Protein AF-A0A9P5J0C8-F1 (afdb_monomer_lite)

Sequence (1117 aa):
MESIRILLVGNGGREHTLAWKLSQSPRVESIIAVPGNGGTANCPKVSNDSSVKADDYPGLVALAKKHNINLVVPGPEAPLVDGIQDYFREADIACYGPSKLAARLEGSKAFSKDFMKKYNIPTAAYENFTDYEEARKYIDSVNHNVVIKASGLAAGKGVIIPTSKEEAHQGLKDIMLDREFGAAGDEVVIEEFLEGDELSILTFCDGYNMYSLPAAQDHKRIFDGDQGPNTGGMGCYAPIPIATQKLIEEIERTVLEPTLRGMRKERTPFVGTLFTGLMITKNGPKTLEYNVRFGDPETQTLLPLLSDDTDLAEIMLLCTQGSLDEAKIKIDQKFSATVVVAAGGYPGSYAKGTPMEVSTPPAGSNIFHAGTVVKDGQLQTSGGRVIAAQAVAETLEQAVKDAYTTVDLIKFDKMFYRKDIAHRAFRSSSATKEALTYASAGVSIDAGNNFVERIRKAVLSTRRPGADAEIGGFGGEIDLEAAGYAGAPTVVMCIDGIGTKLAIAQAMEKHDTVGIDLVAMNVNDLIVAGAEPLGFVDYYGCSQLKLKNAADFVEGVANGCKDANSALVGGETAEMPGMYQGDDYDAAGCAMGVVKKENRLPRTDLMAEGDVLIGLASAGVHSNGFSLVRKIIAREGLSYKEDKCPWDPSTTVGENLLTPTRVYVRSLKPVVQKHLVTGLAHITGGGLTENVPRMLPSHLAAEIDVATWQLPDVFKWLKNAGNVEASEMARAFNTGIGMVAVVKKENVEQVVRELEESGEKVYTIGKLIKRSEVPCSSANIGPGFDVIGLALSIWLELHVDVDTAVTSHAPLNCKITYEGQGAEEVPLTADSNLITRTALYVLRCHGQRSFPSETSVHIINPIPLGRGLGSSGAAVVAGVALANEVGKLKLSKARMLDYCLMIERHPDNVAAALYGGFVGTYLNELSAEDTERKEIPLSEVLPEPAGGVDTGSNPPEPPVGIGHYMKFPWAPEIKAIAIIPQFEVATAKARSVLPSSYSRSDVVFNLQRIALLPSALGRSPPDAEQIYLAMQDKVHQPYRKGLIPGLPEILQSVTPKSHPGLCGICLSGAGPTILALATENFDAIANVILDTFAKNDIKCDWKLLEPAQDGTTVTYS

pLDDT: mean 89.26, std 11.04, range [32.12, 98.62]

Organism: NCBI:txid139641

Radius of gyration: 35.71 Å; chains: 1; bounding box: 93×69×96 Å

Secondary structure (DSSP, 8-state):
-PPEEEEEEE-SHHHHHHHHHHHH-TTEEEEEEEE--TTGGGSTTEEE--SS-TT-HHHHHHHHHHTT--EEEE-SHHHHHHTHHHHHHHTT-EE-S--TTTTHHHH-HHHHHHHHHHTT--B--EEEESSHHHHHHHHHH--S-EEEEESS--TT--EE--SSHHHHHHHHHHHHTS-TTGGGGSSEEEEEPP-SEEEEEEEEEESS-EEEPPPBEE--EEEGGGEEEE-S-SEEEES-TT--HHHHHHHIIIIIHHHHHHHHHTT---EEEEEEEEEEETTEEEEEEEESS--TTHHHHHGGGB-TT--HHHHHHHHHHT-GGG----B-S-EEEEEEEEETTTTSS-----BEEEPPPPTTEEEEESSEEEETTEEEE-SSEEEEEEEEESSHHHHHHHHHHHHTTEEETTEE--S-TTHHHHS---S-PPPP-TGGGT--HHHHHHHHHHHHHHHHTT-BTTB----SSSSEEEETTTTT-TTPPEEEEEEEE-TTHHHHHHHHT--HHHHHHHHHHHHHHHHHTTPEEEEEEEEEEESS--HHHHHHHHHHHHHHHHHHT-EEEEEEEEE-BTTB-TT-EEEEEEEEEEE-GGG-S--GGG--TTPEEEEEEPSSS-STTHHHHHHHHHHTT--TTTSEETTEEEEEHHHHHTPPPPP-HHHHHHHHHTT-EEEEEE--TTHHHHHGGGGS-TTEEEEE-GGGSPPPHHHHHHHHHHT--HHHHHHHS-TTEEEEEEE-GGGHHHHHHHHHHTT--EEEEEEEEE--EEEEEEES-TT-TTTEEEEEEEEEEEEEEE-TTS---SGGGEEEEEEETTTTTS--STTTSHHHHHHHHHHHHTT--SPPSSEEEEEEE-SPTTTTS-HHHHHHHHHHHHHHHHTT----HHHHHHHHHHH---HHHHHHHHH-SEEEEEEPPPPHHHHS-TTS--SSS--S--STTTTTTSPPPPPS--EEEEEEP--TT-EEEEEEESS---HHHHHHTS-S---HHHHHHHHHHHHHHHHHHT-SS--HHHHHHHT--SSSHHHHGGGSTTHHHHHHH--TTTSTTEEEEEE-TTSS-EEEEESS-HHHHHHHHHHHHHTTT--EEEEEE-B-SS-S-----

Foldseek 3Di:
DAAAEEEEFAAFLLSLLVLQQQLLDPRHQAYEYEQYFPRSCVHHRYDGDPVDHSPRLVVSLVVCVVVVHQEYEYFDLPCQLVASCVSVVVVNHFYQFFGNVLSLLFAFPQVVVVLCVVLVFFAFDKDKDLDLVVQLVVLVPDPAFKWKAQGGDQQPQRIDRDPDSVSVNVSLCCLQPVVVRPPSSSMMMIGGDADAAKKKWKWAALLQDIDIFAIKDFQQAQEAPSDDDGHLTQKMKDDFPVCDPVLVVVCCVRPVVSSSVSCVVVVRRQGHIKMWIWGQHLVHIHTPGIRRHDGVVVSVFGSLQWDSPFNPVVCSRCSSVSRNVPGDTDGHLWMKMKGWKFAAQPPHDGDWFWFKFADDADPQKDKRAGQWHQDPNTIIGRDGRGIMIMGIGRDHVVRLVSSVVNVVRMDTPRIDIYPCGCVVSVPDPPDPQPFDFPVNLVDDPVVVVVVLVVCQVVQCVPDDQQFSSDDDALWGWGAVVSNVNPPFFIKTKHKDWLPPLVVLCLLVVQQLLRLLLQLQSTLVSCCQQLWQWEEKEKEKEAQDDDPVNVVSSVNSVCVSCVLSVYDHPYYYYYHDHPVHDDGDMTMMMMIMTGDHPLLGDQQQVPADFFFFKKFWFWPAWRSFLVSLVVVLCVLVVFDQPPDQCPQHNVDGNSVSSSRHTDRCNVLCNVCSVVVFFNGKFFAHAQACPSGVVSRHDPFKDWDFAPVQDDQRSNLVCSCVSNVHDPNSSRGRTNRGTGMMTGGGPVSVVVSCVSNVVVVIDMTRTGTMFGFFWFFWKFAPQFLQHLWKMFGWPFTKGKDKDADLVDAAPAVLLEFEQEAAACRSPADRHQCRHQLSVLLCLLCLLVVRNGFRHHMYIYIYGNDHPQAQRLSSLSSNLNSLVVNCVRVVVPDDLQLSLLSSCLFAVRSNGNVCRSAWGIKTKDFDDDDPVLVPPPCRDPDRGDDDNPDDPPCSNRPDRGDHRGMDMDHFAADQLKWKKKKTWPDHDDLVNLVVQFDPDDDPVQVVLSVVLCVQQRVQRRDPPHDLVSNASSSHHDGRQVRNQVVAPLSVVLQVQQGCVNDPFWSHWGGGHSRRMIITMGSDPSVVSNVVSQVSCVVVVIHIDIDIIDIGRGRGDDIDD

InterPro domains:
  IPR000115 Phosphoribosylglycinamide synthetase [MF_00138] (4-426)
  IPR000115 Phosphoribosylglycinamide synthetase [TIGR00877] (5-426)
  IPR000870 Homoserine kinase [MF_00384] (770-1115)
  IPR000870 Homoserine kinase [TIGR00191] (773-1115)
  IPR004733 Phosphoribosylformylglycinamidine cyclo-ligase [MF_00741] (436-790)
  IPR004733 Phosphoribosylformylglycinamidine cyclo-ligase [PTHR10520] (89-774)
  IPR004733 Phosphoribosylformylglycinamidine cyclo-ligase [TIGR00878] (436-770)
  IPR004733 Phosphoribosylformylglycinamidine cyclo-ligase [cd02196] (469-769)
  IPR006203 GHMP kinase, ATP-binding, conserved site [PS00627] (863-874)
  IPR006204 GHMP kinase N-terminal domain [PF00288] (833-917)
  IPR010918 PurM-like, C-terminal domain [PF02769] (609-772)
  IPR011054 Rudiment single hybrid motif [SSF51246] (334-426)
  IPR011761 ATP-grasp fold [PS50975] (113-321)
  IPR013815 ATP-grasp fold, subdomain 1 [G3DSA:3.30.1490.20] (125-194)
  IPR014721 Small ribosomal subunit protein uS5 domain 2-type fold, subgroup [G3DSA:3.30.230.10] (776-940)
  IPR016185 Pre-ATP-grasp domain superfamily [SSF52440] (4-107)
  IPR016188 PurM-like, N-terminal domain [PF00586] (490-595)
  IPR020559 Phosphoribosylglycinamide synthetase, conserved site [PS00184] (293-300)
  IPR020560 Phosphoribosylglycinamide synthetase, C-domain [PF02843] (337-424)
  IPR020560 Phosphoribosylglycinamide synthetase, C-domain [SM01210] (335-426)

Structure (mmCIF, N/CA/C/O backbone):
data_AF-A0A9P5J0C8-F1
#
_entry.id   AF-A0A9P5J0C8-F1
#
loop_
_atom_site.group_PDB
_atom_site.id
_atom_site.type_symbol
_atom_site.label_atom_id
_atom_site.label_alt_id
_atom_site.label_comp_id
_atom_site.label_asym_id
_atom_site.label_entity_id
_atom_site.label_seq_id
_atom_site.pdbx_PDB_ins_code
_atom_site.Cartn_x
_atom_site.Cartn_y
_atom_site.Cartn_z
_atom_site.occupancy
_atom_site.B_iso_or_equiv
_atom_site.auth_seq_id
_atom_site.auth_comp_id
_atom_site.auth_asym_id
_atom_site.auth_atom_id
_atom_site.pdbx_PDB_model_num
ATOM 1 N N . MET A 1 1 ? 42.277 -13.014 -10.162 1.00 60.34 1 MET A N 1
ATOM 2 C CA . MET A 1 1 ? 41.214 -13.113 -11.184 1.00 60.34 1 MET A CA 1
ATOM 3 C C . MET A 1 1 ? 41.805 -12.723 -12.525 1.00 60.34 1 MET A C 1
ATOM 5 O O . MET A 1 1 ? 42.763 -11.959 -12.534 1.00 60.34 1 MET A O 1
ATOM 9 N N . GLU A 1 2 ? 41.285 -13.270 -13.618 1.00 79.12 2 GLU A N 1
ATOM 10 C CA . GLU A 1 2 ? 41.723 -12.935 -14.977 1.00 79.12 2 GLU A CA 1
ATOM 11 C C . GLU A 1 2 ? 41.332 -11.490 -15.348 1.00 79.12 2 GLU A C 1
ATOM 13 O O . GLU A 1 2 ? 40.285 -10.998 -14.909 1.00 79.12 2 GLU A O 1
ATOM 18 N N . SER A 1 3 ? 42.189 -10.808 -16.114 1.00 92.06 3 SER A N 1
ATOM 19 C CA . SER A 1 3 ? 41.946 -9.446 -16.609 1.00 92.06 3 SER A CA 1
ATOM 20 C C . SER A 1 3 ? 40.808 -9.420 -17.633 1.00 92.06 3 SER A C 1
ATOM 22 O O . SER A 1 3 ? 40.711 -10.304 -18.484 1.00 92.06 3 SER A O 1
ATOM 24 N N . ILE A 1 4 ? 39.967 -8.387 -17.583 1.00 97.31 4 ILE A N 1
ATOM 25 C CA . ILE A 1 4 ? 38.819 -8.203 -18.478 1.00 97.31 4 ILE A CA 1
ATOM 26 C C . ILE A 1 4 ? 39.242 -7.337 -19.671 1.00 97.31 4 ILE A C 1
ATOM 28 O O . ILE A 1 4 ? 39.791 -6.246 -19.501 1.00 97.31 4 ILE A O 1
ATOM 32 N N . ARG A 1 5 ? 38.967 -7.808 -20.888 1.00 98.31 5 ARG A N 1
ATOM 33 C CA . ARG A 1 5 ? 39.157 -7.072 -22.143 1.00 98.31 5 ARG A CA 1
ATOM 34 C C . ARG A 1 5 ? 37.820 -6.989 -22.860 1.00 98.31 5 ARG A C 1
ATOM 36 O O . ARG A 1 5 ? 37.220 -8.021 -23.165 1.00 98.31 5 ARG A O 1
ATOM 43 N N . ILE A 1 6 ? 37.358 -5.763 -23.091 1.00 98.62 6 ILE A N 1
ATOM 44 C CA . ILE A 1 6 ? 35.973 -5.477 -23.469 1.00 98.62 6 ILE A CA 1
ATOM 45 C C . ILE A 1 6 ? 35.879 -5.064 -24.937 1.00 98.62 6 ILE A C 1
ATOM 47 O O . ILE A 1 6 ? 36.630 -4.203 -25.389 1.00 98.62 6 ILE A O 1
ATOM 51 N N . LEU A 1 7 ? 34.916 -5.628 -25.666 1.00 98.56 7 LEU A N 1
ATOM 52 C CA . LEU A 1 7 ? 34.437 -5.084 -26.937 1.00 98.56 7 LEU A CA 1
ATOM 53 C C . LEU A 1 7 ? 33.113 -4.356 -26.693 1.00 98.56 7 LEU A C 1
ATOM 55 O O . LEU A 1 7 ? 32.106 -4.985 -26.374 1.00 98.56 7 LEU A O 1
ATOM 59 N N . LEU A 1 8 ? 33.114 -3.037 -26.847 1.00 98.50 8 LEU A N 1
ATOM 60 C CA . LEU A 1 8 ? 31.939 -2.186 -26.693 1.00 98.50 8 LEU A CA 1
ATOM 61 C C . LEU A 1 8 ? 31.376 -1.842 -28.076 1.00 98.50 8 LEU A C 1
ATOM 63 O O . LEU A 1 8 ? 32.056 -1.216 -28.885 1.00 98.50 8 LEU A O 1
ATOM 67 N N . VAL A 1 9 ? 30.136 -2.233 -28.364 1.00 98.06 9 VAL A N 1
ATOM 68 C CA . VAL A 1 9 ? 29.511 -1.991 -29.676 1.00 98.06 9 VAL A CA 1
ATOM 69 C C . VAL A 1 9 ? 28.555 -0.806 -29.577 1.00 98.06 9 VAL A C 1
ATOM 71 O O . VAL A 1 9 ? 27.621 -0.836 -28.780 1.00 98.06 9 VAL A O 1
ATOM 74 N N . GLY A 1 10 ? 28.773 0.222 -30.398 1.00 95.69 10 GLY A N 1
ATOM 75 C CA . GLY A 1 10 ? 27.947 1.430 -30.468 1.00 95.69 10 GLY A CA 1
ATOM 76 C C . GLY A 1 10 ? 28.762 2.727 -30.530 1.00 95.69 10 GLY A C 1
ATOM 77 O O . GLY A 1 10 ? 29.990 2.717 -30.647 1.00 95.69 10 GLY A O 1
ATOM 78 N N . ASN A 1 11 ? 28.061 3.862 -30.532 1.00 95.25 11 ASN A N 1
ATOM 79 C CA . ASN A 1 11 ? 28.646 5.191 -30.756 1.00 95.25 11 ASN A CA 1
ATOM 80 C C . ASN A 1 11 ? 27.860 6.359 -30.122 1.00 95.25 11 ASN A C 1
ATOM 82 O O . ASN A 1 11 ? 28.151 7.520 -30.405 1.00 95.25 11 ASN A O 1
ATOM 86 N N . GLY A 1 12 ? 26.865 6.084 -29.285 1.00 95.38 12 GLY A N 1
ATOM 87 C CA . GLY A 1 12 ? 26.034 7.066 -28.600 1.00 95.38 12 GLY A CA 1
ATOM 88 C C . GLY A 1 12 ? 26.627 7.573 -27.286 1.00 95.38 12 GLY A C 1
ATOM 89 O O . GLY A 1 12 ? 27.753 7.247 -26.904 1.00 95.38 12 GLY A O 1
ATOM 90 N N . GLY A 1 13 ? 25.836 8.390 -26.584 1.00 96.19 13 GLY A N 1
ATOM 91 C CA . GLY A 1 13 ? 26.217 8.949 -25.284 1.00 96.19 13 GLY A CA 1
ATOM 92 C C . GLY A 1 13 ? 26.264 7.872 -24.209 1.00 96.19 13 GLY A C 1
ATOM 93 O O . GLY A 1 13 ? 27.207 7.830 -23.424 1.00 96.19 13 GLY A O 1
ATOM 94 N N . ARG A 1 14 ? 25.316 6.933 -24.267 1.00 97.38 14 ARG A N 1
ATOM 95 C CA . ARG A 1 14 ? 25.317 5.714 -23.457 1.00 97.38 14 ARG A CA 1
ATOM 96 C C . ARG A 1 14 ? 26.623 4.932 -23.571 1.00 97.38 14 ARG A C 1
ATOM 98 O O . ARG A 1 14 ? 27.197 4.564 -22.552 1.00 97.38 14 ARG A O 1
ATOM 105 N N . GLU A 1 15 ? 27.114 4.688 -24.787 1.00 98.00 15 GLU A N 1
ATOM 106 C CA . GLU A 1 15 ? 28.364 3.942 -24.970 1.00 98.00 15 GLU A CA 1
ATOM 107 C C . GLU A 1 15 ? 29.574 4.716 -24.441 1.00 98.00 15 GLU A C 1
ATOM 109 O O . GLU A 1 15 ? 30.465 4.115 -23.849 1.00 98.00 15 GLU A O 1
ATOM 114 N N . HIS A 1 16 ? 29.593 6.045 -24.549 1.00 98.38 16 HIS A N 1
ATOM 115 C CA . HIS A 1 16 ? 30.632 6.834 -23.889 1.00 98.38 16 HIS A CA 1
ATOM 116 C C . HIS A 1 16 ? 30.557 6.707 -22.361 1.00 98.38 16 HIS A C 1
ATOM 118 O O . HIS A 1 16 ? 31.578 6.459 -21.727 1.00 98.38 16 HIS A O 1
ATOM 124 N N . THR A 1 17 ? 29.377 6.780 -21.746 1.00 98.38 17 THR A N 1
ATOM 125 C CA . THR A 1 17 ? 29.256 6.579 -20.292 1.00 98.38 17 THR A CA 1
ATOM 126 C C . THR A 1 17 ? 29.666 5.170 -19.862 1.00 98.38 17 THR A C 1
ATOM 128 O O . THR A 1 17 ? 30.349 5.018 -18.849 1.00 98.38 17 THR A O 1
ATOM 131 N N . LEU A 1 18 ? 29.322 4.142 -20.645 1.00 98.44 18 LEU A N 1
ATOM 132 C CA . LEU A 1 18 ? 29.784 2.772 -20.411 1.00 98.44 18 LEU A CA 1
ATOM 133 C C . LEU A 1 18 ? 31.310 2.683 -20.498 1.00 98.44 18 LEU A C 1
ATOM 135 O O . LEU A 1 18 ? 31.935 2.171 -19.574 1.00 98.44 18 LEU A O 1
ATOM 139 N N . ALA A 1 19 ? 31.922 3.230 -21.550 1.00 98.38 19 ALA A N 1
ATOM 140 C CA . ALA A 1 19 ? 33.376 3.286 -21.702 1.00 98.38 19 ALA A CA 1
ATOM 141 C C . ALA A 1 19 ? 34.046 4.001 -20.513 1.00 98.38 19 ALA A C 1
ATOM 143 O O . ALA A 1 19 ? 35.018 3.497 -19.949 1.00 98.38 19 ALA A O 1
ATOM 144 N N . TRP A 1 20 ? 33.479 5.131 -20.082 1.00 97.81 20 TRP A N 1
ATOM 145 C CA . TRP A 1 20 ? 33.937 5.903 -18.930 1.00 97.81 20 TRP A CA 1
ATOM 146 C C . TRP A 1 20 ? 33.880 5.088 -17.633 1.00 97.81 20 TRP A C 1
ATOM 148 O O . TRP A 1 20 ? 34.909 4.955 -16.972 1.00 97.81 20 TRP A O 1
ATOM 158 N N . LYS A 1 21 ? 32.736 4.484 -17.280 1.00 97.69 21 LYS A N 1
ATOM 159 C CA . LYS A 1 21 ? 32.607 3.737 -16.015 1.00 97.69 21 LYS A CA 1
ATOM 160 C C . LYS A 1 21 ? 33.396 2.424 -16.044 1.00 97.69 21 LYS A C 1
ATOM 162 O O . LYS A 1 21 ? 34.077 2.106 -15.076 1.00 97.69 21 LYS A O 1
ATOM 167 N N . LEU A 1 22 ? 33.385 1.692 -17.161 1.00 98.06 22 LEU A N 1
ATOM 168 C CA . LEU A 1 22 ? 34.147 0.444 -17.312 1.00 98.06 22 LEU A CA 1
ATOM 169 C C . LEU A 1 22 ? 35.663 0.683 -17.243 1.00 98.06 22 LEU A C 1
ATOM 171 O O . LEU A 1 22 ? 36.385 -0.140 -16.684 1.00 98.06 22 LEU A O 1
ATOM 175 N N . SER A 1 23 ? 36.161 1.817 -17.749 1.00 97.25 23 SER A N 1
ATOM 176 C CA . SER A 1 23 ? 37.594 2.137 -17.687 1.00 97.25 23 SER A CA 1
ATOM 177 C C . SER A 1 23 ? 38.147 2.274 -16.262 1.00 97.25 23 SER A C 1
ATOM 179 O O . SER A 1 23 ? 39.338 2.030 -16.035 1.00 97.25 23 SER A O 1
ATOM 181 N N . GLN A 1 24 ? 37.285 2.625 -15.302 1.00 95.81 24 GLN A N 1
ATOM 182 C CA . GLN A 1 24 ? 37.638 2.814 -13.893 1.00 95.81 24 GLN A CA 1
ATOM 183 C C . GLN A 1 24 ? 37.872 1.485 -13.169 1.00 95.81 24 GLN A C 1
ATOM 185 O O . GLN A 1 24 ? 38.603 1.456 -12.181 1.00 95.81 24 GLN A O 1
ATOM 190 N N . SER A 1 25 ? 37.316 0.380 -13.679 1.00 95.75 25 SER A N 1
ATOM 191 C CA . SER A 1 25 ? 37.501 -0.941 -13.080 1.00 95.75 25 SER A CA 1
ATOM 192 C C . SER A 1 25 ? 38.990 -1.312 -13.028 1.00 95.75 25 SER A C 1
ATOM 194 O O . SER A 1 25 ? 39.679 -1.252 -14.057 1.00 95.75 25 SER A O 1
ATOM 196 N N . PRO A 1 26 ? 39.513 -1.762 -11.874 1.00 93.62 26 PRO A N 1
ATOM 197 C CA . PRO A 1 26 ? 40.881 -2.262 -11.775 1.00 93.62 26 PRO A CA 1
ATOM 198 C C . PRO A 1 26 ? 41.071 -3.588 -12.527 1.00 93.62 26 PRO A C 1
ATOM 200 O O . PRO A 1 26 ? 42.204 -3.948 -12.844 1.00 93.62 26 PRO A O 1
ATOM 203 N N . ARG A 1 27 ? 39.983 -4.310 -12.833 1.00 94.12 27 ARG A N 1
ATOM 204 C CA . ARG A 1 27 ? 40.013 -5.579 -13.570 1.00 94.12 27 ARG A CA 1
ATOM 205 C C . ARG A 1 27 ? 40.058 -5.385 -15.081 1.00 94.12 27 ARG A C 1
ATOM 207 O O . ARG A 1 27 ? 40.485 -6.299 -15.784 1.00 94.12 27 ARG A O 1
ATOM 214 N N . VAL A 1 28 ? 39.628 -4.228 -15.584 1.00 97.81 28 VAL A N 1
ATOM 215 C CA . VAL A 1 28 ? 39.641 -3.927 -17.019 1.00 97.81 28 VAL A CA 1
ATOM 216 C C . VAL A 1 28 ? 41.048 -3.546 -17.470 1.00 97.81 28 VAL A C 1
ATOM 218 O O . VAL A 1 28 ? 41.636 -2.582 -16.972 1.00 97.81 28 VAL A O 1
ATOM 221 N N . GLU A 1 29 ? 41.561 -4.300 -18.441 1.00 97.62 29 GLU A N 1
ATOM 222 C CA . GLU A 1 29 ? 42.851 -4.090 -19.105 1.00 97.62 29 GLU A CA 1
ATOM 223 C C . GLU A 1 29 ? 42.710 -3.172 -20.326 1.00 97.62 29 GLU A C 1
ATOM 225 O O . GLU A 1 29 ? 43.489 -2.235 -20.486 1.00 97.62 29 GLU A O 1
ATOM 230 N N . SER A 1 30 ? 41.716 -3.424 -21.183 1.00 97.75 30 SER A N 1
ATOM 231 C CA . SER A 1 30 ? 41.453 -2.619 -22.383 1.00 97.75 30 SER A CA 1
ATOM 232 C C . SER A 1 30 ? 39.993 -2.696 -22.828 1.00 97.75 30 SER A C 1
ATOM 234 O O . SER A 1 30 ? 39.300 -3.680 -22.560 1.00 97.75 30 SER A O 1
ATOM 236 N N . ILE A 1 31 ? 39.536 -1.649 -23.515 1.00 98.62 31 ILE A N 1
ATOM 237 C CA . ILE A 1 31 ? 38.210 -1.541 -24.127 1.00 98.62 31 ILE A CA 1
ATOM 238 C C . ILE A 1 31 ? 38.393 -1.135 -25.592 1.00 98.62 31 ILE A C 1
ATOM 240 O O . ILE A 1 31 ? 39.015 -0.115 -25.879 1.00 98.62 31 ILE A O 1
ATOM 244 N N . ILE A 1 32 ? 37.834 -1.908 -26.519 1.00 98.44 32 ILE A N 1
ATOM 245 C CA . ILE A 1 32 ? 37.761 -1.558 -27.940 1.00 98.44 32 ILE A CA 1
ATOM 246 C C . ILE A 1 32 ? 36.320 -1.160 -28.247 1.00 98.44 32 ILE A C 1
ATOM 248 O O . ILE A 1 32 ? 35.417 -1.987 -28.135 1.00 98.44 32 ILE A O 1
ATOM 252 N N . ALA A 1 33 ? 36.093 0.097 -28.621 1.00 98.12 33 ALA A N 1
ATOM 253 C CA . ALA A 1 33 ? 34.784 0.602 -29.016 1.00 98.12 33 ALA A CA 1
ATOM 254 C C . ALA A 1 33 ? 34.611 0.543 -30.543 1.00 98.12 33 ALA A C 1
ATOM 256 O O . ALA A 1 33 ? 35.450 1.061 -31.281 1.00 98.12 33 ALA A O 1
ATOM 257 N N . VAL A 1 34 ? 33.513 -0.050 -31.023 1.00 97.44 34 VAL A N 1
ATOM 258 C CA . VAL A 1 34 ? 33.217 -0.195 -32.458 1.00 97.44 34 VAL A CA 1
ATOM 259 C C . VAL A 1 34 ? 31.893 0.490 -32.828 1.00 97.44 34 VAL A C 1
ATOM 261 O O . VAL A 1 34 ? 30.830 0.013 -32.427 1.00 97.44 34 VAL A O 1
ATOM 264 N N . PRO A 1 35 ? 31.912 1.579 -33.624 1.00 95.31 35 PRO A N 1
ATOM 265 C CA . PRO A 1 35 ? 33.088 2.380 -33.984 1.00 95.31 35 PRO A CA 1
ATOM 266 C C . PRO A 1 35 ? 33.519 3.361 -32.877 1.00 95.31 35 PRO A C 1
ATOM 268 O O . PRO A 1 35 ? 34.515 4.065 -33.047 1.00 95.31 35 PRO A O 1
ATOM 271 N N . GLY A 1 36 ? 32.755 3.477 -31.783 1.00 95.25 36 GLY A N 1
ATOM 272 C CA . GLY A 1 36 ? 32.910 4.567 -30.823 1.00 95.25 36 GLY A CA 1
ATOM 273 C C . GLY A 1 36 ? 32.549 5.933 -31.423 1.00 95.25 36 GLY A C 1
ATOM 274 O O . GLY A 1 36 ? 31.954 6.032 -32.499 1.00 95.25 36 GLY A O 1
ATOM 275 N N . ASN A 1 37 ? 32.893 7.008 -30.716 1.00 95.56 37 ASN A N 1
ATOM 276 C CA . ASN A 1 37 ? 32.646 8.384 -31.151 1.00 95.56 37 ASN A CA 1
ATOM 277 C C . ASN A 1 37 ? 33.808 9.321 -30.788 1.00 95.56 37 ASN A C 1
ATOM 279 O O . ASN A 1 37 ? 34.863 8.878 -30.334 1.00 95.56 37 ASN A O 1
ATOM 283 N N . GLY A 1 38 ? 33.634 10.626 -31.013 1.00 93.00 38 GLY A N 1
ATOM 284 C CA . GLY A 1 38 ? 34.672 11.630 -30.760 1.00 93.00 38 GLY A CA 1
ATOM 285 C C . GLY A 1 38 ? 35.108 11.788 -29.295 1.00 93.00 38 GLY A C 1
ATOM 286 O O . GLY A 1 38 ? 36.088 12.485 -29.052 1.00 93.00 38 GLY A O 1
ATOM 287 N N . GLY A 1 39 ? 34.407 11.170 -28.336 1.00 93.69 39 GLY A N 1
ATOM 288 C CA . GLY A 1 39 ? 34.749 11.209 -26.912 1.00 93.69 39 GLY A CA 1
ATOM 289 C C . GLY A 1 39 ? 35.241 9.881 -26.332 1.00 93.69 39 GLY A C 1
ATOM 290 O O . GLY A 1 39 ? 36.096 9.901 -25.455 1.00 93.69 39 GLY A O 1
ATOM 291 N N . THR A 1 40 ? 34.777 8.732 -26.838 1.00 95.25 40 THR A N 1
ATOM 292 C CA . THR A 1 40 ? 35.096 7.407 -26.259 1.00 95.25 40 THR A CA 1
ATOM 293 C C . THR A 1 40 ? 36.595 7.115 -26.185 1.00 95.25 40 THR A C 1
ATOM 295 O O . THR A 1 40 ? 37.060 6.577 -25.186 1.00 95.25 40 THR A O 1
ATOM 298 N N . ALA A 1 41 ? 37.370 7.511 -27.198 1.00 90.44 41 ALA A N 1
ATOM 299 C CA . ALA A 1 41 ? 38.822 7.305 -27.228 1.00 90.44 41 ALA A CA 1
ATOM 300 C C . ALA A 1 41 ? 39.596 8.162 -26.204 1.00 90.44 41 ALA A C 1
ATOM 302 O O . ALA A 1 41 ? 40.781 7.925 -25.986 1.00 90.44 41 ALA A O 1
ATOM 303 N N . ASN A 1 42 ? 38.947 9.154 -25.581 1.00 91.25 42 ASN A N 1
ATOM 304 C CA . ASN A 1 42 ? 39.551 9.968 -24.524 1.00 91.25 42 ASN A CA 1
ATOM 305 C C . ASN A 1 42 ? 39.427 9.303 -23.143 1.00 91.25 42 ASN A C 1
ATOM 307 O O . ASN A 1 42 ? 40.072 9.746 -22.191 1.00 91.25 42 ASN A O 1
ATOM 311 N N . CYS A 1 43 ? 38.605 8.257 -23.009 1.00 94.75 43 CYS A N 1
ATOM 312 C CA . CYS A 1 43 ? 38.514 7.490 -21.775 1.00 94.75 43 CYS A CA 1
ATOM 313 C C . CYS A 1 43 ? 39.788 6.647 -21.562 1.00 94.75 43 CYS A C 1
ATOM 315 O O . CYS A 1 43 ? 40.342 6.102 -22.522 1.00 94.75 43 CYS A O 1
ATOM 317 N N . PRO A 1 44 ? 40.253 6.478 -20.311 1.00 93.56 44 PRO A N 1
ATOM 318 C CA . PRO A 1 44 ? 41.385 5.606 -20.013 1.00 93.56 44 PRO A CA 1
ATOM 319 C C . PRO A 1 44 ? 41.163 4.187 -20.549 1.00 93.56 44 PRO A C 1
ATOM 321 O O . PRO A 1 44 ? 40.065 3.655 -20.461 1.00 93.56 44 PRO A O 1
ATOM 324 N N . LYS A 1 45 ? 42.210 3.528 -21.056 1.00 97.31 45 LYS A N 1
ATOM 325 C CA . LYS A 1 45 ? 42.151 2.128 -21.536 1.00 97.31 45 LYS A CA 1
ATOM 326 C C . LYS A 1 45 ? 41.228 1.885 -22.745 1.00 97.31 45 LYS A C 1
ATOM 328 O O . LYS A 1 45 ? 41.029 0.723 -23.100 1.00 97.31 45 LYS A O 1
ATOM 333 N N . VAL A 1 46 ? 40.684 2.928 -23.379 1.00 98.00 46 VAL A N 1
ATOM 334 C CA . VAL A 1 46 ? 39.753 2.798 -24.510 1.00 98.00 46 VAL A CA 1
ATOM 335 C C . VAL A 1 46 ? 40.428 3.158 -25.830 1.00 98.00 46 VAL A C 1
ATOM 337 O O . VAL A 1 46 ? 41.137 4.157 -25.927 1.00 98.00 46 VAL A O 1
ATOM 340 N N . SER A 1 47 ? 40.178 2.368 -26.871 1.00 97.06 47 SER A N 1
ATOM 341 C CA . SER A 1 47 ? 40.494 2.709 -28.258 1.00 97.06 47 SER A CA 1
ATOM 342 C C . SER A 1 47 ? 39.275 2.498 -29.152 1.00 97.06 47 SER A C 1
ATOM 344 O O . SER A 1 47 ? 38.454 1.617 -28.909 1.00 97.06 47 SER A O 1
ATOM 346 N N . ASN A 1 48 ? 39.144 3.316 -30.196 1.00 96.19 48 ASN A N 1
ATOM 347 C CA . ASN A 1 48 ? 38.095 3.149 -31.199 1.00 96.19 48 ASN A CA 1
ATOM 348 C C . ASN A 1 48 ? 38.634 2.339 -32.386 1.00 96.19 48 ASN A C 1
ATOM 350 O O . ASN A 1 48 ? 39.733 2.625 -32.867 1.00 96.19 48 ASN A O 1
ATOM 354 N N . ASP A 1 49 ? 37.850 1.391 -32.896 1.00 94.69 49 ASP A N 1
ATOM 355 C CA . ASP A 1 49 ? 38.159 0.632 -34.112 1.00 94.69 49 ASP A CA 1
ATOM 356 C C . ASP A 1 49 ? 37.028 0.793 -35.137 1.00 94.69 49 ASP A C 1
ATOM 358 O O . ASP A 1 49 ? 35.877 0.434 -34.895 1.00 94.69 49 ASP A O 1
ATOM 362 N N . SER A 1 50 ? 37.365 1.363 -36.293 1.00 90.38 50 SER A N 1
ATOM 363 C CA . SER A 1 50 ? 36.453 1.589 -37.418 1.00 90.38 50 SER A CA 1
ATOM 364 C C . SER A 1 50 ? 36.726 0.673 -38.618 1.00 90.38 50 SER A C 1
ATOM 366 O O . SER A 1 50 ? 36.137 0.864 -39.682 1.00 90.38 50 SER A O 1
ATOM 368 N N . SER A 1 51 ? 37.617 -0.316 -38.468 1.00 92.00 51 SER A N 1
ATOM 369 C CA . SER A 1 51 ? 37.943 -1.300 -39.510 1.00 92.00 51 SER A CA 1
ATOM 370 C C . SER A 1 51 ? 36.847 -2.350 -39.710 1.00 92.00 51 SER A C 1
ATOM 372 O O . SER A 1 51 ? 36.756 -2.936 -40.789 1.00 92.00 51 SER A O 1
ATOM 374 N N . VAL A 1 52 ? 35.991 -2.542 -38.702 1.00 94.00 52 VAL A N 1
ATOM 375 C CA . VAL A 1 52 ? 34.829 -3.437 -38.716 1.00 94.00 52 VAL A CA 1
ATOM 376 C C . VAL A 1 52 ? 33.567 -2.616 -38.461 1.00 94.00 52 VAL A C 1
ATOM 378 O O . VAL A 1 52 ? 33.574 -1.673 -37.669 1.00 94.00 52 VAL A O 1
ATOM 381 N N . LYS A 1 53 ? 32.471 -2.949 -39.145 1.00 93.12 53 LYS A N 1
ATOM 382 C CA . LYS A 1 53 ? 31.182 -2.288 -38.916 1.00 93.12 53 LYS A CA 1
ATOM 383 C C . LYS A 1 53 ? 30.468 -2.894 -37.705 1.00 93.12 53 LYS A C 1
ATOM 385 O O . LYS A 1 53 ? 30.608 -4.078 -37.427 1.00 93.12 53 LYS A O 1
ATOM 390 N N . ALA A 1 54 ? 29.657 -2.094 -37.014 1.00 91.38 54 ALA A N 1
ATOM 391 C CA . ALA A 1 54 ? 28.908 -2.543 -35.835 1.00 91.38 54 ALA A CA 1
ATOM 392 C C . ALA A 1 54 ? 27.842 -3.622 -36.138 1.00 91.38 54 ALA A C 1
ATOM 394 O O . ALA A 1 54 ? 27.414 -4.315 -35.221 1.00 91.38 54 ALA A O 1
ATOM 395 N N . ASP A 1 55 ? 27.433 -3.762 -37.402 1.00 92.75 55 ASP A N 1
ATOM 396 C CA . ASP A 1 55 ? 26.499 -4.775 -37.911 1.00 92.75 55 ASP A CA 1
ATOM 397 C C . ASP A 1 55 ? 27.204 -5.982 -38.574 1.00 92.75 55 ASP A C 1
ATOM 399 O O . ASP A 1 55 ? 26.548 -6.925 -39.015 1.00 92.75 55 ASP A O 1
ATOM 403 N N . ASP A 1 56 ? 28.542 -5.998 -38.628 1.00 96.00 56 ASP A N 1
ATOM 404 C CA . ASP A 1 56 ? 29.336 -7.119 -39.147 1.00 96.00 56 ASP A CA 1
ATOM 405 C C . ASP A 1 56 ? 29.700 -8.097 -38.018 1.00 96.00 56 ASP A C 1
ATOM 407 O O . ASP A 1 56 ? 30.840 -8.147 -37.552 1.00 96.00 56 ASP A O 1
ATOM 411 N N . TYR A 1 57 ? 28.722 -8.876 -37.543 1.00 96.50 57 TYR A N 1
ATOM 412 C CA . TYR A 1 57 ? 28.909 -9.791 -36.404 1.00 96.50 57 TYR A CA 1
ATOM 413 C C . TYR A 1 57 ? 30.052 -10.809 -36.593 1.00 96.50 57 TYR A C 1
ATOM 415 O O . TYR A 1 57 ? 30.854 -10.963 -35.667 1.00 96.50 57 TYR A O 1
ATOM 423 N N . PRO A 1 58 ? 30.221 -11.466 -37.762 1.00 96.62 58 PRO A N 1
ATOM 424 C CA . PRO A 1 58 ? 31.385 -12.321 -38.005 1.00 96.62 58 PRO A CA 1
ATOM 425 C C . PRO A 1 58 ? 32.715 -11.556 -37.926 1.00 96.62 58 PRO A C 1
ATOM 427 O O . PRO A 1 58 ? 33.680 -12.060 -37.342 1.00 96.62 58 PRO A O 1
ATOM 430 N N . GLY A 1 59 ? 32.767 -10.333 -38.466 1.00 97.25 59 GLY A N 1
ATOM 431 C CA . GLY A 1 59 ? 33.921 -9.445 -38.343 1.00 97.25 59 GLY A CA 1
ATOM 432 C C . GLY A 1 59 ? 34.222 -9.065 -36.891 1.00 97.25 59 GLY A C 1
ATOM 433 O O . GLY A 1 59 ? 35.381 -9.113 -36.471 1.00 97.25 59 GLY A O 1
ATOM 434 N N . LEU A 1 60 ? 33.192 -8.766 -36.092 1.00 97.88 60 LEU A N 1
ATOM 435 C CA . LEU A 1 60 ? 33.324 -8.445 -34.667 1.00 97.88 60 LEU A CA 1
ATOM 436 C C . LEU A 1 60 ? 33.869 -9.636 -33.864 1.00 97.88 60 LEU A C 1
ATOM 438 O O . LEU A 1 60 ? 34.741 -9.450 -33.016 1.00 97.88 60 LEU A O 1
ATOM 442 N N . VAL A 1 61 ? 33.433 -10.865 -34.164 1.00 97.88 61 VAL A N 1
ATOM 443 C CA . VAL A 1 61 ? 33.982 -12.088 -33.548 1.00 97.88 61 VAL A CA 1
ATOM 444 C C . VAL A 1 61 ? 35.455 -12.286 -33.923 1.00 97.88 61 VAL A C 1
ATOM 446 O O . VAL A 1 61 ? 36.273 -12.637 -33.069 1.00 97.88 61 VAL A O 1
ATOM 449 N N . ALA A 1 62 ? 35.827 -12.046 -35.184 1.00 97.12 62 ALA A N 1
ATOM 450 C CA . ALA A 1 62 ? 37.220 -12.139 -35.622 1.00 97.12 62 ALA A CA 1
ATOM 451 C C . ALA A 1 62 ? 38.112 -11.096 -34.924 1.00 97.12 62 ALA A C 1
ATOM 453 O O . ALA A 1 62 ? 39.214 -11.426 -34.473 1.00 97.12 62 ALA A O 1
ATOM 454 N N . LEU A 1 63 ? 37.620 -9.862 -34.780 1.00 96.94 63 LEU A N 1
ATOM 455 C CA . LEU A 1 63 ? 38.293 -8.798 -34.038 1.00 96.94 63 LEU A CA 1
ATOM 456 C C . LEU A 1 63 ? 38.452 -9.169 -32.557 1.00 96.94 63 LEU A C 1
ATOM 458 O O . LEU A 1 63 ? 39.549 -9.061 -32.008 1.00 96.94 63 LEU A O 1
ATOM 462 N N . ALA A 1 64 ? 37.392 -9.681 -31.932 1.00 97.19 64 ALA A N 1
ATOM 463 C CA . ALA A 1 64 ? 37.408 -10.109 -30.539 1.00 97.19 64 ALA A CA 1
ATOM 464 C C . ALA A 1 64 ? 38.457 -11.199 -30.279 1.00 97.19 64 ALA A C 1
ATOM 466 O O . ALA A 1 64 ? 39.258 -11.073 -29.354 1.00 97.19 64 ALA A O 1
ATOM 467 N N . LYS A 1 65 ? 38.533 -12.216 -31.149 1.00 96.56 65 LYS A N 1
ATOM 468 C CA . LYS A 1 65 ? 39.560 -13.269 -31.076 1.00 96.56 65 LYS A CA 1
ATOM 469 C C . LYS A 1 65 ? 40.971 -12.713 -31.249 1.00 96.56 65 LYS A C 1
ATOM 471 O O . LYS A 1 65 ? 41.867 -13.075 -30.495 1.00 96.56 65 LYS A O 1
ATOM 476 N N . LYS A 1 66 ? 41.175 -11.803 -32.207 1.00 96.62 66 LYS A N 1
ATOM 477 C CA . LYS A 1 66 ? 42.477 -11.160 -32.452 1.00 96.62 66 LYS A CA 1
ATOM 478 C C . LYS A 1 66 ? 42.986 -10.387 -31.229 1.00 96.62 66 LYS A C 1
ATOM 480 O O . LYS A 1 66 ? 44.189 -10.376 -30.981 1.00 96.62 66 LYS A O 1
ATOM 485 N N . HIS A 1 67 ? 42.086 -9.746 -30.485 1.00 96.19 67 HIS A N 1
ATOM 486 C CA . HIS A 1 67 ? 42.415 -8.914 -29.324 1.00 96.19 67 HIS A CA 1
ATOM 487 C C . HIS A 1 67 ? 42.191 -9.615 -27.972 1.00 96.19 67 HIS A C 1
ATOM 489 O O . HIS A 1 67 ? 42.306 -8.979 -26.926 1.00 96.19 67 HIS A O 1
ATOM 495 N N . ASN A 1 68 ? 41.921 -10.927 -27.976 1.00 96.12 68 ASN A N 1
ATOM 496 C CA . ASN A 1 68 ? 41.640 -11.736 -26.783 1.00 96.12 68 ASN A CA 1
ATOM 497 C C . ASN A 1 68 ? 40.529 -11.147 -25.892 1.00 96.12 68 ASN A C 1
ATOM 499 O O . ASN A 1 68 ? 40.633 -11.186 -24.663 1.00 96.12 68 ASN A O 1
ATOM 503 N N . ILE A 1 69 ? 39.502 -10.556 -26.504 1.00 97.75 69 ILE A N 1
ATOM 504 C CA . ILE A 1 69 ? 38.323 -10.034 -25.809 1.00 97.75 69 ILE A CA 1
ATOM 505 C C . ILE A 1 69 ? 37.610 -11.186 -25.102 1.00 97.75 69 ILE A C 1
ATOM 507 O O . ILE A 1 69 ? 37.373 -12.229 -25.708 1.00 97.75 69 ILE A O 1
ATOM 511 N N . ASN A 1 70 ? 37.250 -10.974 -23.838 1.00 96.56 70 ASN A N 1
ATOM 512 C CA . ASN A 1 70 ? 36.520 -11.948 -23.025 1.00 96.56 70 ASN A CA 1
ATOM 513 C C . ASN A 1 70 ? 35.169 -11.425 -22.512 1.00 96.56 70 ASN A C 1
ATOM 515 O O . ASN A 1 70 ? 34.430 -12.194 -21.907 1.00 96.56 70 ASN A O 1
ATOM 519 N N . LEU A 1 71 ? 34.817 -10.165 -22.797 1.00 98.19 71 LEU A N 1
ATOM 520 C CA . LEU A 1 71 ? 33.493 -9.603 -22.534 1.00 98.19 71 LEU A CA 1
ATOM 521 C C . LEU A 1 71 ? 33.046 -8.690 -23.684 1.00 98.19 71 LEU A C 1
ATOM 523 O O . LEU A 1 71 ? 33.767 -7.782 -24.091 1.00 98.19 71 LEU A O 1
ATOM 527 N N . VAL A 1 72 ? 31.836 -8.894 -24.190 1.00 98.38 72 VAL A N 1
ATOM 528 C CA . VAL A 1 72 ? 31.204 -8.051 -25.213 1.00 98.38 72 VAL A CA 1
ATOM 529 C C . VAL A 1 72 ? 30.027 -7.314 -24.601 1.00 98.38 72 VAL A C 1
ATOM 531 O O . VAL A 1 72 ? 29.187 -7.929 -23.947 1.00 98.38 72 VAL A O 1
ATOM 534 N N . VAL A 1 73 ? 29.942 -6.010 -24.847 1.00 98.44 73 VAL A N 1
ATOM 535 C CA . VAL A 1 73 ? 28.875 -5.138 -24.348 1.00 98.44 73 VAL A CA 1
ATOM 536 C C . VAL A 1 73 ? 28.216 -4.444 -25.544 1.00 98.44 73 VAL A C 1
ATOM 538 O O . VAL A 1 73 ? 28.737 -3.441 -26.041 1.00 98.44 73 VAL A O 1
ATOM 541 N N . PRO A 1 74 ? 27.094 -4.970 -26.061 1.00 97.44 74 PRO A N 1
ATOM 542 C CA . PRO A 1 74 ? 26.281 -4.271 -27.044 1.00 97.44 74 PRO A CA 1
ATOM 543 C C . PRO A 1 74 ? 25.524 -3.122 -26.372 1.00 97.44 74 PRO A C 1
ATOM 545 O O . PRO A 1 74 ? 24.737 -3.337 -25.455 1.00 97.44 74 PRO A O 1
ATOM 548 N N . GLY A 1 75 ? 25.773 -1.894 -26.814 1.00 94.75 75 GLY A N 1
ATOM 549 C CA . GLY A 1 75 ? 25.061 -0.715 -26.329 1.00 94.75 75 GLY A CA 1
ATOM 550 C C . GLY A 1 75 ? 23.663 -0.533 -26.943 1.00 94.75 75 GLY A C 1
ATOM 551 O O . GLY A 1 75 ? 22.692 -0.398 -26.194 1.00 94.75 75 GLY A O 1
ATOM 552 N N . PRO A 1 76 ? 23.523 -0.509 -28.285 1.00 93.62 76 PRO A N 1
ATOM 553 C CA . PRO A 1 76 ? 22.239 -0.320 -28.952 1.00 93.62 76 PRO A CA 1
ATOM 554 C C . PRO A 1 76 ? 21.423 -1.609 -29.084 1.00 93.62 76 PRO A C 1
ATOM 556 O O . PRO A 1 76 ? 21.931 -2.724 -28.982 1.00 93.62 76 PRO A O 1
ATOM 559 N N . GLU A 1 77 ? 20.139 -1.428 -29.364 1.00 90.88 77 GLU A N 1
ATOM 560 C CA . GLU A 1 77 ? 19.134 -2.476 -29.500 1.00 90.88 77 GLU A CA 1
ATOM 561 C C . GLU A 1 77 ? 19.299 -3.317 -30.772 1.00 90.88 77 GLU A C 1
ATOM 563 O O . GLU A 1 77 ? 19.083 -4.527 -30.738 1.00 90.88 77 GLU A O 1
ATOM 568 N N . ALA A 1 78 ? 19.724 -2.714 -31.890 1.00 91.75 78 ALA A N 1
ATOM 569 C CA . ALA A 1 78 ? 19.776 -3.403 -33.183 1.00 91.75 78 ALA A CA 1
ATOM 570 C C . ALA A 1 78 ? 20.678 -4.661 -33.174 1.00 91.75 78 ALA A C 1
ATOM 572 O O . ALA A 1 78 ? 20.188 -5.727 -33.551 1.00 91.75 78 ALA A O 1
ATOM 573 N N . PRO A 1 79 ? 21.921 -4.624 -32.642 1.00 94.94 79 PRO A N 1
ATOM 574 C CA . PRO A 1 79 ? 22.734 -5.830 -32.477 1.00 94.94 79 PRO A CA 1
ATOM 575 C C . PRO A 1 79 ? 22.072 -6.931 -31.643 1.00 94.94 79 PRO A C 1
ATOM 577 O O . PRO A 1 79 ? 22.229 -8.116 -31.939 1.00 94.94 79 PRO A O 1
ATOM 580 N N . LEU A 1 80 ? 21.321 -6.561 -30.602 1.00 95.94 80 LEU A N 1
ATOM 581 C CA . LEU A 1 80 ? 20.640 -7.515 -29.724 1.00 95.94 80 LEU A CA 1
ATOM 582 C C . LEU A 1 80 ? 19.487 -8.215 -30.451 1.00 95.94 80 LEU A C 1
ATOM 584 O O . LEU A 1 80 ? 19.364 -9.437 -30.376 1.00 95.94 80 LEU A O 1
ATOM 588 N N . VAL A 1 81 ? 18.688 -7.455 -31.204 1.00 93.56 81 VAL A N 1
ATOM 589 C CA . VAL A 1 81 ? 17.578 -7.980 -32.018 1.00 93.56 81 VAL A CA 1
ATOM 590 C C . VAL A 1 81 ? 18.085 -8.863 -33.163 1.00 93.56 81 VAL A C 1
ATOM 592 O O . VAL A 1 81 ? 17.472 -9.887 -33.479 1.00 93.56 81 VAL A O 1
ATOM 595 N N . ASP A 1 82 ? 19.235 -8.533 -33.749 1.00 94.19 82 ASP A N 1
ATOM 596 C CA . ASP A 1 82 ? 19.851 -9.355 -34.792 1.00 94.19 82 ASP A CA 1
ATOM 597 C C . ASP A 1 82 ? 20.457 -10.658 -34.250 1.00 94.19 82 ASP A C 1
ATOM 599 O O . ASP A 1 82 ? 20.541 -11.649 -34.989 1.00 94.19 82 ASP A O 1
ATOM 603 N N . GLY A 1 83 ? 20.774 -10.695 -32.952 1.00 95.19 83 GLY A N 1
ATOM 604 C CA . GLY A 1 83 ? 21.270 -11.871 -32.240 1.00 95.19 83 GLY A CA 1
ATOM 605 C C . GLY A 1 83 ? 22.780 -11.886 -32.022 1.00 95.19 83 GLY A C 1
ATOM 606 O O . GLY A 1 83 ? 23.374 -12.961 -32.019 1.00 95.19 83 GLY A O 1
ATOM 607 N N . ILE A 1 84 ? 23.420 -10.727 -31.820 1.00 96.88 84 ILE A N 1
ATOM 608 C CA . ILE A 1 84 ? 24.867 -10.621 -31.548 1.00 96.88 84 ILE A CA 1
ATOM 609 C C . ILE A 1 84 ? 25.338 -11.574 -30.436 1.00 96.88 84 ILE A C 1
ATOM 611 O O . ILE A 1 84 ? 26.417 -12.155 -30.537 1.00 96.88 84 ILE A O 1
ATOM 615 N N . GLN A 1 85 ? 24.510 -11.790 -29.408 1.00 95.44 85 GLN A N 1
ATOM 616 C CA . GLN A 1 85 ? 24.817 -12.684 -28.291 1.00 95.44 85 GLN A CA 1
ATOM 617 C C . GLN A 1 85 ? 25.040 -14.133 -28.739 1.00 95.44 85 GLN A C 1
ATOM 619 O O . GLN A 1 85 ? 25.932 -14.800 -28.217 1.00 95.44 85 GLN A O 1
ATOM 624 N N . ASP A 1 86 ? 24.288 -14.609 -29.736 1.00 93.56 86 ASP A N 1
ATOM 625 C CA . ASP A 1 86 ? 24.412 -15.976 -30.240 1.00 93.56 86 ASP A CA 1
ATOM 626 C C . ASP A 1 86 ? 25.767 -16.186 -30.947 1.00 93.56 86 ASP A C 1
ATOM 628 O O . ASP A 1 86 ? 26.433 -17.191 -30.697 1.00 93.56 86 ASP A O 1
ATOM 632 N N . TYR A 1 87 ? 26.235 -15.202 -31.729 1.00 96.62 87 TYR A N 1
ATOM 633 C CA . TYR A 1 87 ? 27.542 -15.248 -32.409 1.00 96.62 87 TYR A CA 1
ATOM 634 C C . TYR A 1 87 ? 28.720 -15.332 -31.431 1.00 96.62 87 TYR A C 1
ATOM 636 O O . TYR A 1 87 ? 29.680 -16.068 -31.664 1.00 96.62 87 TYR A O 1
ATOM 644 N N . PHE A 1 88 ? 28.668 -14.575 -30.332 1.00 97.12 88 PHE A N 1
ATOM 645 C CA . PHE A 1 88 ? 29.736 -14.584 -29.330 1.00 97.12 88 PHE A CA 1
ATOM 646 C C . PHE A 1 88 ? 29.673 -15.797 -28.407 1.00 97.12 88 PHE A C 1
ATOM 648 O O . PHE A 1 88 ? 30.722 -16.332 -28.047 1.00 97.12 88 PHE A O 1
ATOM 655 N N . ARG A 1 89 ? 28.470 -16.308 -28.115 1.00 93.44 89 ARG A N 1
ATOM 656 C CA . ARG A 1 89 ? 28.300 -17.579 -27.403 1.00 93.44 89 ARG A CA 1
ATOM 657 C C . ARG A 1 89 ? 28.921 -18.745 -28.177 1.00 93.44 89 ARG A C 1
ATOM 659 O O . ARG A 1 89 ? 29.601 -19.567 -27.577 1.00 93.44 89 ARG A O 1
ATOM 666 N N . GLU A 1 90 ? 28.746 -18.807 -29.499 1.00 94.06 90 GLU A N 1
ATOM 667 C CA . GLU A 1 90 ? 29.405 -19.816 -30.351 1.00 94.06 90 GLU A CA 1
ATOM 668 C C . GLU A 1 90 ? 30.938 -19.689 -30.373 1.00 94.06 90 GLU A C 1
ATOM 670 O O . GLU A 1 90 ? 31.647 -20.658 -30.650 1.00 94.06 90 GLU A O 1
ATOM 675 N N . ALA A 1 91 ? 31.459 -18.498 -30.075 1.00 94.81 91 ALA A N 1
ATOM 676 C CA . ALA A 1 91 ? 32.886 -18.221 -29.979 1.00 94.81 91 ALA A CA 1
ATOM 677 C C . ALA A 1 91 ? 33.465 -18.394 -28.562 1.00 94.81 91 ALA A C 1
ATOM 679 O O . ALA A 1 91 ? 34.660 -18.146 -28.406 1.00 94.81 91 ALA A O 1
ATOM 680 N N . ASP A 1 92 ? 32.655 -18.815 -27.582 1.00 95.38 92 ASP A N 1
ATOM 681 C CA . ASP A 1 92 ? 33.012 -18.936 -26.158 1.00 95.38 92 ASP A CA 1
ATOM 682 C C . ASP A 1 92 ? 33.491 -17.609 -25.532 1.00 95.38 92 ASP A C 1
ATOM 684 O O . ASP A 1 92 ? 34.448 -17.551 -24.763 1.00 95.38 92 ASP A O 1
ATOM 688 N N . ILE A 1 93 ? 32.838 -16.503 -25.907 1.00 97.31 93 ILE A N 1
ATOM 689 C CA . ILE A 1 93 ? 33.109 -15.159 -25.381 1.00 97.31 93 ILE A CA 1
ATOM 690 C C . ILE A 1 93 ? 31.847 -14.652 -24.680 1.00 97.31 93 ILE A C 1
ATOM 692 O O . ILE A 1 93 ? 30.760 -14.649 -25.264 1.00 97.31 93 ILE A O 1
ATOM 696 N N . ALA A 1 94 ? 31.987 -14.187 -23.436 1.00 97.50 94 ALA A N 1
ATOM 697 C CA . ALA A 1 94 ? 30.862 -13.662 -22.671 1.00 97.50 94 ALA A CA 1
ATOM 698 C C . ALA A 1 94 ? 30.266 -12.419 -23.348 1.00 97.50 94 ALA A C 1
ATOM 700 O O . ALA A 1 94 ? 30.990 -11.527 -23.791 1.00 97.50 94 ALA A O 1
ATOM 701 N N . CYS A 1 95 ? 28.937 -12.336 -23.411 1.00 97.88 95 CYS A N 1
ATOM 702 C CA . CYS A 1 95 ? 28.226 -11.207 -24.004 1.00 97.88 95 CYS A CA 1
ATOM 703 C C . CYS A 1 95 ? 27.136 -10.721 -23.045 1.00 97.88 95 CYS A C 1
ATOM 705 O O . CYS A 1 95 ? 26.189 -11.453 -22.756 1.00 97.88 95 CYS A O 1
ATOM 707 N N . TYR A 1 96 ? 27.290 -9.495 -22.539 1.00 98.19 96 TYR A N 1
ATOM 708 C CA . TYR A 1 96 ? 26.332 -8.845 -21.651 1.00 98.19 96 TYR A CA 1
ATOM 709 C C . TYR A 1 96 ? 25.176 -8.267 -22.468 1.00 98.19 96 TYR A C 1
ATOM 711 O O . TYR A 1 96 ? 25.204 -7.118 -22.905 1.00 98.19 96 TYR A O 1
ATOM 719 N N . GLY A 1 97 ? 24.166 -9.094 -22.707 1.00 96.69 97 GLY A N 1
ATOM 720 C CA . GLY A 1 97 ? 22.965 -8.719 -23.437 1.00 96.69 97 GLY A CA 1
ATOM 721 C C . GLY A 1 97 ? 22.031 -9.913 -23.624 1.00 96.69 97 GLY A C 1
ATOM 722 O O . GLY A 1 97 ? 22.458 -11.064 -23.479 1.00 96.69 97 GLY A O 1
ATOM 723 N N . PRO A 1 98 ? 20.752 -9.664 -23.932 1.00 96.94 98 PRO A N 1
ATOM 724 C CA . PRO A 1 98 ? 19.770 -10.724 -24.106 1.00 96.94 98 PRO A CA 1
ATOM 725 C C . PRO A 1 98 ? 20.087 -11.582 -25.334 1.00 96.94 98 PRO A C 1
ATOM 727 O O . PRO A 1 98 ? 20.669 -11.120 -26.316 1.00 96.94 98 PRO A O 1
ATOM 730 N N . SER A 1 99 ? 19.622 -12.833 -25.312 1.00 95.56 99 SER A N 1
ATOM 731 C CA . SER A 1 99 ? 19.533 -13.644 -26.533 1.00 95.56 99 SER A CA 1
ATOM 732 C C . SER A 1 99 ? 18.581 -13.002 -27.546 1.00 95.56 99 SER A C 1
ATOM 734 O O . SER A 1 99 ? 17.682 -12.249 -27.165 1.00 95.56 99 SER A O 1
ATOM 736 N N . LYS A 1 100 ? 18.688 -13.380 -28.825 1.00 95.50 100 LYS A N 1
ATOM 737 C CA . LYS A 1 100 ? 17.773 -12.911 -29.878 1.00 95.50 100 LYS A CA 1
ATOM 738 C C . LYS A 1 100 ? 16.295 -13.093 -29.522 1.00 95.50 100 LYS A C 1
ATOM 740 O O . LYS A 1 100 ? 15.461 -12.232 -29.792 1.00 95.50 100 LYS A O 1
ATOM 745 N N . LEU A 1 101 ? 15.964 -14.226 -28.902 1.00 94.69 101 LEU A N 1
ATOM 746 C CA . LEU A 1 101 ? 14.597 -14.527 -28.483 1.00 94.69 101 LEU A CA 1
ATOM 747 C C . LEU A 1 101 ? 14.146 -13.629 -27.328 1.00 94.69 101 LEU A C 1
ATOM 749 O O . LEU A 1 101 ? 13.011 -13.162 -27.343 1.00 94.69 101 LEU A O 1
ATOM 753 N N . ALA A 1 102 ? 15.032 -13.354 -26.368 1.00 95.62 102 ALA A N 1
ATOM 754 C CA . ALA A 1 102 ? 14.731 -12.450 -25.264 1.00 95.62 102 ALA A CA 1
ATOM 755 C C . ALA A 1 102 ? 14.643 -10.979 -25.710 1.00 95.62 102 ALA A C 1
ATOM 757 O O . ALA A 1 102 ? 13.810 -10.229 -25.204 1.00 95.62 102 ALA A O 1
ATOM 758 N N . ALA A 1 103 ? 15.421 -10.591 -26.724 1.00 96.00 103 ALA A N 1
ATOM 759 C CA . ALA A 1 103 ? 15.404 -9.254 -27.311 1.00 96.00 103 ALA A CA 1
ATOM 760 C C . ALA A 1 103 ? 14.075 -8.901 -28.009 1.00 96.00 103 ALA A C 1
ATOM 762 O O . ALA A 1 103 ? 13.804 -7.727 -28.262 1.00 96.00 103 ALA A O 1
ATOM 763 N N . ARG A 1 104 ? 13.196 -9.885 -28.261 1.00 94.31 104 ARG A N 1
ATOM 764 C CA . ARG A 1 104 ? 11.839 -9.645 -28.784 1.00 94.31 104 ARG A CA 1
ATOM 765 C C . ARG A 1 104 ? 10.985 -8.761 -27.873 1.00 94.31 104 ARG A C 1
ATOM 767 O O . ARG A 1 104 ? 10.050 -8.157 -28.384 1.00 94.31 104 ARG A O 1
ATOM 774 N N . LEU A 1 105 ? 11.306 -8.662 -26.576 1.00 93.81 105 LEU A N 1
ATOM 775 C CA . LEU A 1 105 ? 10.621 -7.751 -25.647 1.00 93.81 105 LEU A CA 1
ATOM 776 C C . LEU A 1 105 ? 10.667 -6.279 -26.103 1.00 93.81 105 LEU A C 1
ATOM 778 O O . LEU A 1 105 ? 9.690 -5.568 -25.878 1.00 93.81 105 LEU A O 1
ATOM 782 N N . GLU A 1 106 ? 11.754 -5.846 -26.759 1.00 92.00 106 GLU A N 1
ATOM 783 C CA . GLU A 1 106 ? 11.867 -4.528 -27.423 1.00 92.00 106 GLU A CA 1
ATOM 784 C C . GLU A 1 106 ? 11.622 -4.645 -28.936 1.00 92.00 106 GLU A C 1
ATOM 786 O O . GLU A 1 106 ? 10.962 -3.796 -29.529 1.00 92.00 106 GLU A O 1
ATOM 791 N N . GLY A 1 107 ? 12.111 -5.716 -29.574 1.00 87.38 107 GLY A N 1
ATOM 792 C CA . GLY A 1 107 ? 12.044 -5.887 -31.031 1.00 87.38 107 GLY A CA 1
ATOM 793 C C . GLY A 1 107 ? 10.636 -6.077 -31.614 1.00 87.38 107 GLY A C 1
ATOM 794 O O . GLY A 1 107 ? 10.465 -5.923 -32.822 1.00 87.38 107 GLY A O 1
ATOM 795 N N . SER A 1 108 ? 9.635 -6.419 -30.793 1.00 89.50 108 SER A N 1
ATOM 796 C CA . SER A 1 108 ? 8.227 -6.514 -31.199 1.00 89.50 108 SER A CA 1
ATOM 797 C C . SER A 1 108 ? 7.306 -6.045 -30.074 1.00 89.50 108 SER A C 1
ATOM 799 O O . SER A 1 108 ? 7.173 -6.704 -29.038 1.00 89.50 108 SER A O 1
ATOM 801 N N . LYS A 1 109 ? 6.615 -4.920 -30.290 1.00 86.19 109 LYS A N 1
ATOM 802 C CA . LYS A 1 109 ? 5.664 -4.392 -29.298 1.00 86.19 109 LYS A CA 1
ATOM 803 C C . LYS A 1 109 ? 4.462 -5.312 -29.100 1.00 86.19 109 LYS A C 1
ATOM 805 O O . LYS A 1 109 ? 4.021 -5.469 -27.965 1.00 86.19 109 LYS A O 1
ATOM 810 N N . ALA A 1 110 ? 3.982 -5.950 -30.170 1.00 88.00 110 ALA A N 1
ATOM 811 C CA . ALA A 1 110 ? 2.912 -6.942 -30.087 1.00 88.00 110 ALA A CA 1
ATOM 812 C C . ALA A 1 110 ? 3.310 -8.116 -29.177 1.00 88.00 110 ALA A C 1
ATOM 814 O O . ALA A 1 110 ? 2.595 -8.431 -28.227 1.00 88.00 110 ALA A O 1
ATOM 815 N N . PHE A 1 111 ? 4.511 -8.683 -29.377 1.00 91.44 111 PHE A N 1
ATOM 816 C CA . PHE A 1 111 ? 5.043 -9.734 -28.503 1.00 91.44 111 PHE A CA 1
ATOM 817 C C . PHE A 1 111 ? 5.161 -9.272 -27.049 1.00 91.44 111 PHE A C 1
ATOM 819 O O . PHE A 1 111 ? 4.782 -10.004 -26.141 1.00 91.44 111 PHE A O 1
ATOM 826 N N . SER A 1 112 ? 5.681 -8.063 -26.831 1.00 93.12 112 SER A N 1
ATOM 827 C CA . SER A 1 112 ? 5.844 -7.467 -25.504 1.00 93.12 112 SER A CA 1
ATOM 828 C C . SER A 1 112 ? 4.512 -7.401 -24.750 1.00 93.12 112 SER A C 1
ATOM 830 O O . SER A 1 112 ? 4.408 -7.832 -23.601 1.00 93.12 112 SER A O 1
ATOM 832 N N . LYS A 1 113 ? 3.459 -6.930 -25.422 1.00 91.69 113 LYS A N 1
ATOM 833 C CA . LYS A 1 113 ? 2.117 -6.816 -24.853 1.00 91.69 113 LYS A CA 1
ATOM 834 C C . LYS A 1 113 ? 1.463 -8.177 -24.605 1.00 91.69 113 LYS A C 1
ATOM 836 O O . LYS A 1 113 ? 0.933 -8.401 -23.516 1.00 91.69 113 LYS A O 1
ATOM 841 N N . ASP A 1 114 ? 1.589 -9.114 -25.544 1.00 92.06 114 ASP A N 1
ATOM 842 C CA . ASP A 1 114 ? 1.093 -10.488 -25.379 1.00 92.06 114 ASP A CA 1
ATOM 843 C C . ASP A 1 114 ? 1.795 -11.215 -24.236 1.00 92.06 114 ASP A C 1
ATOM 845 O O . ASP A 1 114 ? 1.162 -11.940 -23.465 1.00 92.06 114 ASP A O 1
ATOM 849 N N . PHE A 1 115 ? 3.095 -10.977 -24.078 1.00 95.88 115 PHE A N 1
ATOM 850 C CA . PHE A 1 115 ? 3.869 -11.472 -22.954 1.00 95.88 115 PHE A CA 1
ATOM 851 C C . PHE A 1 115 ? 3.355 -10.894 -21.627 1.00 95.88 115 PHE A C 1
ATOM 853 O O . PHE A 1 115 ? 3.101 -11.654 -20.690 1.00 95.88 115 PHE A O 1
ATOM 860 N N . MET A 1 116 ? 3.123 -9.577 -21.557 1.00 96.31 116 MET A N 1
ATOM 861 C CA . MET A 1 116 ? 2.553 -8.933 -20.369 1.00 96.31 116 MET A CA 1
ATOM 862 C C . MET A 1 116 ? 1.178 -9.516 -20.014 1.00 96.31 116 MET A C 1
ATOM 864 O O . MET A 1 116 ? 0.961 -9.918 -18.871 1.00 96.31 116 MET A O 1
ATOM 868 N N . LYS A 1 117 ? 0.284 -9.670 -21.000 1.00 93.19 117 LYS A N 1
ATOM 869 C CA . LYS A 1 117 ? -1.046 -10.283 -20.830 1.00 93.19 117 LYS A CA 1
ATOM 870 C C . LYS A 1 117 ? -0.949 -11.726 -20.335 1.00 93.19 117 LYS A C 1
ATOM 872 O O . LYS A 1 117 ? -1.631 -12.099 -19.386 1.00 93.19 117 LYS A O 1
ATOM 877 N N . LYS A 1 118 ? -0.073 -12.538 -20.935 1.00 95.62 118 LYS A N 1
ATOM 878 C CA . LYS A 1 118 ? 0.122 -13.954 -20.578 1.00 95.62 118 LYS A CA 1
ATOM 879 C C . LYS A 1 118 ? 0.617 -14.147 -19.143 1.00 95.62 118 LYS A C 1
ATOM 881 O O . LYS A 1 118 ? 0.261 -15.138 -18.506 1.00 95.62 118 LYS A O 1
ATOM 886 N N . TYR A 1 119 ? 1.448 -13.232 -18.646 1.00 95.56 119 TYR A N 1
ATOM 887 C CA . TYR A 1 119 ? 2.066 -13.324 -17.321 1.00 95.56 119 TYR A CA 1
ATOM 888 C C . TYR A 1 119 ? 1.460 -12.375 -16.279 1.00 95.56 119 TYR A C 1
ATOM 890 O O . TYR A 1 119 ? 2.024 -12.252 -15.191 1.00 95.56 119 TYR A O 1
ATOM 898 N N . ASN A 1 120 ? 0.292 -11.788 -16.571 1.00 94.50 120 ASN A N 1
ATOM 899 C CA . ASN A 1 120 ? -0.444 -10.862 -15.703 1.00 94.50 120 ASN A CA 1
ATOM 900 C C . ASN A 1 120 ? 0.406 -9.669 -15.232 1.00 94.50 120 ASN A C 1
ATOM 902 O O . ASN A 1 120 ? 0.362 -9.289 -14.064 1.00 94.50 120 ASN A O 1
ATOM 906 N N . ILE A 1 121 ? 1.198 -9.103 -16.140 1.00 97.31 121 ILE A N 1
ATOM 907 C CA . ILE A 1 121 ? 1.995 -7.903 -15.889 1.00 97.31 121 ILE A CA 1
ATOM 908 C C . ILE A 1 121 ? 1.114 -6.676 -16.170 1.00 97.31 121 ILE A C 1
ATOM 910 O O . ILE A 1 121 ? 0.562 -6.587 -17.273 1.00 97.31 121 ILE A O 1
ATOM 914 N N . PRO A 1 122 ? 0.961 -5.735 -15.219 1.00 95.88 122 PRO A N 1
ATOM 915 C CA . PRO A 1 122 ? 0.128 -4.551 -15.412 1.00 95.88 122 PRO A CA 1
ATOM 916 C C . PRO A 1 122 ? 0.570 -3.718 -16.623 1.00 95.88 122 PRO A C 1
ATOM 918 O O . PRO A 1 122 ? 1.703 -3.251 -16.689 1.00 95.88 122 PRO A O 1
ATOM 921 N N . THR A 1 123 ? -0.326 -3.483 -17.581 1.00 95.25 123 THR A N 1
ATOM 922 C CA . THR A 1 123 ? -0.077 -2.628 -18.756 1.00 95.25 123 THR A CA 1
ATOM 923 C C . THR A 1 123 ? -1.379 -1.972 -19.236 1.00 95.25 123 THR A C 1
ATOM 925 O O . THR A 1 123 ? -2.456 -2.250 -18.705 1.00 95.25 123 THR A O 1
ATOM 928 N N . ALA A 1 124 ? -1.290 -1.055 -20.203 1.00 90.81 124 ALA A N 1
ATOM 929 C CA . ALA A 1 124 ? -2.455 -0.482 -20.884 1.00 90.81 124 ALA A CA 1
ATOM 930 C C . ALA A 1 124 ? -3.284 -1.582 -21.563 1.00 90.81 124 ALA A C 1
ATOM 932 O O . ALA A 1 124 ? -2.700 -2.485 -22.175 1.00 90.81 124 ALA A O 1
ATOM 933 N N . ALA A 1 125 ? -4.618 -1.489 -21.499 1.00 89.44 125 ALA A N 1
ATOM 934 C CA . ALA A 1 125 ? -5.476 -2.360 -22.303 1.00 89.44 125 ALA A CA 1
ATOM 935 C C . ALA A 1 125 ? -5.108 -2.196 -23.784 1.00 89.44 125 ALA A C 1
ATOM 937 O O . ALA A 1 125 ? -4.887 -1.076 -24.232 1.00 89.44 125 ALA A O 1
ATOM 938 N N . TYR A 1 126 ? -4.983 -3.286 -24.536 1.00 91.50 126 TYR A N 1
ATOM 939 C CA . TYR A 1 126 ? -4.513 -3.227 -25.918 1.00 91.50 126 TYR A CA 1
ATOM 940 C C . TYR A 1 126 ? -5.095 -4.367 -26.750 1.00 91.50 126 TYR A C 1
ATOM 942 O O . TYR A 1 126 ? -5.457 -5.410 -26.204 1.00 91.50 126 TYR A O 1
ATOM 950 N N . GLU A 1 127 ? -5.100 -4.173 -28.065 1.00 90.94 127 GLU A N 1
ATOM 951 C CA . GLU A 1 127 ? -5.262 -5.240 -29.052 1.00 90.94 127 GLU A CA 1
ATOM 952 C C . GLU A 1 127 ? -4.281 -5.039 -30.224 1.00 90.94 127 GLU A C 1
ATOM 954 O O . GLU A 1 127 ? -3.873 -3.910 -30.530 1.00 90.94 127 GLU A O 1
ATOM 959 N N . ASN A 1 128 ? -3.877 -6.150 -30.848 1.00 91.19 128 ASN A N 1
ATOM 960 C CA . ASN A 1 128 ? -2.934 -6.186 -31.973 1.00 91.19 128 ASN A CA 1
ATOM 961 C C . ASN A 1 128 ? -3.692 -6.412 -33.288 1.00 91.19 128 ASN A C 1
ATOM 963 O O . ASN A 1 128 ? -4.589 -7.253 -33.345 1.00 91.19 128 ASN A O 1
ATOM 967 N N . PHE A 1 129 ? -3.299 -5.718 -34.358 1.00 91.38 129 PHE A N 1
ATOM 968 C CA . PHE A 1 129 ? -3.969 -5.804 -35.656 1.00 91.38 129 PHE A CA 1
ATOM 969 C C . PHE A 1 129 ? -2.985 -5.899 -36.819 1.00 91.38 129 PHE A C 1
ATOM 971 O O . PHE A 1 129 ? -2.027 -5.131 -36.908 1.00 91.38 129 PHE A O 1
ATOM 978 N N . THR A 1 130 ? -3.286 -6.796 -37.758 1.00 91.12 130 THR A N 1
ATOM 979 C CA . THR A 1 130 ? -2.634 -6.887 -39.078 1.00 91.12 130 THR A CA 1
ATOM 980 C C . THR A 1 130 ? -3.568 -6.486 -40.224 1.00 91.12 130 THR A C 1
ATOM 982 O O . THR A 1 130 ? -3.119 -6.326 -41.354 1.00 91.12 130 THR A O 1
ATOM 985 N N . ASP A 1 131 ? -4.870 -6.330 -39.952 1.00 92.38 131 ASP A N 1
ATOM 986 C CA . ASP A 1 131 ? -5.877 -5.869 -40.913 1.00 92.38 131 ASP A CA 1
ATOM 987 C C . ASP A 1 131 ? -6.356 -4.452 -40.566 1.00 92.38 131 ASP A C 1
ATOM 989 O O . ASP A 1 131 ? -6.721 -4.159 -39.424 1.00 92.38 131 ASP A O 1
ATOM 993 N N . TYR A 1 132 ? -6.358 -3.570 -41.567 1.00 91.12 132 TYR A N 1
ATOM 994 C CA . TYR A 1 132 ? -6.727 -2.164 -41.397 1.00 91.12 132 TYR A CA 1
ATOM 995 C C . TYR A 1 132 ? -8.196 -1.979 -40.987 1.00 91.12 132 TYR A C 1
ATOM 997 O O . TYR A 1 132 ? -8.494 -1.141 -40.138 1.00 91.12 132 TYR A O 1
ATOM 1005 N N . GLU A 1 133 ? -9.131 -2.744 -41.560 1.00 92.06 133 GLU A N 1
ATOM 1006 C CA . GLU A 1 133 ? -10.559 -2.574 -41.268 1.00 92.06 133 GLU A CA 1
ATOM 1007 C C . GLU A 1 133 ? -10.927 -3.109 -39.882 1.00 92.06 133 GLU A C 1
ATOM 1009 O O . GLU A 1 133 ? -11.809 -2.551 -39.225 1.00 92.06 133 GLU A O 1
ATOM 1014 N N . GLU A 1 134 ? -10.258 -4.159 -39.405 1.00 92.75 134 GLU A N 1
ATOM 1015 C CA . GLU A 1 134 ? -10.411 -4.635 -38.025 1.00 92.75 134 GLU A CA 1
ATOM 1016 C C . GLU A 1 134 ? -9.874 -3.620 -37.011 1.00 92.75 134 GLU A C 1
ATOM 1018 O O . GLU A 1 134 ? -10.585 -3.275 -36.063 1.00 92.75 134 GLU A O 1
ATOM 1023 N N . ALA A 1 135 ? -8.683 -3.064 -37.257 1.00 91.69 135 ALA A N 1
ATOM 1024 C CA . ALA A 1 135 ? -8.104 -2.005 -36.432 1.00 91.69 135 ALA A CA 1
ATOM 1025 C C . ALA A 1 135 ? -9.011 -0.763 -36.374 1.00 91.69 135 ALA A C 1
ATOM 1027 O O . ALA A 1 135 ? -9.270 -0.213 -35.301 1.00 91.69 135 ALA A O 1
ATOM 1028 N N . ARG A 1 136 ? -9.566 -0.358 -37.523 1.00 93.75 136 ARG A N 1
ATOM 1029 C CA . ARG A 1 136 ? -10.502 0.768 -37.641 1.00 93.75 136 ARG A CA 1
ATOM 1030 C C . ARG A 1 136 ? -11.771 0.543 -36.817 1.00 93.75 136 ARG A C 1
ATOM 1032 O O . ARG A 1 136 ? -12.177 1.415 -36.051 1.00 93.75 136 ARG A O 1
ATOM 1039 N N . LYS A 1 137 ? -12.377 -0.646 -36.923 1.00 93.00 137 LYS A N 1
ATOM 1040 C CA . LYS A 1 137 ? -13.565 -1.020 -36.133 1.00 93.00 137 LYS A CA 1
ATOM 1041 C C . LYS A 1 137 ? -13.278 -1.048 -34.636 1.00 93.00 137 LYS A C 1
ATOM 1043 O O . LYS A 1 137 ? -14.150 -0.680 -33.853 1.00 93.00 137 LYS A O 1
ATOM 1048 N N . TYR A 1 138 ? -12.080 -1.472 -34.236 1.00 92.81 138 TYR A N 1
ATOM 1049 C CA . TYR A 1 138 ? -11.687 -1.454 -32.832 1.00 92.81 138 TYR A CA 1
ATOM 1050 C C . TYR A 1 138 ? -11.633 -0.023 -32.282 1.00 92.81 138 TYR A C 1
ATOM 1052 O O . TYR A 1 138 ? -12.268 0.235 -31.258 1.00 92.81 138 TYR A O 1
ATOM 1060 N N . ILE A 1 139 ? -11.007 0.920 -33.003 1.00 91.56 139 ILE A N 1
ATOM 1061 C CA . ILE A 1 139 ? -11.017 2.360 -32.660 1.00 91.56 139 ILE A CA 1
ATOM 1062 C C . ILE A 1 139 ? -12.456 2.884 -32.519 1.00 91.56 139 ILE A C 1
ATOM 1064 O O . ILE A 1 139 ? -12.769 3.635 -31.592 1.00 91.56 139 ILE A O 1
ATOM 1068 N N . ASP A 1 140 ? -13.361 2.467 -33.406 1.00 90.56 140 ASP A N 1
ATOM 1069 C CA . ASP A 1 140 ? -14.766 2.873 -33.332 1.00 90.56 140 ASP A CA 1
ATOM 1070 C C . ASP A 1 140 ? -15.483 2.288 -32.104 1.00 90.56 140 ASP A C 1
ATOM 1072 O O . ASP A 1 140 ? -16.317 2.976 -31.511 1.00 90.56 140 ASP A O 1
ATOM 1076 N N . SER A 1 141 ? -15.135 1.067 -31.690 1.00 90.75 141 SER A N 1
ATOM 1077 C CA . SER A 1 141 ? -15.772 0.350 -30.576 1.00 90.75 141 SER A CA 1
ATOM 1078 C C . SER A 1 141 ? -15.362 0.830 -29.180 1.00 90.75 141 SER A C 1
ATOM 1080 O O . SER A 1 141 ? -16.130 0.667 -28.231 1.00 90.75 141 SER A O 1
ATOM 1082 N N . VAL A 1 142 ? -14.170 1.416 -29.037 1.00 87.31 142 VAL A N 1
ATOM 1083 C CA . VAL A 1 142 ? -13.656 1.863 -27.736 1.00 87.31 142 VAL A CA 1
ATOM 1084 C C . VAL A 1 142 ? -14.181 3.255 -27.361 1.00 87.31 142 VAL A C 1
ATOM 1086 O O . VAL A 1 142 ? -14.355 4.136 -28.209 1.00 87.31 142 VAL A O 1
ATOM 1089 N N . ASN A 1 143 ? -14.429 3.450 -26.060 1.00 83.50 143 ASN A N 1
ATOM 1090 C CA . ASN A 1 143 ? -14.964 4.691 -25.475 1.00 83.50 143 ASN A CA 1
ATOM 1091 C C . ASN A 1 143 ? -13.902 5.530 -24.734 1.00 83.50 143 ASN A C 1
ATOM 1093 O O . ASN A 1 143 ? -14.252 6.432 -23.979 1.00 83.50 143 ASN A O 1
ATOM 1097 N N . HIS A 1 144 ? -12.616 5.226 -24.917 1.00 83.81 144 HIS A N 1
ATOM 1098 C CA . HIS A 1 144 ? -11.489 5.921 -24.289 1.00 83.81 144 HIS A CA 1
ATOM 1099 C C . HIS A 1 144 ? -10.474 6.375 -25.348 1.00 83.81 144 HIS A C 1
ATOM 1101 O O . HIS A 1 144 ? -10.509 5.911 -26.489 1.00 83.81 144 HIS A O 1
ATOM 1107 N N . ASN A 1 145 ? -9.576 7.289 -24.971 1.00 87.12 145 ASN A N 1
ATOM 1108 C CA . ASN A 1 145 ? -8.496 7.750 -25.845 1.00 87.12 145 ASN A CA 1
ATOM 1109 C C . ASN A 1 145 ? -7.495 6.620 -26.095 1.00 87.12 145 ASN A C 1
ATOM 1111 O O . ASN A 1 145 ? -7.193 5.847 -25.186 1.00 87.12 145 ASN A O 1
ATOM 1115 N N . VAL A 1 146 ? -6.962 6.545 -27.312 1.00 90.94 146 VAL A N 1
ATOM 1116 C CA . VAL A 1 146 ? -6.050 5.473 -27.722 1.00 90.94 146 VAL A CA 1
ATOM 1117 C C . VAL A 1 146 ? -4.668 6.005 -28.066 1.00 90.94 146 VAL A C 1
ATOM 1119 O O . VAL A 1 146 ? -4.506 7.169 -28.422 1.00 90.94 146 VAL A O 1
ATOM 1122 N N . VAL A 1 147 ? -3.675 5.128 -28.013 1.00 90.25 147 VAL A N 1
ATOM 1123 C CA . VAL A 1 147 ? -2.336 5.326 -28.566 1.00 90.25 147 VAL A CA 1
ATOM 1124 C C . VAL A 1 147 ? -2.114 4.258 -29.629 1.00 90.25 147 VAL A C 1
ATOM 1126 O O . VAL A 1 147 ? -2.374 3.078 -29.398 1.00 90.25 147 VAL A O 1
ATOM 1129 N N . ILE A 1 148 ? -1.638 4.665 -30.804 1.00 89.12 148 ILE A N 1
ATOM 1130 C CA . ILE A 1 148 ? -1.373 3.761 -31.928 1.00 89.12 148 ILE A CA 1
ATOM 1131 C C . ILE A 1 148 ? 0.136 3.602 -32.066 1.00 89.12 148 ILE A C 1
ATOM 1133 O O . ILE A 1 148 ? 0.868 4.582 -32.224 1.00 89.12 148 ILE A O 1
ATOM 1137 N N . LYS A 1 149 ? 0.616 2.359 -31.997 1.00 87.31 149 LYS A N 1
ATOM 1138 C CA . LYS A 1 149 ? 2.041 2.026 -32.063 1.00 87.31 149 LYS A CA 1
ATOM 1139 C C . LYS A 1 149 ? 2.313 1.044 -33.200 1.00 87.31 149 LYS A C 1
ATOM 1141 O O . LYS A 1 149 ? 1.721 -0.028 -33.239 1.00 87.31 149 LYS A O 1
ATOM 1146 N N . ALA A 1 150 ? 3.277 1.350 -34.066 1.00 84.75 150 ALA A N 1
ATOM 1147 C CA . ALA A 1 150 ? 3.830 0.360 -34.998 1.00 84.75 150 ALA A CA 1
ATOM 1148 C C . ALA A 1 150 ? 4.615 -0.715 -34.216 1.00 84.75 150 ALA A C 1
ATOM 1150 O O . ALA A 1 150 ? 5.353 -0.363 -33.282 1.00 84.75 150 ALA A O 1
ATOM 1151 N N . SER A 1 151 ? 4.448 -1.997 -34.572 1.00 78.44 151 SER A N 1
ATOM 1152 C CA . SER A 1 151 ? 5.010 -3.145 -33.834 1.00 78.44 151 SER A CA 1
ATOM 1153 C C . SER A 1 151 ? 6.537 -3.258 -33.962 1.00 78.44 151 SER A C 1
ATOM 1155 O O . SER A 1 151 ? 7.203 -3.645 -33.000 1.00 78.44 151 SER A O 1
ATOM 1157 N N . GLY A 1 152 ? 7.100 -2.874 -35.117 1.00 72.19 152 GLY A N 1
ATOM 1158 C CA . GLY A 1 152 ? 8.541 -2.944 -35.399 1.00 72.19 152 GLY A CA 1
ATOM 1159 C C . GLY A 1 152 ? 9.378 -1.752 -34.901 1.00 72.19 152 GLY A C 1
ATOM 1160 O O . GLY A 1 152 ? 8.862 -0.747 -34.403 1.00 72.19 152 GLY A O 1
ATOM 1161 N N . LEU A 1 153 ? 10.704 -1.847 -35.076 1.00 65.88 153 LEU A N 1
ATOM 1162 C CA . LEU A 1 153 ? 11.672 -0.805 -34.705 1.00 65.88 153 LEU A CA 1
ATOM 1163 C C . LEU A 1 153 ? 11.486 0.461 -35.564 1.00 65.88 153 LEU A C 1
ATOM 1165 O O . LEU A 1 153 ? 11.973 0.549 -36.687 1.00 65.88 153 LEU A O 1
ATOM 1169 N N . ALA A 1 154 ? 10.800 1.465 -35.015 1.00 64.81 154 ALA A N 1
ATOM 1170 C CA . ALA A 1 154 ? 10.522 2.745 -35.679 1.00 64.81 154 ALA A CA 1
ATOM 1171 C C . ALA A 1 154 ? 11.308 3.933 -35.077 1.00 64.81 154 ALA A C 1
ATOM 1173 O O . ALA A 1 154 ? 10.852 5.075 -35.142 1.00 64.81 154 ALA A O 1
ATOM 1174 N N . ALA A 1 155 ? 12.458 3.674 -34.436 1.00 58.09 155 ALA A N 1
ATOM 1175 C CA . ALA A 1 155 ? 13.343 4.680 -33.822 1.00 58.09 155 ALA A CA 1
ATOM 1176 C C . ALA A 1 155 ? 12.615 5.719 -32.932 1.00 58.09 155 ALA A C 1
ATOM 1178 O O . ALA A 1 155 ? 12.908 6.914 -32.983 1.00 58.09 155 ALA A O 1
ATOM 1179 N N . GLY A 1 156 ? 11.610 5.276 -32.165 1.00 55.44 156 GLY A N 1
ATOM 1180 C CA . GLY A 1 156 ? 10.798 6.134 -31.289 1.00 55.44 156 GLY A CA 1
ATOM 1181 C C . GLY A 1 156 ? 9.782 7.045 -31.999 1.00 55.44 156 GLY A C 1
ATOM 1182 O O . GLY A 1 156 ? 9.058 7.773 -31.327 1.00 55.44 156 GLY A O 1
ATOM 1183 N N . LYS A 1 157 ? 9.692 7.006 -33.338 1.00 62.38 157 LYS A N 1
ATOM 1184 C CA . LYS A 1 157 ? 8.763 7.826 -34.141 1.00 62.38 157 LYS A CA 1
ATOM 1185 C C . LYS A 1 157 ? 7.437 7.133 -34.467 1.00 62.38 157 LYS A C 1
ATOM 1187 O O . LYS A 1 157 ? 6.476 7.805 -34.805 1.00 62.38 157 LYS A O 1
ATOM 1192 N N . GLY A 1 158 ? 7.368 5.809 -34.335 1.00 69.44 158 GLY A N 1
ATOM 1193 C CA . GLY A 1 158 ? 6.165 5.014 -34.626 1.00 69.44 158 GLY A CA 1
ATOM 1194 C C . GLY A 1 158 ? 5.153 4.951 -33.476 1.00 69.44 158 GLY A C 1
ATOM 1195 O O . GLY A 1 158 ? 4.644 3.865 -33.196 1.00 69.44 158 GLY A O 1
ATOM 1196 N N . VAL A 1 159 ? 4.937 6.057 -32.757 1.00 79.56 159 VAL A N 1
ATOM 1197 C CA . VAL A 1 159 ? 3.931 6.187 -31.686 1.00 79.56 159 VAL A CA 1
ATOM 1198 C C . VAL A 1 159 ? 3.115 7.449 -31.946 1.00 79.56 159 VAL A C 1
ATOM 1200 O O . VAL A 1 159 ? 3.669 8.547 -31.947 1.00 79.56 159 VAL A O 1
ATOM 1203 N N . ILE A 1 160 ? 1.810 7.287 -32.146 1.00 81.69 160 ILE A N 1
ATOM 1204 C CA . ILE A 1 160 ? 0.856 8.371 -32.392 1.00 81.69 160 ILE A CA 1
ATOM 1205 C C . ILE A 1 160 ? -0.114 8.425 -31.210 1.00 81.69 160 ILE A C 1
ATOM 1207 O O . ILE A 1 160 ? -0.659 7.396 -30.812 1.00 81.69 160 ILE A O 1
ATOM 1211 N N . ILE A 1 161 ? -0.320 9.617 -30.648 1.00 84.81 161 ILE A N 1
ATOM 1212 C CA . ILE A 1 161 ? -1.246 9.866 -29.532 1.00 84.81 161 ILE A CA 1
ATOM 1213 C C . ILE A 1 161 ? -2.374 10.761 -30.063 1.00 84.81 161 ILE A C 1
ATOM 1215 O O . ILE A 1 161 ? -2.280 11.984 -29.940 1.00 84.81 161 ILE A O 1
ATOM 1219 N N . PRO A 1 162 ? -3.381 10.183 -30.738 1.00 85.25 162 PRO A N 1
ATOM 1220 C CA . PRO A 1 162 ? -4.503 10.944 -31.261 1.00 85.25 162 PRO A CA 1
ATOM 1221 C C . PRO A 1 162 ? -5.361 11.535 -30.136 1.00 85.25 162 PRO A C 1
ATOM 1223 O O . PRO A 1 162 ? -5.620 10.899 -29.117 1.00 85.25 162 PRO A O 1
ATOM 1226 N N . THR A 1 163 ? -5.849 12.752 -30.354 1.00 81.25 163 THR A N 1
ATOM 1227 C CA . THR A 1 163 ? -6.751 13.480 -29.446 1.00 81.25 163 THR A CA 1
ATOM 1228 C C . THR A 1 163 ? -8.224 13.382 -29.859 1.00 81.25 163 THR A C 1
ATOM 1230 O O . THR A 1 163 ? -9.107 13.865 -29.152 1.00 81.25 163 THR A O 1
ATOM 1233 N N . SER A 1 164 ? -8.503 12.748 -31.003 1.00 84.69 164 SER A N 1
ATOM 1234 C CA . SER A 1 164 ? -9.843 12.500 -31.549 1.00 84.69 164 SER A CA 1
ATOM 1235 C C . SER A 1 164 ? -9.888 11.184 -32.335 1.00 84.69 164 SER A C 1
ATOM 1237 O O . SER A 1 164 ? -8.848 10.677 -32.764 1.00 84.69 164 SER A O 1
ATOM 1239 N N . LYS A 1 165 ? -11.088 10.627 -32.562 1.00 87.38 165 LYS A N 1
ATOM 1240 C CA . LYS A 1 165 ? -11.245 9.410 -33.383 1.00 87.38 165 LYS A CA 1
ATOM 1241 C C . LYS A 1 165 ? -10.837 9.655 -34.834 1.00 87.38 165 LYS A C 1
ATOM 1243 O O . LYS A 1 165 ? -10.245 8.780 -35.453 1.00 87.38 165 LYS A O 1
ATOM 1248 N N . GLU A 1 166 ? -11.091 10.845 -35.366 1.00 86.94 166 GLU A N 1
ATOM 1249 C CA . GLU A 1 166 ? -10.665 11.245 -36.706 1.00 86.94 166 GLU A CA 1
ATOM 1250 C C . GLU A 1 166 ? -9.136 11.223 -36.839 1.00 86.94 166 GLU A C 1
ATOM 1252 O O . GLU A 1 166 ? -8.607 10.675 -37.805 1.00 86.94 166 GLU A O 1
ATOM 1257 N N . GLU A 1 167 ? -8.424 11.761 -35.846 1.00 85.62 167 GLU A N 1
ATOM 1258 C CA . GLU A 1 167 ? -6.959 11.723 -35.798 1.00 85.62 167 GLU A CA 1
ATOM 1259 C C . GLU A 1 167 ? -6.435 10.289 -35.633 1.00 85.62 167 GLU A C 1
ATOM 1261 O O . GLU A 1 167 ? -5.445 9.920 -36.263 1.00 85.62 167 GLU A O 1
ATOM 1266 N N . ALA A 1 168 ? -7.128 9.449 -34.855 1.00 89.88 168 ALA A N 1
ATOM 1267 C CA . ALA A 1 168 ? -6.790 8.035 -34.702 1.00 89.88 168 ALA A CA 1
ATOM 1268 C C . ALA A 1 168 ? -6.937 7.266 -36.027 1.00 89.88 168 ALA A C 1
ATOM 1270 O O . ALA A 1 168 ? -6.049 6.503 -36.404 1.00 89.88 168 ALA A O 1
ATOM 1271 N N . HIS A 1 169 ? -8.015 7.514 -36.776 1.00 91.06 169 HIS A N 1
ATOM 1272 C CA . HIS A 1 169 ? -8.240 6.926 -38.101 1.00 91.06 169 HIS A CA 1
ATOM 1273 C C . HIS A 1 169 ? -7.196 7.372 -39.126 1.00 91.06 169 HIS A C 1
ATOM 1275 O O . HIS A 1 169 ? -6.742 6.557 -39.933 1.00 91.06 169 HIS A O 1
ATOM 1281 N N . GLN A 1 170 ? -6.796 8.646 -39.084 1.00 87.44 170 GLN A N 1
ATOM 1282 C CA . GLN A 1 170 ? -5.740 9.167 -39.950 1.00 87.44 170 GLN A CA 1
ATOM 1283 C C . GLN A 1 170 ? -4.384 8.543 -39.601 1.00 87.44 170 GLN A C 1
ATOM 1285 O O . GLN A 1 170 ? -3.745 7.976 -40.482 1.00 87.44 170 GLN A O 1
ATOM 1290 N N . GLY A 1 171 ? -3.997 8.530 -38.321 1.00 86.69 171 GLY A N 1
ATOM 1291 C CA . GLY A 1 171 ? -2.743 7.911 -37.884 1.00 86.69 171 GLY A CA 1
ATOM 1292 C C . GLY A 1 171 ? -2.673 6.410 -38.188 1.00 86.69 171 GLY A C 1
ATOM 1293 O O . GLY A 1 171 ? -1.627 5.900 -38.584 1.00 86.69 171 GLY A O 1
ATOM 1294 N N . LEU A 1 172 ? -3.798 5.693 -38.078 1.00 90.44 172 LEU A N 1
ATOM 1295 C CA . LEU A 1 172 ? -3.891 4.285 -38.471 1.00 90.44 172 LEU A CA 1
ATOM 1296 C C . LEU A 1 172 ? -3.651 4.090 -39.977 1.00 90.44 172 LEU A C 1
ATOM 1298 O O . LEU A 1 172 ? -2.954 3.158 -40.384 1.00 90.44 172 LEU A O 1
ATOM 1302 N N . LYS A 1 173 ? -4.222 4.970 -40.807 1.00 89.25 173 LYS A N 1
ATOM 1303 C CA . LYS A 1 173 ? -4.037 4.953 -42.261 1.00 89.25 173 LYS A CA 1
ATOM 1304 C C . LYS A 1 173 ? -2.585 5.245 -42.643 1.00 89.25 173 LYS A C 1
ATOM 1306 O O . LYS A 1 173 ? -2.032 4.507 -43.460 1.00 89.25 173 LYS A O 1
ATOM 1311 N N . ASP A 1 174 ? -1.976 6.251 -42.023 1.00 85.50 174 ASP A N 1
ATOM 1312 C CA . ASP A 1 174 ? -0.589 6.649 -42.285 1.00 85.50 174 ASP A CA 1
ATOM 1313 C C . ASP A 1 174 ? 0.379 5.474 -42.024 1.00 85.50 174 ASP A C 1
ATOM 1315 O O . ASP A 1 174 ? 1.281 5.188 -42.820 1.00 85.50 174 ASP A O 1
ATOM 1319 N N . ILE A 1 175 ? 0.129 4.711 -40.949 1.00 85.81 175 ILE A N 1
ATOM 1320 C CA . ILE A 1 175 ? 0.933 3.537 -40.586 1.00 85.81 175 ILE A CA 1
ATOM 1321 C C . ILE A 1 175 ? 0.678 2.343 -41.522 1.00 85.81 175 ILE A C 1
ATOM 1323 O O . ILE A 1 175 ? 1.636 1.802 -42.079 1.00 85.81 175 ILE A O 1
ATOM 1327 N N . MET A 1 176 ? -0.578 1.904 -41.681 1.00 86.31 176 MET A N 1
ATOM 1328 C CA . MET A 1 176 ? -0.892 0.609 -42.315 1.00 86.31 176 MET A CA 1
ATOM 1329 C C . MET A 1 176 ? -1.095 0.680 -43.834 1.00 86.31 176 MET A C 1
ATOM 1331 O O . MET A 1 176 ? -0.793 -0.283 -44.542 1.00 86.31 176 MET A O 1
ATOM 1335 N N . LEU A 1 177 ? -1.620 1.795 -44.355 1.00 86.75 177 LEU A N 1
ATOM 1336 C CA . LEU A 1 177 ? -1.934 1.949 -45.781 1.00 86.75 177 LEU A CA 1
ATOM 1337 C C . LEU A 1 177 ? -0.859 2.749 -46.511 1.00 86.75 177 LEU A C 1
ATOM 1339 O O . LEU A 1 177 ? -0.361 2.297 -47.544 1.00 86.75 177 LEU A O 1
ATOM 1343 N N . ASP A 1 178 ? -0.466 3.894 -45.953 1.00 83.00 178 ASP A N 1
ATOM 1344 C CA . ASP A 1 178 ? 0.524 4.778 -46.578 1.00 83.00 178 ASP A CA 1
ATOM 1345 C C . ASP A 1 178 ? 1.973 4.336 -46.274 1.00 83.00 178 ASP A C 1
ATOM 1347 O O . ASP A 1 178 ? 2.922 4.825 -46.891 1.00 83.00 178 ASP A O 1
ATOM 1351 N N . ARG A 1 179 ? 2.139 3.326 -45.400 1.00 80.75 179 ARG A N 1
ATOM 1352 C CA . ARG A 1 179 ? 3.399 2.634 -45.074 1.00 80.75 179 ARG A CA 1
ATOM 1353 C C . ARG A 1 179 ? 4.529 3.587 -44.689 1.00 80.75 179 ARG A C 1
ATOM 1355 O O . ARG A 1 179 ? 5.688 3.356 -45.046 1.00 80.75 179 ARG A O 1
ATOM 1362 N N . GLU A 1 180 ? 4.212 4.623 -43.914 1.00 77.25 180 GLU A N 1
ATOM 1363 C CA . GLU A 1 180 ? 5.178 5.652 -43.506 1.00 77.25 180 GLU A CA 1
ATOM 1364 C C . GLU A 1 180 ? 6.405 5.060 -42.778 1.00 77.25 180 GLU A C 1
ATOM 1366 O O . GLU A 1 180 ? 7.525 5.556 -42.914 1.00 77.25 180 GLU A O 1
ATOM 1371 N N . PHE A 1 181 ? 6.221 3.932 -42.081 1.00 72.56 181 PHE A N 1
ATOM 1372 C CA . PHE A 1 181 ? 7.273 3.216 -41.347 1.00 72.56 181 PHE A CA 1
ATOM 1373 C C . PHE A 1 181 ? 7.742 1.914 -42.029 1.00 72.56 181 PHE A C 1
ATOM 1375 O O . PHE A 1 181 ? 8.398 1.079 -41.402 1.00 72.56 181 PHE A O 1
ATOM 1382 N N . GLY A 1 182 ? 7.427 1.713 -43.313 1.00 79.19 182 GLY A N 1
ATOM 1383 C CA . GLY A 1 182 ? 7.791 0.501 -44.054 1.00 79.19 182 GLY A CA 1
ATOM 1384 C C . GLY A 1 182 ? 7.199 -0.773 -43.435 1.00 79.19 182 GLY A C 1
ATOM 1385 O O . GLY A 1 182 ? 6.053 -0.778 -42.996 1.00 79.19 182 GLY A O 1
ATOM 1386 N N . ALA A 1 183 ? 7.983 -1.857 -43.375 1.00 75.81 183 ALA A N 1
ATOM 1387 C CA . ALA A 1 183 ? 7.535 -3.150 -42.833 1.00 75.81 183 ALA A CA 1
ATOM 1388 C C . ALA A 1 183 ? 7.177 -3.110 -41.331 1.00 75.81 183 ALA A C 1
ATOM 1390 O O . ALA A 1 183 ? 6.480 -3.990 -40.839 1.00 75.81 183 ALA A O 1
ATOM 1391 N N . ALA A 1 184 ? 7.609 -2.082 -40.586 1.00 70.25 184 ALA A N 1
ATOM 1392 C CA . ALA A 1 184 ? 7.227 -1.915 -39.181 1.00 70.25 184 ALA A CA 1
ATOM 1393 C C . ALA A 1 184 ? 5.737 -1.561 -38.995 1.00 70.25 184 ALA A C 1
ATOM 1395 O O . ALA A 1 184 ? 5.241 -1.658 -37.872 1.00 70.25 184 ALA A O 1
ATOM 1396 N N . GLY A 1 185 ? 5.051 -1.145 -40.070 1.00 71.88 185 GLY A N 1
ATOM 1397 C CA . GLY A 1 185 ? 3.619 -0.833 -40.098 1.00 71.88 185 GLY A CA 1
ATOM 1398 C C . GLY A 1 185 ? 2.711 -1.980 -40.558 1.00 71.88 185 GLY A C 1
ATOM 1399 O O . GLY A 1 185 ? 1.502 -1.780 -40.614 1.00 71.88 185 GLY A O 1
ATOM 1400 N N . ASP A 1 186 ? 3.258 -3.165 -40.869 1.00 81.88 186 ASP A N 1
ATOM 1401 C CA . ASP A 1 186 ? 2.452 -4.344 -41.245 1.00 81.88 186 ASP A CA 1
ATOM 1402 C C . ASP A 1 186 ? 1.624 -4.890 -40.054 1.00 81.88 186 ASP A C 1
ATOM 1404 O O . ASP A 1 186 ? 0.644 -5.607 -40.247 1.00 81.88 186 ASP A O 1
ATOM 1408 N N . GLU A 1 187 ? 2.001 -4.533 -38.822 1.00 87.62 187 GLU A N 1
ATOM 1409 C CA . GLU A 1 187 ? 1.283 -4.848 -37.585 1.00 87.62 187 GLU A CA 1
ATOM 1410 C C . GLU A 1 187 ? 1.271 -3.621 -36.659 1.00 87.62 187 GLU A C 1
ATOM 1412 O O . GLU A 1 187 ? 2.306 -2.978 -36.435 1.00 87.62 187 GLU A O 1
ATOM 1417 N N . VAL A 1 188 ? 0.104 -3.312 -36.089 1.00 88.94 188 VAL A N 1
ATOM 1418 C CA . VAL A 1 188 ? -0.092 -2.198 -35.154 1.00 88.94 188 VAL A CA 1
ATOM 1419 C C . VAL A 1 188 ? -0.660 -2.674 -33.824 1.00 88.94 188 VAL A C 1
ATOM 1421 O O . VAL A 1 188 ? -1.468 -3.596 -33.762 1.00 88.94 188 VAL A O 1
ATOM 1424 N N . VAL A 1 189 ? -0.252 -1.997 -32.757 1.00 90.25 189 VAL A N 1
ATOM 1425 C CA . VAL A 1 189 ? -0.803 -2.141 -31.411 1.00 90.25 189 VAL A CA 1
ATOM 1426 C C . VAL A 1 189 ? -1.628 -0.896 -31.119 1.00 90.25 189 VAL A C 1
ATOM 1428 O O . VAL A 1 189 ? -1.101 0.218 -31.190 1.00 90.25 189 VAL A O 1
ATOM 1431 N N . ILE A 1 190 ? -2.905 -1.077 -30.790 1.00 92.19 190 ILE A N 1
ATOM 1432 C CA . ILE A 1 190 ? -3.784 0.009 -30.345 1.00 92.19 190 ILE A CA 1
ATOM 1433 C C . ILE A 1 190 ? -4.028 -0.188 -28.858 1.00 92.19 190 ILE A C 1
ATOM 1435 O O . ILE A 1 190 ? -4.594 -1.203 -28.453 1.00 92.19 190 ILE A O 1
ATOM 1439 N N . GLU A 1 191 ? -3.585 0.766 -28.047 1.00 91.62 191 GLU A N 1
ATOM 1440 C CA . GLU A 1 191 ? -3.647 0.683 -26.588 1.00 91.62 191 GLU A CA 1
ATOM 1441 C C . GLU A 1 191 ? -4.414 1.852 -25.961 1.00 91.62 191 GLU A C 1
ATOM 1443 O O . GLU A 1 191 ? -4.547 2.918 -26.555 1.00 91.62 191 GLU A O 1
ATOM 1448 N N . GLU A 1 192 ? -4.892 1.645 -24.740 1.00 91.50 192 GLU A N 1
ATOM 1449 C CA . GLU A 1 192 ? -5.451 2.665 -23.858 1.00 91.50 192 GLU A CA 1
ATOM 1450 C C . GLU A 1 192 ? -4.417 3.770 -23.595 1.00 91.50 192 GLU A C 1
ATOM 1452 O O . GLU A 1 192 ? -3.268 3.500 -23.233 1.00 91.50 192 GLU A O 1
ATOM 1457 N N . PHE A 1 193 ? -4.834 5.028 -23.733 1.00 89.75 193 PHE A N 1
ATOM 1458 C CA . PHE A 1 193 ? -4.047 6.167 -23.281 1.00 89.75 193 PHE A CA 1
ATOM 1459 C C . PHE A 1 193 ? -3.991 6.197 -21.749 1.00 89.75 193 PHE A C 1
ATOM 1461 O O . PHE A 1 193 ? -5.018 6.329 -21.083 1.00 89.75 193 PHE A O 1
ATOM 1468 N N . LEU A 1 194 ? -2.785 6.074 -21.192 1.00 88.25 194 LEU A N 1
ATOM 1469 C CA . LEU A 1 194 ? -2.562 6.112 -19.750 1.00 88.25 194 LEU A CA 1
ATOM 1470 C C . LEU A 1 194 ? -2.180 7.517 -19.288 1.00 88.25 194 LEU A C 1
ATOM 1472 O O . LEU A 1 194 ? -1.295 8.148 -19.862 1.00 88.25 194 LEU A O 1
ATOM 1476 N N . GLU A 1 195 ? -2.801 7.956 -18.197 1.00 85.31 195 GLU A N 1
ATOM 1477 C CA . GLU A 1 195 ? -2.491 9.214 -17.518 1.00 85.31 195 GLU A CA 1
ATOM 1478 C C . GLU A 1 195 ? -1.768 8.944 -16.195 1.00 85.31 195 GLU A C 1
ATOM 1480 O O . GLU A 1 195 ? -2.172 8.072 -15.417 1.00 85.31 195 GLU A O 1
ATOM 1485 N N . GLY A 1 196 ? -0.700 9.699 -15.940 1.00 86.06 196 GLY A N 1
ATOM 1486 C CA . GLY A 1 196 ? 0.127 9.555 -14.749 1.00 86.06 196 GLY A CA 1
ATOM 1487 C C . GLY A 1 196 ? 1.510 10.182 -14.908 1.00 86.06 196 GLY A C 1
ATOM 1488 O O . GLY A 1 196 ? 1.778 10.897 -15.878 1.00 86.06 196 GLY A O 1
ATOM 1489 N N . ASP A 1 197 ? 2.388 9.886 -13.954 1.00 83.56 197 ASP A N 1
ATOM 1490 C CA . ASP A 1 197 ? 3.798 10.265 -14.019 1.00 83.56 197 ASP A CA 1
ATOM 1491 C C . ASP A 1 197 ? 4.627 9.179 -14.714 1.00 83.56 197 ASP A C 1
ATOM 1493 O O . ASP A 1 197 ? 4.572 8.002 -14.350 1.00 83.56 197 ASP A O 1
ATOM 1497 N N . GLU A 1 198 ? 5.418 9.578 -15.712 1.00 87.25 198 GLU A N 1
ATOM 1498 C CA . GLU A 1 198 ? 6.355 8.677 -16.389 1.00 87.25 198 GLU A CA 1
ATOM 1499 C C . GLU A 1 198 ? 7.579 8.406 -15.509 1.00 87.25 198 GLU A C 1
ATOM 1501 O O . GLU A 1 198 ? 8.185 9.327 -14.947 1.00 87.25 198 GLU A O 1
ATOM 1506 N N . LEU A 1 199 ? 7.950 7.131 -15.428 1.00 90.69 199 LEU A N 1
ATOM 1507 C CA . LEU A 1 199 ? 9.048 6.611 -14.626 1.00 90.69 199 LEU A CA 1
ATOM 1508 C C . LEU A 1 199 ? 9.809 5.567 -15.450 1.00 90.69 199 LEU A C 1
ATOM 1510 O O . LEU A 1 199 ? 9.209 4.762 -16.156 1.00 90.69 199 LEU A O 1
ATOM 1514 N N . SER A 1 200 ? 11.134 5.544 -15.340 1.00 92.56 200 SER A N 1
ATOM 1515 C CA . SER A 1 200 ? 11.978 4.495 -15.920 1.00 92.56 200 SER A CA 1
ATOM 1516 C C . SER A 1 200 ? 12.810 3.802 -14.843 1.00 92.56 200 SER A C 1
ATOM 1518 O O . SER A 1 200 ? 13.337 4.455 -13.938 1.00 92.56 200 SER A O 1
ATOM 1520 N N . ILE A 1 201 ? 12.925 2.475 -14.933 1.00 95.62 201 ILE A N 1
ATOM 1521 C CA . ILE A 1 201 ? 13.826 1.667 -14.097 1.00 95.62 201 ILE A CA 1
ATOM 1522 C C . ILE A 1 201 ? 14.750 0.868 -15.005 1.00 95.62 201 ILE A C 1
ATOM 1524 O O . ILE A 1 201 ? 14.291 0.193 -15.928 1.00 95.62 201 ILE A O 1
ATOM 1528 N N . LEU A 1 202 ? 16.052 0.939 -14.731 1.00 97.38 202 LEU A N 1
ATOM 1529 C CA . LEU A 1 202 ? 17.056 0.073 -15.341 1.00 97.38 202 LEU A CA 1
ATOM 1530 C C . LEU A 1 202 ? 17.444 -1.002 -14.332 1.00 97.38 202 LEU A C 1
ATOM 1532 O O . LEU A 1 202 ? 17.894 -0.685 -13.234 1.00 97.38 202 LEU A O 1
ATOM 1536 N N . THR A 1 203 ? 17.317 -2.259 -14.726 1.00 98.12 203 THR A N 1
ATOM 1537 C CA . THR A 1 203 ? 17.554 -3.411 -13.858 1.00 98.12 203 THR A CA 1
ATOM 1538 C C . THR A 1 203 ? 18.627 -4.303 -14.471 1.00 98.12 203 THR A C 1
ATOM 1540 O O . THR A 1 203 ? 18.520 -4.700 -15.632 1.00 98.12 203 THR A O 1
ATOM 1543 N N . PHE A 1 204 ? 19.676 -4.616 -13.709 1.00 98.50 204 PHE A N 1
ATOM 1544 C CA . PHE A 1 204 ? 20.642 -5.653 -14.068 1.00 98.50 204 PHE A CA 1
ATOM 1545 C C . PHE A 1 204 ? 20.006 -7.023 -13.880 1.00 98.50 204 PHE A C 1
ATOM 1547 O O . PHE A 1 204 ? 19.405 -7.267 -12.838 1.00 98.50 204 PHE A O 1
ATOM 1554 N N . CYS A 1 205 ? 20.155 -7.904 -14.864 1.00 98.25 205 CYS A N 1
ATOM 1555 C CA . CYS A 1 205 ? 19.537 -9.224 -14.875 1.00 98.25 205 CYS A CA 1
ATOM 1556 C C . CYS A 1 205 ? 20.549 -10.285 -15.326 1.00 98.25 205 CYS A C 1
ATOM 1558 O O . CYS A 1 205 ? 21.223 -10.113 -16.346 1.00 98.25 205 CYS A O 1
ATOM 1560 N N . ASP A 1 206 ? 20.601 -11.413 -14.618 1.00 97.25 206 ASP A N 1
ATOM 1561 C CA . ASP A 1 206 ? 21.425 -12.587 -14.969 1.00 97.25 206 ASP A CA 1
ATOM 1562 C C . ASP A 1 206 ? 20.591 -13.784 -15.473 1.00 97.25 206 ASP A C 1
ATOM 1564 O O . ASP A 1 206 ? 21.101 -14.873 -15.735 1.00 97.25 206 ASP A O 1
ATOM 1568 N N . GLY A 1 207 ? 19.277 -13.577 -15.598 1.00 93.44 207 GLY A N 1
ATOM 1569 C CA . GLY A 1 207 ? 18.283 -14.592 -15.930 1.00 93.44 207 GLY A CA 1
ATOM 1570 C C . GLY A 1 207 ? 17.492 -15.125 -14.733 1.00 93.44 207 GLY A C 1
ATOM 1571 O O . GLY A 1 207 ? 16.376 -15.609 -14.937 1.00 93.44 207 GLY A O 1
ATOM 1572 N N . TYR A 1 208 ? 18.010 -15.010 -13.508 1.00 91.38 208 TYR A N 1
ATOM 1573 C CA . TYR A 1 208 ? 17.420 -15.527 -12.267 1.00 91.38 208 TYR A CA 1
ATOM 1574 C C . TYR A 1 208 ? 17.274 -14.457 -11.184 1.00 91.38 208 TYR A C 1
ATOM 1576 O O . TYR A 1 208 ? 16.197 -14.349 -10.595 1.00 91.38 208 TYR A O 1
ATOM 1584 N N . ASN A 1 209 ? 18.335 -13.691 -10.962 1.00 95.50 209 ASN A N 1
ATOM 1585 C CA . ASN A 1 209 ? 18.458 -12.593 -10.022 1.00 95.50 209 ASN A CA 1
ATOM 1586 C C . ASN A 1 209 ? 18.364 -11.252 -10.754 1.00 95.50 209 ASN A C 1
ATOM 1588 O O . ASN A 1 209 ? 18.581 -11.154 -11.970 1.00 95.50 209 ASN A O 1
ATOM 1592 N N . MET A 1 210 ? 18.052 -10.208 -9.989 1.00 96.38 210 MET A N 1
ATOM 1593 C CA . MET A 1 210 ? 17.946 -8.855 -10.509 1.00 96.38 210 MET A CA 1
ATOM 1594 C C . MET A 1 210 ? 18.411 -7.809 -9.501 1.00 96.38 210 MET A C 1
ATOM 1596 O O . MET A 1 210 ? 18.299 -8.022 -8.297 1.00 96.38 210 MET A O 1
ATOM 1600 N N . TYR A 1 211 ? 18.894 -6.672 -10.001 1.00 97.38 211 TYR A N 1
ATOM 1601 C CA . TYR A 1 211 ? 19.197 -5.498 -9.184 1.00 97.38 211 TYR A CA 1
ATOM 1602 C C . TYR A 1 211 ? 18.775 -4.219 -9.912 1.00 97.38 211 TYR A C 1
ATOM 1604 O O . TYR A 1 211 ? 19.298 -3.910 -10.986 1.00 97.38 211 TYR A O 1
ATOM 1612 N N . SER A 1 212 ? 17.833 -3.475 -9.335 1.00 96.56 212 SER A N 1
ATOM 1613 C CA . SER A 1 212 ? 17.295 -2.236 -9.907 1.00 96.56 212 SER A CA 1
ATOM 1614 C C . SER A 1 212 ? 18.158 -1.025 -9.533 1.00 96.56 212 SER A C 1
ATOM 1616 O O . SER A 1 212 ? 18.487 -0.811 -8.367 1.00 96.56 212 SER A O 1
ATOM 1618 N N . LEU A 1 213 ? 18.521 -0.207 -10.521 1.00 96.25 213 LEU A N 1
ATOM 1619 C CA . LEU A 1 213 ? 19.097 1.122 -10.299 1.00 96.25 213 LEU A CA 1
ATOM 1620 C C . LEU A 1 213 ? 18.006 2.105 -9.833 1.00 96.25 213 LEU A C 1
ATOM 1622 O O . LEU A 1 213 ? 16.820 1.832 -10.042 1.00 96.25 213 LEU A O 1
ATOM 1626 N N . PRO A 1 214 ? 18.374 3.260 -9.238 1.00 95.25 214 PRO A N 1
ATOM 1627 C CA . PRO A 1 214 ? 17.397 4.275 -8.858 1.00 95.25 214 PRO A CA 1
ATOM 1628 C C . PRO A 1 214 ? 16.466 4.647 -10.013 1.00 95.25 214 PRO A C 1
ATOM 1630 O O . PRO A 1 214 ? 16.901 4.757 -11.160 1.00 95.25 214 PRO A O 1
ATOM 1633 N N . ALA A 1 215 ? 15.190 4.877 -9.705 1.00 95.12 215 ALA A N 1
ATOM 1634 C CA . ALA A 1 215 ? 14.227 5.315 -10.704 1.00 95.12 215 ALA A CA 1
ATOM 1635 C C . ALA A 1 215 ? 14.617 6.684 -11.277 1.00 95.12 215 ALA A C 1
ATOM 1637 O O . ALA A 1 215 ? 15.002 7.601 -10.542 1.00 95.12 215 ALA A O 1
ATOM 1638 N N . ALA A 1 216 ? 14.478 6.813 -12.591 1.00 94.75 216 ALA A N 1
ATOM 1639 C CA . ALA A 1 216 ? 14.828 8.004 -13.347 1.00 94.75 216 ALA A CA 1
ATOM 1640 C C . ALA A 1 216 ? 13.625 8.503 -14.153 1.00 94.75 216 ALA A C 1
ATOM 1642 O O . ALA A 1 216 ? 12.769 7.714 -14.560 1.00 94.75 216 ALA A O 1
ATOM 1643 N N . GLN A 1 217 ? 13.572 9.805 -14.422 1.00 92.44 217 GLN A N 1
ATOM 1644 C CA . GLN A 1 217 ? 12.602 10.386 -15.352 1.00 92.44 217 GLN A CA 1
ATOM 1645 C C . GLN A 1 217 ? 13.350 11.039 -16.510 1.00 92.44 217 GLN A C 1
ATOM 1647 O O . GLN A 1 217 ? 14.275 11.831 -16.302 1.00 92.44 217 GLN A O 1
ATOM 1652 N N . ASP A 1 218 ? 12.965 10.678 -17.732 1.00 90.06 218 ASP A N 1
ATOM 1653 C CA . ASP A 1 218 ? 13.480 11.252 -18.965 1.00 90.06 218 ASP A CA 1
ATOM 1654 C C . ASP A 1 218 ? 12.559 12.364 -19.494 1.00 90.06 218 ASP A C 1
ATOM 1656 O O . ASP A 1 218 ? 11.404 12.526 -19.102 1.00 90.06 218 ASP A O 1
ATOM 1660 N N . HIS A 1 219 ? 13.100 13.186 -20.389 1.00 89.62 219 HIS A N 1
ATOM 1661 C CA . HIS A 1 219 ? 12.374 14.269 -21.044 1.00 89.62 219 HIS A CA 1
ATOM 1662 C C . HIS A 1 219 ? 12.376 14.058 -22.560 1.00 89.62 219 HIS A C 1
ATOM 1664 O O . HIS A 1 219 ? 13.284 14.512 -23.258 1.00 89.62 219 HIS A O 1
ATOM 1670 N N . LYS A 1 220 ? 11.352 13.381 -23.097 1.00 86.19 220 LYS A N 1
ATOM 1671 C CA . LYS A 1 220 ? 11.292 12.991 -24.522 1.00 86.19 220 LYS A CA 1
ATOM 1672 C C . LYS A 1 220 ? 11.039 14.142 -25.497 1.00 86.19 220 LYS A C 1
ATOM 1674 O O . LYS A 1 220 ? 11.489 14.077 -26.637 1.00 86.19 220 LYS A O 1
ATOM 1679 N N . ARG A 1 221 ? 10.319 15.191 -25.105 1.00 86.62 221 ARG A N 1
ATOM 1680 C CA . ARG A 1 221 ? 9.899 16.287 -26.004 1.00 86.62 221 ARG A CA 1
ATOM 1681 C C . ARG A 1 221 ? 11.042 17.271 -26.278 1.00 86.62 221 ARG A C 1
ATOM 1683 O O . ARG A 1 221 ? 11.825 17.548 -25.371 1.00 86.62 221 ARG A O 1
ATOM 1690 N N . ILE A 1 222 ? 11.137 17.780 -27.515 1.00 90.25 222 ILE A N 1
ATOM 1691 C CA . ILE A 1 222 ? 12.251 18.641 -27.963 1.00 90.25 222 ILE A CA 1
ATOM 1692 C C . ILE A 1 222 ? 12.282 20.014 -27.276 1.00 90.25 222 ILE A C 1
ATOM 1694 O O . ILE A 1 222 ? 13.365 20.485 -26.954 1.00 90.25 222 ILE A O 1
ATOM 1698 N N . PHE A 1 223 ? 11.139 20.662 -27.038 1.00 91.19 223 PHE A N 1
ATOM 1699 C CA . PHE A 1 223 ? 11.083 22.024 -26.493 1.00 91.19 223 PHE A CA 1
ATOM 1700 C C . PHE A 1 223 ? 10.720 22.043 -25.001 1.00 91.19 223 PHE A C 1
ATOM 1702 O O . PHE A 1 223 ? 10.134 21.092 -24.476 1.00 91.19 223 PHE A O 1
ATOM 1709 N N . ASP A 1 224 ? 11.044 23.159 -24.341 1.00 90.12 224 ASP A N 1
ATOM 1710 C CA . ASP A 1 224 ? 10.656 23.447 -22.956 1.00 90.12 224 ASP A CA 1
ATOM 1711 C C . ASP A 1 224 ? 9.128 23.340 -22.769 1.00 90.12 224 ASP A C 1
ATOM 1713 O O . ASP A 1 224 ? 8.349 23.559 -23.701 1.00 90.12 224 ASP A O 1
ATOM 1717 N N . GLY A 1 225 ? 8.686 22.998 -21.557 1.00 85.44 225 GLY A N 1
ATOM 1718 C CA . GLY A 1 225 ? 7.273 22.782 -21.236 1.00 85.44 225 GLY A CA 1
ATOM 1719 C C . GLY A 1 225 ? 6.691 21.513 -21.865 1.00 85.44 225 GLY A C 1
ATOM 1720 O O . GLY A 1 225 ? 5.481 21.437 -22.084 1.00 85.44 225 GLY A O 1
ATOM 1721 N N . ASP A 1 226 ? 7.557 20.546 -22.183 1.00 84.75 226 ASP A N 1
ATOM 1722 C CA . ASP A 1 226 ? 7.232 19.285 -22.856 1.00 84.75 226 ASP A CA 1
ATOM 1723 C C . ASP A 1 226 ? 6.503 19.474 -24.202 1.00 84.75 226 ASP A C 1
ATOM 1725 O O . ASP A 1 226 ? 5.572 18.744 -24.543 1.00 84.75 226 ASP A O 1
ATOM 1729 N N . GLN A 1 227 ? 6.947 20.458 -24.990 1.00 83.75 227 GLN A N 1
ATOM 1730 C CA . GLN A 1 227 ? 6.353 20.817 -26.281 1.00 83.75 227 GLN A CA 1
ATOM 1731 C C . GLN A 1 227 ? 7.129 20.246 -27.483 1.00 83.75 227 GLN A C 1
ATOM 1733 O O . GLN A 1 227 ? 8.304 19.881 -27.403 1.00 83.75 227 GLN A O 1
ATOM 1738 N N . GLY A 1 228 ? 6.479 20.226 -28.650 1.00 83.56 228 GLY A N 1
ATOM 1739 C CA . GLY A 1 228 ? 7.085 19.790 -29.914 1.00 83.56 228 GLY A CA 1
ATOM 1740 C C . GLY A 1 228 ? 7.150 18.265 -30.086 1.00 83.56 228 GLY A C 1
ATOM 1741 O O . GLY A 1 228 ? 6.585 17.531 -29.282 1.00 83.56 228 GLY A O 1
ATOM 1742 N N . PRO A 1 229 ? 7.778 17.753 -31.157 1.00 76.62 229 PRO A N 1
ATOM 1743 C CA . PRO A 1 229 ? 7.862 16.313 -31.424 1.00 76.62 229 PRO A CA 1
ATOM 1744 C C . PRO A 1 229 ? 8.635 15.532 -30.347 1.00 76.62 229 PRO A C 1
ATOM 1746 O O . PRO A 1 229 ? 9.517 16.075 -29.674 1.00 76.62 229 PRO A O 1
ATOM 1749 N N . ASN A 1 230 ? 8.327 14.235 -30.227 1.00 77.75 230 ASN A N 1
ATOM 1750 C CA . ASN A 1 230 ? 9.126 13.291 -29.443 1.00 77.75 230 ASN A CA 1
ATOM 1751 C C . ASN A 1 230 ? 10.535 13.143 -30.039 1.00 77.75 230 ASN A C 1
ATOM 1753 O O . ASN A 1 230 ? 10.747 13.213 -31.252 1.00 77.75 230 ASN A O 1
ATOM 1757 N N . THR A 1 231 ? 11.500 12.920 -29.159 1.00 84.81 231 THR A N 1
ATOM 1758 C CA . THR A 1 231 ? 12.914 12.696 -29.458 1.00 84.81 231 THR A CA 1
ATOM 1759 C C . THR A 1 231 ? 13.373 11.396 -28.797 1.00 84.81 231 THR A C 1
ATOM 1761 O O . THR A 1 231 ? 12.585 10.715 -28.149 1.00 84.81 231 THR A O 1
ATOM 1764 N N . GLY A 1 232 ? 14.659 11.062 -28.921 1.00 77.88 232 GLY A N 1
ATOM 1765 C CA . GLY A 1 232 ? 15.250 9.976 -28.135 1.00 77.88 232 GLY A CA 1
ATOM 1766 C C . GLY A 1 232 ? 15.461 10.316 -26.653 1.00 77.88 232 GLY A C 1
ATOM 1767 O O . GLY A 1 232 ? 15.969 9.468 -25.940 1.00 77.88 232 GLY A O 1
ATOM 1768 N N . GLY A 1 233 ? 15.149 11.542 -26.212 1.00 89.50 233 GLY A N 1
ATOM 1769 C CA . GLY A 1 233 ? 15.394 12.054 -24.861 1.00 89.50 233 GLY A CA 1
ATOM 1770 C C . GLY A 1 233 ? 16.325 13.271 -24.881 1.00 89.50 233 GLY A C 1
ATOM 1771 O O . GLY A 1 233 ? 17.442 13.193 -25.403 1.00 89.50 233 GLY A O 1
ATOM 1772 N N . MET A 1 234 ? 15.857 14.392 -24.323 1.00 94.81 234 MET A N 1
ATOM 1773 C CA . MET A 1 234 ? 16.564 15.680 -24.222 1.00 94.81 234 MET A CA 1
ATOM 1774 C C . MET A 1 234 ? 17.224 15.916 -22.855 1.00 94.81 234 MET A C 1
ATOM 1776 O O . MET A 1 234 ? 17.955 16.889 -22.671 1.00 94.81 234 MET A O 1
ATOM 1780 N N . GLY A 1 235 ? 16.989 15.028 -21.897 1.00 95.50 235 GLY A N 1
ATOM 1781 C CA . GLY A 1 235 ? 17.597 15.060 -20.576 1.00 95.50 235 GLY A CA 1
ATOM 1782 C C . GLY A 1 235 ? 16.958 14.029 -19.661 1.00 95.50 235 GLY A C 1
ATOM 1783 O O . GLY A 1 235 ? 15.954 13.415 -20.024 1.00 95.50 235 GLY A O 1
ATOM 1784 N N . CYS A 1 236 ? 17.568 13.817 -18.503 1.00 96.31 236 CYS A N 1
ATOM 1785 C CA . CYS A 1 236 ? 17.122 12.842 -17.517 1.00 96.31 236 CYS A CA 1
ATOM 1786 C C . CYS A 1 236 ? 17.639 13.226 -16.128 1.00 96.31 236 CYS A C 1
ATOM 1788 O O . CYS A 1 236 ? 18.723 13.800 -16.025 1.00 96.31 236 CYS A O 1
ATOM 1790 N N . TYR A 1 237 ? 16.906 12.887 -15.070 1.00 96.56 237 TYR A N 1
ATOM 1791 C CA . TYR A 1 237 ? 17.366 13.044 -13.691 1.00 96.56 237 TYR A CA 1
ATOM 1792 C C . TYR A 1 237 ? 16.978 11.844 -12.818 1.00 96.56 237 TYR A C 1
ATOM 1794 O O . TYR A 1 237 ? 16.004 11.144 -13.106 1.00 96.56 237 TYR A O 1
ATOM 1802 N N . ALA A 1 238 ? 17.763 11.605 -11.767 1.00 96.31 238 ALA A N 1
ATOM 1803 C CA . ALA A 1 238 ? 17.557 10.530 -10.799 1.00 96.31 238 ALA A CA 1
ATOM 1804 C C . ALA A 1 238 ? 18.239 10.850 -9.450 1.00 96.31 238 ALA A C 1
ATOM 1806 O O . ALA A 1 238 ? 19.242 11.568 -9.447 1.00 96.31 238 ALA A O 1
ATOM 1807 N N . PRO A 1 239 ? 17.779 10.278 -8.323 1.00 93.62 239 PRO A N 1
ATOM 1808 C CA . PRO A 1 239 ? 16.491 9.603 -8.145 1.00 93.62 239 PRO A CA 1
ATOM 1809 C C . PRO A 1 239 ? 15.306 10.566 -8.309 1.00 93.62 239 PRO A C 1
ATOM 1811 O O . PRO A 1 239 ? 15.453 11.778 -8.138 1.00 93.62 239 PRO A O 1
ATOM 1814 N N . ILE A 1 240 ? 14.123 10.042 -8.636 1.00 89.12 240 ILE A N 1
ATOM 1815 C CA . ILE A 1 240 ? 12.906 10.860 -8.757 1.00 89.12 240 ILE A CA 1
ATOM 1816 C C . ILE A 1 240 ? 12.117 10.909 -7.433 1.00 89.12 240 ILE A C 1
ATOM 1818 O O . ILE A 1 240 ? 11.934 9.864 -6.810 1.00 89.12 240 ILE A O 1
ATOM 1822 N N . PRO A 1 241 ? 11.579 12.073 -7.011 1.00 79.81 241 PRO A N 1
ATOM 1823 C CA . PRO A 1 241 ? 10.882 12.196 -5.723 1.00 79.81 241 PRO A CA 1
ATOM 1824 C C . PRO A 1 241 ? 9.643 11.302 -5.556 1.00 79.81 241 PRO A C 1
ATOM 1826 O O . PRO A 1 241 ? 9.340 10.878 -4.447 1.00 79.81 241 PRO A O 1
ATOM 1829 N N . ILE A 1 242 ? 8.929 10.999 -6.647 1.00 79.81 242 ILE A N 1
ATOM 1830 C CA . ILE A 1 242 ? 7.712 10.168 -6.616 1.00 79.81 242 ILE A CA 1
ATOM 1831 C C . ILE A 1 242 ? 8.002 8.673 -6.382 1.00 79.81 242 ILE A C 1
ATOM 1833 O O . ILE A 1 242 ? 7.118 7.919 -5.974 1.00 79.81 242 ILE A O 1
ATOM 1837 N N . ALA A 1 243 ? 9.240 8.224 -6.612 1.00 83.56 243 ALA A N 1
ATOM 1838 C CA . ALA A 1 243 ? 9.638 6.827 -6.472 1.00 83.56 243 ALA A CA 1
ATOM 1839 C C . ALA A 1 243 ? 9.904 6.457 -5.006 1.00 83.56 243 ALA A C 1
ATOM 1841 O O . ALA A 1 243 ? 11.043 6.250 -4.591 1.00 83.56 243 ALA A O 1
ATOM 1842 N N . THR A 1 244 ? 8.837 6.376 -4.209 1.00 85.56 244 THR A N 1
ATOM 1843 C CA . THR A 1 244 ? 8.921 5.886 -2.826 1.00 85.56 244 THR A CA 1
ATOM 1844 C C . THR A 1 244 ? 9.377 4.426 -2.787 1.00 85.56 244 THR A C 1
ATOM 1846 O O . THR A 1 244 ? 9.119 3.659 -3.715 1.00 85.56 244 THR A O 1
ATOM 1849 N N . GLN A 1 245 ? 9.988 4.008 -1.676 1.00 83.12 245 GLN A N 1
ATOM 1850 C CA . GLN A 1 245 ? 10.422 2.621 -1.478 1.00 83.12 245 GLN A CA 1
ATOM 1851 C C . GLN A 1 245 ? 9.280 1.612 -1.710 1.00 83.12 245 GLN A C 1
ATOM 1853 O O . GLN A 1 245 ? 9.467 0.611 -2.395 1.00 83.12 245 GLN A O 1
ATOM 1858 N N . LYS A 1 246 ? 8.068 1.927 -1.230 1.00 86.06 246 LYS A N 1
ATOM 1859 C CA . LYS A 1 246 ? 6.870 1.099 -1.436 1.00 86.06 246 LYS A CA 1
ATOM 1860 C C . LYS A 1 246 ? 6.519 0.949 -2.921 1.00 86.06 246 LYS A C 1
ATOM 1862 O O . LYS A 1 246 ? 6.166 -0.143 -3.353 1.00 86.06 246 LYS A O 1
ATOM 1867 N N . LEU A 1 247 ? 6.615 2.033 -3.695 1.00 88.44 247 LEU A N 1
ATOM 1868 C CA . LEU A 1 247 ? 6.340 1.996 -5.131 1.00 88.44 247 LEU A CA 1
ATOM 1869 C C . LEU A 1 247 ? 7.386 1.156 -5.877 1.00 88.44 247 LEU A C 1
ATOM 1871 O O . LEU A 1 247 ? 7.027 0.391 -6.767 1.00 88.44 247 LEU A O 1
ATOM 1875 N N . ILE A 1 248 ? 8.664 1.256 -5.499 1.00 90.38 248 ILE A N 1
ATOM 1876 C CA . ILE A 1 248 ? 9.730 0.422 -6.074 1.00 90.38 248 ILE A CA 1
ATOM 1877 C C . ILE A 1 248 ? 9.483 -1.063 -5.781 1.00 90.38 248 ILE A C 1
ATOM 1879 O O . ILE A 1 248 ? 9.498 -1.868 -6.708 1.00 90.38 248 ILE A O 1
ATOM 1883 N N . GLU A 1 249 ? 9.163 -1.420 -4.535 1.00 91.06 249 GLU A N 1
ATOM 1884 C CA . GLU A 1 249 ? 8.828 -2.800 -4.146 1.00 91.06 249 GLU A CA 1
ATOM 1885 C C . GLU A 1 249 ? 7.593 -3.331 -4.891 1.00 91.06 249 GLU A C 1
ATOM 1887 O O . GLU A 1 249 ? 7.532 -4.499 -5.288 1.00 91.06 249 GLU A O 1
ATOM 1892 N N . GLU A 1 250 ? 6.596 -2.475 -5.125 1.00 94.25 250 GLU A N 1
ATOM 1893 C CA . GLU A 1 250 ? 5.429 -2.826 -5.927 1.00 94.25 250 GLU A CA 1
ATOM 1894 C C . GLU A 1 250 ? 5.800 -3.092 -7.390 1.00 94.25 250 GLU A C 1
ATOM 1896 O O . GLU A 1 250 ? 5.368 -4.107 -7.945 1.00 94.25 250 GLU A O 1
ATOM 1901 N N . ILE A 1 251 ? 6.615 -2.230 -8.005 1.00 95.62 251 ILE A N 1
ATOM 1902 C CA . ILE A 1 251 ? 7.101 -2.407 -9.380 1.00 95.62 251 ILE A CA 1
ATOM 1903 C C . ILE A 1 251 ? 7.923 -3.696 -9.495 1.00 95.62 251 ILE A C 1
ATOM 1905 O O . ILE A 1 251 ? 7.737 -4.464 -10.440 1.00 95.62 251 ILE A O 1
ATOM 1909 N N . GLU A 1 252 ? 8.787 -3.986 -8.526 1.00 94.81 252 GLU A N 1
ATOM 1910 C CA . GLU A 1 252 ? 9.567 -5.223 -8.513 1.00 94.81 252 GLU A CA 1
ATOM 1911 C C . GLU A 1 252 ? 8.659 -6.454 -8.476 1.00 94.81 252 GLU A C 1
ATOM 1913 O O . GLU A 1 252 ? 8.732 -7.306 -9.363 1.00 94.81 252 GLU A O 1
ATOM 1918 N N . ARG A 1 253 ? 7.721 -6.499 -7.527 1.00 96.00 253 ARG A N 1
ATOM 1919 C CA . ARG A 1 253 ? 6.813 -7.637 -7.326 1.00 96.00 253 ARG A CA 1
ATOM 1920 C C . ARG A 1 253 ? 5.814 -7.845 -8.468 1.00 96.00 253 ARG A C 1
ATOM 1922 O O . ARG A 1 253 ? 5.443 -8.981 -8.769 1.00 96.00 253 ARG A O 1
ATOM 1929 N N . THR A 1 254 ? 5.303 -6.765 -9.060 1.00 96.19 254 THR A N 1
ATOM 1930 C CA . THR A 1 254 ? 4.193 -6.826 -10.034 1.00 96.19 254 THR A CA 1
ATOM 1931 C C . THR A 1 254 ? 4.652 -6.745 -11.486 1.00 96.19 254 THR A C 1
ATOM 1933 O O . THR A 1 254 ? 3.959 -7.259 -12.364 1.00 96.19 254 THR A O 1
ATOM 1936 N N . VAL A 1 255 ? 5.830 -6.171 -11.746 1.00 97.44 255 VAL A N 1
ATOM 1937 C CA . VAL A 1 255 ? 6.367 -5.989 -13.099 1.00 97.44 255 VAL A CA 1
ATOM 1938 C C . VAL A 1 255 ? 7.653 -6.780 -13.296 1.00 97.44 255 VAL A C 1
ATOM 1940 O O . VAL A 1 255 ? 7.674 -7.698 -14.119 1.00 97.44 255 VAL A O 1
ATOM 1943 N N . LEU A 1 256 ? 8.724 -6.481 -12.559 1.00 97.56 256 LEU A N 1
ATOM 1944 C CA . LEU A 1 256 ? 10.058 -7.017 -12.867 1.00 97.56 256 LEU A CA 1
ATOM 1945 C C . LEU A 1 256 ? 10.177 -8.523 -12.569 1.00 97.56 256 LEU A C 1
ATOM 1947 O O . LEU A 1 256 ? 10.567 -9.294 -13.451 1.00 97.56 256 LEU A O 1
ATOM 1951 N N . GLU A 1 257 ? 9.761 -8.979 -11.384 1.00 96.19 257 GLU A N 1
ATOM 1952 C CA . GLU A 1 257 ? 9.798 -10.400 -11.014 1.00 96.19 257 GLU A CA 1
ATOM 1953 C C . GLU A 1 257 ? 8.924 -11.266 -11.940 1.00 96.19 257 GLU A C 1
ATOM 1955 O O . GLU A 1 257 ? 9.413 -12.295 -12.434 1.00 96.19 257 GLU A O 1
ATOM 1960 N N . PRO A 1 258 ? 7.657 -10.898 -12.250 1.00 97.50 258 PRO A N 1
ATOM 1961 C CA . PRO A 1 258 ? 6.860 -11.639 -13.219 1.00 97.50 258 PRO A CA 1
ATOM 1962 C C . PRO A 1 258 ? 7.472 -11.638 -14.618 1.00 97.50 258 PRO A C 1
ATOM 1964 O O . PRO A 1 258 ? 7.401 -12.676 -15.277 1.00 97.50 258 PRO A O 1
ATOM 1967 N N . THR A 1 259 ? 8.127 -10.546 -15.040 1.00 97.56 259 THR A N 1
ATOM 1968 C CA . THR A 1 259 ? 8.844 -10.479 -16.325 1.00 97.56 259 THR A CA 1
ATOM 1969 C C . THR A 1 259 ? 9.945 -11.530 -16.382 1.00 97.56 259 THR A C 1
ATOM 1971 O O . THR A 1 259 ? 9.928 -12.407 -17.245 1.00 97.56 259 THR A O 1
ATOM 1974 N N . LEU A 1 260 ? 10.875 -11.524 -15.425 1.00 96.19 260 LEU A N 1
ATOM 1975 C CA . LEU A 1 260 ? 12.000 -12.465 -15.424 1.00 96.19 260 LEU A CA 1
ATOM 1976 C C . LEU A 1 260 ? 11.543 -13.914 -15.239 1.00 96.19 260 LEU A C 1
ATOM 1978 O O . LEU A 1 260 ? 12.054 -14.837 -15.879 1.00 96.19 260 LEU A O 1
ATOM 1982 N N . ARG A 1 261 ? 10.532 -14.145 -14.398 1.00 96.31 261 ARG A N 1
ATOM 1983 C CA . ARG A 1 261 ? 9.910 -15.466 -14.246 1.00 96.31 261 ARG A CA 1
ATOM 1984 C C . ARG A 1 261 ? 9.229 -15.931 -15.535 1.00 96.31 261 ARG A C 1
ATOM 1986 O O . ARG A 1 261 ? 9.338 -17.110 -15.869 1.00 96.31 261 ARG A O 1
ATOM 1993 N N . GLY A 1 262 ? 8.537 -15.045 -16.246 1.00 96.62 262 GLY A N 1
ATOM 1994 C CA . GLY A 1 262 ? 7.907 -15.339 -17.532 1.00 96.62 262 GLY A CA 1
ATOM 1995 C C . GLY A 1 262 ? 8.942 -15.721 -18.586 1.00 96.62 262 GLY A C 1
ATOM 1996 O O . GLY A 1 262 ? 8.845 -16.795 -19.174 1.00 96.62 262 GLY A O 1
ATOM 1997 N N . MET A 1 263 ? 10.009 -14.931 -18.719 1.00 96.19 263 MET A N 1
ATOM 1998 C CA . MET A 1 263 ? 11.108 -15.196 -19.655 1.00 96.19 263 MET A CA 1
ATOM 1999 C C . MET A 1 263 ? 11.796 -16.542 -19.385 1.00 96.19 263 MET A C 1
ATOM 2001 O O . MET A 1 263 ? 12.091 -17.296 -20.314 1.00 96.19 263 MET A O 1
ATOM 2005 N N . ARG A 1 264 ? 11.970 -16.915 -18.109 1.00 94.12 264 ARG A N 1
ATOM 2006 C CA . ARG A 1 264 ? 12.439 -18.258 -17.728 1.00 94.12 264 ARG A CA 1
ATOM 2007 C C . ARG A 1 264 ? 11.465 -19.362 -18.137 1.00 94.12 264 ARG A C 1
ATOM 2009 O O . ARG A 1 264 ? 11.898 -20.392 -18.652 1.00 94.12 264 ARG A O 1
ATOM 2016 N N . LYS A 1 265 ? 10.157 -19.165 -17.934 1.00 93.88 265 LYS A N 1
ATOM 2017 C CA . LYS A 1 265 ? 9.123 -20.137 -18.335 1.00 93.88 265 LYS A CA 1
ATOM 2018 C C . LYS A 1 265 ? 9.089 -20.356 -19.851 1.00 93.88 265 LYS A C 1
ATOM 2020 O O . LYS A 1 265 ? 8.878 -21.489 -20.276 1.00 93.88 265 LYS A O 1
ATOM 2025 N N . GLU A 1 266 ? 9.371 -19.322 -20.642 1.00 92.69 266 GLU A N 1
ATOM 2026 C CA . GLU A 1 266 ? 9.517 -19.411 -22.106 1.00 92.69 266 GLU A CA 1
ATOM 2027 C C . GLU A 1 266 ? 10.861 -20.019 -22.554 1.00 92.69 266 GLU A C 1
ATOM 2029 O O . GLU A 1 266 ? 11.108 -20.163 -23.749 1.00 92.69 266 GLU A O 1
ATOM 2034 N N . ARG A 1 267 ? 11.729 -20.421 -21.610 1.00 94.31 267 ARG A N 1
ATOM 2035 C CA . ARG A 1 267 ? 13.091 -20.938 -21.855 1.00 94.31 267 ARG A CA 1
ATOM 2036 C C . ARG A 1 267 ? 14.007 -19.936 -22.560 1.00 94.31 267 ARG A C 1
ATOM 2038 O O . ARG A 1 267 ? 14.943 -20.322 -23.256 1.00 94.31 267 ARG A O 1
ATOM 2045 N N . THR A 1 268 ? 13.760 -18.651 -22.341 1.00 94.25 268 THR A N 1
ATOM 2046 C CA . THR A 1 268 ? 14.531 -17.539 -22.899 1.00 94.25 268 THR A CA 1
ATOM 2047 C C . THR A 1 268 ? 14.900 -16.574 -21.771 1.00 94.25 268 THR A C 1
ATOM 2049 O O . THR A 1 268 ? 14.397 -15.452 -21.761 1.00 94.25 268 THR A O 1
ATOM 2052 N N . PRO A 1 269 ? 15.702 -16.994 -20.770 1.00 95.31 269 PRO A N 1
ATOM 2053 C CA . PRO A 1 269 ? 16.051 -16.136 -19.637 1.00 95.31 269 PRO A CA 1
ATOM 2054 C C . PRO A 1 269 ? 16.666 -14.817 -20.119 1.00 95.31 269 PRO A C 1
ATOM 2056 O O . PRO A 1 269 ? 17.442 -14.788 -21.079 1.00 95.31 269 PRO A O 1
ATOM 2059 N N . PHE A 1 270 ? 16.285 -13.721 -19.465 1.00 98.06 270 PHE A N 1
ATOM 2060 C CA . PHE A 1 270 ? 16.752 -12.389 -19.821 1.00 98.06 270 PHE A CA 1
ATOM 2061 C C . PHE A 1 270 ? 18.068 -12.082 -19.099 1.00 98.06 270 PHE A C 1
ATOM 2063 O O . PHE A 1 270 ? 18.087 -12.012 -17.874 1.00 98.06 270 PHE A O 1
ATOM 2070 N N . VAL A 1 271 ? 19.141 -11.877 -19.862 1.00 97.69 271 VAL A N 1
ATOM 2071 C CA . VAL A 1 271 ? 20.469 -11.483 -19.366 1.00 97.69 271 VAL A CA 1
ATOM 2072 C C . VAL A 1 271 ? 20.792 -10.097 -19.911 1.00 97.69 271 VAL A C 1
ATOM 2074 O O . VAL A 1 271 ? 20.530 -9.836 -21.080 1.00 97.69 271 VAL A O 1
ATOM 2077 N N . GLY A 1 272 ? 21.363 -9.212 -19.100 1.00 97.56 272 GLY A N 1
ATOM 2078 C CA . GLY A 1 272 ? 21.709 -7.846 -19.500 1.00 97.56 272 GLY A CA 1
ATOM 2079 C C . GLY A 1 272 ? 20.945 -6.795 -18.699 1.00 97.56 272 GLY A C 1
ATOM 2080 O O . GLY A 1 272 ? 20.501 -7.056 -17.584 1.00 97.56 272 GLY A O 1
ATOM 2081 N N . THR A 1 273 ? 20.784 -5.600 -19.269 1.00 98.31 273 THR A N 1
ATOM 2082 C CA . THR A 1 273 ? 20.030 -4.513 -18.627 1.00 98.31 273 THR A CA 1
ATOM 2083 C C . THR A 1 273 ? 18.611 -4.470 -19.173 1.00 98.31 273 THR A C 1
ATOM 2085 O O . THR A 1 273 ? 18.415 -4.152 -20.344 1.00 98.31 273 THR A O 1
ATOM 2088 N N . LEU A 1 274 ? 17.625 -4.759 -18.325 1.00 98.12 274 LEU A N 1
ATOM 2089 C CA . LEU A 1 274 ? 16.218 -4.549 -18.640 1.00 98.12 274 LEU A CA 1
ATOM 2090 C C . LEU A 1 274 ? 15.843 -3.117 -18.269 1.00 98.12 274 LEU A C 1
ATOM 2092 O O . LEU A 1 274 ? 15.849 -2.745 -17.100 1.00 98.12 274 LEU A O 1
ATOM 2096 N N . PHE A 1 275 ? 15.505 -2.315 -19.264 1.00 97.31 275 PHE A N 1
ATOM 2097 C CA . PHE A 1 275 ? 14.891 -1.014 -19.069 1.00 97.31 275 PHE A CA 1
ATOM 2098 C C . PHE A 1 275 ? 13.374 -1.186 -19.122 1.00 97.31 275 PHE A C 1
ATOM 2100 O O . PHE A 1 275 ? 12.826 -1.711 -20.093 1.00 97.31 275 PHE A O 1
ATOM 2107 N N . THR A 1 276 ? 12.688 -0.700 -18.096 1.00 96.88 276 THR A N 1
ATOM 2108 C CA . THR A 1 276 ? 11.228 -0.746 -18.000 1.00 96.88 276 THR A CA 1
ATOM 2109 C C . THR A 1 276 ? 10.691 0.676 -17.947 1.00 96.88 276 THR A C 1
ATOM 2111 O O . THR A 1 276 ? 10.932 1.392 -16.975 1.00 96.88 276 THR A O 1
ATOM 2114 N N . GLY A 1 277 ? 9.968 1.078 -18.994 1.00 94.38 277 GLY A N 1
ATOM 2115 C CA . GLY A 1 277 ? 9.204 2.322 -19.011 1.00 94.38 277 GLY A CA 1
ATOM 2116 C C . GLY A 1 277 ? 7.847 2.104 -18.352 1.00 94.38 277 GLY A C 1
ATOM 2117 O O . GLY A 1 277 ? 7.127 1.167 -18.704 1.00 94.38 277 GLY A O 1
ATOM 2118 N N . LEU A 1 278 ? 7.496 2.952 -17.393 1.00 94.88 278 LEU A N 1
ATOM 2119 C CA . LEU A 1 278 ? 6.324 2.818 -16.536 1.00 94.88 278 LEU A CA 1
ATOM 2120 C C . LEU A 1 278 ? 5.521 4.116 -16.531 1.00 94.88 278 LEU A C 1
ATOM 2122 O O . LEU A 1 278 ? 6.075 5.212 -16.583 1.00 94.88 278 LEU A O 1
ATOM 2126 N N . MET A 1 279 ? 4.206 3.968 -16.423 1.00 92.75 279 MET A N 1
ATOM 2127 C CA . MET A 1 279 ? 3.288 5.043 -16.081 1.00 92.75 279 MET A CA 1
ATOM 2128 C C . MET A 1 279 ? 2.749 4.784 -14.679 1.00 92.75 279 MET A C 1
ATOM 2130 O O . MET A 1 279 ? 2.144 3.738 -14.432 1.00 92.75 279 MET A O 1
ATOM 2134 N N . ILE A 1 280 ? 2.958 5.726 -13.766 1.00 92.12 280 ILE A N 1
ATOM 2135 C CA . ILE A 1 280 ? 2.410 5.665 -12.412 1.00 92.12 280 ILE A CA 1
ATOM 2136 C C . ILE A 1 280 ? 1.013 6.273 -12.453 1.00 92.12 280 ILE A C 1
ATOM 2138 O O . ILE A 1 280 ? 0.844 7.490 -12.418 1.00 92.12 280 ILE A O 1
ATOM 2142 N N . THR A 1 281 ? 0.012 5.408 -12.608 1.00 88.94 281 THR A N 1
ATOM 2143 C CA . THR A 1 281 ? -1.396 5.809 -12.704 1.00 88.94 281 THR A CA 1
ATOM 2144 C C . THR A 1 281 ? -2.044 5.849 -11.320 1.00 88.94 281 THR A C 1
ATOM 2146 O O . THR A 1 281 ? -1.515 5.296 -10.356 1.00 88.94 281 THR A O 1
ATOM 2149 N N . LYS A 1 282 ? -3.259 6.399 -11.225 1.00 83.50 282 LYS A N 1
ATOM 2150 C CA . LYS A 1 282 ? -4.090 6.314 -10.007 1.00 83.50 282 LYS A CA 1
ATOM 2151 C C . LYS A 1 282 ? -4.375 4.878 -9.526 1.00 83.50 282 LYS A C 1
ATOM 2153 O O . LYS A 1 282 ? -4.718 4.697 -8.368 1.00 83.50 282 LYS A O 1
ATOM 2158 N N . ASN A 1 283 ? -4.227 3.882 -10.405 1.00 82.88 283 ASN A N 1
ATOM 2159 C CA . ASN A 1 283 ? -4.457 2.462 -10.123 1.00 82.88 283 ASN A CA 1
ATOM 2160 C C . ASN A 1 283 ? -3.134 1.677 -9.972 1.00 82.88 283 ASN A C 1
ATOM 2162 O O . ASN A 1 283 ? -3.124 0.462 -10.157 1.00 82.88 283 ASN A O 1
ATOM 2166 N N . GLY A 1 284 ? -2.011 2.363 -9.728 1.00 88.94 284 GLY A N 1
ATOM 2167 C CA . GLY A 1 284 ? -0.686 1.751 -9.591 1.00 88.94 284 GLY A CA 1
ATOM 2168 C C . GLY A 1 284 ? 0.174 1.791 -10.866 1.00 88.94 284 GLY A C 1
ATOM 2169 O O . GLY A 1 284 ? -0.209 2.414 -11.873 1.00 88.94 284 GLY A O 1
ATOM 2170 N N . PRO A 1 285 ? 1.370 1.168 -10.827 1.00 94.62 285 PRO A N 1
ATOM 2171 C CA . PRO A 1 285 ? 2.329 1.177 -11.926 1.00 94.62 285 PRO A CA 1
ATOM 2172 C C . PRO A 1 285 ? 1.854 0.306 -13.096 1.00 94.62 285 PRO A C 1
ATOM 2174 O O . PRO A 1 285 ? 1.556 -0.874 -12.931 1.00 94.62 285 PRO A O 1
ATOM 2177 N N . LYS A 1 286 ? 1.836 0.870 -14.306 1.00 96.25 286 LYS A N 1
ATOM 2178 C CA . LYS A 1 286 ? 1.573 0.140 -15.555 1.00 96.25 286 LYS A CA 1
ATOM 2179 C C . LYS A 1 286 ? 2.784 0.215 -16.482 1.00 96.25 286 LYS A C 1
ATOM 2181 O O . LYS A 1 286 ? 3.292 1.299 -16.760 1.00 96.25 286 LYS A O 1
ATOM 2186 N N . THR A 1 287 ? 3.224 -0.922 -17.010 1.00 96.12 287 THR A N 1
ATOM 2187 C CA . THR A 1 287 ? 4.315 -1.014 -17.988 1.00 96.12 287 THR A CA 1
ATOM 2188 C C . THR A 1 287 ? 3.888 -0.412 -19.325 1.00 96.12 287 THR A C 1
ATOM 2190 O O . THR A 1 287 ? 2.917 -0.863 -19.937 1.00 96.12 287 THR A O 1
ATOM 2193 N N . LEU A 1 288 ? 4.619 0.600 -19.793 1.00 91.31 288 LEU A N 1
ATOM 2194 C CA . LEU A 1 288 ? 4.446 1.218 -21.109 1.00 91.31 288 LEU A CA 1
ATOM 2195 C C . LEU A 1 288 ? 5.173 0.425 -22.195 1.00 91.31 288 LEU A C 1
ATOM 2197 O O . LEU A 1 288 ? 4.605 0.151 -23.254 1.00 91.31 288 LEU A O 1
ATOM 2201 N N . GLU A 1 289 ? 6.435 0.086 -21.929 1.00 90.50 289 GLU A N 1
ATOM 2202 C CA . GLU A 1 289 ? 7.326 -0.607 -22.857 1.00 90.50 289 GLU A CA 1
ATOM 2203 C C . GLU A 1 289 ? 8.541 -1.201 -22.133 1.00 90.50 289 GLU A C 1
ATOM 2205 O O . GLU A 1 289 ? 8.965 -0.705 -21.085 1.00 90.50 289 GLU A O 1
ATOM 2210 N N . TYR A 1 290 ? 9.129 -2.235 -22.735 1.00 94.94 290 TYR A N 1
ATOM 2211 C CA . TYR A 1 290 ? 10.461 -2.717 -22.383 1.00 94.94 290 TYR A CA 1
ATOM 2212 C C . TYR A 1 290 ? 11.476 -2.232 -23.411 1.00 94.94 290 TYR A C 1
ATOM 2214 O O . TYR A 1 290 ? 11.222 -2.271 -24.614 1.00 94.94 290 TYR A O 1
ATOM 2222 N N . ASN A 1 291 ? 12.652 -1.852 -22.928 1.00 94.38 291 ASN A N 1
ATOM 2223 C CA . ASN A 1 291 ? 13.861 -1.784 -23.734 1.00 94.38 291 ASN A CA 1
ATOM 2224 C C . ASN A 1 291 ? 14.845 -2.806 -23.148 1.00 94.38 291 ASN A C 1
ATOM 2226 O O . ASN A 1 291 ? 14.935 -2.983 -21.935 1.00 94.38 291 ASN A O 1
ATOM 2230 N N . VAL A 1 292 ? 15.569 -3.527 -23.992 1.00 96.12 292 VAL A N 1
ATOM 2231 C CA . VAL A 1 292 ? 16.392 -4.675 -23.582 1.00 96.12 292 VAL A CA 1
ATOM 2232 C C . VAL A 1 292 ? 17.876 -4.330 -23.447 1.00 96.12 292 VAL A C 1
ATOM 2234 O O . VAL A 1 292 ? 18.754 -5.190 -23.527 1.00 96.12 292 VAL A O 1
ATOM 2237 N N . ARG A 1 293 ? 18.141 -3.037 -23.275 1.00 96.25 293 ARG A N 1
ATOM 2238 C CA . ARG A 1 293 ? 19.454 -2.421 -23.143 1.00 96.25 293 ARG A CA 1
ATOM 2239 C C . ARG A 1 293 ? 19.360 -1.205 -22.230 1.00 96.25 293 ARG A C 1
ATOM 2241 O O . ARG A 1 293 ? 18.284 -0.738 -21.866 1.00 96.25 293 ARG A O 1
ATOM 2248 N N . PHE A 1 294 ? 20.512 -0.638 -21.919 1.00 96.44 294 PHE A N 1
ATOM 2249 C CA . PHE A 1 294 ? 20.642 0.630 -21.208 1.00 96.44 294 PHE A CA 1
ATOM 2250 C C . PHE A 1 294 ? 19.928 1.805 -21.927 1.00 96.44 294 PHE A C 1
ATOM 2252 O O . PHE A 1 294 ? 19.969 1.934 -23.155 1.00 96.44 294 PHE A O 1
ATOM 2259 N N . GLY A 1 295 ? 19.284 2.698 -21.169 1.00 93.56 295 GLY A N 1
ATOM 2260 C CA . GLY A 1 295 ? 18.649 3.925 -21.682 1.00 93.56 295 GLY A CA 1
ATOM 2261 C C . GLY A 1 295 ? 19.655 4.958 -22.217 1.00 93.56 295 GLY A C 1
ATOM 2262 O O . GLY A 1 295 ? 20.846 4.879 -21.927 1.00 93.56 295 GLY A O 1
ATOM 2263 N N . ASP A 1 296 ? 19.208 5.924 -23.010 1.00 93.94 296 ASP A N 1
ATOM 2264 C CA . ASP A 1 296 ? 20.019 7.076 -23.432 1.00 93.94 296 ASP A CA 1
ATOM 2265 C C . ASP A 1 296 ? 19.066 8.282 -23.528 1.00 93.94 296 ASP A C 1
ATOM 2267 O O . ASP A 1 296 ? 18.287 8.302 -24.484 1.00 93.94 296 ASP A O 1
ATOM 2271 N N . PRO A 1 297 ? 19.091 9.266 -22.599 1.00 95.44 297 PRO A N 1
ATOM 2272 C CA . PRO A 1 297 ? 20.226 9.633 -21.744 1.00 95.44 297 PRO A CA 1
ATOM 2273 C C . PRO A 1 297 ? 20.232 9.075 -20.303 1.00 95.44 297 PRO A C 1
ATOM 2275 O O . PRO A 1 297 ? 20.998 9.552 -19.469 1.00 95.44 297 PRO A O 1
ATOM 2278 N N . GLU A 1 298 ? 19.407 8.087 -19.961 1.00 96.62 298 GLU A N 1
ATOM 2279 C CA . GLU A 1 298 ? 19.293 7.572 -18.585 1.00 96.62 298 GLU A CA 1
ATOM 2280 C C . GLU A 1 298 ? 20.599 6.951 -18.073 1.00 96.62 298 GLU A C 1
ATOM 2282 O O . GLU A 1 298 ? 20.926 7.072 -16.895 1.00 96.62 298 GLU A O 1
ATOM 2287 N N . THR A 1 299 ? 21.392 6.338 -18.957 1.00 97.56 299 THR A N 1
ATOM 2288 C CA . THR A 1 299 ? 22.701 5.771 -18.590 1.00 97.56 299 THR A CA 1
ATOM 2289 C C . THR A 1 299 ? 23.669 6.845 -18.119 1.00 97.56 299 THR A C 1
ATOM 2291 O O . THR A 1 299 ? 24.345 6.656 -17.106 1.00 97.56 299 THR A O 1
ATOM 2294 N N . GLN A 1 300 ? 23.709 7.975 -18.832 1.00 98.06 300 GLN A N 1
ATOM 2295 C CA . GLN A 1 300 ? 24.504 9.145 -18.481 1.00 98.06 300 GLN A CA 1
ATOM 2296 C C . GLN A 1 300 ? 24.142 9.629 -17.078 1.00 98.06 300 GLN A C 1
ATOM 2298 O O . GLN A 1 300 ? 25.032 9.998 -16.328 1.00 98.06 300 GLN A O 1
ATOM 2303 N N . THR A 1 301 ? 22.861 9.579 -16.710 1.00 97.94 301 THR A N 1
ATOM 2304 C CA . THR A 1 301 ? 22.380 9.998 -15.391 1.00 97.94 301 THR A CA 1
ATOM 2305 C C . THR A 1 301 ? 22.672 8.970 -14.296 1.00 97.94 301 THR A C 1
ATOM 2307 O O . THR A 1 301 ? 23.137 9.353 -13.225 1.00 97.94 301 THR A O 1
ATOM 2310 N N . LEU A 1 302 ? 22.415 7.681 -14.535 1.00 97.88 302 LEU A N 1
ATOM 2311 C CA . LEU A 1 302 ? 22.417 6.653 -13.489 1.00 97.88 302 LEU A CA 1
ATOM 2312 C C . LEU A 1 302 ? 23.800 6.083 -13.162 1.00 97.88 302 LEU A C 1
ATOM 2314 O O . LEU A 1 302 ? 24.104 5.870 -11.992 1.00 97.88 302 LEU A O 1
ATOM 2318 N N . LEU A 1 303 ? 24.659 5.834 -14.157 1.00 97.75 303 LEU A N 1
ATOM 2319 C CA . LEU A 1 303 ? 25.968 5.218 -13.894 1.00 97.75 303 LEU A CA 1
ATOM 2320 C C . LEU A 1 303 ? 26.909 6.076 -13.026 1.00 97.75 303 LEU A C 1
ATOM 2322 O O . LEU A 1 303 ? 27.668 5.488 -12.251 1.00 97.75 303 LEU A O 1
ATOM 2326 N N . PRO A 1 304 ? 26.872 7.422 -13.084 1.00 97.12 304 PRO A N 1
ATOM 2327 C CA . PRO A 1 304 ? 27.605 8.268 -12.143 1.00 97.12 304 PRO A CA 1
ATOM 2328 C C . PRO A 1 304 ? 27.155 8.168 -10.678 1.00 97.12 304 PRO A C 1
ATOM 2330 O O . PRO A 1 304 ? 27.893 8.628 -9.816 1.00 97.12 304 PRO A O 1
ATOM 2333 N N . LEU A 1 305 ? 25.987 7.579 -10.385 1.00 97.12 305 LEU A N 1
ATOM 2334 C CA . LEU A 1 305 ? 25.531 7.325 -9.010 1.00 97.12 305 LEU A CA 1
ATOM 2335 C C . LEU A 1 305 ? 26.055 5.998 -8.438 1.00 97.12 305 LEU A C 1
ATOM 2337 O O . LEU A 1 305 ? 25.898 5.750 -7.245 1.00 97.12 305 LEU A O 1
ATOM 2341 N N . LEU A 1 306 ? 26.669 5.133 -9.255 1.00 97.00 306 LEU A N 1
ATOM 2342 C CA . LEU A 1 306 ? 27.366 3.952 -8.740 1.00 97.00 306 LEU A CA 1
ATOM 2343 C C . LEU A 1 306 ? 28.573 4.407 -7.919 1.00 97.00 306 LEU A C 1
ATOM 2345 O O . LEU A 1 306 ? 29.459 5.071 -8.472 1.00 97.00 306 LEU A O 1
ATOM 2349 N N . SER A 1 307 ? 28.630 3.992 -6.653 1.00 95.12 307 SER A N 1
ATOM 2350 C CA . SER A 1 307 ? 29.744 4.299 -5.755 1.00 95.12 307 SER A CA 1
ATOM 2351 C C . SER A 1 307 ? 31.088 3.862 -6.358 1.00 95.12 307 SER A C 1
ATOM 2353 O O . SER A 1 307 ? 31.157 2.934 -7.172 1.00 95.12 307 SER A O 1
ATOM 2355 N N . ASP A 1 308 ? 32.178 4.518 -5.962 1.00 90.50 308 ASP A N 1
ATOM 2356 C CA . ASP A 1 308 ? 33.525 4.239 -6.489 1.00 90.50 308 ASP A CA 1
ATOM 2357 C C . ASP A 1 308 ? 34.009 2.802 -6.211 1.00 90.50 308 ASP A C 1
ATOM 2359 O O . ASP A 1 308 ? 34.841 2.273 -6.946 1.00 90.50 308 ASP A O 1
ATOM 2363 N N . ASP A 1 309 ? 33.476 2.152 -5.173 1.00 91.00 309 ASP A N 1
ATOM 2364 C CA . ASP A 1 309 ? 33.749 0.759 -4.804 1.00 91.00 309 ASP A CA 1
ATOM 2365 C C . ASP A 1 309 ? 32.888 -0.270 -5.565 1.00 91.00 309 ASP A C 1
ATOM 2367 O O . ASP A 1 309 ? 33.062 -1.473 -5.369 1.00 91.00 309 ASP A O 1
ATOM 2371 N N . THR A 1 310 ? 31.992 0.177 -6.453 1.00 95.69 310 THR A N 1
ATOM 2372 C CA . THR A 1 310 ? 31.144 -0.686 -7.289 1.00 95.69 310 THR A CA 1
ATOM 2373 C C . THR A 1 310 ? 31.745 -0.875 -8.687 1.00 95.69 310 THR A C 1
ATOM 2375 O O . THR A 1 310 ? 31.821 0.066 -9.483 1.00 95.69 310 THR A O 1
ATOM 2378 N N . ASP A 1 311 ? 32.134 -2.111 -9.022 1.00 96.25 311 ASP A N 1
ATOM 2379 C CA . ASP A 1 311 ? 32.747 -2.461 -10.312 1.00 96.25 311 ASP A CA 1
ATOM 2380 C C . ASP A 1 311 ? 31.699 -2.911 -11.350 1.00 96.25 311 ASP A C 1
ATOM 2382 O O . ASP A 1 311 ? 31.204 -4.040 -11.335 1.00 96.25 311 ASP A O 1
ATOM 2386 N N . LEU A 1 312 ? 31.393 -2.031 -12.311 1.00 97.69 312 LEU A N 1
ATOM 2387 C CA . LEU A 1 312 ? 30.443 -2.317 -13.392 1.00 97.69 312 LEU A CA 1
ATOM 2388 C C . LEU A 1 312 ? 30.885 -3.479 -14.301 1.00 97.69 312 LEU A C 1
ATOM 2390 O O . LEU A 1 312 ? 30.034 -4.219 -14.792 1.00 97.69 312 LEU A O 1
ATOM 2394 N N . ALA A 1 313 ? 32.189 -3.655 -14.539 1.00 97.00 313 ALA A N 1
ATOM 2395 C CA . ALA A 1 313 ? 32.682 -4.730 -15.401 1.00 97.00 313 ALA A CA 1
ATOM 2396 C C . ALA A 1 313 ? 32.488 -6.100 -14.737 1.00 97.00 313 ALA A C 1
ATOM 2398 O O . ALA A 1 313 ? 32.155 -7.075 -15.410 1.00 97.00 313 ALA A O 1
ATOM 2399 N N . GLU A 1 314 ? 32.655 -6.158 -13.414 1.00 95.94 314 GLU A N 1
ATOM 2400 C CA . GLU A 1 314 ? 32.372 -7.350 -12.617 1.00 95.94 314 GLU A CA 1
ATOM 2401 C C . GLU A 1 314 ? 30.878 -7.685 -12.605 1.00 95.94 314 GLU A C 1
ATOM 2403 O O . GLU A 1 314 ? 30.529 -8.828 -12.888 1.00 95.94 314 GLU A O 1
ATOM 2408 N N . ILE A 1 315 ? 30.002 -6.695 -12.387 1.00 97.88 315 ILE A N 1
ATOM 2409 C CA . ILE A 1 315 ? 28.540 -6.876 -12.460 1.00 97.88 315 ILE A CA 1
ATOM 2410 C C . ILE A 1 315 ? 28.138 -7.471 -13.813 1.00 97.88 315 ILE A C 1
ATOM 2412 O O . ILE A 1 315 ? 27.432 -8.476 -13.870 1.00 97.88 315 ILE A O 1
ATOM 2416 N N . MET A 1 316 ? 28.615 -6.881 -14.916 1.00 98.19 316 MET A N 1
ATOM 2417 C CA . MET A 1 316 ? 28.282 -7.360 -16.258 1.00 98.19 316 MET A CA 1
ATOM 2418 C C . MET A 1 316 ? 28.761 -8.794 -16.490 1.00 98.19 316 MET A C 1
ATOM 2420 O O . MET A 1 316 ? 28.018 -9.604 -17.042 1.00 98.19 316 MET A O 1
ATOM 2424 N N . LEU A 1 317 ? 29.975 -9.131 -16.052 1.00 96.25 317 LEU A N 1
ATOM 2425 C CA . LEU A 1 317 ? 30.504 -10.485 -16.180 1.00 96.25 317 LEU A CA 1
ATOM 2426 C C . LEU A 1 317 ? 29.697 -11.493 -15.344 1.00 96.25 317 LEU A C 1
ATOM 2428 O O . LEU A 1 317 ? 29.320 -12.538 -15.874 1.00 96.25 317 LEU A O 1
ATOM 2432 N N . LEU A 1 318 ? 29.366 -11.170 -14.091 1.00 96.94 318 LEU A N 1
ATOM 2433 C CA . LEU A 1 318 ? 28.539 -12.014 -13.219 1.00 96.94 318 LEU A CA 1
ATOM 2434 C C . LEU A 1 318 ? 27.140 -12.244 -13.803 1.00 96.94 318 LEU A C 1
ATOM 2436 O O . LEU A 1 318 ? 26.638 -13.368 -13.772 1.00 96.94 318 LEU A O 1
ATOM 2440 N N . CYS A 1 319 ? 26.546 -11.229 -14.440 1.00 98.06 319 CYS A N 1
ATOM 2441 C CA . CYS A 1 319 ? 25.287 -11.403 -15.162 1.00 98.06 319 CYS A CA 1
ATOM 2442 C C . CYS A 1 319 ? 25.394 -12.437 -16.289 1.00 98.06 319 CYS A C 1
ATOM 2444 O O . CYS A 1 319 ? 24.488 -13.246 -16.465 1.00 98.06 319 CYS A O 1
ATOM 2446 N N . THR A 1 320 ? 26.502 -12.460 -17.038 1.00 96.69 320 THR A N 1
ATOM 2447 C CA . THR A 1 320 ? 26.706 -13.484 -18.083 1.00 96.69 320 THR A CA 1
ATOM 2448 C C . THR A 1 320 ? 26.910 -14.896 -17.526 1.00 96.69 320 THR A C 1
ATOM 2450 O O . THR A 1 320 ? 26.792 -15.864 -18.274 1.00 96.69 320 THR A O 1
ATOM 2453 N N . GLN A 1 321 ? 27.203 -15.014 -16.228 1.00 94.56 321 GLN A N 1
ATOM 2454 C CA . GLN A 1 321 ? 27.473 -16.271 -15.528 1.00 94.56 321 GLN A CA 1
ATOM 2455 C C . GLN A 1 321 ? 26.270 -16.786 -14.723 1.00 94.56 321 GLN A C 1
ATOM 2457 O O . GLN A 1 321 ? 26.278 -17.947 -14.321 1.00 94.56 321 GLN A O 1
ATOM 2462 N N . GLY A 1 322 ? 25.225 -15.971 -14.533 1.00 95.06 322 GLY A N 1
ATOM 2463 C CA . GLY A 1 322 ? 24.068 -16.335 -13.707 1.00 95.06 322 GLY A CA 1
ATOM 2464 C C . GLY A 1 322 ? 24.300 -16.177 -12.198 1.00 95.06 322 GLY A C 1
ATOM 2465 O O . GLY A 1 322 ? 23.650 -16.885 -11.434 1.00 95.06 322 GLY A O 1
ATOM 2466 N N . SER A 1 323 ? 25.236 -15.306 -11.798 1.00 96.00 323 SER A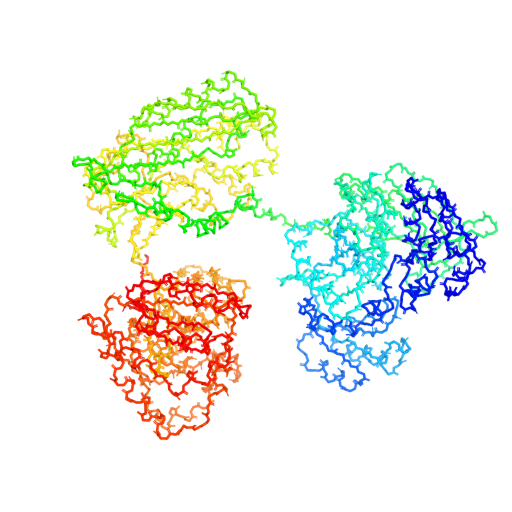 N 1
ATOM 2467 C CA . SER A 1 323 ? 25.696 -15.127 -10.408 1.00 96.00 323 SER A CA 1
ATOM 2468 C C . SER A 1 323 ? 25.650 -13.659 -9.954 1.00 96.00 323 SER A C 1
ATOM 2470 O O . SER A 1 323 ? 26.561 -13.170 -9.285 1.00 96.00 323 SER A O 1
ATOM 2472 N N . LEU A 1 324 ? 24.633 -12.891 -10.365 1.00 96.56 324 LEU A N 1
ATOM 2473 C CA . LEU A 1 324 ? 24.507 -11.474 -9.984 1.00 96.56 324 LEU A CA 1
ATOM 2474 C C . LEU A 1 324 ? 24.337 -11.281 -8.467 1.00 96.56 324 LEU A C 1
ATOM 2476 O O . LEU A 1 324 ? 24.693 -10.228 -7.946 1.00 96.56 324 LEU A O 1
ATOM 2480 N N . ASP A 1 325 ? 23.846 -12.286 -7.748 1.00 94.31 325 ASP A N 1
ATOM 2481 C CA . ASP A 1 325 ? 23.749 -12.303 -6.286 1.00 94.31 325 ASP A CA 1
ATOM 2482 C C . ASP A 1 325 ? 25.113 -12.218 -5.573 1.00 94.31 325 ASP A C 1
ATOM 2484 O O . ASP A 1 325 ? 25.179 -11.797 -4.418 1.00 94.31 325 ASP A O 1
ATOM 2488 N N . GLU A 1 326 ? 26.213 -12.545 -6.260 1.00 94.06 326 GLU A N 1
ATOM 2489 C CA . GLU A 1 326 ? 27.577 -12.362 -5.749 1.00 94.06 326 GLU A CA 1
ATOM 2490 C C . GLU A 1 326 ? 28.088 -10.913 -5.892 1.00 94.06 326 GLU A C 1
ATOM 2492 O O . GLU A 1 326 ? 29.097 -10.540 -5.280 1.00 94.06 326 GLU A O 1
ATOM 2497 N N . ALA A 1 327 ? 27.418 -10.081 -6.697 1.00 92.56 327 ALA A N 1
ATOM 2498 C CA . ALA A 1 327 ? 27.870 -8.729 -6.992 1.00 92.56 327 ALA A CA 1
ATOM 2499 C C . ALA A 1 327 ? 27.676 -7.784 -5.796 1.00 92.56 327 ALA A C 1
ATOM 2501 O O . ALA A 1 327 ? 26.611 -7.706 -5.185 1.00 92.56 327 ALA A O 1
ATOM 2502 N N . LYS A 1 328 ? 28.701 -6.980 -5.502 1.00 92.31 328 LYS A N 1
ATOM 2503 C CA . LYS A 1 328 ? 28.620 -5.906 -4.504 1.00 92.31 328 LYS A CA 1
ATOM 2504 C C . LYS A 1 328 ? 28.238 -4.607 -5.195 1.00 92.31 328 LYS A C 1
ATOM 2506 O O . LYS A 1 328 ? 29.091 -3.933 -5.765 1.00 92.31 328 LYS A O 1
ATOM 2511 N N . ILE A 1 329 ? 26.951 -4.282 -5.153 1.00 96.31 329 ILE A N 1
ATOM 2512 C CA . ILE A 1 329 ? 26.403 -3.094 -5.806 1.00 96.31 329 ILE A CA 1
ATOM 2513 C C . ILE A 1 329 ? 26.034 -2.068 -4.743 1.00 96.31 329 ILE A C 1
ATOM 2515 O O . ILE A 1 329 ? 25.248 -2.353 -3.841 1.00 96.31 329 ILE A O 1
ATOM 2519 N N . LYS A 1 330 ? 26.610 -0.872 -4.849 1.00 96.62 330 LYS A N 1
ATOM 2520 C CA . LYS A 1 330 ? 26.333 0.252 -3.961 1.00 96.62 330 LYS A CA 1
ATOM 2521 C C . LYS A 1 330 ? 26.058 1.512 -4.776 1.00 96.62 330 LYS A C 1
ATOM 2523 O O . LYS A 1 330 ? 26.732 1.804 -5.764 1.00 96.62 330 LYS A O 1
ATOM 2528 N N . ILE A 1 331 ? 25.033 2.240 -4.349 1.00 96.12 331 ILE A N 1
ATOM 2529 C CA . ILE A 1 331 ? 24.596 3.492 -4.959 1.00 96.12 331 ILE A CA 1
ATOM 2530 C C . ILE A 1 331 ? 24.840 4.624 -3.962 1.00 96.12 331 ILE A C 1
ATOM 2532 O O . ILE A 1 331 ? 24.419 4.535 -2.804 1.00 96.12 331 ILE A O 1
ATOM 2536 N N . ASP A 1 332 ? 25.490 5.691 -4.415 1.00 94.88 332 ASP A N 1
ATOM 2537 C CA . ASP A 1 332 ? 25.649 6.913 -3.636 1.00 94.88 332 ASP A CA 1
ATOM 2538 C C . ASP A 1 332 ? 24.285 7.581 -3.421 1.00 94.88 332 ASP A C 1
ATOM 2540 O O . ASP A 1 332 ? 23.492 7.732 -4.350 1.00 94.88 332 ASP A O 1
ATOM 2544 N N . GLN A 1 333 ? 24.020 8.029 -2.191 1.00 93.38 333 GLN A N 1
ATOM 2545 C CA . GLN A 1 333 ? 22.796 8.754 -1.823 1.00 93.38 333 GLN A CA 1
ATOM 2546 C C . GLN A 1 333 ? 22.866 10.217 -2.290 1.00 93.38 333 GLN A C 1
ATOM 2548 O O . GLN A 1 333 ? 22.884 11.141 -1.485 1.00 93.38 333 GLN A O 1
ATOM 2553 N N . LYS A 1 334 ? 22.976 10.409 -3.606 1.00 95.62 334 LYS A N 1
ATOM 2554 C CA . LYS A 1 334 ? 23.118 11.698 -4.291 1.00 95.62 334 LYS A CA 1
ATOM 2555 C C . LYS A 1 334 ? 22.136 11.787 -5.454 1.00 95.62 334 LYS A C 1
ATOM 2557 O O . LYS A 1 334 ? 21.529 10.796 -5.852 1.00 95.62 334 LYS A O 1
ATOM 2562 N N . PHE A 1 335 ? 22.020 12.976 -6.029 1.00 96.88 335 PHE A N 1
ATOM 2563 C CA . PHE A 1 335 ? 21.227 13.234 -7.223 1.00 96.88 335 PHE A CA 1
ATOM 2564 C C . PHE A 1 335 ? 22.124 13.434 -8.433 1.00 96.88 335 PHE A C 1
ATOM 2566 O O . PHE A 1 335 ? 23.234 13.952 -8.329 1.00 96.88 335 PHE A O 1
ATOM 2573 N N . SER A 1 336 ? 21.616 13.051 -9.596 1.00 97.88 336 SER A N 1
ATOM 2574 C CA . SER A 1 336 ? 22.282 13.190 -10.879 1.00 97.88 336 SER A CA 1
ATOM 2575 C C . SER A 1 336 ? 21.309 13.751 -11.909 1.00 97.88 336 SER A C 1
ATOM 2577 O O . SER A 1 336 ? 20.148 13.340 -11.966 1.00 97.88 336 SER A O 1
ATOM 2579 N N . ALA A 1 337 ? 21.778 14.689 -12.728 1.00 98.06 337 ALA A N 1
ATOM 2580 C CA . ALA A 1 337 ? 21.001 15.291 -13.805 1.00 98.06 337 ALA A CA 1
ATOM 2581 C C . ALA A 1 337 ? 21.834 15.382 -15.084 1.00 98.06 337 ALA A C 1
ATOM 2583 O O . ALA A 1 337 ? 23.015 15.728 -15.044 1.00 98.06 337 ALA A O 1
ATOM 2584 N N . THR A 1 338 ? 21.193 15.111 -16.220 1.00 98.38 338 THR A N 1
ATOM 2585 C CA . THR A 1 338 ? 21.792 15.157 -17.554 1.00 98.38 338 THR A CA 1
ATOM 2586 C C . THR A 1 338 ? 20.971 16.056 -18.472 1.00 98.38 338 THR A C 1
ATOM 2588 O O . THR A 1 338 ? 19.764 15.863 -18.621 1.00 98.38 338 THR A O 1
ATOM 2591 N N . VAL A 1 339 ? 21.638 16.984 -19.159 1.00 98.31 339 VAL A N 1
ATOM 2592 C CA . VAL A 1 339 ? 21.073 17.834 -20.215 1.00 98.31 339 VAL A CA 1
ATOM 2593 C C . VAL A 1 339 ? 21.684 17.432 -21.555 1.00 98.31 339 VAL A C 1
ATOM 2595 O O . VAL A 1 339 ? 22.904 17.459 -21.727 1.00 98.31 339 VAL A O 1
ATOM 2598 N N . VAL A 1 340 ? 20.849 17.069 -22.530 1.00 98.06 340 VAL A N 1
ATOM 2599 C CA . VAL A 1 340 ? 21.306 16.742 -23.887 1.00 98.06 340 VAL A CA 1
ATOM 2600 C C . VAL A 1 340 ? 21.356 18.006 -24.738 1.00 98.06 340 VAL A C 1
ATOM 2602 O O . VAL A 1 340 ? 20.382 18.749 -24.853 1.00 98.06 340 VAL A O 1
ATOM 2605 N N . VAL A 1 341 ? 22.492 18.204 -25.399 1.00 97.81 341 VAL A N 1
ATOM 2606 C CA . VAL A 1 341 ? 22.710 19.228 -26.415 1.00 97.81 341 VAL A CA 1
ATOM 2607 C C . VAL A 1 341 ? 22.598 18.586 -27.800 1.00 97.81 341 VAL A C 1
ATOM 2609 O O . VAL A 1 341 ? 23.331 17.657 -28.159 1.00 97.81 341 VAL A O 1
ATOM 2612 N N . ALA A 1 342 ? 21.654 19.081 -28.588 1.00 96.69 342 ALA A N 1
ATOM 2613 C CA . ALA A 1 342 ? 21.321 18.611 -29.923 1.00 96.69 342 ALA A CA 1
ATOM 2614 C C . ALA A 1 342 ? 21.772 19.598 -31.012 1.00 96.69 342 ALA A C 1
ATOM 2616 O O . ALA A 1 342 ? 22.002 20.785 -30.764 1.00 96.69 342 ALA A O 1
ATOM 2617 N N . ALA A 1 343 ? 21.881 19.097 -32.242 1.00 95.19 343 ALA A N 1
ATOM 2618 C CA . ALA A 1 343 ? 22.102 19.911 -33.427 1.00 95.19 343 ALA A CA 1
ATOM 2619 C C . ALA A 1 343 ? 20.828 20.679 -33.808 1.00 95.19 343 ALA A C 1
ATOM 2621 O O . ALA A 1 343 ? 19.723 20.128 -33.775 1.00 95.19 343 ALA A O 1
ATOM 2622 N N . GLY A 1 344 ? 20.977 21.936 -34.226 1.00 92.19 344 GLY A N 1
ATOM 2623 C CA . GLY A 1 344 ? 19.862 22.752 -34.698 1.00 92.19 344 GLY A CA 1
ATOM 2624 C C . GLY A 1 344 ? 19.091 22.065 -35.829 1.00 92.19 344 GLY A C 1
ATOM 2625 O O .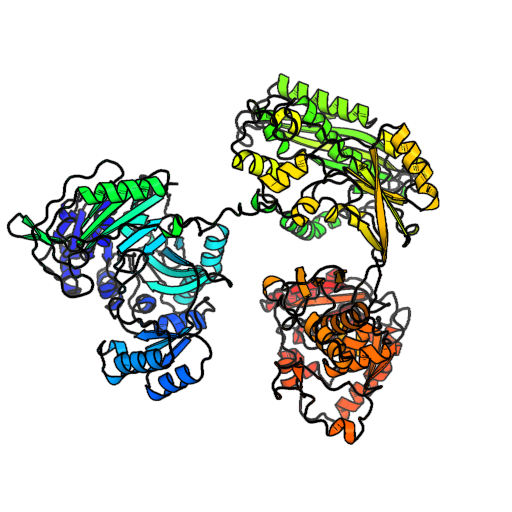 GLY A 1 344 ? 19.670 21.707 -36.856 1.00 92.19 344 GLY A O 1
ATOM 2626 N N . GLY A 1 345 ? 17.784 21.885 -35.626 1.00 87.62 345 GLY A N 1
ATOM 2627 C CA . GLY A 1 345 ? 16.877 21.189 -36.547 1.00 87.62 345 GLY A CA 1
ATOM 2628 C C . GLY A 1 345 ? 16.452 19.784 -36.098 1.00 87.62 345 GLY A C 1
ATOM 2629 O O . GLY A 1 345 ? 15.469 19.262 -36.619 1.00 87.62 345 GLY A O 1
ATOM 2630 N N . TYR A 1 346 ? 17.121 19.176 -35.111 1.00 90.25 346 TYR A N 1
ATOM 2631 C CA . TYR A 1 346 ? 16.681 17.916 -34.494 1.00 90.25 346 TYR A CA 1
ATOM 2632 C C . TYR A 1 346 ? 15.298 18.078 -33.814 1.00 90.25 346 TYR A C 1
ATOM 2634 O O . TYR A 1 346 ? 15.079 19.113 -33.185 1.00 90.25 346 TYR A O 1
ATOM 2642 N N . PRO A 1 347 ? 14.352 17.110 -33.912 1.00 82.25 347 PRO A N 1
ATOM 2643 C CA . PRO A 1 347 ? 14.446 15.764 -34.508 1.00 82.25 347 PRO A CA 1
ATOM 2644 C C . PRO A 1 347 ? 14.168 15.660 -36.023 1.00 82.25 347 PRO A C 1
A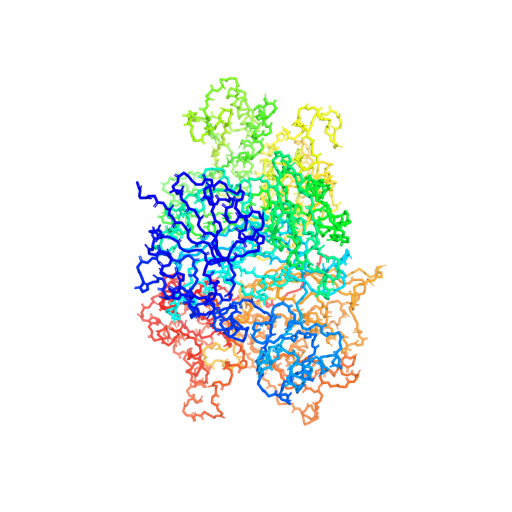TOM 2646 O O . PRO A 1 347 ? 14.079 14.544 -36.552 1.00 82.25 347 PRO A O 1
ATOM 2649 N N . GLY A 1 348 ? 14.026 16.796 -36.712 1.00 82.19 348 GLY A N 1
ATOM 2650 C CA . GLY A 1 348 ? 13.919 16.897 -38.170 1.00 82.19 348 GLY A CA 1
ATOM 2651 C C . GLY A 1 348 ? 15.281 16.835 -38.872 1.00 82.19 348 GLY A C 1
ATOM 2652 O O . GLY A 1 348 ? 16.200 16.158 -38.415 1.00 82.19 348 GLY A O 1
ATOM 2653 N N . SER A 1 349 ? 15.426 17.524 -40.006 1.00 84.94 349 SER A N 1
ATOM 2654 C CA . SER A 1 349 ? 16.708 17.611 -40.717 1.00 84.94 349 SER A CA 1
ATOM 2655 C C . SER A 1 349 ? 17.688 18.532 -39.984 1.00 84.94 349 SER A C 1
ATOM 2657 O O . SER A 1 349 ? 17.355 19.666 -39.654 1.00 84.94 349 SER A O 1
ATOM 2659 N N . TYR A 1 350 ? 18.918 18.061 -39.781 1.00 88.81 350 TYR A N 1
ATOM 2660 C CA . TYR A 1 350 ? 19.993 18.794 -39.107 1.00 88.81 350 TYR A CA 1
ATOM 2661 C C . TYR A 1 350 ? 21.308 18.686 -39.888 1.00 88.81 350 TYR A C 1
ATOM 2663 O O . TYR A 1 350 ? 21.532 17.731 -40.637 1.00 88.81 350 TYR A O 1
ATOM 2671 N N . ALA A 1 351 ? 22.191 19.669 -39.705 1.00 86.25 351 ALA A N 1
ATOM 2672 C CA . ALA A 1 351 ? 23.522 19.661 -40.306 1.00 86.25 351 ALA A CA 1
ATOM 2673 C C . ALA A 1 351 ? 24.465 18.698 -39.561 1.00 86.25 351 ALA A C 1
ATOM 2675 O O . ALA A 1 351 ? 24.434 18.602 -38.334 1.00 86.25 351 ALA A O 1
ATOM 2676 N N . LYS A 1 352 ? 25.323 18.005 -40.315 1.00 90.25 352 LYS A N 1
ATOM 2677 C CA . LYS A 1 352 ? 26.449 17.213 -39.795 1.00 90.25 352 LYS A CA 1
ATOM 2678 C C . LYS A 1 352 ? 27.764 17.880 -40.200 1.00 90.25 352 LYS A C 1
ATOM 2680 O O . LYS A 1 352 ? 27.806 18.584 -41.205 1.00 90.25 352 LYS A O 1
ATOM 2685 N N . GLY A 1 353 ? 28.833 17.601 -39.463 1.00 92.75 353 GLY A N 1
ATOM 2686 C CA . GLY A 1 353 ? 30.171 18.127 -39.726 1.00 92.75 353 GLY A CA 1
ATOM 2687 C C . GLY A 1 353 ? 30.406 19.529 -39.166 1.00 92.75 353 GLY A C 1
ATOM 2688 O O . GLY A 1 353 ? 31.382 20.166 -39.547 1.00 92.75 353 GLY A O 1
ATOM 2689 N N . THR A 1 354 ? 29.530 20.032 -38.288 1.00 94.12 354 THR A N 1
ATOM 2690 C CA . THR A 1 354 ? 29.711 21.347 -37.660 1.00 94.12 354 THR A CA 1
ATOM 2691 C C . THR A 1 354 ? 30.882 21.272 -36.680 1.00 94.12 354 THR A C 1
ATOM 2693 O O . THR A 1 354 ? 30.822 20.437 -35.773 1.00 94.12 354 THR A O 1
ATOM 2696 N N . PRO A 1 355 ? 31.929 22.106 -36.822 1.00 95.12 355 PRO A N 1
ATOM 2697 C CA . PRO A 1 355 ? 33.008 22.189 -35.843 1.00 95.12 355 PRO A CA 1
ATOM 2698 C C . PRO A 1 355 ? 32.486 22.519 -34.447 1.00 95.12 355 PRO A C 1
ATOM 2700 O O . PRO A 1 355 ? 31.595 23.361 -34.304 1.00 95.12 355 PRO A O 1
ATOM 2703 N N . MET A 1 356 ? 33.047 21.872 -33.428 1.00 95.06 356 MET A N 1
ATOM 2704 C CA . MET A 1 356 ? 32.658 22.096 -32.040 1.00 95.06 356 MET A CA 1
ATOM 2705 C C . MET A 1 356 ? 33.858 22.174 -31.099 1.00 95.06 356 MET A C 1
ATOM 2707 O O . MET A 1 356 ? 34.870 21.503 -31.300 1.00 95.06 356 MET A O 1
ATOM 2711 N N . GLU A 1 357 ? 33.708 22.973 -30.049 1.00 93.81 357 GLU A N 1
ATOM 2712 C CA . GLU A 1 357 ? 34.666 23.132 -28.960 1.00 93.81 357 GLU A CA 1
ATOM 2713 C C . GLU A 1 357 ? 34.041 22.617 -27.660 1.00 93.81 357 GLU A C 1
ATOM 2715 O O . GLU A 1 357 ? 32.877 22.896 -27.359 1.00 93.81 357 GLU A O 1
ATOM 2720 N N . VAL A 1 358 ? 34.816 21.843 -26.900 1.00 94.50 358 VAL A N 1
ATOM 2721 C CA . VAL A 1 358 ? 34.417 21.285 -25.604 1.00 94.50 358 VAL A CA 1
ATOM 2722 C C . VAL A 1 358 ? 35.561 21.512 -24.628 1.00 94.50 358 VAL A C 1
ATOM 2724 O O . VAL A 1 358 ? 36.686 21.084 -24.884 1.00 94.50 358 VAL A O 1
ATOM 2727 N N . SER A 1 359 ? 35.279 22.204 -23.527 1.00 93.25 359 SER A N 1
ATOM 2728 C CA . SER A 1 359 ? 36.244 22.430 -22.444 1.00 93.25 359 SER A CA 1
ATOM 2729 C C . SER A 1 359 ? 36.137 21.353 -21.361 1.00 93.25 359 SER A C 1
ATOM 2731 O O . SER A 1 359 ? 35.125 20.664 -21.256 1.00 93.25 359 SER A O 1
ATOM 2733 N N . THR A 1 360 ? 37.177 21.211 -20.538 1.00 89.94 360 THR A N 1
ATOM 2734 C CA . THR A 1 360 ? 37.202 20.228 -19.444 1.00 89.94 360 THR A CA 1
ATOM 2735 C C . THR A 1 360 ? 36.153 20.561 -18.374 1.00 89.94 360 THR A C 1
ATOM 2737 O O . THR A 1 360 ? 36.152 21.695 -17.885 1.00 89.94 360 THR A O 1
ATOM 2740 N N . PRO A 1 361 ? 35.290 19.608 -17.976 1.00 92.25 361 PRO A N 1
ATOM 2741 C CA . PRO A 1 361 ? 34.323 19.826 -16.905 1.00 92.25 361 PRO A CA 1
ATOM 2742 C C . PRO A 1 361 ? 34.990 19.876 -15.517 1.00 92.25 361 PRO A C 1
ATOM 2744 O O . PRO A 1 361 ? 36.057 19.285 -15.322 1.00 92.25 361 PRO A O 1
ATOM 2747 N N . PRO A 1 362 ? 34.387 20.576 -14.536 1.00 88.50 362 PRO A N 1
ATOM 2748 C CA . PRO A 1 362 ? 34.842 20.554 -13.148 1.00 88.50 362 PRO A CA 1
ATOM 2749 C C . PRO A 1 362 ? 34.603 19.183 -12.490 1.00 88.50 362 PRO A C 1
ATOM 2751 O O . PRO A 1 362 ? 33.850 18.349 -12.993 1.00 88.50 362 PRO A O 1
ATOM 2754 N N . ALA A 1 363 ? 35.225 18.956 -11.329 1.00 86.81 363 ALA A N 1
ATOM 2755 C CA . ALA A 1 363 ? 34.994 17.745 -10.542 1.00 86.81 363 ALA A CA 1
ATOM 2756 C C . ALA A 1 363 ? 33.503 17.598 -10.177 1.00 86.81 363 ALA A C 1
ATOM 2758 O O . ALA A 1 363 ? 32.861 18.575 -9.798 1.00 86.81 363 ALA A O 1
ATOM 2759 N N . GLY A 1 364 ? 32.967 16.380 -10.290 1.00 86.06 364 GLY A N 1
ATOM 2760 C CA . GLY A 1 364 ? 31.540 16.097 -10.076 1.00 86.06 364 GLY A CA 1
ATOM 2761 C C . GLY A 1 364 ? 30.651 16.313 -11.308 1.00 86.06 364 GLY A C 1
ATOM 2762 O O . GLY A 1 364 ? 29.447 16.080 -11.230 1.00 86.06 364 GLY A O 1
ATOM 2763 N N . SER A 1 365 ? 31.218 16.721 -12.449 1.00 96.44 365 SER A N 1
ATOM 2764 C CA . SER A 1 365 ? 30.512 16.851 -13.730 1.00 96.44 365 SER A CA 1
ATOM 2765 C C . SER A 1 365 ? 31.221 16.093 -14.854 1.00 96.44 365 SER A C 1
ATOM 2767 O O . SER A 1 365 ? 32.442 15.952 -14.856 1.00 96.44 365 SER A O 1
ATOM 2769 N N . ASN A 1 366 ? 30.454 15.621 -15.835 1.00 97.19 366 ASN A N 1
ATOM 2770 C CA . ASN A 1 366 ? 30.941 14.872 -16.988 1.00 97.19 366 ASN A CA 1
ATOM 2771 C C . ASN A 1 366 ? 30.327 15.398 -18.290 1.00 97.19 366 ASN A C 1
ATOM 2773 O O . ASN A 1 366 ? 29.213 15.922 -18.317 1.00 97.19 366 ASN A O 1
ATOM 2777 N N . ILE A 1 367 ? 31.052 15.208 -19.395 1.00 97.69 367 ILE A N 1
ATOM 2778 C CA . ILE A 1 367 ? 30.567 15.501 -20.744 1.00 97.69 367 ILE A CA 1
ATOM 2779 C C . ILE A 1 367 ? 30.626 14.217 -21.576 1.00 97.69 367 ILE A C 1
ATOM 2781 O O . ILE A 1 367 ? 31.701 13.747 -21.952 1.00 97.69 367 ILE A O 1
ATOM 2785 N N . PHE A 1 368 ? 29.460 13.658 -21.893 1.00 98.06 368 PHE A N 1
ATOM 2786 C CA . PHE A 1 368 ? 29.329 12.417 -22.651 1.00 98.06 368 PHE A CA 1
ATOM 2787 C C . PHE A 1 368 ? 28.959 12.702 -24.106 1.00 98.06 368 PHE A C 1
ATOM 2789 O O . PHE A 1 368 ? 27.849 13.110 -24.445 1.00 98.06 368 PHE A O 1
ATOM 2796 N N . HIS A 1 369 ? 29.918 12.483 -24.994 1.00 97.62 369 HIS A N 1
ATOM 2797 C CA . HIS A 1 369 ? 29.744 12.574 -26.440 1.00 97.62 369 HIS A CA 1
ATOM 2798 C C . HIS A 1 369 ? 28.788 11.500 -26.964 1.00 97.62 369 HIS A C 1
ATOM 2800 O O . HIS A 1 369 ? 28.961 10.330 -26.640 1.00 97.62 369 HIS A O 1
ATOM 2806 N N . ALA A 1 370 ? 27.845 11.901 -27.819 1.00 95.62 370 ALA A N 1
ATOM 2807 C CA . ALA A 1 370 ? 26.963 11.019 -28.576 1.00 95.62 370 ALA A CA 1
ATOM 2808 C C . ALA A 1 370 ? 27.288 11.144 -30.074 1.00 95.62 370 ALA A C 1
ATOM 2810 O O . ALA A 1 370 ? 28.282 10.595 -30.544 1.00 95.62 370 ALA A O 1
ATOM 2811 N N . GLY A 1 371 ? 26.522 11.936 -30.825 1.00 95.06 371 GLY A N 1
ATOM 2812 C CA . GLY A 1 371 ? 26.777 12.240 -32.229 1.00 95.06 371 GLY A CA 1
ATOM 2813 C C . GLY A 1 371 ? 27.951 13.194 -32.454 1.00 95.06 371 GLY A C 1
ATOM 2814 O O . GLY A 1 371 ? 27.736 14.283 -32.984 1.00 95.06 371 GLY A O 1
ATOM 2815 N N . THR A 1 372 ? 29.174 12.791 -32.095 1.00 96.00 372 THR A N 1
ATOM 2816 C CA . THR A 1 372 ? 30.420 13.509 -32.427 1.00 96.00 372 THR A CA 1
ATOM 2817 C C . THR A 1 372 ? 31.429 12.609 -33.139 1.00 96.00 372 THR A C 1
ATOM 2819 O O . THR A 1 372 ? 31.420 11.389 -32.975 1.00 96.00 372 THR A O 1
ATOM 2822 N N . VAL A 1 373 ? 32.324 13.198 -33.927 1.00 94.75 373 VAL A N 1
ATOM 2823 C CA . VAL A 1 373 ? 33.436 12.503 -34.588 1.00 94.75 373 VAL A CA 1
ATOM 2824 C C . VAL A 1 373 ? 34.657 13.415 -34.639 1.00 94.75 373 VAL A C 1
ATOM 2826 O O . VAL A 1 373 ? 34.513 14.628 -34.766 1.00 94.75 373 VAL A O 1
ATOM 2829 N N . VAL A 1 374 ? 35.859 12.844 -34.559 1.00 92.06 374 VAL A N 1
ATOM 2830 C CA . VAL A 1 374 ? 37.095 13.574 -34.860 1.00 92.06 374 VAL A CA 1
ATOM 2831 C C . VAL A 1 374 ? 37.439 13.333 -36.323 1.00 92.06 374 VAL A C 1
ATOM 2833 O O . VAL A 1 374 ? 37.701 12.199 -36.724 1.00 92.06 374 VAL A O 1
ATOM 2836 N N . LYS A 1 375 ? 37.425 14.394 -37.129 1.00 88.62 375 LYS A N 1
ATOM 2837 C CA . LYS A 1 375 ? 37.796 14.355 -38.544 1.00 88.62 375 LYS A CA 1
ATOM 2838 C C . LYS A 1 375 ? 38.810 15.457 -38.820 1.00 88.62 375 LYS A C 1
ATOM 2840 O O . LYS A 1 375 ? 38.634 16.579 -38.361 1.00 88.62 375 LYS A O 1
ATOM 2845 N N . ASP A 1 376 ? 39.891 15.121 -39.520 1.00 86.88 376 ASP A N 1
ATOM 2846 C CA . ASP A 1 376 ? 40.977 16.057 -39.847 1.00 86.88 376 ASP A CA 1
ATOM 2847 C C . ASP A 1 376 ? 41.564 16.773 -38.606 1.00 86.88 376 ASP A C 1
ATOM 2849 O O . ASP A 1 376 ? 41.963 17.932 -38.660 1.00 86.88 376 ASP A O 1
ATOM 2853 N N . GLY A 1 377 ? 41.597 16.078 -37.459 1.00 86.50 377 GLY A N 1
ATOM 2854 C CA . GLY A 1 377 ? 42.084 16.614 -36.180 1.00 86.50 377 GLY A CA 1
ATOM 2855 C C . GLY A 1 377 ? 41.110 17.547 -35.447 1.00 86.50 377 GLY A C 1
ATOM 2856 O O . GLY A 1 377 ? 41.466 18.074 -34.397 1.00 86.50 377 GLY A O 1
ATOM 2857 N N . GLN A 1 378 ? 39.890 17.737 -35.958 1.00 92.06 378 GLN A N 1
ATOM 2858 C CA . GLN A 1 378 ? 38.870 18.610 -35.378 1.00 92.06 378 GLN A CA 1
ATOM 2859 C C . GLN A 1 378 ? 37.645 17.809 -34.922 1.00 92.06 378 GLN A C 1
ATOM 2861 O O . GLN A 1 378 ? 37.162 16.924 -35.631 1.00 92.06 378 GLN A O 1
ATOM 2866 N N . LEU A 1 379 ? 37.118 18.140 -33.742 1.00 94.81 379 LEU A N 1
ATOM 2867 C CA . LEU A 1 379 ? 35.864 17.581 -33.247 1.00 94.81 379 LEU A CA 1
ATOM 2868 C C . LEU A 1 379 ? 34.681 18.211 -33.998 1.00 94.81 379 LEU A C 1
ATOM 2870 O O . LEU A 1 379 ? 34.574 19.435 -34.098 1.00 94.81 379 LEU A O 1
ATOM 2874 N N . GLN A 1 380 ? 33.800 17.374 -34.541 1.00 95.94 380 GLN A N 1
ATOM 2875 C CA . GLN A 1 380 ? 32.657 17.785 -35.357 1.00 95.94 380 GLN A CA 1
ATOM 2876 C C . GLN A 1 380 ? 31.382 17.024 -34.967 1.00 95.94 380 GLN A C 1
ATOM 2878 O O . GLN A 1 380 ? 31.441 15.886 -34.492 1.00 95.94 380 GLN A O 1
ATOM 2883 N N . THR A 1 381 ? 30.212 17.618 -35.219 1.00 95.38 381 THR A N 1
ATOM 2884 C CA . THR A 1 381 ? 28.910 16.951 -35.046 1.00 95.38 381 THR A CA 1
ATOM 2885 C C . THR A 1 381 ? 28.705 15.831 -36.079 1.00 95.38 381 THR A C 1
ATOM 2887 O O . THR A 1 381 ? 29.074 15.958 -37.246 1.00 95.38 381 THR A O 1
ATOM 2890 N N . SER A 1 382 ? 28.086 14.717 -35.691 1.00 93.88 382 SER A N 1
ATOM 2891 C CA . SER A 1 382 ? 27.809 13.561 -36.566 1.00 93.88 382 SER A CA 1
ATOM 2892 C C . SER A 1 382 ? 26.398 12.969 -36.401 1.00 93.88 382 SER A C 1
ATOM 2894 O O . SER A 1 382 ? 25.947 12.199 -37.259 1.00 93.88 382 SER A O 1
ATOM 2896 N N . GLY A 1 383 ? 25.659 13.375 -35.362 1.00 90.81 383 GLY A N 1
ATOM 2897 C CA . GLY A 1 383 ? 24.304 12.911 -35.044 1.00 90.81 383 GLY A CA 1
ATOM 2898 C C . GLY A 1 383 ? 23.376 14.034 -34.570 1.00 90.81 383 GLY A C 1
ATOM 2899 O O . GLY A 1 383 ? 23.808 15.167 -34.389 1.00 90.81 383 GLY A O 1
ATOM 2900 N N . GLY A 1 384 ? 22.086 13.715 -34.408 1.00 90.94 384 GLY A N 1
ATOM 2901 C CA . GLY A 1 384 ? 21.067 14.685 -33.988 1.00 90.94 384 GLY A CA 1
ATOM 2902 C C . GLY A 1 384 ? 21.223 15.095 -32.523 1.00 90.94 384 GLY A C 1
ATOM 2903 O O . GLY A 1 384 ? 21.361 16.277 -32.224 1.00 90.94 384 GLY A O 1
ATOM 2904 N N . ARG A 1 385 ? 21.291 14.109 -31.619 1.00 94.69 385 ARG A N 1
ATOM 2905 C CA . ARG A 1 385 ? 21.795 14.305 -30.252 1.00 94.69 385 ARG A CA 1
ATOM 2906 C C . ARG A 1 385 ? 23.315 14.285 -30.309 1.00 94.69 385 ARG A C 1
ATOM 2908 O O . ARG A 1 385 ? 23.900 13.279 -30.714 1.00 94.69 385 ARG A O 1
ATOM 2915 N N . VAL A 1 386 ? 23.944 15.401 -29.970 1.00 96.44 386 VAL A N 1
ATOM 2916 C CA . VAL A 1 386 ? 25.379 15.599 -30.196 1.00 96.44 386 VAL A CA 1
ATOM 2917 C C . VAL A 1 386 ? 26.161 15.185 -28.960 1.00 96.44 386 VAL A C 1
ATOM 2919 O O . VAL A 1 386 ? 27.096 14.395 -29.060 1.00 96.44 386 VAL A O 1
ATOM 2922 N N . ILE A 1 387 ? 25.782 15.695 -27.792 1.00 97.12 387 ILE A N 1
ATOM 2923 C CA . ILE A 1 387 ? 26.583 15.585 -26.570 1.00 97.12 387 ILE A CA 1
ATOM 2924 C C . ILE A 1 387 ? 25.699 15.833 -25.344 1.00 97.12 387 ILE A C 1
ATOM 2926 O O . ILE A 1 387 ? 24.703 16.542 -25.447 1.00 97.12 387 ILE A O 1
ATOM 2930 N N . ALA A 1 388 ? 26.030 15.241 -24.202 1.00 97.81 388 ALA A N 1
ATOM 2931 C CA . ALA A 1 388 ? 25.270 15.362 -22.964 1.00 97.81 388 ALA A CA 1
ATOM 2932 C C . ALA A 1 388 ? 26.155 15.914 -21.839 1.00 97.81 388 ALA A C 1
ATOM 2934 O O . ALA A 1 388 ? 27.260 15.419 -21.625 1.00 97.81 388 ALA A O 1
ATOM 2935 N N . ALA A 1 389 ? 25.664 16.933 -21.140 1.00 98.12 389 ALA A N 1
ATOM 2936 C CA . ALA A 1 389 ? 26.286 17.516 -19.957 1.00 98.12 389 ALA A CA 1
ATOM 2937 C C . ALA A 1 389 ? 25.621 16.931 -18.708 1.00 98.12 389 ALA A C 1
ATOM 2939 O O . ALA A 1 389 ? 24.397 16.983 -18.593 1.00 98.12 389 ALA A O 1
ATOM 2940 N N . GLN A 1 390 ? 26.408 16.364 -17.799 1.00 98.19 390 GLN A N 1
ATOM 2941 C CA . GLN A 1 390 ? 25.912 15.652 -16.626 1.00 98.19 390 GLN A CA 1
ATOM 2942 C C . GLN A 1 390 ? 26.611 16.135 -15.357 1.00 98.19 390 GLN A C 1
ATOM 2944 O O . GLN A 1 390 ? 27.806 16.419 -15.393 1.00 98.19 390 GLN A O 1
ATOM 2949 N N . ALA A 1 391 ? 25.886 16.196 -14.240 1.00 98.12 391 ALA A N 1
ATOM 2950 C CA . ALA A 1 391 ? 26.456 16.496 -12.929 1.00 98.12 391 ALA A CA 1
ATOM 2951 C C . ALA A 1 391 ? 25.813 15.673 -11.805 1.00 98.12 391 ALA A C 1
ATOM 2953 O O . ALA A 1 391 ? 24.640 15.303 -11.897 1.00 98.12 391 ALA A O 1
ATOM 2954 N N . VAL A 1 392 ? 26.595 15.409 -10.750 1.00 97.62 392 VAL A N 1
ATOM 2955 C CA . VAL A 1 392 ? 26.162 14.773 -9.495 1.00 97.62 392 VAL A CA 1
ATOM 2956 C C . VAL A 1 392 ? 26.277 15.774 -8.345 1.00 97.62 392 VAL A C 1
ATOM 2958 O O . VAL A 1 392 ? 27.307 16.433 -8.212 1.00 97.62 392 VAL A O 1
ATOM 2961 N N . ALA A 1 393 ? 25.261 15.856 -7.485 1.00 96.50 393 ALA A N 1
ATOM 2962 C CA . ALA A 1 393 ? 25.274 16.706 -6.294 1.00 96.50 393 ALA A CA 1
ATOM 2963 C C . ALA A 1 393 ? 24.430 16.125 -5.145 1.00 96.50 393 ALA A C 1
ATOM 2965 O O . ALA A 1 393 ? 23.676 15.174 -5.328 1.00 96.50 393 ALA A O 1
ATOM 2966 N N . GLU A 1 394 ? 24.533 16.725 -3.956 1.00 95.00 394 GLU A N 1
ATOM 2967 C CA . GLU A 1 394 ? 23.767 16.326 -2.759 1.00 95.00 394 GLU A CA 1
ATOM 2968 C C . GLU A 1 394 ? 22.262 16.630 -2.870 1.00 95.00 394 GLU A C 1
ATOM 2970 O O . GLU A 1 394 ? 21.451 16.019 -2.180 1.00 95.00 394 GLU A O 1
ATOM 2975 N N . THR A 1 395 ? 21.867 17.563 -3.744 1.00 94.06 395 THR A N 1
ATOM 2976 C CA . THR A 1 395 ? 20.458 17.891 -4.011 1.00 94.06 395 THR A CA 1
ATOM 2977 C C . THR A 1 395 ? 20.169 17.913 -5.507 1.00 94.06 395 THR A C 1
ATOM 2979 O O . THR A 1 395 ? 21.059 18.178 -6.324 1.00 94.06 395 THR A O 1
ATOM 2982 N N . LEU A 1 396 ? 18.910 17.662 -5.877 1.00 93.94 396 LEU A N 1
ATOM 2983 C CA . LEU A 1 396 ? 18.477 17.665 -7.273 1.00 93.94 396 LEU A CA 1
ATOM 2984 C C . LEU A 1 396 ? 18.636 19.051 -7.914 1.00 93.94 396 LEU A C 1
ATOM 2986 O O . LEU A 1 396 ? 19.103 19.155 -9.046 1.00 93.94 396 LEU A O 1
ATOM 2990 N N . GLU A 1 397 ? 18.310 20.122 -7.188 1.00 93.69 397 GLU A N 1
ATOM 2991 C CA . GLU A 1 397 ? 18.455 21.506 -7.650 1.00 93.69 397 GLU A CA 1
ATOM 2992 C C . GLU A 1 397 ? 19.905 21.822 -8.015 1.00 93.69 397 GLU A C 1
ATOM 2994 O O . GLU A 1 397 ? 20.174 22.444 -9.045 1.00 93.69 397 GLU A O 1
ATOM 2999 N N . GLN A 1 398 ? 20.846 21.376 -7.178 1.00 95.56 398 GLN A N 1
ATOM 3000 C CA . GLN A 1 398 ? 22.264 21.614 -7.395 1.00 95.56 398 GLN A CA 1
ATOM 3001 C C . GLN A 1 398 ? 22.786 20.774 -8.568 1.00 95.56 398 GLN A C 1
ATOM 3003 O O . GLN A 1 398 ? 23.469 21.317 -9.432 1.00 95.56 398 GLN A O 1
ATOM 3008 N N . ALA A 1 399 ? 22.379 19.504 -8.679 1.00 96.81 399 ALA A N 1
ATOM 3009 C CA . ALA A 1 399 ? 22.748 18.648 -9.808 1.00 96.81 399 ALA A CA 1
ATOM 3010 C C . ALA A 1 399 ? 22.255 19.228 -11.146 1.00 96.81 399 ALA A C 1
ATOM 3012 O O . ALA A 1 399 ? 23.002 19.280 -12.122 1.00 96.81 399 ALA A O 1
ATOM 3013 N N . VAL A 1 400 ? 21.019 19.735 -11.192 1.00 96.69 400 VAL A N 1
ATOM 3014 C CA . VAL A 1 400 ? 20.456 20.390 -12.385 1.00 96.69 400 VAL A CA 1
ATOM 3015 C C . VAL A 1 400 ? 21.226 21.667 -12.722 1.00 96.69 400 VAL A C 1
ATOM 3017 O O . VAL A 1 400 ? 21.613 21.872 -13.874 1.00 96.69 400 VAL A O 1
ATOM 3020 N N . LYS A 1 401 ? 21.494 22.517 -11.727 1.00 96.38 401 LYS A N 1
ATOM 3021 C CA . LYS A 1 401 ? 22.264 23.754 -11.911 1.00 96.38 401 LYS A CA 1
ATOM 3022 C C . LYS A 1 401 ? 23.674 23.486 -12.447 1.00 96.38 401 LYS A C 1
ATOM 3024 O O . LYS A 1 401 ? 24.132 24.191 -13.351 1.00 96.38 401 LYS A O 1
ATOM 3029 N N . ASP A 1 402 ? 24.350 22.471 -11.925 1.00 97.62 402 ASP A N 1
ATOM 3030 C CA . ASP A 1 402 ? 25.706 22.112 -12.341 1.00 97.62 402 ASP A CA 1
ATOM 3031 C C . ASP A 1 402 ? 25.723 21.466 -13.730 1.00 97.62 402 ASP A C 1
ATOM 3033 O O . ASP A 1 402 ? 26.607 21.766 -14.538 1.00 97.62 402 ASP A O 1
ATOM 3037 N N . ALA A 1 403 ? 24.700 20.678 -14.077 1.00 97.81 403 ALA A N 1
ATOM 3038 C CA . ALA A 1 403 ? 24.528 20.162 -15.432 1.00 97.81 403 ALA A CA 1
ATOM 3039 C C . ALA A 1 403 ? 24.359 21.309 -16.445 1.00 97.81 403 ALA A C 1
ATOM 3041 O O . ALA A 1 403 ? 25.019 21.312 -17.484 1.00 97.81 403 ALA A O 1
ATOM 3042 N N . TYR A 1 404 ? 23.561 22.334 -16.122 1.00 97.50 404 TYR A N 1
ATOM 3043 C CA . TYR A 1 404 ? 23.433 23.534 -16.957 1.00 97.50 404 TYR A CA 1
ATOM 3044 C C . TYR A 1 404 ? 24.724 24.345 -17.054 1.00 97.50 404 TYR A C 1
ATOM 3046 O O . TYR A 1 404 ? 25.083 24.783 -18.144 1.00 97.50 404 TYR A O 1
ATOM 3054 N N . THR A 1 405 ? 25.459 24.491 -15.953 1.00 96.31 405 THR A N 1
ATOM 3055 C CA . THR A 1 405 ? 26.781 25.139 -15.962 1.00 96.31 405 THR A CA 1
ATOM 3056 C C . THR A 1 405 ? 27.767 24.361 -16.842 1.00 96.31 405 THR A C 1
ATOM 3058 O O . THR A 1 405 ? 28.590 24.941 -17.544 1.00 96.31 405 THR A O 1
ATOM 3061 N N . THR A 1 406 ? 27.650 23.033 -16.878 1.00 97.12 406 THR A N 1
ATOM 3062 C CA . THR A 1 406 ? 28.469 22.168 -17.736 1.00 97.12 406 THR A CA 1
ATOM 3063 C C . THR A 1 406 ? 28.121 22.323 -19.222 1.00 97.12 406 THR A C 1
ATOM 3065 O O . THR A 1 406 ? 29.010 22.226 -20.068 1.00 97.12 406 THR A O 1
ATOM 3068 N N . VAL A 1 407 ? 26.867 22.646 -19.571 1.00 97.62 407 VAL A N 1
ATOM 3069 C CA . VAL A 1 407 ? 26.484 22.977 -20.960 1.00 97.62 407 VAL A CA 1
ATOM 3070 C C . VAL A 1 407 ? 27.252 24.197 -21.484 1.00 97.62 407 VAL A C 1
ATOM 3072 O O . VAL A 1 407 ? 27.585 24.240 -22.670 1.00 97.62 407 VAL A O 1
ATOM 3075 N N . ASP A 1 408 ? 27.606 25.162 -20.628 1.00 95.88 408 ASP A N 1
ATOM 3076 C CA . ASP A 1 408 ? 28.339 26.365 -21.048 1.00 95.88 408 ASP A CA 1
ATOM 3077 C C . ASP A 1 408 ? 29.740 26.066 -21.600 1.00 95.88 408 ASP A C 1
ATOM 3079 O O . ASP A 1 408 ? 30.280 26.876 -22.362 1.00 95.88 408 ASP A O 1
ATOM 3083 N N . LEU A 1 409 ? 30.293 24.892 -21.283 1.00 96.50 409 LEU A N 1
ATOM 3084 C CA . LEU A 1 409 ? 31.591 24.402 -21.755 1.00 96.50 409 LEU A CA 1
ATOM 3085 C C . LEU A 1 409 ? 31.550 23.836 -23.181 1.00 96.50 409 LEU A C 1
ATOM 3087 O O . LEU A 1 409 ? 32.595 23.476 -23.724 1.00 96.50 409 LEU A O 1
ATOM 3091 N N . ILE A 1 410 ? 30.359 23.743 -23.774 1.00 97.38 410 ILE A N 1
ATOM 3092 C CA . ILE A 1 410 ? 30.104 23.163 -25.090 1.00 97.38 410 ILE A CA 1
ATOM 3093 C C . ILE A 1 410 ? 29.726 24.297 -26.043 1.00 97.38 410 ILE A C 1
ATOM 3095 O O . ILE A 1 410 ? 28.821 25.082 -25.750 1.00 97.38 410 ILE A O 1
ATOM 3099 N N . LYS A 1 411 ? 30.404 24.393 -27.193 1.00 96.44 411 LYS A N 1
ATOM 3100 C CA . LYS A 1 411 ? 30.122 25.407 -28.222 1.00 96.44 411 LYS A CA 1
ATOM 3101 C C . LYS A 1 411 ? 30.131 24.798 -29.618 1.00 96.44 411 LYS A C 1
ATOM 3103 O O . LYS A 1 411 ? 31.120 24.204 -30.034 1.00 96.44 411 LYS A O 1
ATOM 3108 N N . PHE A 1 412 ? 29.042 24.990 -30.360 1.00 96.56 412 PHE A N 1
ATOM 3109 C CA . PHE A 1 412 ? 28.985 24.798 -31.811 1.00 96.56 412 PHE A CA 1
ATOM 3110 C C . PHE A 1 412 ? 27.808 25.565 -32.416 1.00 96.56 412 PHE A C 1
ATOM 3112 O O . PHE A 1 412 ? 26.858 25.924 -31.714 1.00 96.56 412 PHE A O 1
ATOM 3119 N N . ASP A 1 413 ? 27.876 25.828 -33.723 1.00 94.38 413 ASP A N 1
ATOM 3120 C CA . ASP A 1 413 ? 26.835 26.587 -34.419 1.00 94.38 413 ASP A CA 1
ATOM 3121 C C . ASP A 1 413 ? 25.463 25.906 -34.286 1.00 94.38 413 ASP A C 1
ATOM 3123 O O . ASP A 1 413 ? 25.314 24.708 -34.542 1.00 94.38 413 ASP A O 1
ATOM 3127 N N . LYS A 1 414 ? 24.455 26.695 -33.893 1.00 93.38 414 LYS A N 1
ATOM 3128 C CA . LYS A 1 414 ? 23.057 26.269 -33.698 1.00 93.38 414 LYS A CA 1
ATOM 3129 C C . LYS A 1 414 ? 22.866 25.112 -32.709 1.00 93.38 414 LYS A C 1
ATOM 3131 O O . LYS A 1 414 ? 21.930 24.329 -32.877 1.00 93.38 414 LYS A O 1
ATOM 3136 N N . MET A 1 415 ? 23.710 24.991 -31.683 1.00 95.50 415 MET A N 1
ATOM 3137 C CA . MET A 1 415 ? 23.429 24.073 -30.575 1.00 95.50 415 MET A CA 1
ATOM 3138 C C . MET A 1 415 ? 22.091 24.409 -29.906 1.00 95.50 415 MET A C 1
ATOM 3140 O O . MET A 1 415 ? 21.754 25.579 -29.716 1.00 95.50 415 MET A O 1
ATOM 3144 N N . PHE A 1 416 ? 21.330 23.382 -29.546 1.00 95.38 416 PHE A N 1
ATOM 3145 C CA . PHE A 1 416 ? 20.033 23.522 -28.893 1.00 95.38 416 PHE A CA 1
ATOM 3146 C C . PHE A 1 416 ? 19.924 22.549 -27.718 1.00 95.38 416 PHE A C 1
ATOM 3148 O O . PHE A 1 416 ? 20.346 21.401 -27.820 1.00 95.38 416 PHE A O 1
ATOM 3155 N N . TYR A 1 417 ? 19.348 22.997 -26.608 1.00 97.44 417 TYR A N 1
ATOM 3156 C CA . TYR A 1 417 ? 19.080 22.185 -25.425 1.00 97.44 417 TYR A CA 1
ATOM 3157 C C . TYR A 1 417 ? 17.889 22.772 -24.664 1.00 97.44 417 TYR A C 1
ATOM 3159 O O . TYR A 1 417 ? 17.612 23.971 -24.766 1.00 97.44 417 TYR A O 1
ATOM 3167 N N . ARG A 1 418 ? 17.192 21.924 -23.905 1.00 96.50 418 ARG A N 1
ATOM 3168 C CA . ARG A 1 418 ? 16.084 22.346 -23.041 1.00 96.50 418 ARG A CA 1
ATOM 3169 C C . ARG A 1 418 ? 16.587 23.068 -21.805 1.00 96.50 418 ARG A C 1
ATOM 3171 O O . ARG A 1 418 ? 17.619 22.684 -21.259 1.00 96.50 418 ARG A O 1
ATOM 3178 N N . LYS A 1 419 ? 15.840 24.058 -21.324 1.00 95.00 419 LYS A N 1
ATOM 3179 C CA . LYS A 1 419 ? 16.176 24.876 -20.140 1.00 95.00 419 LYS A CA 1
ATOM 3180 C C . LYS A 1 419 ? 15.389 24.497 -18.883 1.00 95.00 419 LYS A C 1
ATOM 3182 O O . LYS A 1 419 ? 15.495 25.177 -17.869 1.00 95.00 419 LYS A O 1
ATOM 3187 N N . ASP A 1 420 ? 14.603 23.430 -18.958 1.00 93.75 420 ASP A N 1
ATOM 3188 C CA . ASP A 1 420 ? 13.647 23.003 -17.939 1.00 93.75 420 ASP A CA 1
ATOM 3189 C C . ASP A 1 420 ? 13.755 21.495 -17.615 1.00 93.75 420 ASP A C 1
ATOM 3191 O O . ASP A 1 420 ? 12.765 20.845 -17.261 1.00 93.75 420 ASP A O 1
ATOM 3195 N N . ILE A 1 421 ? 14.948 20.905 -17.753 1.00 94.19 421 ILE A N 1
ATOM 3196 C CA . ILE A 1 421 ? 15.176 19.527 -17.299 1.00 94.19 421 ILE A CA 1
ATOM 3197 C C . ILE A 1 421 ? 14.911 19.453 -15.790 1.00 94.19 421 ILE A C 1
ATOM 3199 O O . ILE A 1 421 ? 15.336 20.328 -15.037 1.00 94.19 421 ILE A O 1
ATOM 3203 N N . ALA A 1 422 ? 14.174 18.420 -15.373 1.00 91.19 422 ALA A N 1
ATOM 3204 C CA . ALA A 1 422 ? 13.639 18.222 -14.025 1.00 91.19 422 ALA A CA 1
ATOM 3205 C C . ALA A 1 422 ? 12.553 19.217 -13.573 1.00 91.19 422 ALA A C 1
ATOM 3207 O O . ALA A 1 422 ? 12.137 19.181 -12.417 1.00 91.19 422 ALA A O 1
ATOM 3208 N N . HIS A 1 423 ? 11.998 20.059 -14.458 1.00 87.38 423 HIS A N 1
ATOM 3209 C CA . HIS A 1 423 ? 10.969 21.025 -14.046 1.00 87.38 423 HIS A CA 1
ATOM 3210 C C . HIS A 1 423 ? 9.724 20.381 -13.418 1.00 87.38 423 HIS A C 1
ATOM 3212 O O . HIS A 1 423 ? 9.056 21.040 -12.631 1.00 87.38 423 HIS A O 1
ATOM 3218 N N . ARG A 1 424 ? 9.398 19.118 -13.738 1.00 78.62 424 ARG A N 1
ATOM 3219 C CA . ARG A 1 424 ? 8.289 18.379 -13.110 1.00 78.62 424 ARG A CA 1
ATOM 3220 C C . ARG A 1 424 ? 8.565 18.075 -11.637 1.00 78.62 424 ARG A C 1
ATOM 3222 O O . ARG A 1 424 ? 7.661 18.249 -10.831 1.00 78.62 424 ARG A O 1
ATOM 3229 N N . ALA A 1 425 ? 9.809 17.746 -11.276 1.00 81.19 425 ALA A N 1
ATOM 3230 C CA . ALA A 1 425 ? 10.224 17.622 -9.876 1.00 81.19 425 ALA A CA 1
ATOM 3231 C C . ALA A 1 425 ? 10.142 18.957 -9.117 1.00 81.19 425 ALA A C 1
ATOM 3233 O O . ALA A 1 425 ? 9.956 18.959 -7.906 1.00 81.19 425 ALA A O 1
ATOM 3234 N N . PHE A 1 426 ? 10.250 20.085 -9.830 1.00 80.94 426 PHE A N 1
ATOM 3235 C CA . PHE A 1 426 ? 10.193 21.432 -9.254 1.00 80.94 426 PHE A CA 1
ATOM 3236 C C . PHE A 1 426 ? 8.832 22.128 -9.401 1.00 80.94 426 PHE A C 1
ATOM 3238 O O . PHE A 1 426 ? 8.673 23.249 -8.911 1.00 80.94 426 PHE A O 1
ATOM 3245 N N . ARG A 1 427 ? 7.840 21.521 -10.077 1.00 61.38 427 ARG A N 1
ATOM 3246 C CA . ARG A 1 427 ? 6.483 22.081 -10.155 1.00 61.38 427 ARG A CA 1
ATOM 3247 C C . ARG A 1 427 ? 5.904 22.035 -8.751 1.00 61.38 427 ARG A C 1
ATOM 3249 O O . ARG A 1 427 ? 5.553 20.975 -8.248 1.00 61.38 427 ARG A O 1
ATOM 3256 N N . SER A 1 428 ? 5.829 23.207 -8.129 1.00 37.22 428 SER A N 1
ATOM 3257 C CA . SER A 1 428 ? 5.291 23.394 -6.791 1.00 37.22 428 SER A CA 1
ATOM 3258 C C . SER A 1 428 ? 3.910 22.756 -6.687 1.00 37.22 428 SER A C 1
ATOM 3260 O O . SER A 1 428 ? 2.937 23.275 -7.243 1.00 37.22 428 SER A O 1
ATOM 3262 N N . SER A 1 429 ? 3.827 21.675 -5.917 1.00 34.44 429 SER A N 1
ATOM 3263 C CA . SER A 1 429 ? 2.650 21.389 -5.117 1.00 34.44 429 SER A CA 1
ATOM 3264 C C . SER A 1 429 ? 2.325 22.672 -4.356 1.00 34.44 429 SER A C 1
ATOM 3266 O O . SER A 1 429 ? 3.082 23.148 -3.507 1.00 34.44 429 SER A O 1
ATOM 3268 N N . SER A 1 430 ? 1.224 23.316 -4.732 1.00 32.12 430 SER A N 1
ATOM 3269 C CA . SER A 1 430 ? 0.636 24.363 -3.914 1.00 32.12 430 SER A CA 1
ATOM 3270 C C . SER A 1 430 ? 0.429 23.772 -2.525 1.00 32.12 430 SER A C 1
ATOM 3272 O O . SER A 1 430 ? -0.362 22.842 -2.380 1.00 32.12 430 SER A O 1
ATOM 3274 N N . ALA A 1 431 ? 1.202 24.279 -1.565 1.00 37.72 431 ALA A N 1
ATOM 3275 C CA . ALA A 1 431 ? 1.206 23.978 -0.141 1.00 37.72 431 ALA A CA 1
ATOM 3276 C C . ALA A 1 431 ? -0.029 23.208 0.361 1.00 37.72 431 ALA A C 1
ATOM 3278 O O . ALA A 1 431 ? -0.966 23.768 0.919 1.00 37.72 431 ALA A O 1
ATOM 3279 N N . THR A 1 432 ? 0.023 21.893 0.209 1.00 35.62 432 THR A N 1
ATOM 3280 C CA . THR A 1 432 ? -0.603 20.942 1.117 1.00 35.62 432 THR A CA 1
ATOM 3281 C C . THR A 1 432 ? 0.570 20.112 1.597 1.00 35.62 432 THR A C 1
ATOM 3283 O O . THR A 1 432 ? 1.150 19.339 0.839 1.00 35.62 432 THR A O 1
ATOM 3286 N N . LYS A 1 433 ? 1.033 20.397 2.821 1.00 44.28 433 LYS A N 1
ATOM 3287 C CA . LYS A 1 433 ? 2.070 19.589 3.470 1.00 44.28 433 LYS A CA 1
ATOM 3288 C C . LYS A 1 433 ? 1.592 18.135 3.399 1.00 44.28 433 LYS A C 1
ATOM 3290 O O . LYS A 1 433 ? 0.455 17.879 3.773 1.00 44.28 433 LYS A O 1
ATOM 3295 N N . GLU A 1 434 ? 2.405 17.204 2.910 1.00 53.34 434 GLU A N 1
ATOM 3296 C CA . GLU A 1 434 ? 2.019 15.787 2.858 1.00 53.34 434 GLU A CA 1
ATOM 3297 C C . GLU A 1 434 ? 1.519 15.335 4.242 1.00 53.34 434 GLU A C 1
ATOM 3299 O O . GLU A 1 434 ? 2.124 15.689 5.266 1.00 53.34 434 GLU A O 1
ATOM 3304 N N . ALA A 1 435 ? 0.378 14.644 4.284 1.00 64.94 435 ALA A N 1
ATOM 3305 C CA . ALA A 1 435 ? -0.224 14.216 5.538 1.00 64.94 435 ALA A CA 1
ATOM 3306 C C . ALA A 1 435 ? 0.663 13.151 6.193 1.00 64.94 435 ALA A C 1
ATOM 3308 O O . ALA A 1 435 ? 0.910 12.091 5.617 1.00 64.94 435 ALA A O 1
ATOM 3309 N N . LEU A 1 436 ? 1.181 13.434 7.390 1.00 73.94 436 LEU A N 1
ATOM 3310 C CA . LEU A 1 436 ? 1.971 12.458 8.133 1.00 73.94 436 LEU A CA 1
ATOM 3311 C C . LEU A 1 436 ? 1.050 11.518 8.910 1.00 73.94 436 LEU A C 1
ATOM 3313 O O . LEU A 1 436 ? 0.176 11.966 9.647 1.00 73.94 436 LEU A O 1
ATOM 3317 N N . THR A 1 437 ? 1.312 10.218 8.801 1.00 73.75 437 THR A N 1
ATOM 3318 C CA . THR A 1 437 ? 0.666 9.171 9.608 1.00 73.75 437 THR A CA 1
ATOM 3319 C C . THR A 1 437 ? 1.664 8.516 10.557 1.00 73.75 437 THR A C 1
ATOM 3321 O O . THR A 1 437 ? 2.879 8.567 10.327 1.00 73.75 437 THR A O 1
ATOM 3324 N N . TYR A 1 438 ? 1.173 7.862 11.607 1.00 70.00 438 TYR A N 1
ATOM 3325 C CA . TYR A 1 438 ? 1.982 7.098 12.555 1.00 70.00 438 TYR A CA 1
ATOM 3326 C C . TYR A 1 438 ? 2.737 5.956 11.857 1.00 70.00 438 TYR A C 1
ATOM 3328 O O . TYR A 1 438 ? 3.934 5.768 12.082 1.00 70.00 438 TYR A O 1
ATOM 3336 N N . ALA A 1 439 ? 2.087 5.309 10.882 1.00 62.44 439 ALA A N 1
ATOM 3337 C CA . ALA A 1 439 ? 2.713 4.337 9.987 1.00 62.44 439 ALA A CA 1
ATOM 3338 C C . ALA A 1 439 ? 3.875 4.939 9.183 1.00 62.44 439 ALA A C 1
ATOM 3340 O O . ALA A 1 439 ? 4.956 4.352 9.128 1.00 62.44 439 ALA A O 1
ATOM 3341 N N . SER A 1 440 ? 3.705 6.147 8.628 1.00 69.06 440 SER A N 1
ATOM 3342 C CA . SER A 1 440 ? 4.788 6.842 7.917 1.00 69.06 440 SER A CA 1
ATOM 3343 C C . SER A 1 440 ? 5.981 7.172 8.826 1.00 69.06 440 SER A C 1
ATOM 3345 O O . SER A 1 440 ? 7.081 7.420 8.331 1.00 69.06 440 SER A O 1
ATOM 3347 N N . ALA A 1 441 ? 5.780 7.215 10.146 1.00 56.34 441 ALA A N 1
ATOM 3348 C CA . ALA A 1 441 ? 6.829 7.428 11.139 1.00 56.34 441 ALA A CA 1
ATOM 3349 C C . ALA A 1 441 ? 7.542 6.129 11.566 1.00 56.34 441 ALA A C 1
ATOM 3351 O O . ALA A 1 441 ? 8.342 6.161 12.498 1.00 56.34 441 ALA A O 1
ATOM 3352 N N . GLY A 1 442 ? 7.284 5.013 10.874 1.00 58.88 442 GLY A N 1
ATOM 3353 C CA . GLY A 1 442 ? 7.964 3.732 11.074 1.00 58.88 442 GLY A CA 1
ATOM 3354 C C . GLY A 1 442 ? 7.245 2.762 12.016 1.00 58.88 442 GLY A C 1
ATOM 3355 O O . GLY A 1 442 ? 7.814 1.725 12.340 1.00 58.88 442 GLY A O 1
ATOM 3356 N N . VAL A 1 443 ? 6.014 3.065 12.454 1.00 63.34 443 VAL A N 1
ATOM 3357 C CA . VAL A 1 443 ? 5.252 2.222 13.394 1.00 63.34 443 VAL A CA 1
ATOM 3358 C C . VAL A 1 443 ? 3.892 1.853 12.804 1.00 63.34 443 VAL A C 1
ATOM 3360 O O . VAL A 1 443 ? 2.989 2.681 12.736 1.00 63.34 443 VAL A O 1
ATOM 3363 N N . SER A 1 444 ? 3.721 0.594 12.394 1.00 62.41 444 SER A N 1
ATOM 3364 C CA . SER A 1 444 ? 2.436 0.081 11.900 1.00 62.41 444 SER A CA 1
ATOM 3365 C C . SER A 1 444 ? 1.674 -0.644 13.010 1.00 62.41 444 SER A C 1
ATOM 3367 O O . SER A 1 444 ? 2.075 -1.724 13.446 1.00 62.41 444 SER A O 1
ATOM 3369 N N . ILE A 1 445 ? 0.548 -0.065 13.435 1.00 57.16 445 ILE A N 1
ATOM 3370 C CA . ILE A 1 445 ? -0.377 -0.695 14.390 1.00 57.16 445 ILE A CA 1
ATOM 3371 C C . ILE A 1 445 ? -0.960 -1.984 13.787 1.00 57.16 445 ILE A C 1
ATOM 3373 O O . ILE A 1 445 ? -1.003 -3.021 14.446 1.00 57.16 445 ILE A O 1
ATOM 3377 N N . ASP A 1 446 ? -1.303 -1.962 12.497 1.00 52.91 446 ASP A N 1
ATOM 3378 C CA . ASP A 1 446 ? -1.878 -3.115 11.794 1.00 52.91 446 ASP A CA 1
ATOM 3379 C C . ASP A 1 446 ? -0.887 -4.283 11.690 1.00 52.91 446 ASP A C 1
ATOM 3381 O O . ASP A 1 446 ? -1.272 -5.447 11.818 1.00 52.91 446 ASP A O 1
ATOM 3385 N N . ALA A 1 447 ? 0.408 -4.004 11.504 1.00 54.72 447 ALA A N 1
ATOM 3386 C CA . ALA A 1 447 ? 1.446 -5.032 11.556 1.00 54.72 447 ALA A CA 1
ATOM 3387 C C . ALA A 1 447 ? 1.539 -5.673 12.951 1.00 54.72 447 ALA A C 1
ATOM 3389 O O . ALA A 1 447 ? 1.689 -6.892 13.048 1.00 54.72 447 ALA A O 1
ATOM 3390 N N . GLY A 1 448 ? 1.391 -4.872 14.013 1.00 55.56 448 GLY A N 1
ATOM 3391 C CA . GLY A 1 448 ? 1.310 -5.351 15.395 1.00 55.56 448 GLY A CA 1
ATOM 3392 C C . GLY A 1 448 ? 0.108 -6.270 15.623 1.00 55.56 448 GLY A C 1
ATOM 3393 O O . GLY A 1 448 ? 0.274 -7.392 16.098 1.00 55.56 448 GLY A O 1
ATOM 3394 N N . ASN A 1 449 ? -1.086 -5.857 15.191 1.00 57.25 449 ASN A N 1
ATOM 3395 C CA . ASN A 1 449 ? -2.301 -6.675 15.291 1.00 57.25 449 ASN A CA 1
ATOM 3396 C C . ASN A 1 449 ? -2.161 -7.999 14.516 1.00 57.25 449 ASN A C 1
ATOM 3398 O O . ASN A 1 449 ? -2.451 -9.073 15.042 1.00 57.25 449 ASN A O 1
ATOM 3402 N N . ASN A 1 450 ? -1.611 -7.954 13.299 1.00 54.62 450 ASN A N 1
ATOM 3403 C CA . ASN A 1 450 ? -1.324 -9.154 12.509 1.00 54.62 450 ASN A CA 1
ATOM 3404 C C . ASN A 1 450 ? -0.281 -10.075 13.170 1.00 54.62 450 ASN A C 1
ATOM 3406 O O . ASN A 1 450 ? -0.323 -11.293 12.987 1.00 54.62 450 ASN A O 1
ATOM 3410 N N . PHE A 1 451 ? 0.671 -9.524 13.927 1.00 66.50 451 PHE A N 1
ATOM 3411 C CA . PHE A 1 451 ? 1.632 -10.311 14.698 1.00 66.50 451 PHE A CA 1
ATOM 3412 C C . PHE A 1 451 ? 0.958 -11.048 15.861 1.00 66.50 451 PHE A C 1
ATOM 3414 O O . PHE A 1 451 ? 1.197 -12.247 16.019 1.00 66.50 451 PHE A O 1
ATOM 3421 N N . VAL A 1 452 ? 0.069 -10.377 16.606 1.00 63.91 452 VAL A N 1
ATOM 3422 C CA . VAL A 1 452 ? -0.740 -10.981 17.684 1.00 63.91 452 VAL A CA 1
ATOM 3423 C C . VAL A 1 452 ? -1.511 -12.202 17.166 1.00 63.91 452 VAL A C 1
ATOM 3425 O O . VAL A 1 452 ? -1.450 -13.271 17.775 1.00 63.91 452 VAL A O 1
ATOM 3428 N N . GLU A 1 453 ? -2.143 -12.092 15.994 1.00 59.84 453 GLU A N 1
ATOM 3429 C CA . GLU A 1 453 ? -2.834 -13.212 15.334 1.00 59.84 453 GLU A CA 1
ATOM 3430 C C . GLU A 1 453 ? -1.903 -14.404 15.059 1.00 59.84 453 GLU A C 1
ATOM 3432 O O . GLU A 1 453 ? -2.245 -15.556 15.339 1.00 59.84 453 GLU A O 1
ATOM 3437 N N . ARG A 1 454 ? -0.689 -14.142 14.559 1.00 68.12 454 ARG A N 1
ATOM 3438 C CA . ARG A 1 454 ? 0.294 -15.187 14.226 1.00 68.12 454 ARG A CA 1
ATOM 3439 C C . ARG A 1 454 ? 0.824 -15.920 15.455 1.00 68.12 454 ARG A C 1
ATOM 3441 O O . ARG A 1 454 ? 1.075 -17.123 15.376 1.00 68.12 454 ARG A O 1
ATOM 3448 N N . ILE A 1 455 ? 1.010 -15.221 16.576 1.00 74.81 455 ILE A N 1
ATOM 3449 C CA . ILE A 1 455 ? 1.560 -15.819 17.802 1.00 74.81 455 ILE A CA 1
ATOM 3450 C C . ILE A 1 455 ? 0.494 -16.420 18.716 1.00 74.81 455 ILE A C 1
ATOM 3452 O O . ILE A 1 455 ? 0.854 -17.191 19.606 1.00 74.81 455 ILE A O 1
ATOM 3456 N N . ARG A 1 456 ? -0.799 -16.131 18.496 1.00 75.06 456 ARG A N 1
ATOM 3457 C CA . ARG A 1 456 ? -1.897 -16.583 19.367 1.00 75.06 456 ARG A CA 1
ATOM 3458 C C . ARG A 1 456 ? -1.810 -18.075 19.678 1.00 75.06 456 ARG A C 1
ATOM 3460 O O . ARG A 1 456 ? -1.915 -18.456 20.835 1.00 75.06 456 ARG A O 1
ATOM 3467 N N . LYS A 1 457 ? -1.525 -18.918 18.677 1.00 69.69 457 LYS A N 1
ATOM 3468 C CA . LYS A 1 457 ? -1.366 -20.373 18.864 1.00 69.69 457 LYS A CA 1
ATOM 3469 C C . LYS A 1 457 ? -0.209 -20.737 19.803 1.00 69.69 457 LYS A C 1
ATOM 3471 O O . LYS A 1 457 ? -0.348 -21.647 20.618 1.00 69.69 457 LYS A O 1
ATOM 3476 N N . ALA A 1 458 ? 0.926 -20.049 19.680 1.00 74.00 458 ALA A N 1
ATOM 3477 C CA . ALA A 1 458 ? 2.081 -20.272 20.543 1.00 74.00 458 ALA A CA 1
ATOM 3478 C C . ALA A 1 458 ? 1.770 -19.852 21.987 1.00 74.00 458 ALA A C 1
ATOM 3480 O O . ALA A 1 458 ? 2.066 -20.605 22.911 1.00 74.00 458 ALA A O 1
ATOM 3481 N N . VAL A 1 459 ? 1.099 -18.715 22.184 1.00 81.88 459 VAL A N 1
ATOM 3482 C CA . VAL A 1 459 ? 0.712 -18.248 23.523 1.00 81.88 459 VAL A CA 1
ATOM 3483 C C . VAL A 1 459 ? -0.343 -19.161 24.150 1.00 81.88 459 VAL A C 1
ATOM 3485 O O . VAL A 1 459 ? -0.139 -19.622 25.272 1.00 81.88 459 VAL A O 1
ATOM 3488 N N . LEU A 1 460 ? -1.385 -19.554 23.408 1.00 80.75 460 LEU A N 1
ATOM 3489 C CA . LEU A 1 460 ? -2.408 -20.493 23.891 1.00 80.75 460 LEU A CA 1
ATOM 3490 C C . LEU A 1 460 ? -1.812 -21.827 24.368 1.00 80.75 460 LEU A C 1
ATOM 3492 O O . LEU A 1 460 ? -2.343 -22.458 25.281 1.00 80.75 460 LEU A O 1
ATOM 3496 N N . SER A 1 461 ? -0.700 -22.273 23.770 1.00 83.00 461 SER A N 1
ATOM 3497 C CA . SER A 1 461 ? -0.024 -23.515 24.177 1.00 83.00 461 SER A CA 1
ATOM 3498 C C . SER A 1 461 ? 0.529 -23.477 25.609 1.00 83.00 461 SER A C 1
ATOM 3500 O O . SER A 1 461 ? 0.818 -24.527 26.179 1.00 83.00 461 SER A O 1
ATOM 3502 N N . THR A 1 462 ? 0.623 -22.284 26.204 1.00 86.62 462 THR A N 1
ATOM 3503 C CA . THR A 1 462 ? 1.074 -22.051 27.584 1.00 86.62 462 THR A CA 1
ATOM 3504 C C . THR A 1 462 ? -0.061 -22.024 28.615 1.00 86.62 462 THR A C 1
ATOM 3506 O O . THR A 1 462 ? 0.212 -21.848 29.805 1.00 86.62 462 THR A O 1
ATOM 3509 N N . ARG A 1 463 ? -1.321 -22.221 28.187 1.00 88.06 463 ARG A N 1
ATOM 3510 C CA . ARG A 1 463 ? -2.501 -22.215 29.068 1.00 88.06 463 ARG A CA 1
ATOM 3511 C C . ARG A 1 463 ? -2.339 -23.149 30.266 1.00 88.06 463 ARG A C 1
ATOM 3513 O O . ARG A 1 463 ? -1.776 -24.244 30.165 1.00 88.06 463 ARG A O 1
ATOM 3520 N N . ARG A 1 464 ? -2.908 -22.752 31.398 1.00 89.69 464 ARG A N 1
ATOM 3521 C CA . ARG A 1 464 ? -2.863 -23.513 32.652 1.00 89.69 464 ARG A CA 1
ATOM 3522 C C . ARG A 1 464 ? -4.102 -23.221 33.503 1.00 89.69 464 ARG A C 1
ATOM 3524 O O . ARG A 1 464 ? -4.768 -22.221 33.259 1.00 89.69 464 ARG A O 1
ATOM 3531 N N . PRO A 1 465 ? -4.409 -24.037 34.530 1.00 88.06 465 PRO A N 1
ATOM 3532 C CA . PRO A 1 465 ? -5.461 -23.693 35.483 1.00 88.06 465 PRO A CA 1
ATOM 3533 C C . PRO A 1 465 ? -5.257 -22.275 36.032 1.00 88.06 465 PRO A C 1
ATOM 3535 O O . PRO A 1 465 ? -4.156 -21.949 36.486 1.00 88.06 465 PRO A O 1
ATOM 3538 N N . GLY A 1 466 ? -6.300 -21.450 35.926 1.00 84.88 466 GLY A N 1
ATOM 3539 C CA . GLY A 1 466 ? -6.293 -20.041 36.319 1.00 84.88 466 GLY A CA 1
ATOM 3540 C C . GLY A 1 466 ? -5.792 -19.042 35.271 1.00 84.88 466 GLY A C 1
ATOM 3541 O O . GLY A 1 466 ? -5.872 -17.850 35.533 1.00 84.88 466 GLY A O 1
ATOM 3542 N N . ALA A 1 467 ? -5.294 -19.470 34.105 1.00 87.50 467 ALA A N 1
ATOM 3543 C CA . ALA A 1 467 ? -4.875 -18.560 33.035 1.00 87.50 467 ALA A CA 1
ATOM 3544 C C . ALA A 1 467 ? -5.043 -19.195 31.644 1.00 87.50 467 ALA A C 1
ATOM 3546 O O . ALA A 1 467 ? -4.307 -20.115 31.269 1.00 87.50 467 ALA A O 1
ATOM 3547 N N . ASP A 1 468 ? -5.971 -18.654 30.856 1.00 76.62 468 ASP A N 1
ATOM 3548 C CA . ASP A 1 468 ? -6.309 -19.158 29.516 1.00 76.62 468 ASP A CA 1
ATOM 3549 C C . ASP A 1 468 ? -5.318 -18.724 28.419 1.00 76.62 468 ASP A C 1
ATOM 3551 O O . ASP A 1 468 ? -5.391 -19.207 27.290 1.00 76.62 468 ASP A O 1
ATOM 3555 N N . ALA A 1 469 ? -4.336 -17.883 28.774 1.00 78.19 469 ALA A N 1
ATOM 3556 C CA . ALA A 1 469 ? -3.290 -17.377 27.882 1.00 78.19 469 ALA A CA 1
ATOM 3557 C C . ALA A 1 469 ? -3.849 -16.624 26.654 1.00 78.19 469 ALA A C 1
ATOM 3559 O O . ALA A 1 469 ? -3.364 -16.765 25.528 1.00 78.19 469 ALA A O 1
ATOM 3560 N N . GLU A 1 470 ? -4.877 -15.808 26.887 1.00 73.56 470 GLU A N 1
ATOM 3561 C CA . GLU A 1 470 ? -5.419 -14.861 25.912 1.00 73.56 470 GLU A CA 1
ATOM 3562 C C . GLU A 1 470 ? -4.568 -13.579 25.855 1.00 73.56 470 GLU A C 1
ATOM 3564 O O . GLU A 1 470 ? -3.984 -13.154 26.851 1.00 73.56 470 GLU A O 1
ATOM 3569 N N . ILE A 1 471 ? -4.479 -12.965 24.672 1.00 71.88 471 ILE A N 1
ATOM 3570 C CA . ILE A 1 471 ? -3.664 -11.770 24.394 1.00 71.88 471 ILE A CA 1
ATOM 3571 C C . ILE A 1 471 ? -4.513 -10.697 23.705 1.00 71.88 471 ILE A C 1
ATOM 3573 O O . ILE A 1 471 ? -5.410 -11.032 22.934 1.00 71.88 471 ILE A O 1
ATOM 3577 N N . GLY A 1 472 ? -4.216 -9.417 23.960 1.00 58.31 472 GLY A N 1
ATOM 3578 C CA . GLY A 1 472 ? -4.921 -8.262 23.372 1.00 58.31 472 GLY A CA 1
ATOM 3579 C C . GLY A 1 472 ? -5.713 -7.393 24.363 1.00 58.31 472 GLY A C 1
ATOM 3580 O O . GLY A 1 472 ? -6.234 -6.353 23.967 1.00 58.31 472 GLY A O 1
ATOM 3581 N N . GLY A 1 473 ? -5.792 -7.787 25.639 1.00 66.50 473 GLY A N 1
ATOM 3582 C CA . GLY A 1 473 ? -6.307 -6.943 26.727 1.00 66.50 473 GLY A CA 1
ATOM 3583 C C . GLY A 1 473 ? -5.262 -5.958 27.271 1.00 66.50 473 GLY A C 1
ATOM 3584 O O . GLY A 1 473 ? -4.110 -5.971 26.845 1.00 66.50 473 GLY A O 1
ATOM 3585 N N . PHE A 1 474 ? -5.655 -5.121 28.238 1.00 73.25 474 PHE A N 1
ATOM 3586 C CA . PHE A 1 474 ? -4.748 -4.178 28.921 1.00 73.25 474 PHE A CA 1
ATOM 3587 C C . PHE A 1 474 ? -3.734 -4.875 29.853 1.00 73.25 474 PHE A C 1
ATOM 3589 O O . PHE A 1 474 ? -2.688 -4.324 30.167 1.00 73.25 474 PHE A O 1
ATOM 3596 N N . GLY A 1 475 ? -4.001 -6.109 30.285 1.00 81.06 475 GLY A N 1
ATOM 3597 C CA . GLY A 1 475 ? -3.091 -6.879 31.133 1.00 81.06 475 GLY A CA 1
ATOM 3598 C C . GLY A 1 475 ? -3.375 -8.375 31.072 1.00 81.06 475 GLY A C 1
ATOM 3599 O O . GLY A 1 475 ? -4.454 -8.797 30.657 1.00 81.06 475 GLY A O 1
ATOM 3600 N N . GLY A 1 476 ? -2.392 -9.180 31.472 1.00 86.44 476 GLY A N 1
ATOM 3601 C CA . GLY A 1 476 ? -2.528 -10.628 31.609 1.00 86.44 476 GLY A CA 1
ATOM 3602 C C . GLY A 1 476 ? -3.018 -11.002 33.005 1.00 86.44 476 GLY A C 1
ATOM 3603 O O . GLY A 1 476 ? -2.422 -10.590 34.000 1.00 86.44 476 GLY A O 1
ATOM 3604 N N . GLU A 1 477 ? -4.083 -11.797 33.088 1.00 89.81 477 GLU A N 1
ATOM 3605 C CA . GLU A 1 477 ? -4.684 -12.213 34.358 1.00 89.81 477 GLU A CA 1
ATOM 3606 C C . GLU A 1 477 ? -4.353 -13.667 34.713 1.00 89.81 477 GLU A C 1
ATOM 3608 O O . GLU A 1 477 ? -4.313 -14.551 33.854 1.00 89.81 477 GLU A O 1
ATOM 3613 N N . ILE A 1 478 ? -4.149 -13.917 36.007 1.00 91.44 478 ILE A N 1
ATOM 3614 C CA . ILE A 1 478 ? -3.974 -15.249 36.583 1.00 91.44 478 ILE A CA 1
ATOM 3615 C C . ILE A 1 478 ? -4.871 -15.367 37.819 1.00 91.44 478 ILE A C 1
ATOM 3617 O O . ILE A 1 478 ? -4.589 -14.790 38.871 1.00 91.44 478 ILE A O 1
ATOM 3621 N N . ASP A 1 479 ? -5.946 -16.142 37.712 1.00 91.12 479 ASP A N 1
ATOM 3622 C CA . ASP A 1 479 ? -6.798 -16.529 38.834 1.00 91.12 479 ASP A CA 1
ATOM 3623 C C . ASP A 1 479 ? -6.076 -17.586 39.683 1.00 91.12 479 ASP A C 1
ATOM 3625 O O . ASP A 1 479 ? -5.999 -18.771 39.339 1.00 91.12 479 ASP A O 1
ATOM 3629 N N . LEU A 1 480 ? -5.507 -17.142 40.805 1.00 92.38 480 LEU A N 1
ATOM 3630 C CA . LEU A 1 480 ? -4.761 -18.016 41.703 1.00 92.38 480 LEU A CA 1
ATOM 3631 C C . LEU A 1 480 ? -5.657 -19.050 42.394 1.00 92.38 480 LEU A C 1
ATOM 3633 O O . LEU A 1 480 ? -5.196 -20.163 42.652 1.00 92.38 480 LEU A O 1
ATOM 3637 N N . GLU A 1 481 ? -6.924 -18.735 42.662 1.00 91.06 481 GLU A N 1
ATOM 3638 C CA . GLU A 1 481 ? -7.853 -19.690 43.264 1.00 91.06 481 GLU A CA 1
ATOM 3639 C C . GLU A 1 481 ? -8.135 -20.842 42.294 1.00 91.06 481 GLU A C 1
ATOM 3641 O O . GLU A 1 481 ? -7.972 -22.012 42.658 1.00 91.06 481 GLU A O 1
ATOM 3646 N N . ALA A 1 482 ? -8.425 -20.527 41.029 1.00 88.12 482 ALA A N 1
ATOM 3647 C CA . ALA A 1 482 ? -8.564 -21.520 39.964 1.00 88.12 482 ALA A CA 1
ATOM 3648 C C . ALA A 1 482 ? -7.253 -22.281 39.674 1.00 88.12 482 ALA A C 1
ATOM 3650 O O . ALA A 1 482 ? -7.285 -23.431 39.227 1.00 88.12 482 ALA A O 1
ATOM 3651 N N . ALA A 1 483 ? -6.096 -21.683 39.973 1.00 90.06 483 ALA A N 1
ATOM 3652 C CA . ALA A 1 483 ? -4.791 -22.340 39.913 1.00 90.06 483 ALA A CA 1
ATOM 3653 C C . ALA A 1 483 ? -4.479 -23.246 41.127 1.00 90.06 483 ALA A C 1
ATOM 3655 O O . ALA A 1 483 ? -3.420 -23.880 41.150 1.00 90.06 483 ALA A O 1
ATOM 3656 N N . GLY A 1 484 ? -5.377 -23.335 42.117 1.00 90.19 484 GLY A N 1
ATOM 3657 C CA . GLY A 1 484 ? -5.256 -24.212 43.288 1.00 90.19 484 GLY A CA 1
ATOM 3658 C C . GLY A 1 484 ? -4.800 -23.526 44.583 1.00 90.19 484 GLY A C 1
ATOM 3659 O O . GLY A 1 484 ? -4.560 -24.214 45.577 1.00 90.19 484 GLY A O 1
ATOM 3660 N N . TYR A 1 485 ? -4.695 -22.195 44.609 1.00 92.31 485 TYR A N 1
ATOM 3661 C CA . TYR A 1 485 ? -4.351 -21.411 45.800 1.00 92.31 485 TYR A CA 1
ATOM 3662 C C . TYR A 1 485 ? -5.623 -20.864 46.465 1.00 92.31 485 TYR A C 1
ATOM 3664 O O . TYR A 1 485 ? -6.053 -19.744 46.206 1.00 92.31 485 TYR A O 1
ATOM 3672 N N . ALA A 1 486 ? -6.245 -21.674 47.324 1.00 89.06 486 ALA A N 1
ATOM 3673 C CA . ALA A 1 486 ? -7.537 -21.354 47.936 1.00 89.06 486 ALA A CA 1
ATOM 3674 C C . ALA A 1 486 ? -7.560 -19.980 48.643 1.00 89.06 486 ALA A C 1
ATOM 3676 O O . ALA A 1 486 ? -6.717 -19.698 49.498 1.00 89.06 486 ALA A O 1
ATOM 3677 N N . GLY A 1 487 ? -8.556 -19.150 48.309 1.00 85.38 487 GLY A N 1
ATOM 3678 C CA . GLY A 1 487 ? -8.757 -17.813 48.881 1.00 85.38 487 GLY A CA 1
ATOM 3679 C C . GLY A 1 487 ? -7.779 -16.732 48.400 1.00 85.38 487 GLY A C 1
ATOM 3680 O O . GLY A 1 487 ? -7.793 -15.626 48.947 1.00 85.38 487 GLY A O 1
ATOM 3681 N N . ALA A 1 488 ? -6.919 -17.030 47.421 1.00 91.88 488 ALA A N 1
ATOM 3682 C CA . ALA A 1 488 ? -6.004 -16.055 46.836 1.00 91.88 488 ALA A CA 1
ATOM 3683 C C . ALA A 1 488 ? -6.716 -15.153 45.803 1.00 91.88 488 ALA A C 1
ATOM 3685 O O . ALA A 1 488 ? -7.612 -15.620 45.103 1.00 91.88 488 ALA A O 1
ATOM 3686 N N . PRO A 1 489 ? -6.334 -13.866 45.687 1.00 93.19 489 PRO A N 1
ATOM 3687 C CA . PRO A 1 489 ? -6.883 -12.969 44.671 1.00 93.19 489 PRO A CA 1
ATOM 3688 C C . PRO A 1 489 ? -6.360 -13.307 43.267 1.00 93.19 489 PRO A C 1
ATOM 3690 O O . PRO A 1 489 ? -5.357 -14.007 43.111 1.00 93.19 489 PRO A O 1
ATOM 3693 N N . THR A 1 490 ? -6.993 -12.739 42.244 1.00 93.81 490 THR A N 1
ATOM 3694 C CA . THR A 1 490 ? -6.472 -12.755 40.874 1.00 93.81 490 THR A CA 1
ATOM 3695 C C . THR A 1 490 ? -5.272 -11.816 40.783 1.00 93.81 490 THR A C 1
ATOM 3697 O O . THR A 1 490 ? -5.317 -10.685 41.273 1.00 93.81 490 THR A O 1
ATOM 3700 N N . VAL A 1 491 ? -4.193 -12.279 40.160 1.00 95.19 491 VAL A N 1
ATOM 3701 C CA . VAL A 1 491 ? -3.017 -11.465 39.840 1.00 95.19 491 VAL A CA 1
ATOM 3702 C C . VAL A 1 491 ? -3.187 -10.898 38.440 1.00 95.19 491 VAL A C 1
ATOM 3704 O O . VAL A 1 491 ? -3.582 -11.621 37.529 1.00 95.19 491 VAL A O 1
ATOM 3707 N N . VAL A 1 492 ? -2.863 -9.622 38.267 1.00 94.50 492 VAL A N 1
ATOM 3708 C CA . VAL A 1 492 ? -2.821 -8.963 36.960 1.00 94.50 492 VAL A CA 1
ATOM 3709 C C . VAL A 1 492 ? -1.399 -8.479 36.716 1.00 94.50 492 VAL A C 1
ATOM 3711 O O . VAL A 1 492 ? -0.780 -7.893 37.607 1.00 94.50 492 VAL A O 1
ATOM 3714 N N . MET A 1 493 ? -0.866 -8.753 35.530 1.00 93.94 493 MET A N 1
ATOM 3715 C CA . MET A 1 493 ? 0.473 -8.347 35.117 1.00 93.94 493 MET A CA 1
ATOM 3716 C C . MET A 1 493 ? 0.409 -7.533 33.829 1.00 93.94 493 MET A C 1
ATOM 3718 O O . MET A 1 493 ? -0.257 -7.930 32.874 1.00 93.94 493 MET A O 1
ATOM 3722 N N . CYS A 1 494 ? 1.148 -6.430 33.796 1.00 93.19 494 CYS A N 1
ATOM 3723 C CA . CYS A 1 494 ? 1.313 -5.579 32.619 1.00 93.19 494 CYS A CA 1
ATOM 3724 C C . CYS A 1 494 ? 2.806 -5.424 32.331 1.00 93.19 494 CYS A C 1
ATOM 3726 O O . CYS A 1 494 ? 3.604 -5.359 33.269 1.00 93.19 494 CYS A O 1
ATOM 3728 N N . ILE A 1 495 ? 3.168 -5.390 31.049 1.00 93.56 495 ILE A N 1
ATOM 3729 C CA . ILE A 1 495 ? 4.522 -5.090 30.588 1.00 93.56 495 ILE A CA 1
ATOM 3730 C C . ILE A 1 495 ? 4.440 -4.082 29.444 1.00 93.56 495 ILE A C 1
ATOM 3732 O O . ILE A 1 495 ? 3.707 -4.304 28.482 1.00 93.56 495 ILE A O 1
ATOM 3736 N N . ASP A 1 496 ? 5.185 -2.988 29.554 1.00 92.94 496 ASP A N 1
ATOM 3737 C CA . ASP A 1 496 ? 5.251 -1.944 28.531 1.00 92.94 496 ASP A CA 1
ATOM 3738 C C . ASP A 1 496 ? 6.550 -1.129 28.651 1.00 92.94 496 ASP A C 1
ATOM 3740 O O . ASP A 1 496 ? 7.236 -1.154 29.681 1.00 92.94 496 ASP A O 1
ATOM 3744 N N . GLY A 1 497 ? 6.889 -0.407 27.585 1.00 93.94 497 GLY A N 1
ATOM 3745 C CA . GLY A 1 497 ? 8.035 0.492 27.490 1.00 93.94 497 GLY A CA 1
ATOM 3746 C C . GLY A 1 497 ? 7.638 1.959 27.312 1.00 93.94 497 GLY A C 1
ATOM 3747 O O . GLY A 1 497 ? 6.470 2.331 27.274 1.00 93.94 497 GLY A O 1
ATOM 3748 N N . ILE A 1 498 ? 8.645 2.825 27.186 1.00 94.75 498 ILE A N 1
ATOM 3749 C CA . ILE A 1 498 ? 8.450 4.272 26.948 1.00 94.75 498 ILE A CA 1
ATOM 3750 C C . ILE A 1 498 ? 8.422 4.592 25.442 1.00 94.75 498 ILE A C 1
ATOM 3752 O O . ILE A 1 498 ? 7.870 5.603 25.003 1.00 94.75 498 ILE A O 1
ATOM 3756 N N . GLY A 1 499 ? 9.062 3.751 24.627 1.00 91.88 499 GLY A N 1
ATOM 3757 C CA . GLY A 1 499 ? 9.214 3.969 23.192 1.00 91.88 499 GLY A CA 1
ATOM 3758 C C . GLY A 1 499 ? 10.108 5.168 22.855 1.00 91.88 499 GLY A C 1
ATOM 3759 O O . GLY A 1 499 ? 10.994 5.576 23.607 1.00 91.88 499 GLY A O 1
ATOM 3760 N N . THR A 1 500 ? 9.886 5.777 21.686 1.00 93.06 500 THR A N 1
ATOM 3761 C CA . THR A 1 500 ? 10.832 6.761 21.125 1.00 93.06 500 THR A CA 1
ATOM 3762 C C . THR A 1 500 ? 10.892 8.114 21.849 1.00 93.06 500 THR A C 1
ATOM 3764 O O . THR A 1 500 ? 11.695 8.961 21.457 1.00 93.06 500 THR A O 1
ATOM 3767 N N . LYS A 1 501 ? 10.098 8.333 22.908 1.00 95.69 501 LYS A N 1
ATOM 3768 C CA . LYS A 1 501 ? 10.254 9.496 23.803 1.00 95.69 501 LYS A CA 1
ATOM 3769 C C . LYS A 1 501 ? 11.639 9.505 24.471 1.00 95.69 501 LYS A C 1
ATOM 3771 O O . LYS A 1 501 ? 12.195 10.580 24.695 1.00 95.69 501 LYS A O 1
ATOM 3776 N N . LEU A 1 502 ? 12.251 8.328 24.656 1.00 95.31 502 LEU A N 1
ATOM 3777 C CA . LEU A 1 502 ? 13.631 8.167 25.133 1.00 95.31 502 LEU A CA 1
ATOM 3778 C C . LEU A 1 502 ? 14.659 8.946 24.302 1.00 95.31 502 LEU A C 1
ATOM 3780 O O . LEU A 1 502 ? 15.582 9.524 24.865 1.00 95.31 502 LEU A O 1
ATOM 3784 N N . ALA A 1 503 ? 14.467 9.054 22.985 1.00 93.81 503 ALA A N 1
ATOM 3785 C CA . ALA A 1 503 ? 15.376 9.815 22.130 1.00 93.81 503 ALA A CA 1
ATOM 3786 C C . ALA A 1 503 ? 15.355 11.324 22.443 1.00 93.81 503 ALA A C 1
ATOM 3788 O O . ALA A 1 503 ? 16.374 11.998 22.309 1.00 93.81 503 ALA A O 1
ATOM 3789 N N . ILE A 1 504 ? 14.210 11.863 22.882 1.00 95.25 504 ILE A N 1
ATOM 3790 C CA . ILE A 1 504 ? 14.114 13.260 23.331 1.00 95.25 504 ILE A CA 1
ATOM 3791 C C . ILE A 1 504 ? 14.779 13.405 24.702 1.00 95.25 504 ILE A C 1
ATOM 3793 O O . ILE A 1 504 ? 15.538 14.346 24.904 1.00 95.25 504 ILE A O 1
ATOM 3797 N N . ALA A 1 505 ? 14.563 12.454 25.617 1.00 95.75 505 ALA A N 1
ATOM 3798 C CA . ALA A 1 505 ? 15.214 12.442 26.931 1.00 95.75 505 ALA A CA 1
ATOM 3799 C C . ALA A 1 505 ? 16.745 12.401 26.817 1.00 95.75 505 ALA A C 1
ATOM 3801 O O . ALA A 1 505 ? 17.433 13.167 27.488 1.00 95.75 505 ALA A O 1
ATOM 3802 N N . GLN A 1 506 ? 17.272 11.571 25.912 1.00 93.06 506 GLN A N 1
ATOM 3803 C CA . GLN A 1 506 ? 18.697 11.497 25.586 1.00 93.06 506 GLN A CA 1
ATOM 3804 C C . GLN A 1 506 ? 19.204 12.800 24.962 1.00 93.06 506 GLN A C 1
ATOM 3806 O O . GLN A 1 506 ? 20.203 13.345 25.424 1.00 93.06 506 GLN A O 1
ATOM 3811 N N . ALA A 1 507 ? 18.484 13.364 23.985 1.00 92.50 507 ALA A N 1
ATOM 3812 C CA . ALA A 1 507 ? 18.855 14.644 23.381 1.00 92.50 507 ALA A CA 1
ATOM 3813 C C . ALA A 1 507 ? 18.860 15.801 24.396 1.00 92.50 507 ALA A C 1
ATOM 3815 O O . ALA A 1 507 ? 19.682 16.709 24.276 1.00 92.50 507 ALA A O 1
ATOM 3816 N N . MET A 1 508 ? 17.968 15.762 25.391 1.00 94.38 508 MET A N 1
ATOM 3817 C CA . MET A 1 508 ? 17.828 16.758 26.458 1.00 94.38 508 MET A CA 1
ATOM 3818 C C . MET A 1 508 ? 18.707 16.492 27.687 1.00 94.38 508 MET A C 1
ATOM 3820 O O . MET A 1 508 ? 18.789 17.368 28.543 1.00 94.38 508 MET A O 1
ATOM 3824 N N . GLU A 1 509 ? 19.346 15.321 27.786 1.00 93.38 509 GLU A N 1
ATOM 3825 C CA . GLU A 1 509 ? 20.054 14.844 28.989 1.00 93.38 509 GLU A CA 1
ATOM 3826 C C . GLU A 1 509 ? 19.181 14.900 30.262 1.00 93.38 509 GLU A C 1
ATOM 3828 O O . GLU A 1 509 ? 19.646 15.233 31.355 1.00 93.38 509 GLU A O 1
ATOM 3833 N N . LYS A 1 510 ? 17.887 14.588 30.112 1.00 94.94 510 LYS A N 1
ATOM 3834 C CA . LYS A 1 510 ? 16.879 14.631 31.180 1.00 94.94 510 LYS A CA 1
ATOM 3835 C C . LYS A 1 510 ? 16.118 13.308 31.245 1.00 94.94 510 LYS A C 1
ATOM 3837 O O . LYS A 1 510 ? 15.235 13.056 30.429 1.00 94.94 510 LYS A O 1
ATOM 3842 N N . HIS A 1 511 ? 16.469 12.471 32.221 1.00 95.56 511 HIS A N 1
ATOM 3843 C CA . HIS A 1 511 ? 16.047 11.063 32.285 1.00 95.56 511 HIS A CA 1
ATOM 3844 C C . HIS A 1 511 ? 15.050 10.747 33.414 1.00 95.56 511 HIS A C 1
ATOM 3846 O O . HIS A 1 511 ? 14.379 9.720 33.371 1.00 95.56 511 HIS A O 1
ATOM 3852 N N . ASP A 1 512 ? 14.909 11.645 34.387 1.00 95.06 512 ASP A N 1
ATOM 3853 C CA . ASP A 1 512 ? 14.030 11.519 35.557 1.00 95.06 512 ASP A CA 1
ATOM 3854 C C . ASP A 1 512 ? 12.539 11.435 35.197 1.00 95.06 512 ASP A C 1
ATOM 3856 O O . ASP A 1 512 ? 11.773 10.666 35.772 1.00 95.06 512 ASP A O 1
ATOM 3860 N N . THR A 1 513 ? 12.112 12.199 34.198 1.00 96.56 513 THR A N 1
ATOM 3861 C CA . THR A 1 513 ? 10.709 12.230 33.752 1.00 96.56 513 THR A CA 1
ATOM 3862 C C . THR A 1 513 ? 10.273 10.949 33.043 1.00 96.56 513 THR A C 1
ATOM 3864 O O . THR A 1 513 ? 9.182 10.445 33.306 1.00 96.56 513 THR A O 1
ATOM 3867 N N . VAL A 1 514 ? 11.139 10.369 32.207 1.00 96.69 514 VAL A N 1
ATOM 3868 C CA . VAL A 1 514 ? 10.813 9.151 31.450 1.00 96.69 514 VAL A CA 1
ATOM 3869 C C . VAL A 1 514 ? 10.803 7.884 32.312 1.00 96.69 514 VAL A C 1
ATOM 3871 O O . VAL A 1 514 ? 10.179 6.896 31.935 1.00 96.69 514 VAL A O 1
ATOM 3874 N N . GLY A 1 515 ? 11.405 7.914 33.506 1.00 97.19 515 GLY A N 1
ATOM 3875 C CA . GLY A 1 515 ? 11.202 6.862 34.507 1.00 97.19 515 GLY A CA 1
ATOM 3876 C C . GLY A 1 515 ? 9.762 6.830 35.045 1.00 97.19 515 GLY A C 1
ATOM 3877 O O . GLY A 1 515 ? 9.197 5.755 35.239 1.00 97.19 515 GLY A O 1
ATOM 3878 N N . ILE A 1 516 ? 9.126 7.998 35.216 1.00 98.25 516 ILE A N 1
ATOM 3879 C CA . ILE A 1 516 ? 7.709 8.096 35.615 1.00 98.25 516 ILE A CA 1
ATOM 3880 C C . ILE A 1 516 ? 6.810 7.580 34.487 1.00 98.25 516 ILE A C 1
ATOM 3882 O O . ILE A 1 516 ? 5.874 6.825 34.750 1.00 98.25 516 ILE A O 1
ATOM 3886 N N . ASP A 1 517 ? 7.122 7.947 33.238 1.00 97.62 517 ASP A N 1
ATOM 3887 C CA . ASP A 1 517 ? 6.430 7.442 32.049 1.00 97.62 517 ASP A CA 1
ATOM 3888 C C . ASP A 1 517 ? 6.401 5.907 32.016 1.00 97.62 517 ASP A C 1
ATOM 3890 O O . ASP A 1 517 ? 5.340 5.330 31.781 1.00 97.62 517 ASP A O 1
ATOM 3894 N N . LEU A 1 518 ? 7.532 5.247 32.307 1.00 97.44 518 LEU A N 1
ATOM 3895 C CA . LEU A 1 518 ? 7.618 3.783 32.320 1.00 97.44 518 LEU A CA 1
ATOM 3896 C C . LEU A 1 518 ? 6.617 3.155 33.295 1.00 97.44 518 LEU A C 1
ATOM 3898 O O . LEU A 1 518 ? 5.938 2.180 32.968 1.00 97.44 518 LEU A O 1
ATOM 3902 N N . VAL A 1 519 ? 6.510 3.724 34.497 1.00 98.06 519 VAL A N 1
ATOM 3903 C CA . VAL A 1 519 ? 5.565 3.238 35.505 1.00 98.06 519 VAL A CA 1
ATOM 3904 C C . VAL A 1 519 ? 4.134 3.511 35.064 1.00 98.06 519 VAL A C 1
ATOM 3906 O O . VAL A 1 519 ? 3.309 2.601 35.113 1.00 98.06 519 VAL A O 1
ATOM 3909 N N . ALA A 1 520 ? 3.841 4.730 34.600 1.00 97.38 520 ALA A N 1
ATOM 3910 C CA . ALA A 1 520 ? 2.502 5.153 34.201 1.00 97.38 520 ALA A CA 1
ATOM 3911 C C . ALA A 1 520 ? 1.901 4.255 33.110 1.00 97.38 520 ALA A C 1
ATOM 3913 O O . ALA A 1 520 ? 0.743 3.855 33.234 1.00 97.38 520 ALA A O 1
ATOM 3914 N N . MET A 1 521 ? 2.700 3.882 32.103 1.00 95.19 521 MET A N 1
ATOM 3915 C CA . MET A 1 521 ? 2.273 2.995 31.013 1.00 95.19 521 MET A CA 1
ATOM 3916 C C . MET A 1 521 ? 1.784 1.630 31.509 1.00 95.19 521 MET A C 1
ATOM 3918 O O . MET A 1 521 ? 0.849 1.075 30.952 1.00 95.19 521 MET A O 1
ATOM 3922 N N . ASN A 1 522 ? 2.340 1.127 32.612 1.00 96.38 522 ASN A N 1
ATOM 3923 C CA . ASN A 1 522 ? 2.001 -0.188 33.147 1.00 96.38 522 ASN A CA 1
ATOM 3924 C C . ASN A 1 522 ? 0.918 -0.144 34.238 1.00 96.38 522 ASN A C 1
ATOM 3926 O O . ASN A 1 522 ? 0.001 -0.962 34.263 1.00 96.38 522 ASN A O 1
ATOM 3930 N N . VAL A 1 523 ? 1.018 0.785 35.194 1.00 97.44 523 VAL A N 1
ATOM 3931 C CA . VAL A 1 523 ? 0.118 0.803 36.365 1.00 97.44 523 VAL A CA 1
ATOM 3932 C C . VAL A 1 523 ? -1.277 1.329 36.032 1.00 97.44 523 VAL A C 1
ATOM 3934 O O . VAL A 1 523 ? -2.245 0.950 36.693 1.00 97.44 523 VAL A O 1
ATOM 3937 N N . ASN A 1 524 ? -1.396 2.185 35.013 1.00 97.31 524 ASN A N 1
ATOM 3938 C CA . ASN A 1 524 ? -2.697 2.635 34.528 1.00 97.31 524 ASN A CA 1
ATOM 3939 C C . ASN A 1 524 ? -3.465 1.490 33.846 1.00 97.31 524 ASN A C 1
ATOM 3941 O O . ASN A 1 524 ? -4.684 1.417 33.978 1.00 97.31 524 ASN A O 1
ATOM 3945 N N . ASP A 1 525 ? -2.764 0.558 33.202 1.00 95.00 525 ASP A N 1
ATOM 3946 C CA . ASP A 1 525 ? -3.372 -0.635 32.609 1.00 95.00 525 ASP A CA 1
ATOM 3947 C C . ASP A 1 525 ? -3.814 -1.647 33.682 1.00 95.00 525 ASP A C 1
ATOM 3949 O O . ASP A 1 525 ? -4.863 -2.280 33.552 1.00 95.00 525 ASP A O 1
ATOM 3953 N N . LEU A 1 526 ? -3.097 -1.726 34.811 1.00 95.81 526 LEU A N 1
ATOM 3954 C CA . LEU A 1 526 ? -3.536 -2.525 35.963 1.00 95.81 526 LEU A CA 1
ATOM 3955 C C . LEU A 1 526 ? -4.860 -2.021 36.553 1.00 95.81 526 LEU A C 1
ATOM 3957 O O . LEU A 1 526 ? -5.770 -2.818 36.795 1.00 95.81 526 LEU A O 1
ATOM 3961 N N . ILE A 1 527 ? -4.996 -0.708 36.784 1.00 96.25 527 ILE A N 1
ATOM 3962 C CA . ILE A 1 527 ? -6.228 -0.169 37.385 1.00 96.25 527 ILE A CA 1
ATOM 3963 C C . ILE A 1 527 ? -7.430 -0.288 36.438 1.00 96.25 527 ILE A C 1
ATOM 3965 O O . ILE A 1 527 ? -8.561 -0.379 36.915 1.00 96.25 527 ILE A O 1
ATOM 3969 N N . VAL A 1 528 ? -7.205 -0.378 35.120 1.00 95.25 528 VAL A N 1
ATOM 3970 C CA . VAL A 1 528 ? -8.257 -0.665 34.131 1.00 95.25 528 VAL A CA 1
ATOM 3971 C C . VAL A 1 528 ? -8.897 -2.041 34.350 1.00 95.25 528 VAL A C 1
ATOM 3973 O O . VAL A 1 528 ? -10.112 -2.165 34.212 1.00 95.25 528 VAL A O 1
ATOM 3976 N N . ALA A 1 529 ? -8.123 -3.041 34.785 1.00 93.19 529 ALA A N 1
ATOM 3977 C CA . ALA A 1 529 ? -8.641 -4.350 35.206 1.00 93.19 529 ALA A CA 1
ATOM 3978 C C . ALA A 1 529 ? -9.263 -4.334 36.623 1.00 93.19 529 ALA A C 1
ATOM 3980 O O . ALA A 1 529 ? -9.760 -5.348 37.120 1.00 93.19 529 ALA A O 1
ATOM 3981 N N . GLY A 1 530 ? -9.230 -3.182 37.302 1.00 94.44 530 GLY A N 1
ATOM 3982 C CA . GLY A 1 530 ? -9.608 -3.024 38.705 1.00 94.44 530 GLY A CA 1
ATOM 3983 C C . GLY A 1 530 ? -8.533 -3.484 39.696 1.00 94.44 530 GLY A C 1
ATOM 3984 O O . GLY A 1 530 ? -8.812 -3.593 40.893 1.00 94.44 530 GLY A O 1
ATOM 3985 N N . ALA A 1 531 ? -7.312 -3.762 39.224 1.00 95.38 531 ALA A N 1
ATOM 3986 C CA . ALA A 1 531 ? -6.224 -4.256 40.057 1.00 95.38 531 ALA A CA 1
ATOM 3987 C C . ALA A 1 531 ? -5.506 -3.132 40.810 1.00 95.38 531 ALA A C 1
ATOM 3989 O O . ALA A 1 531 ? -5.228 -2.061 40.274 1.00 95.38 531 ALA A O 1
ATOM 3990 N N . GLU A 1 532 ? -5.165 -3.403 42.068 1.00 94.69 532 GLU A N 1
ATOM 3991 C CA . GLU A 1 532 ? -4.296 -2.548 42.869 1.00 94.69 532 GLU A CA 1
ATOM 3992 C C . GLU A 1 532 ? -2.828 -2.874 42.553 1.00 94.69 532 GLU A C 1
ATOM 3994 O O . GLU A 1 532 ? -2.420 -4.018 42.782 1.00 94.69 532 GLU A O 1
ATOM 3999 N N . PRO A 1 533 ? -2.022 -1.914 42.056 1.00 96.38 533 PRO A N 1
ATOM 4000 C CA . PRO A 1 533 ? -0.592 -2.126 41.847 1.00 96.38 533 PRO A CA 1
ATOM 4001 C C . PRO A 1 533 ? 0.123 -2.432 43.166 1.00 96.38 533 PRO A C 1
ATOM 4003 O O . PRO A 1 533 ? -0.072 -1.724 44.153 1.00 96.38 533 PRO A O 1
ATOM 4006 N N . LEU A 1 534 ? 0.962 -3.471 43.181 1.00 95.94 534 LEU A N 1
ATOM 4007 C CA . LEU A 1 534 ? 1.742 -3.872 44.358 1.00 95.94 534 LEU A CA 1
ATOM 4008 C C . LEU A 1 534 ? 3.249 -3.795 44.119 1.00 95.94 534 LEU A C 1
ATOM 4010 O O . LEU A 1 534 ? 3.988 -3.351 44.998 1.00 95.94 534 LEU A O 1
ATOM 4014 N N . GLY A 1 535 ? 3.703 -4.265 42.957 1.00 95.19 535 GLY A N 1
ATOM 4015 C CA . GLY A 1 535 ? 5.119 -4.375 42.630 1.00 95.19 535 GLY A CA 1
ATOM 4016 C C . GLY A 1 535 ? 5.417 -3.917 41.210 1.00 95.19 535 GLY A C 1
ATOM 4017 O O . GLY A 1 535 ? 4.602 -4.094 40.306 1.00 95.19 535 GLY A O 1
ATOM 4018 N N . PHE A 1 536 ? 6.601 -3.349 41.025 1.00 97.94 536 PHE A N 1
ATOM 4019 C CA . PHE A 1 536 ? 7.143 -2.925 39.745 1.00 97.94 536 PHE A CA 1
ATOM 4020 C C . PHE A 1 536 ? 8.591 -3.392 39.613 1.00 97.94 536 PHE A C 1
ATOM 4022 O O . PHE A 1 536 ? 9.347 -3.327 40.588 1.00 97.94 536 PHE A O 1
ATOM 4029 N N . VAL A 1 537 ? 8.965 -3.848 38.420 1.00 97.06 537 VAL A N 1
ATOM 4030 C CA . VAL A 1 537 ? 10.356 -4.120 38.050 1.00 97.06 537 VAL A CA 1
ATOM 4031 C C . VAL A 1 537 ? 10.706 -3.432 36.741 1.00 97.06 537 VAL A C 1
ATOM 4033 O O . VAL A 1 537 ? 9.889 -3.418 35.821 1.00 97.06 537 VAL A O 1
ATOM 4036 N N . ASP A 1 538 ? 11.907 -2.872 36.653 1.00 95.62 538 ASP A N 1
ATOM 4037 C CA . ASP A 1 538 ? 12.415 -2.196 35.462 1.00 95.62 538 ASP A CA 1
ATOM 4038 C C . ASP A 1 538 ? 13.578 -2.952 34.804 1.00 95.62 538 ASP A C 1
ATOM 4040 O O . ASP A 1 538 ? 14.330 -3.691 35.433 1.00 95.62 538 ASP A O 1
ATOM 4044 N N . TYR A 1 539 ? 13.713 -2.776 33.497 1.00 96.06 539 TYR A N 1
ATOM 4045 C CA . TYR A 1 539 ? 14.843 -3.224 32.698 1.00 96.06 539 TYR A CA 1
ATOM 4046 C C . TYR A 1 539 ? 15.437 -2.009 31.993 1.00 96.06 539 TYR A C 1
ATOM 4048 O O . TYR A 1 539 ? 14.712 -1.290 31.307 1.00 96.06 539 TYR A O 1
ATOM 4056 N N . TYR A 1 540 ? 16.745 -1.802 32.137 1.00 95.44 540 TYR A N 1
ATOM 4057 C CA . TYR A 1 540 ? 17.500 -0.720 31.511 1.00 95.44 540 TYR A CA 1
ATOM 4058 C C . TYR A 1 540 ? 18.655 -1.305 30.688 1.00 95.44 540 TYR A C 1
ATOM 4060 O O . TYR A 1 540 ? 19.657 -1.767 31.238 1.00 95.44 540 TYR A O 1
ATOM 4068 N N . GLY A 1 541 ? 18.529 -1.293 29.361 1.00 95.38 541 GLY A N 1
ATOM 4069 C CA . GLY A 1 541 ? 19.561 -1.766 28.436 1.00 95.38 541 GLY A CA 1
ATOM 4070 C C . GLY A 1 541 ? 20.280 -0.595 27.776 1.00 95.38 541 GLY A C 1
ATOM 4071 O O . GLY A 1 541 ? 19.625 0.278 27.226 1.00 95.38 541 GLY A O 1
ATOM 4072 N N . CYS A 1 542 ? 21.612 -0.554 27.798 1.00 94.19 542 CYS A N 1
ATOM 4073 C CA . CYS A 1 542 ? 22.380 0.566 27.239 1.00 94.19 542 CYS A CA 1
ATOM 4074 C C . CYS A 1 542 ? 23.665 0.123 26.535 1.00 94.19 542 CYS A C 1
ATOM 4076 O O . CYS A 1 542 ? 24.146 -0.988 26.745 1.00 94.19 542 CYS A O 1
ATOM 4078 N N . SER A 1 543 ? 24.237 0.993 25.696 1.00 90.25 543 SER A N 1
ATOM 4079 C CA . SER A 1 543 ? 25.544 0.733 25.065 1.00 90.25 543 SER A CA 1
ATOM 4080 C C . SER A 1 543 ? 26.684 0.809 26.081 1.00 90.25 543 SER A C 1
ATOM 4082 O O . SER A 1 543 ? 27.553 -0.060 26.123 1.00 90.25 543 SER A O 1
ATOM 4084 N N . GLN A 1 544 ? 26.673 1.865 26.894 1.00 90.06 544 GLN A N 1
ATOM 4085 C CA . GLN A 1 544 ? 27.631 2.120 27.962 1.00 90.06 544 GLN A CA 1
ATOM 4086 C C . GLN A 1 544 ? 26.884 2.682 29.171 1.00 90.06 544 GLN A C 1
ATOM 4088 O O . GLN A 1 544 ? 26.085 3.615 29.035 1.00 90.06 544 GLN A O 1
ATOM 4093 N N . LEU A 1 545 ? 27.175 2.167 30.366 1.00 91.81 545 LEU A N 1
ATOM 4094 C CA . LEU A 1 545 ? 26.499 2.635 31.571 1.00 91.81 545 LEU A CA 1
ATOM 4095 C C . LEU A 1 545 ? 26.991 4.023 31.989 1.00 91.81 545 LEU A C 1
ATOM 4097 O O . LEU A 1 545 ? 28.087 4.204 32.525 1.00 91.81 545 LEU A O 1
ATOM 4101 N N . LYS A 1 546 ? 26.121 5.019 31.815 1.00 91.44 546 LYS A N 1
ATOM 4102 C CA . LYS A 1 546 ? 26.294 6.357 32.383 1.00 91.44 546 LYS A CA 1
ATOM 4103 C C . LYS A 1 546 ? 25.589 6.443 33.730 1.00 91.44 546 LYS A C 1
ATOM 4105 O O . LYS A 1 546 ? 24.373 6.595 33.786 1.00 91.44 546 LYS A O 1
ATOM 4110 N N . LEU A 1 547 ? 26.372 6.396 34.811 1.00 92.00 547 LEU A N 1
ATOM 4111 C CA . LEU A 1 547 ? 25.860 6.342 36.188 1.00 92.00 547 LEU A CA 1
ATOM 4112 C C . LEU A 1 547 ? 24.838 7.439 36.506 1.00 92.00 547 LEU A C 1
ATOM 4114 O O . LEU A 1 547 ? 23.824 7.147 37.126 1.00 92.00 547 LEU A O 1
ATOM 4118 N N . LYS A 1 548 ? 25.078 8.680 36.062 1.00 93.00 548 LYS A N 1
ATOM 4119 C CA . LYS A 1 548 ? 24.138 9.787 36.289 1.00 93.00 548 LYS A CA 1
ATOM 4120 C C . LYS A 1 548 ? 22.802 9.546 35.580 1.00 93.00 548 LYS A C 1
ATOM 4122 O O . LYS A 1 548 ? 21.764 9.647 36.214 1.00 93.00 548 LYS A O 1
ATOM 4127 N N . ASN A 1 549 ? 22.831 9.197 34.295 1.00 93.25 549 ASN A N 1
ATOM 4128 C CA . ASN A 1 549 ? 21.620 9.013 33.493 1.00 93.25 549 ASN A CA 1
ATOM 4129 C C . ASN A 1 549 ? 20.774 7.853 34.029 1.00 93.25 549 ASN A C 1
ATOM 4131 O O . ASN A 1 549 ? 19.563 7.993 34.170 1.00 93.25 549 ASN A O 1
ATOM 4135 N N . ALA A 1 550 ? 21.425 6.738 34.373 1.00 93.00 550 ALA A N 1
ATOM 4136 C CA . ALA A 1 550 ? 20.760 5.584 34.964 1.00 93.00 550 ALA A CA 1
ATOM 4137 C C . ALA A 1 550 ? 20.190 5.901 36.359 1.00 93.00 550 ALA A C 1
ATOM 4139 O O . ALA A 1 550 ? 19.067 5.508 36.656 1.00 93.00 550 ALA A O 1
ATOM 4140 N N . ALA A 1 551 ? 20.920 6.644 37.202 1.00 94.62 551 ALA A N 1
ATOM 4141 C CA . ALA A 1 551 ? 20.418 7.069 38.510 1.00 94.62 551 ALA A CA 1
ATOM 4142 C C . ALA A 1 551 ? 19.200 7.997 38.383 1.00 94.62 551 ALA A C 1
ATOM 4144 O O . ALA A 1 551 ? 18.175 7.720 39.001 1.00 94.62 551 ALA A O 1
ATOM 4145 N N . ASP A 1 552 ? 19.281 9.030 37.536 1.00 96.50 552 ASP A N 1
ATOM 4146 C CA . ASP A 1 552 ? 18.167 9.946 37.263 1.00 96.50 552 ASP A CA 1
ATOM 4147 C C . ASP A 1 552 ? 16.934 9.159 36.778 1.00 96.50 552 ASP A C 1
ATOM 4149 O O . ASP A 1 552 ? 15.825 9.362 37.270 1.00 96.50 552 ASP A O 1
ATOM 4153 N N . PHE A 1 553 ? 17.130 8.207 35.857 1.00 96.88 553 PHE A N 1
ATOM 4154 C CA . PHE A 1 553 ? 16.065 7.341 35.351 1.00 96.88 553 PHE A CA 1
ATOM 4155 C C . PHE A 1 553 ? 15.390 6.520 36.459 1.00 96.88 553 PHE A C 1
ATOM 4157 O O . PHE A 1 553 ? 14.166 6.562 36.598 1.00 96.88 553 PHE A O 1
ATOM 4164 N N . VAL A 1 554 ? 16.175 5.811 37.277 1.00 95.88 554 VAL A N 1
ATOM 4165 C CA . VAL A 1 554 ? 15.664 4.972 38.375 1.00 95.88 554 VAL A CA 1
ATOM 4166 C C . VAL A 1 554 ? 14.981 5.817 39.457 1.00 95.88 554 VAL A C 1
ATOM 4168 O O . VAL A 1 554 ? 13.957 5.405 40.003 1.00 95.88 554 VAL A O 1
ATOM 4171 N N . GLU A 1 555 ? 15.475 7.023 39.750 1.00 97.06 555 GLU A N 1
ATOM 4172 C CA . GLU A 1 555 ? 14.782 7.971 40.634 1.00 97.06 555 GLU A CA 1
ATOM 4173 C C . GLU A 1 555 ? 13.405 8.359 40.074 1.00 97.06 555 GLU A C 1
ATOM 4175 O O . GLU A 1 555 ? 12.422 8.418 40.821 1.00 97.06 555 GLU A O 1
ATOM 4180 N N . GLY A 1 556 ? 13.314 8.542 38.756 1.00 97.69 556 GLY A N 1
ATOM 4181 C CA . GLY A 1 556 ? 12.062 8.694 38.022 1.00 97.69 556 GLY A CA 1
ATOM 4182 C C . GLY A 1 556 ? 11.099 7.525 38.217 1.00 97.69 556 GLY A C 1
ATOM 4183 O O . GLY A 1 556 ? 9.948 7.728 38.609 1.00 97.69 556 GLY A O 1
ATOM 4184 N N . VAL A 1 557 ? 11.580 6.295 38.015 1.00 98.06 557 VAL A N 1
ATOM 4185 C CA . VAL A 1 557 ? 10.801 5.061 38.235 1.00 98.06 557 VAL A CA 1
ATOM 4186 C C . VAL A 1 557 ? 10.309 4.988 39.683 1.00 98.06 557 VAL A C 1
ATOM 4188 O O . VAL A 1 557 ? 9.130 4.733 39.942 1.00 98.06 557 VAL A O 1
ATOM 4191 N N . ALA A 1 558 ? 11.175 5.286 40.651 1.00 97.75 558 ALA A N 1
ATOM 4192 C CA . ALA A 1 558 ? 10.809 5.304 42.062 1.00 97.75 558 ALA A CA 1
ATOM 4193 C C . ALA A 1 558 ? 9.729 6.355 42.370 1.00 97.75 558 ALA A C 1
ATOM 4195 O O . ALA A 1 558 ? 8.852 6.109 43.200 1.00 97.75 558 ALA A O 1
ATOM 4196 N N . ASN A 1 559 ? 9.760 7.518 41.716 1.00 97.88 559 ASN A N 1
ATOM 4197 C CA . ASN A 1 559 ? 8.732 8.546 41.873 1.00 97.88 559 ASN A CA 1
ATOM 4198 C C . ASN A 1 559 ? 7.394 8.119 41.254 1.00 97.88 559 ASN A C 1
ATOM 4200 O O . ASN A 1 559 ? 6.374 8.208 41.936 1.00 97.88 559 ASN A O 1
ATOM 4204 N N . GLY A 1 560 ? 7.400 7.537 40.051 1.00 97.56 560 GLY A N 1
ATOM 4205 C CA . GLY A 1 560 ? 6.192 6.959 39.452 1.00 97.56 560 GLY A CA 1
ATOM 4206 C C . GLY A 1 560 ? 5.571 5.863 40.327 1.00 97.56 560 GLY A C 1
ATOM 4207 O O . GLY A 1 560 ? 4.355 5.819 40.517 1.00 97.56 560 GLY A O 1
ATOM 4208 N N . CYS A 1 561 ? 6.401 5.019 40.950 1.00 97.88 561 CYS A N 1
ATOM 4209 C CA . CYS A 1 561 ? 5.948 3.999 41.898 1.00 97.88 561 CYS A CA 1
ATOM 4210 C C . CYS A 1 561 ? 5.267 4.614 43.134 1.00 97.88 561 CYS A C 1
ATOM 4212 O O . CYS A 1 561 ? 4.199 4.152 43.540 1.00 97.88 561 CYS A O 1
ATOM 4214 N N . LYS A 1 562 ? 5.820 5.696 43.706 1.00 97.06 562 LYS A N 1
ATOM 4215 C CA . LYS A 1 562 ? 5.193 6.424 44.830 1.00 97.06 562 LYS A CA 1
ATOM 4216 C C . LYS A 1 562 ? 3.835 7.014 44.444 1.00 97.06 562 LYS A C 1
ATOM 4218 O O . LYS A 1 562 ? 2.898 6.962 45.247 1.00 97.06 562 LYS A O 1
ATOM 4223 N N . ASP A 1 563 ? 3.711 7.545 43.231 1.00 95.06 563 ASP A N 1
ATOM 4224 C CA . ASP A 1 563 ? 2.452 8.104 42.726 1.00 95.06 563 ASP A CA 1
ATOM 4225 C C . ASP A 1 563 ? 1.386 7.017 42.547 1.00 95.06 563 ASP A C 1
ATOM 4227 O O . ASP A 1 563 ? 0.230 7.206 42.939 1.00 95.06 563 ASP A O 1
ATOM 4231 N N . ALA A 1 564 ? 1.796 5.840 42.070 1.00 95.94 564 ALA A N 1
ATOM 4232 C CA . ALA A 1 564 ? 0.940 4.668 41.905 1.00 95.94 564 ALA A CA 1
ATOM 4233 C C . ALA A 1 564 ? 0.649 3.901 43.210 1.00 95.94 564 ALA A C 1
ATOM 4235 O O . ALA A 1 564 ? -0.190 3.002 43.207 1.00 95.94 564 ALA A O 1
ATOM 4236 N N . ASN A 1 565 ? 1.333 4.229 44.315 1.00 95.00 565 ASN A N 1
ATOM 4237 C CA . ASN A 1 565 ? 1.371 3.413 45.535 1.00 95.00 565 ASN A CA 1
ATOM 4238 C C . ASN A 1 565 ? 1.827 1.959 45.268 1.00 95.00 565 ASN A C 1
ATOM 4240 O O . ASN A 1 565 ? 1.291 1.015 45.842 1.00 95.00 565 ASN A O 1
ATOM 4244 N N . SER A 1 566 ? 2.821 1.800 44.392 1.00 96.44 566 SER A N 1
ATOM 4245 C CA . SER A 1 566 ? 3.481 0.535 44.058 1.00 96.44 566 SER A CA 1
ATOM 4246 C C . SER A 1 566 ? 4.900 0.509 44.633 1.00 96.44 566 SER A C 1
ATOM 4248 O O . SER A 1 566 ? 5.523 1.558 44.814 1.00 96.44 566 SER A O 1
ATOM 4250 N N . ALA A 1 567 ? 5.437 -0.676 44.919 1.00 97.12 567 ALA A N 1
ATOM 4251 C CA . ALA A 1 567 ? 6.831 -0.835 45.323 1.00 97.12 567 ALA A CA 1
ATOM 4252 C C . ALA A 1 567 ? 7.723 -1.137 44.107 1.00 97.12 567 ALA A C 1
ATOM 4254 O O . ALA A 1 567 ? 7.453 -2.078 43.365 1.00 97.12 567 ALA A O 1
ATOM 4255 N N . LEU A 1 568 ? 8.825 -0.400 43.937 1.00 96.56 568 LEU A N 1
ATOM 4256 C CA . LEU A 1 568 ? 9.916 -0.815 43.048 1.00 96.56 568 LEU A CA 1
ATOM 4257 C C . LEU A 1 568 ? 10.676 -1.954 43.741 1.00 96.56 568 LEU A C 1
ATOM 4259 O O . LEU A 1 568 ? 11.396 -1.715 44.710 1.00 96.56 568 LEU A O 1
ATOM 4263 N N . VAL A 1 569 ? 10.440 -3.197 43.315 1.00 94.38 569 VAL A N 1
ATOM 4264 C CA . VAL A 1 569 ? 10.892 -4.405 44.038 1.00 94.38 569 VAL A CA 1
ATOM 4265 C C . VAL A 1 569 ? 12.145 -5.046 43.446 1.00 94.38 569 VAL A C 1
ATOM 4267 O O . VAL A 1 569 ? 12.726 -5.937 44.063 1.00 94.38 569 VAL A O 1
ATOM 4270 N N . GLY A 1 570 ? 12.578 -4.596 42.275 1.00 89.19 570 GLY A N 1
ATOM 4271 C CA . GLY A 1 570 ? 13.779 -5.077 41.609 1.00 89.19 570 GLY A CA 1
ATOM 4272 C C . GLY A 1 570 ? 13.908 -4.477 40.219 1.00 89.19 570 GLY A C 1
ATOM 4273 O O . GLY A 1 570 ? 13.016 -3.768 39.772 1.00 89.19 570 GLY A O 1
ATOM 4274 N N . GLY A 1 571 ? 15.006 -4.788 39.548 1.00 91.12 571 GLY A N 1
ATOM 4275 C CA . GLY A 1 571 ? 15.258 -4.363 38.182 1.00 91.12 571 GLY A CA 1
ATOM 4276 C C . GLY A 1 571 ? 16.564 -4.942 37.663 1.00 91.12 571 GLY A C 1
ATOM 4277 O O . GLY A 1 571 ? 17.323 -5.540 38.429 1.00 91.12 571 GLY A O 1
ATOM 4278 N N . GLU A 1 572 ? 16.810 -4.775 36.371 1.00 92.31 572 GLU A N 1
ATOM 4279 C CA . GLU A 1 572 ? 18.002 -5.277 35.689 1.00 92.31 572 GLU A CA 1
ATOM 4280 C C . GLU A 1 572 ? 18.636 -4.174 34.834 1.00 92.31 572 GLU A C 1
ATOM 4282 O O . GLU A 1 572 ? 17.957 -3.528 34.035 1.00 92.31 572 GLU A O 1
ATOM 4287 N N . THR A 1 573 ? 19.954 -3.997 34.964 1.00 94.06 573 THR A N 1
ATOM 4288 C CA . THR A 1 573 ? 20.735 -3.037 34.171 1.00 94.06 573 THR A CA 1
ATOM 4289 C C . THR A 1 573 ? 21.748 -3.787 33.316 1.00 94.06 573 THR A C 1
ATOM 4291 O O . THR A 1 573 ? 22.668 -4.403 33.853 1.00 94.06 573 THR A O 1
ATOM 4294 N N . ALA A 1 574 ? 21.618 -3.702 31.991 1.00 92.50 574 ALA A N 1
ATOM 4295 C CA . ALA A 1 574 ? 22.464 -4.427 31.048 1.00 92.50 574 ALA A CA 1
ATOM 4296 C C . ALA A 1 574 ? 23.285 -3.479 30.155 1.00 92.50 574 ALA A C 1
ATOM 4298 O O . ALA A 1 574 ? 22.731 -2.633 29.452 1.00 92.50 574 ALA A O 1
ATOM 4299 N N . GLU A 1 575 ? 24.610 -3.653 30.137 1.00 92.88 575 GLU A N 1
ATOM 4300 C CA . GLU A 1 575 ? 25.504 -3.026 29.151 1.00 92.88 575 GLU A CA 1
ATOM 4301 C C . GLU A 1 575 ? 25.708 -3.967 27.956 1.00 92.88 575 GLU A C 1
ATOM 4303 O O . GLU A 1 575 ? 26.238 -5.069 28.102 1.00 92.88 575 GLU A O 1
ATOM 4308 N N . MET A 1 576 ? 25.280 -3.541 26.766 1.00 91.50 576 MET A N 1
ATOM 4309 C CA . MET A 1 576 ? 25.273 -4.345 25.539 1.00 91.50 576 MET A CA 1
ATOM 4310 C C . MET A 1 576 ? 25.856 -3.557 24.349 1.00 91.50 576 MET A C 1
ATOM 4312 O O . MET A 1 576 ? 25.127 -3.199 23.413 1.00 91.50 576 MET A O 1
ATOM 4316 N N . PRO A 1 577 ? 27.173 -3.269 24.358 1.00 85.62 577 PRO A N 1
ATOM 4317 C CA . PRO A 1 577 ? 27.827 -2.565 23.260 1.00 85.62 577 PRO A CA 1
ATOM 4318 C C . PRO A 1 577 ? 27.718 -3.360 21.953 1.00 85.62 577 PRO A C 1
ATOM 4320 O O . PRO A 1 577 ? 27.905 -4.577 21.926 1.00 85.62 577 PRO A O 1
ATOM 4323 N N . GLY A 1 578 ? 27.418 -2.665 20.855 1.00 81.19 578 GLY A N 1
ATOM 4324 C CA . GLY A 1 578 ? 27.205 -3.270 19.535 1.00 81.19 578 GLY A CA 1
ATOM 4325 C C . GLY A 1 578 ? 25.749 -3.646 19.247 1.00 81.19 578 GLY A C 1
ATOM 4326 O O . GLY A 1 578 ? 25.392 -3.755 18.077 1.00 81.19 578 GLY A O 1
ATOM 4327 N N . MET A 1 579 ? 24.905 -3.776 20.281 1.00 86.19 579 MET A N 1
ATOM 4328 C CA . MET A 1 579 ? 23.444 -3.796 20.133 1.00 86.19 579 MET A CA 1
ATOM 4329 C C . MET A 1 579 ? 22.865 -2.379 20.225 1.00 86.19 579 MET A C 1
ATOM 4331 O O . MET A 1 579 ? 22.054 -1.994 19.388 1.00 86.19 579 MET A O 1
ATOM 4335 N N . TYR A 1 580 ? 23.345 -1.591 21.190 1.00 87.62 580 TYR A N 1
ATOM 4336 C CA . TYR A 1 580 ? 23.112 -0.146 21.287 1.00 87.62 580 TYR A CA 1
ATOM 4337 C C . TYR A 1 580 ? 24.371 0.629 20.863 1.00 87.62 580 TYR A C 1
ATOM 4339 O O . TYR A 1 580 ? 25.475 0.068 20.870 1.00 87.62 580 TYR A O 1
ATOM 4347 N N . GLN A 1 581 ? 24.228 1.911 20.500 1.00 86.19 581 GLN A N 1
ATOM 4348 C CA . GLN A 1 581 ? 25.347 2.770 20.097 1.00 86.19 581 GLN A CA 1
ATOM 4349 C C . GLN A 1 581 ? 25.484 4.005 20.991 1.00 86.19 581 GLN A C 1
ATOM 4351 O O . GLN A 1 581 ? 24.502 4.617 21.386 1.00 86.19 581 GLN A O 1
ATOM 4356 N N . GLY A 1 582 ? 26.725 4.401 21.285 1.00 85.50 582 GLY A N 1
ATOM 4357 C CA . GLY A 1 582 ? 27.021 5.651 21.990 1.00 85.50 582 GLY A CA 1
ATOM 4358 C C . GLY A 1 582 ? 26.289 5.780 23.329 1.00 85.50 582 GLY A C 1
ATOM 4359 O O . GLY A 1 582 ? 26.574 5.035 24.266 1.00 85.50 582 GLY A O 1
ATOM 4360 N N . ASP A 1 583 ? 25.362 6.736 23.389 1.00 83.12 583 ASP A N 1
ATOM 4361 C CA . ASP A 1 583 ? 24.590 7.100 24.582 1.00 83.12 583 ASP A CA 1
ATOM 4362 C C . ASP A 1 583 ? 23.186 6.474 24.612 1.00 83.12 583 ASP A C 1
ATOM 4364 O O . ASP A 1 583 ? 22.402 6.755 25.525 1.00 83.12 583 ASP A O 1
ATOM 4368 N N . ASP A 1 584 ? 22.872 5.636 23.623 1.00 87.06 584 ASP A N 1
ATOM 4369 C CA . ASP A 1 584 ? 21.567 5.012 23.481 1.00 87.06 584 ASP A CA 1
ATOM 4370 C C . ASP A 1 584 ? 21.286 4.063 24.653 1.00 87.06 584 ASP A C 1
ATOM 4372 O O . ASP A 1 584 ? 22.125 3.242 25.060 1.00 87.06 584 ASP A O 1
ATOM 4376 N N . TYR A 1 585 ? 20.057 4.147 25.156 1.00 93.06 585 TYR A N 1
ATOM 4377 C CA . TYR A 1 585 ? 19.465 3.152 26.037 1.00 93.06 585 TYR A CA 1
ATOM 4378 C C . TYR A 1 585 ? 17.996 2.916 25.687 1.00 93.06 585 TYR A C 1
ATOM 4380 O O . TYR A 1 585 ? 17.312 3.813 25.184 1.00 93.06 585 TYR A O 1
ATOM 4388 N N . ASP A 1 586 ? 17.524 1.716 25.999 1.00 94.00 586 ASP A N 1
ATOM 4389 C CA . ASP A 1 586 ? 16.119 1.332 25.992 1.00 94.00 586 ASP A CA 1
ATOM 4390 C C . ASP A 1 586 ? 15.690 0.910 27.399 1.00 94.00 586 ASP A C 1
ATOM 4392 O O . ASP A 1 586 ? 16.511 0.458 28.207 1.00 94.00 586 ASP A O 1
ATOM 4396 N N . ALA A 1 587 ? 14.404 1.071 27.698 1.00 94.56 587 ALA A N 1
ATOM 4397 C CA . ALA A 1 587 ? 13.852 0.672 28.978 1.00 94.56 587 ALA A CA 1
ATOM 4398 C C . ALA A 1 587 ? 12.437 0.102 28.861 1.00 94.56 587 ALA A C 1
ATOM 4400 O O . ALA A 1 587 ? 11.559 0.671 28.205 1.00 94.56 587 ALA A O 1
ATOM 4401 N N . ALA A 1 588 ? 12.222 -1.001 29.571 1.00 95.56 588 ALA A N 1
ATOM 4402 C CA . ALA A 1 588 ? 10.945 -1.692 29.695 1.00 95.56 588 ALA A CA 1
ATOM 4403 C C . ALA A 1 588 ? 10.625 -1.917 31.174 1.00 95.56 588 ALA A C 1
ATOM 4405 O O . ALA A 1 588 ? 11.523 -1.983 32.010 1.00 95.56 588 ALA A O 1
ATOM 4406 N N . GLY A 1 589 ? 9.347 -2.021 31.512 1.00 95.38 589 GLY A N 1
ATOM 4407 C CA . GLY A 1 589 ? 8.897 -2.201 32.883 1.00 95.38 589 GLY A CA 1
ATOM 4408 C C . GLY A 1 589 ? 7.785 -3.224 32.950 1.00 95.38 589 GLY A C 1
ATOM 4409 O O . GLY A 1 589 ? 7.012 -3.355 32.008 1.00 95.38 589 GLY A O 1
ATOM 4410 N N . CYS A 1 590 ? 7.710 -3.946 34.062 1.00 96.44 590 CYS A N 1
ATOM 4411 C CA . CYS A 1 590 ? 6.632 -4.877 34.348 1.00 96.44 590 CYS A CA 1
ATOM 4412 C C . CYS A 1 590 ? 6.000 -4.507 35.688 1.00 96.44 590 CYS A C 1
ATOM 4414 O O . CYS A 1 590 ? 6.679 -4.455 36.717 1.00 96.44 590 CYS A O 1
ATOM 4416 N N . ALA A 1 591 ? 4.687 -4.290 35.687 1.00 97.12 591 ALA A N 1
ATOM 4417 C CA . ALA A 1 591 ? 3.906 -4.080 36.896 1.00 97.12 591 ALA A CA 1
ATOM 4418 C C . ALA A 1 591 ? 3.098 -5.333 37.243 1.00 97.12 591 ALA A C 1
ATOM 4420 O O . ALA A 1 591 ? 2.580 -6.027 36.369 1.00 97.12 591 ALA A O 1
ATOM 4421 N N . MET A 1 592 ? 2.954 -5.590 38.539 1.00 96.56 592 MET A N 1
ATOM 4422 C CA . MET A 1 592 ? 2.098 -6.633 39.087 1.00 96.56 592 MET A CA 1
ATOM 4423 C C . MET A 1 592 ? 1.114 -6.006 40.072 1.00 96.56 592 MET A C 1
ATOM 4425 O O . MET A 1 592 ? 1.506 -5.289 40.999 1.00 96.56 592 MET A O 1
ATOM 4429 N N . GLY A 1 593 ? -0.163 -6.317 39.893 1.00 96.50 593 GLY A N 1
ATOM 4430 C CA . GLY A 1 593 ? -1.238 -5.943 40.797 1.00 96.50 593 GLY A CA 1
ATOM 4431 C C . GLY A 1 593 ? -2.111 -7.131 41.178 1.00 96.50 593 GLY A C 1
ATOM 4432 O O . GLY A 1 593 ? -1.976 -8.230 40.640 1.00 96.50 593 GLY A O 1
ATOM 4433 N N . VAL A 1 594 ? -3.017 -6.905 42.125 1.00 95.31 594 VAL A N 1
ATOM 4434 C CA . VAL A 1 594 ? -4.010 -7.903 42.540 1.00 95.31 594 VAL A CA 1
ATOM 4435 C C . VAL A 1 594 ? -5.412 -7.327 42.492 1.00 95.31 594 VAL A C 1
ATOM 4437 O O . VAL A 1 594 ? -5.634 -6.163 42.827 1.00 95.31 594 VAL A O 1
ATOM 4440 N N . VAL A 1 595 ? -6.373 -8.161 42.115 1.00 94.12 595 VAL A N 1
ATOM 4441 C CA . VAL A 1 595 ? -7.790 -7.811 42.072 1.00 94.12 595 VAL A CA 1
ATOM 4442 C C . VAL A 1 595 ? -8.614 -8.908 42.730 1.00 94.12 595 VAL A C 1
ATOM 4444 O O . VAL A 1 595 ? -8.352 -10.103 42.588 1.00 94.12 595 VAL A O 1
ATOM 4447 N N . LYS A 1 596 ? -9.618 -8.494 43.501 1.00 89.56 596 LYS A N 1
ATOM 4448 C CA . LYS A 1 596 ? -10.646 -9.407 44.000 1.00 89.56 596 LYS A CA 1
ATOM 4449 C C . LYS A 1 596 ? -11.761 -9.511 42.973 1.00 89.56 596 LYS A C 1
ATOM 4451 O O . LYS A 1 596 ? -12.050 -8.531 42.291 1.00 89.56 596 LYS A O 1
ATOM 4456 N N . LYS A 1 597 ? -12.428 -10.660 42.915 1.00 84.00 597 LYS A N 1
ATOM 4457 C CA . LYS A 1 597 ? -13.475 -10.949 41.927 1.00 84.00 597 LYS A CA 1
ATOM 4458 C C . LYS A 1 597 ? -14.553 -9.860 41.847 1.00 84.00 597 LYS A C 1
ATOM 4460 O O . LYS A 1 597 ? -14.981 -9.511 40.755 1.00 84.00 597 LYS A O 1
ATOM 4465 N N . GLU A 1 598 ? -14.953 -9.293 42.981 1.00 85.00 598 GLU A N 1
ATOM 4466 C CA . GLU A 1 598 ? -15.952 -8.222 43.071 1.00 85.00 598 GLU A CA 1
ATOM 4467 C C . GLU A 1 598 ? -15.501 -6.877 42.472 1.00 85.00 598 GLU A C 1
ATOM 4469 O O . GLU A 1 598 ? -16.340 -6.089 42.037 1.00 85.00 598 GLU A O 1
ATOM 4474 N N . ASN A 1 599 ? -14.191 -6.617 42.423 1.00 87.44 599 ASN A N 1
ATOM 4475 C CA . ASN A 1 599 ? -13.602 -5.368 41.929 1.00 87.44 599 ASN A CA 1
ATOM 4476 C C . ASN A 1 599 ? -13.118 -5.463 40.475 1.00 87.44 599 ASN A C 1
ATOM 4478 O O . ASN A 1 599 ? -12.616 -4.471 39.950 1.00 87.44 599 ASN A O 1
ATOM 4482 N N . ARG A 1 600 ? -13.242 -6.633 39.835 1.00 91.38 600 ARG A N 1
ATOM 4483 C CA . ARG A 1 600 ? -12.767 -6.864 38.467 1.00 91.38 600 ARG A CA 1
ATOM 4484 C C . ARG A 1 600 ? -13.521 -5.982 37.471 1.00 91.38 600 ARG A C 1
ATOM 4486 O O . ARG A 1 600 ? -14.745 -5.855 37.547 1.00 91.38 600 ARG A O 1
ATOM 4493 N N . LEU A 1 601 ? -12.782 -5.401 36.533 1.00 93.38 601 LEU A N 1
ATOM 4494 C CA . LEU A 1 601 ? -13.293 -4.601 35.421 1.00 93.38 601 LEU A CA 1
ATOM 4495 C C . LEU A 1 601 ? -12.770 -5.161 34.084 1.00 93.38 601 LEU A C 1
ATOM 4497 O O . LEU A 1 601 ? -11.704 -5.773 34.075 1.00 93.38 601 LEU A O 1
ATOM 4501 N N . PRO A 1 602 ? -13.483 -4.941 32.962 1.00 93.81 602 PRO A N 1
ATOM 4502 C CA . PRO A 1 602 ? -14.810 -4.325 32.863 1.00 93.81 602 PRO A CA 1
ATOM 4503 C C . PRO A 1 602 ? -15.941 -5.253 33.351 1.00 93.81 602 PRO A C 1
ATOM 4505 O O . PRO A 1 602 ? -15.853 -6.475 33.283 1.00 93.81 602 PRO A O 1
ATOM 4508 N N . ARG A 1 603 ? -17.040 -4.654 33.818 1.00 93.44 603 ARG A N 1
ATOM 4509 C CA . ARG A 1 603 ? -18.297 -5.315 34.217 1.00 93.44 603 ARG A CA 1
ATOM 4510 C C . ARG A 1 603 ? -19.326 -5.158 33.106 1.00 93.44 603 ARG A C 1
ATOM 4512 O O . ARG A 1 603 ? -20.273 -4.377 33.210 1.00 93.44 603 ARG A O 1
ATOM 4519 N N . THR A 1 604 ? -19.056 -5.836 31.996 1.00 88.19 604 THR A N 1
ATOM 4520 C CA . THR A 1 604 ? -19.792 -5.704 30.731 1.00 88.19 604 THR A CA 1
ATOM 4521 C C . THR A 1 604 ? -21.256 -6.128 30.833 1.00 88.19 604 THR A C 1
ATOM 4523 O O . THR A 1 604 ? -22.093 -5.600 30.110 1.00 88.19 604 THR A O 1
ATOM 4526 N N . ASP A 1 605 ? -21.585 -7.017 31.769 1.00 88.62 605 ASP A N 1
ATOM 4527 C CA . ASP A 1 605 ? -22.945 -7.450 32.103 1.00 88.62 605 ASP A CA 1
ATOM 4528 C C . ASP A 1 605 ? -23.805 -6.343 32.735 1.00 88.62 605 ASP A C 1
ATOM 4530 O O . ASP A 1 605 ? -25.033 -6.418 32.708 1.00 88.62 605 ASP A O 1
ATOM 4534 N N . LEU A 1 606 ? -23.172 -5.305 33.292 1.00 92.31 606 LEU A N 1
ATOM 4535 C CA . LEU A 1 606 ? -23.849 -4.177 33.933 1.00 92.31 606 LEU A CA 1
ATOM 4536 C C . LEU A 1 606 ? -23.973 -2.942 33.036 1.00 92.31 606 LEU A C 1
ATOM 4538 O O . LEU A 1 606 ? -24.595 -1.970 33.474 1.00 92.31 606 LEU A O 1
ATOM 4542 N N . MET A 1 607 ? -23.363 -2.962 31.847 1.00 93.62 607 MET A N 1
ATOM 4543 C CA . MET A 1 607 ? -23.382 -1.850 30.898 1.00 93.62 607 MET A CA 1
ATOM 4544 C C . MET A 1 607 ? -24.686 -1.831 30.102 1.00 93.62 607 MET A C 1
ATOM 4546 O O . MET A 1 607 ? -25.164 -2.872 29.652 1.00 93.62 607 MET A O 1
ATOM 4550 N N . ALA A 1 608 ? -25.244 -0.642 29.898 1.00 88.56 608 ALA A N 1
ATOM 4551 C CA . ALA A 1 608 ? -26.466 -0.452 29.129 1.00 88.56 608 ALA A CA 1
ATOM 4552 C C . ALA A 1 608 ? -26.389 0.772 28.207 1.00 88.56 608 ALA A C 1
ATOM 4554 O O . ALA A 1 608 ? -25.627 1.711 28.430 1.00 88.56 608 ALA A O 1
ATOM 4555 N N . GLU A 1 609 ? -27.231 0.767 27.171 1.00 85.00 609 GLU A N 1
ATOM 4556 C CA . GLU A 1 609 ? -27.498 1.950 26.349 1.00 85.00 609 GLU A CA 1
ATOM 4557 C C . GLU A 1 609 ? -27.882 3.143 27.245 1.00 85.00 609 GLU A C 1
ATOM 4559 O O . GLU A 1 609 ? -28.765 3.037 28.098 1.00 85.00 609 GLU A O 1
ATOM 4564 N N . GLY A 1 610 ? -27.218 4.282 27.045 1.00 85.12 610 GLY A N 1
ATOM 4565 C CA . GLY A 1 610 ? -27.407 5.502 27.826 1.00 85.12 610 GLY A CA 1
ATOM 4566 C C . GLY A 1 610 ? -26.496 5.656 29.049 1.00 85.12 610 GLY A C 1
ATOM 4567 O O . GLY A 1 610 ? -26.531 6.726 29.663 1.00 85.12 610 GLY A O 1
ATOM 4568 N N . ASP A 1 611 ? -25.671 4.657 29.391 1.00 95.75 611 ASP A N 1
ATOM 4569 C CA . ASP A 1 611 ? -24.578 4.844 30.355 1.00 95.75 611 ASP A CA 1
ATOM 4570 C C . ASP A 1 611 ? -23.609 5.922 29.853 1.00 95.75 611 ASP A C 1
ATOM 4572 O O . ASP A 1 611 ? -23.391 6.071 28.653 1.00 95.75 611 ASP A O 1
ATOM 4576 N N . VAL A 1 612 ? -23.041 6.701 30.768 1.00 97.50 612 VAL A N 1
ATOM 4577 C CA . VAL A 1 612 ? -22.286 7.918 30.457 1.00 97.50 612 VAL A CA 1
ATOM 4578 C C . VAL A 1 612 ? -20.794 7.619 30.375 1.00 97.50 612 VAL A C 1
ATOM 4580 O O . VAL A 1 612 ? -20.241 6.908 31.214 1.00 97.50 612 VAL A O 1
ATOM 4583 N N . LEU A 1 613 ? -20.128 8.205 29.382 1.00 97.69 613 LEU A N 1
ATOM 4584 C CA . LEU A 1 613 ? -18.677 8.184 29.249 1.00 97.69 613 LEU A CA 1
ATOM 4585 C C . LEU A 1 613 ? -18.077 9.425 29.904 1.00 97.69 613 LEU A C 1
ATOM 4587 O O . LEU A 1 613 ? -18.425 10.560 29.567 1.00 97.69 613 LEU A O 1
ATOM 4591 N N . ILE A 1 614 ? -17.141 9.203 30.820 1.00 98.00 614 ILE A N 1
ATOM 4592 C CA . ILE A 1 614 ? -16.383 10.252 31.498 1.00 98.00 614 ILE A CA 1
ATOM 4593 C C . ILE A 1 614 ? -14.917 10.163 31.069 1.00 98.00 614 ILE A C 1
ATOM 4595 O O . ILE A 1 614 ? -14.304 9.108 31.193 1.00 98.00 614 ILE A O 1
ATOM 4599 N N . GLY A 1 615 ? -14.344 11.262 30.583 1.00 97.69 615 GLY A N 1
ATOM 4600 C CA . GLY A 1 615 ? -12.929 11.376 30.230 1.00 97.69 615 GLY A CA 1
ATOM 4601 C C . GLY A 1 615 ? -12.127 12.123 31.297 1.00 97.69 615 GLY A C 1
ATOM 4602 O O . GLY A 1 615 ? -12.555 13.173 31.774 1.00 97.69 615 GLY A O 1
ATOM 4603 N N . LEU A 1 616 ? -10.944 11.618 31.647 1.00 98.06 616 LEU A N 1
ATOM 4604 C CA . LEU A 1 616 ? -9.964 12.306 32.491 1.00 98.06 616 LEU A CA 1
ATOM 4605 C C . LEU A 1 616 ? -8.898 12.978 31.634 1.00 98.06 616 LEU A C 1
ATOM 4607 O O . LEU A 1 616 ? -8.345 12.355 30.726 1.00 98.06 616 LEU A O 1
ATOM 4611 N N . ALA A 1 617 ? -8.575 14.232 31.942 1.00 97.06 617 ALA A N 1
ATOM 4612 C CA . ALA A 1 617 ? -7.574 14.987 31.197 1.00 97.06 617 ALA A CA 1
ATOM 4613 C C . ALA A 1 617 ? -6.186 14.327 31.260 1.00 97.06 617 ALA A C 1
ATOM 4615 O O . ALA A 1 617 ? -5.747 13.890 32.328 1.00 97.06 617 ALA A O 1
ATOM 4616 N N . SER A 1 618 ? -5.470 14.297 30.135 1.00 96.00 618 SER A N 1
ATOM 4617 C CA . SER A 1 618 ? -4.041 13.963 30.101 1.00 96.00 618 SER A CA 1
ATOM 4618 C C . SER A 1 618 ? -3.176 15.153 30.531 1.00 96.00 618 SER A C 1
ATOM 4620 O O . SER A 1 618 ? -3.598 16.309 30.473 1.00 96.00 618 SER A O 1
ATOM 4622 N N . ALA A 1 619 ? -1.945 14.876 30.975 1.00 92.75 619 ALA A N 1
ATOM 4623 C CA . ALA A 1 619 ? -0.959 15.920 31.282 1.00 92.75 619 ALA A CA 1
ATOM 4624 C C . ALA A 1 619 ? -0.287 16.497 30.017 1.00 92.75 619 ALA A C 1
ATOM 4626 O O . ALA A 1 619 ? 0.315 17.565 30.063 1.00 92.75 619 ALA A O 1
ATOM 4627 N N . GLY A 1 620 ? -0.393 15.789 28.890 1.00 92.50 620 GLY A N 1
ATOM 4628 C CA . GLY A 1 620 ? 0.273 16.092 27.629 1.00 92.50 620 GLY A CA 1
ATOM 4629 C C . GLY A 1 620 ? 0.223 14.886 26.692 1.00 92.50 620 GLY A C 1
ATOM 4630 O O . GLY A 1 620 ? -0.690 14.056 26.764 1.00 92.50 620 GLY A O 1
ATOM 4631 N N . VAL A 1 621 ? 1.217 14.762 25.815 1.00 94.44 621 VAL A N 1
ATOM 4632 C CA . VAL A 1 621 ? 1.368 13.572 24.969 1.00 94.44 621 VAL A CA 1
ATOM 4633 C C . VAL A 1 621 ? 1.862 12.410 25.839 1.00 94.44 621 VAL A C 1
ATOM 4635 O O . VAL A 1 621 ? 2.906 12.516 26.479 1.00 94.44 621 VAL A O 1
ATOM 4638 N N . HIS A 1 622 ? 1.100 11.317 25.885 1.00 93.19 622 HIS A N 1
ATOM 4639 C CA . HIS A 1 622 ? 1.531 10.076 26.544 1.00 93.19 622 HIS A CA 1
ATOM 4640 C C . HIS A 1 622 ? 2.686 9.434 25.761 1.00 93.19 622 HIS A C 1
ATOM 4642 O O . HIS A 1 622 ? 2.898 9.773 24.602 1.00 93.19 622 HIS A O 1
ATOM 4648 N N . SER A 1 623 ? 3.432 8.511 26.368 1.00 90.69 623 SER A N 1
ATOM 4649 C CA . SER A 1 623 ? 4.630 7.894 25.764 1.00 90.69 623 SER A CA 1
ATOM 4650 C C . SER A 1 623 ? 4.425 7.326 24.349 1.00 90.69 623 SER A C 1
ATOM 4652 O O . SER A 1 623 ? 5.310 7.438 23.494 1.00 90.69 623 SER A O 1
ATOM 4654 N N . ASN A 1 624 ? 3.236 6.798 24.051 1.00 88.88 624 ASN A N 1
ATOM 4655 C CA . ASN A 1 624 ? 2.882 6.299 22.720 1.00 88.88 624 ASN A CA 1
ATOM 4656 C C . ASN A 1 624 ? 2.541 7.464 21.771 1.00 88.88 624 ASN A C 1
ATOM 4658 O O . ASN A 1 624 ? 1.908 8.439 22.166 1.00 88.88 624 ASN A O 1
ATOM 4662 N N . GLY A 1 625 ? 2.957 7.374 20.501 1.00 88.38 625 GLY A N 1
ATOM 4663 C CA . GLY A 1 625 ? 2.785 8.457 19.518 1.00 88.38 625 GLY A CA 1
ATOM 4664 C C . GLY A 1 625 ? 4.067 9.251 19.223 1.00 88.38 625 GLY A C 1
ATOM 4665 O O . GLY A 1 625 ? 4.145 9.966 18.221 1.00 88.38 625 GLY A O 1
ATOM 4666 N N . PHE A 1 626 ? 5.118 9.100 20.040 1.00 94.50 626 PHE A N 1
ATOM 4667 C CA . PHE A 1 626 ? 6.317 9.944 19.955 1.00 94.50 626 PHE A CA 1
ATOM 4668 C C . PHE A 1 626 ? 7.149 9.779 18.676 1.00 94.50 626 PHE A C 1
ATOM 4670 O O . PHE A 1 626 ? 7.901 10.688 18.330 1.00 94.50 626 PHE A O 1
ATOM 4677 N N . SER A 1 627 ? 6.999 8.685 17.923 1.00 91.00 627 SER A N 1
ATOM 4678 C CA . SER A 1 627 ? 7.678 8.544 16.626 1.00 91.00 627 SER A CA 1
ATOM 4679 C C . SER A 1 627 ? 7.146 9.566 15.617 1.00 91.00 627 SER A C 1
ATOM 4681 O O . SER A 1 627 ? 7.928 10.232 14.937 1.00 91.00 627 SER A O 1
ATOM 4683 N N . LEU A 1 628 ? 5.824 9.781 15.599 1.00 92.12 628 LEU A N 1
ATOM 4684 C CA . LEU A 1 628 ? 5.190 10.820 14.789 1.00 92.12 628 LEU A CA 1
ATOM 4685 C C . LEU A 1 628 ? 5.504 12.220 15.323 1.00 92.12 628 LEU A C 1
ATOM 4687 O O . LEU A 1 628 ? 5.839 13.091 14.526 1.00 92.12 628 LEU A O 1
ATOM 4691 N N . VAL A 1 629 ? 5.501 12.428 16.647 1.00 95.50 629 VAL A N 1
ATOM 4692 C CA . VAL A 1 629 ? 5.936 13.707 17.248 1.00 95.50 629 VAL A CA 1
ATOM 4693 C C . VAL A 1 629 ? 7.336 14.077 16.766 1.00 95.50 629 VAL A C 1
ATOM 4695 O O . VAL A 1 629 ? 7.525 15.152 16.207 1.00 95.50 629 VAL A O 1
ATOM 4698 N N . ARG A 1 630 ? 8.313 13.174 16.910 1.00 94.75 630 ARG A N 1
ATOM 4699 C CA . ARG A 1 630 ? 9.702 13.411 16.488 1.00 94.75 630 ARG A CA 1
ATOM 4700 C C . ARG A 1 630 ? 9.805 13.721 14.998 1.00 94.75 630 ARG A C 1
ATOM 4702 O O . ARG A 1 630 ? 10.552 14.621 14.624 1.00 94.75 630 ARG A O 1
ATOM 4709 N N . LYS A 1 631 ? 9.042 13.018 14.155 1.00 90.50 631 LYS A N 1
ATOM 4710 C CA . LYS A 1 631 ? 9.005 13.269 12.708 1.00 90.50 631 LYS A CA 1
ATOM 4711 C C . LYS A 1 631 ? 8.439 14.654 12.379 1.00 90.50 631 LYS A C 1
ATOM 4713 O O . LYS A 1 631 ? 8.991 15.336 11.521 1.00 90.50 631 LYS A O 1
ATOM 4718 N N . ILE A 1 632 ? 7.388 15.092 13.075 1.00 92.69 632 ILE A N 1
ATOM 4719 C CA . ILE A 1 632 ? 6.807 16.434 12.909 1.00 92.69 632 ILE A CA 1
ATOM 4720 C C . ILE A 1 632 ? 7.801 17.512 13.359 1.00 92.69 632 ILE A C 1
ATOM 4722 O O . ILE A 1 632 ? 8.031 18.464 12.623 1.00 92.69 632 ILE A O 1
ATOM 4726 N N . ILE A 1 633 ? 8.439 17.345 14.522 1.00 93.81 633 ILE A N 1
ATOM 4727 C CA . ILE A 1 633 ? 9.449 18.289 15.029 1.00 93.81 633 ILE A CA 1
ATOM 4728 C C . ILE A 1 633 ? 10.633 18.408 14.061 1.00 93.81 633 ILE A C 1
ATOM 4730 O O . ILE A 1 633 ? 11.033 19.519 13.720 1.00 93.81 633 ILE A O 1
ATOM 4734 N N . ALA A 1 634 ? 11.141 17.277 13.560 1.00 88.56 634 ALA A N 1
ATOM 4735 C CA . ALA A 1 634 ? 12.206 17.261 12.562 1.00 88.56 634 ALA A CA 1
ATOM 4736 C C . ALA A 1 634 ? 11.778 17.936 11.247 1.00 88.56 634 ALA A C 1
ATOM 4738 O O . ALA A 1 634 ? 12.564 18.679 10.665 1.00 88.56 634 ALA A O 1
ATOM 4739 N N . ARG A 1 635 ? 10.528 17.730 10.800 1.00 87.19 635 ARG A N 1
ATOM 4740 C CA . ARG A 1 635 ? 9.978 18.380 9.598 1.00 87.19 635 ARG A CA 1
ATOM 4741 C C . ARG A 1 635 ? 9.898 19.897 9.734 1.00 87.19 635 ARG A C 1
ATOM 4743 O O . ARG A 1 635 ? 10.165 20.601 8.767 1.00 87.19 635 ARG A O 1
ATOM 4750 N N . GLU A 1 636 ? 9.537 20.397 10.911 1.00 89.38 636 GLU A N 1
ATOM 4751 C CA . GLU A 1 636 ? 9.500 21.839 11.179 1.00 89.38 636 GLU A CA 1
ATOM 4752 C C . GLU A 1 636 ? 10.888 22.423 11.509 1.00 89.38 636 GLU A C 1
ATOM 4754 O O . GLU A 1 636 ? 10.999 23.624 11.735 1.00 89.38 636 GLU A O 1
ATOM 4759 N N . GLY A 1 637 ? 11.947 21.601 11.516 1.00 90.00 637 GLY A N 1
ATOM 4760 C CA . GLY A 1 637 ? 13.324 22.046 11.735 1.00 90.00 637 GLY A CA 1
ATOM 4761 C C . GLY A 1 637 ? 13.603 22.563 13.148 1.00 90.00 637 GLY A C 1
ATOM 4762 O O . GLY A 1 637 ? 14.505 23.377 13.316 1.00 90.00 637 GLY A O 1
ATOM 4763 N N . LEU A 1 638 ? 12.830 22.123 14.147 1.00 91.75 638 LEU A N 1
ATOM 4764 C CA . LEU A 1 638 ? 12.930 22.614 15.523 1.00 91.75 638 LEU A CA 1
ATOM 4765 C C . LEU A 1 638 ? 13.951 21.820 16.353 1.00 91.75 638 LEU A C 1
ATOM 4767 O O . LEU A 1 638 ? 13.952 20.586 16.373 1.00 91.75 638 LEU A O 1
ATOM 4771 N N . SER A 1 639 ? 14.775 22.542 17.107 1.00 94.38 639 SER A N 1
ATOM 4772 C CA . SER A 1 639 ? 15.692 22.027 18.122 1.00 94.38 639 SER A CA 1
ATOM 4773 C C . SER A 1 639 ? 14.968 21.765 19.444 1.00 94.38 639 SER A C 1
ATOM 4775 O O . SER A 1 639 ? 14.238 22.614 19.951 1.00 94.38 639 SER A O 1
ATOM 4777 N N . TYR A 1 640 ? 15.219 20.609 20.070 1.00 95.56 640 TYR A N 1
ATOM 4778 C CA . TYR A 1 640 ? 14.651 20.302 21.389 1.00 95.56 640 TYR A CA 1
ATOM 4779 C C . TYR A 1 640 ? 15.172 21.234 22.494 1.00 95.56 640 TYR A C 1
ATOM 4781 O O . TYR A 1 640 ? 14.408 21.589 23.390 1.00 95.56 640 TYR A O 1
ATOM 4789 N N . LYS A 1 641 ? 16.459 21.608 22.430 1.00 94.00 641 LYS A N 1
ATOM 4790 C CA . LYS A 1 641 ? 17.173 22.356 23.479 1.00 94.00 641 LYS A CA 1
ATOM 4791 C C . LYS A 1 641 ? 17.094 23.872 23.290 1.00 94.00 641 LYS A C 1
ATOM 4793 O O . LYS A 1 641 ? 17.031 24.604 24.272 1.00 94.00 641 LYS A O 1
ATOM 4798 N N . GLU A 1 642 ? 17.159 24.343 22.048 1.00 92.06 642 GLU A N 1
ATOM 4799 C CA . GLU A 1 642 ? 17.394 25.765 21.756 1.00 92.06 642 GLU A CA 1
ATOM 4800 C C . GLU A 1 642 ? 16.106 26.521 21.427 1.00 92.06 642 GLU A C 1
ATOM 4802 O O . GLU A 1 642 ? 15.959 27.683 21.816 1.00 92.06 642 GLU A O 1
ATOM 4807 N N . ASP A 1 643 ? 15.153 25.864 20.763 1.00 93.88 643 ASP A N 1
ATOM 4808 C CA . ASP A 1 643 ? 13.932 26.524 20.323 1.00 93.88 643 ASP A CA 1
ATOM 4809 C C . ASP A 1 643 ? 12.877 26.576 21.426 1.00 93.88 643 ASP A C 1
ATOM 4811 O O . ASP A 1 643 ? 12.613 25.615 22.162 1.00 93.88 643 ASP A O 1
ATOM 4815 N N . LYS A 1 644 ? 12.222 27.737 21.513 1.00 94.81 644 LYS A N 1
ATOM 4816 C CA . LYS A 1 644 ? 11.037 27.916 22.349 1.00 94.81 644 LYS A CA 1
ATOM 4817 C C . LYS A 1 644 ? 9.896 27.062 21.818 1.00 94.81 644 LYS A C 1
ATOM 4819 O O . LYS A 1 644 ? 9.666 26.996 20.613 1.00 94.81 644 LYS A O 1
ATOM 4824 N N . CYS A 1 645 ? 9.170 26.431 22.732 1.00 94.31 645 CYS A N 1
ATOM 4825 C CA . CYS A 1 645 ? 8.050 25.578 22.388 1.00 94.31 645 CYS A CA 1
ATOM 4826 C C . CYS A 1 645 ? 6.932 26.402 21.700 1.00 94.31 645 CYS A C 1
ATOM 4828 O O . CYS A 1 645 ? 6.417 27.350 22.299 1.00 94.31 645 CYS A O 1
ATOM 4830 N N . PRO A 1 646 ? 6.529 26.067 20.455 1.00 93.25 646 PRO A N 1
ATOM 4831 C CA . PRO A 1 646 ? 5.554 26.858 19.695 1.00 93.25 646 PRO A CA 1
ATOM 4832 C C . PRO A 1 646 ? 4.155 26.952 20.317 1.00 93.25 646 PRO A C 1
ATOM 4834 O O . PRO A 1 646 ? 3.409 27.875 19.998 1.00 93.25 646 PRO A O 1
ATOM 4837 N N . TRP A 1 647 ? 3.783 25.992 21.167 1.00 94.25 647 TRP A N 1
ATOM 4838 C CA . TRP A 1 647 ? 2.488 25.950 21.854 1.00 94.25 647 TRP A CA 1
ATOM 4839 C C . TRP A 1 647 ? 2.567 26.367 23.330 1.00 94.25 647 TRP A C 1
ATOM 4841 O O . TRP A 1 647 ? 1.532 26.592 23.946 1.00 94.25 647 TRP A O 1
ATOM 4851 N N . ASP A 1 648 ? 3.772 26.506 23.888 1.00 93.94 648 ASP A N 1
ATOM 4852 C CA . ASP A 1 648 ? 4.014 27.046 25.229 1.00 93.94 648 ASP A CA 1
ATOM 4853 C C . ASP A 1 648 ? 5.376 27.767 25.283 1.00 93.94 648 ASP A C 1
ATOM 4855 O O . ASP A 1 648 ? 6.391 27.177 25.657 1.00 93.94 648 ASP A O 1
ATOM 4859 N N . PRO A 1 649 ? 5.429 29.072 24.961 1.00 90.69 649 PRO A N 1
ATOM 4860 C CA . PRO A 1 649 ? 6.688 29.817 24.885 1.00 90.69 649 PRO A CA 1
ATOM 4861 C C . PRO A 1 649 ? 7.484 29.908 26.201 1.00 90.69 649 PRO A C 1
ATOM 4863 O O . PRO A 1 649 ? 8.615 30.410 26.198 1.00 90.69 649 PRO A O 1
ATOM 4866 N N . SER A 1 650 ? 6.916 29.475 27.335 1.00 94.88 650 SER A N 1
ATOM 4867 C CA . SER A 1 650 ? 7.601 29.481 28.632 1.00 94.88 650 SER A CA 1
ATOM 4868 C C . SER A 1 650 ? 8.693 28.410 28.739 1.00 94.88 650 SER A C 1
ATOM 4870 O O . SER A 1 650 ? 9.671 28.611 29.463 1.00 94.88 650 SER A O 1
ATOM 4872 N N . THR A 1 651 ? 8.590 27.333 27.957 1.00 95.50 651 THR A N 1
ATOM 4873 C CA . THR A 1 651 ? 9.496 26.175 27.971 1.00 95.50 651 THR A CA 1
ATOM 4874 C C . THR A 1 651 ? 10.170 25.966 26.610 1.00 95.50 651 THR A C 1
ATOM 4876 O O . THR A 1 651 ? 9.812 26.584 25.601 1.00 95.50 651 THR A O 1
ATOM 4879 N N . THR A 1 652 ? 11.215 25.140 26.570 1.00 96.50 652 THR A N 1
ATOM 4880 C CA . THR A 1 652 ? 11.779 24.626 25.306 1.00 96.50 652 THR A CA 1
ATOM 4881 C C . THR A 1 652 ? 10.906 23.506 24.735 1.00 96.50 652 THR A C 1
ATOM 4883 O O . THR A 1 652 ? 10.118 22.890 25.459 1.00 96.50 652 THR A O 1
ATOM 4886 N N . VAL A 1 653 ? 11.036 23.216 23.434 1.00 95.69 653 VAL A N 1
ATOM 4887 C CA . VAL A 1 653 ? 10.306 22.105 22.786 1.00 95.69 653 VAL A CA 1
ATOM 4888 C C . VAL A 1 653 ? 10.530 20.787 23.538 1.00 95.69 653 VAL A C 1
ATOM 4890 O O . VAL A 1 653 ? 9.574 20.068 23.826 1.00 95.69 653 VAL A O 1
ATOM 4893 N N . GLY A 1 654 ? 11.783 20.480 23.887 1.00 96.19 654 GLY A N 1
ATOM 4894 C CA . GLY A 1 654 ? 12.144 19.254 24.592 1.00 96.19 654 GLY A CA 1
ATOM 4895 C C . GLY A 1 654 ? 11.617 19.199 26.025 1.00 96.19 654 GLY A C 1
ATOM 4896 O O . GLY A 1 654 ? 11.084 18.169 26.425 1.00 96.19 654 GLY A O 1
ATOM 4897 N N . GLU A 1 655 ? 11.698 20.292 26.790 1.00 95.56 655 GLU A N 1
ATOM 4898 C CA . GLU A 1 655 ? 11.163 20.336 28.162 1.00 95.56 655 GLU A CA 1
ATOM 4899 C C . GLU A 1 655 ? 9.655 20.074 28.209 1.00 95.56 655 GLU A C 1
ATOM 4901 O O . GLU A 1 655 ? 9.207 19.300 29.054 1.00 95.56 655 GLU A O 1
ATOM 4906 N N . ASN A 1 656 ? 8.883 20.678 27.299 1.00 96.06 656 ASN A N 1
ATOM 4907 C CA . ASN A 1 656 ? 7.433 20.496 27.254 1.00 96.06 656 ASN A CA 1
ATOM 4908 C C . ASN A 1 656 ? 7.052 19.067 26.833 1.00 96.06 656 ASN A C 1
ATOM 4910 O O . ASN A 1 656 ? 6.188 18.438 27.446 1.00 96.06 656 ASN A O 1
ATOM 4914 N N . LEU A 1 657 ? 7.741 18.519 25.826 1.00 96.62 657 LEU A N 1
ATOM 4915 C CA . LEU A 1 657 ? 7.524 17.149 25.353 1.00 96.62 657 LEU A CA 1
ATOM 4916 C C . LEU A 1 657 ? 7.955 16.078 26.369 1.00 96.62 657 LEU A C 1
ATOM 4918 O O . LEU A 1 657 ? 7.452 14.960 26.313 1.00 96.62 657 LEU A O 1
ATOM 4922 N N . LEU A 1 658 ? 8.838 16.407 27.316 1.00 96.94 658 LEU A N 1
ATOM 4923 C CA . LEU A 1 658 ? 9.220 15.537 28.435 1.00 96.94 658 LEU A CA 1
ATOM 4924 C C . LEU A 1 658 ? 8.286 15.654 29.653 1.00 96.94 658 LEU A C 1
ATOM 4926 O O . LEU A 1 658 ? 8.607 15.146 30.725 1.00 96.94 658 LEU A O 1
ATOM 4930 N N . THR A 1 659 ? 7.109 16.272 29.509 1.00 96.25 659 THR A N 1
ATOM 4931 C CA . THR A 1 659 ? 6.044 16.179 30.522 1.00 96.25 659 THR A CA 1
ATOM 4932 C C . THR A 1 659 ? 5.671 14.705 30.751 1.00 96.25 659 THR A C 1
ATOM 4934 O O . THR A 1 659 ? 5.349 14.019 29.774 1.00 96.25 659 THR A O 1
ATOM 4937 N N . PRO A 1 660 ? 5.723 14.182 31.993 1.00 96.50 660 PRO A N 1
ATOM 4938 C CA . PRO A 1 660 ? 5.402 12.782 32.257 1.00 96.50 660 PRO A CA 1
ATOM 4939 C C . PRO A 1 660 ? 3.947 12.421 31.945 1.00 96.50 660 PRO A C 1
ATOM 4941 O O . PRO A 1 660 ? 3.027 13.216 32.151 1.00 96.50 660 PRO A O 1
ATOM 4944 N N . THR A 1 661 ? 3.736 11.182 31.510 1.00 96.19 661 THR A N 1
ATOM 4945 C CA . THR A 1 661 ? 2.425 10.536 31.421 1.00 96.19 661 THR A CA 1
ATOM 4946 C C . THR A 1 661 ? 1.781 10.510 32.807 1.00 96.19 661 THR A C 1
ATOM 4948 O O . THR A 1 661 ? 2.427 10.197 33.809 1.00 96.19 661 THR A O 1
ATOM 4951 N N . ARG A 1 662 ? 0.497 10.868 32.881 1.00 96.00 662 ARG A N 1
ATOM 4952 C CA . ARG A 1 662 ? -0.217 10.989 34.155 1.00 96.00 662 ARG A CA 1
ATOM 4953 C C . ARG A 1 662 ? -0.507 9.608 34.749 1.00 96.00 662 ARG A C 1
ATOM 4955 O O . ARG A 1 662 ? -0.995 8.725 34.051 1.00 96.00 662 ARG A O 1
ATOM 4962 N N . VAL A 1 663 ? -0.256 9.439 36.046 1.00 97.44 663 VAL A N 1
ATOM 4963 C CA . VAL A 1 663 ? -0.627 8.236 36.811 1.00 97.44 663 VAL A CA 1
ATOM 4964 C C . VAL A 1 663 ? -2.000 8.454 37.453 1.00 97.44 663 VAL A C 1
ATOM 4966 O O . VAL A 1 663 ? -2.144 9.328 38.305 1.00 97.44 663 VAL A O 1
ATOM 4969 N N . TYR A 1 664 ? -3.002 7.653 37.080 1.00 97.38 664 TYR A N 1
ATOM 4970 C CA . TYR A 1 664 ? -4.397 7.816 37.535 1.00 97.38 664 TYR A CA 1
ATOM 4971 C C . TYR A 1 664 ? -4.793 6.887 38.692 1.00 97.38 664 TYR A C 1
ATOM 4973 O O . TYR A 1 664 ? -5.913 6.942 39.197 1.00 97.38 664 TYR A O 1
ATOM 4981 N N . VAL A 1 665 ? -3.889 6.010 39.131 1.00 96.50 665 VAL A N 1
ATOM 4982 C CA . VAL A 1 665 ? -4.192 4.952 40.111 1.00 96.50 665 VAL A CA 1
ATOM 4983 C C . VAL A 1 665 ? -4.769 5.522 41.409 1.00 96.50 665 VAL A C 1
ATOM 4985 O O . VAL A 1 665 ? -5.777 5.024 41.910 1.00 96.50 665 VAL A O 1
ATOM 4988 N N . ARG A 1 666 ? -4.161 6.583 41.956 1.00 94.44 666 ARG A N 1
ATOM 4989 C CA . ARG A 1 666 ? -4.572 7.159 43.246 1.00 94.44 666 ARG A CA 1
ATOM 4990 C C . ARG A 1 666 ? -5.982 7.756 43.201 1.00 94.44 666 ARG A C 1
ATOM 4992 O O . ARG A 1 666 ? -6.716 7.593 44.172 1.00 94.44 666 ARG A O 1
ATOM 4999 N N . SER A 1 667 ? -6.350 8.417 42.104 1.00 95.25 667 SER A N 1
ATOM 5000 C CA . SER A 1 667 ? -7.662 9.051 41.929 1.00 95.25 667 SER A CA 1
ATOM 5001 C C . SER A 1 667 ? -8.754 8.046 41.547 1.00 95.25 667 SER A C 1
ATOM 5003 O O . SER A 1 667 ? -9.875 8.151 42.037 1.00 95.25 667 SER A O 1
ATOM 5005 N N . LEU A 1 668 ? -8.437 7.024 40.745 1.00 96.38 668 LEU A N 1
ATOM 5006 C CA . LEU A 1 668 ? -9.413 6.018 40.306 1.00 96.38 668 LEU A CA 1
ATOM 5007 C C . LEU A 1 668 ? -9.690 4.926 41.343 1.00 96.38 668 LEU A C 1
ATOM 5009 O O . LEU A 1 668 ? -10.816 4.435 41.425 1.00 96.38 668 LEU A O 1
ATOM 5013 N N . LYS A 1 669 ? -8.697 4.540 42.154 1.00 94.50 669 LYS A N 1
ATOM 5014 C CA . LYS A 1 669 ? -8.828 3.430 43.112 1.00 94.50 669 LYS A CA 1
ATOM 5015 C C . LYS A 1 669 ? -10.053 3.555 44.037 1.00 94.50 669 LYS A C 1
ATOM 5017 O O . LYS A 1 669 ? -10.784 2.568 44.140 1.00 94.50 669 LYS A O 1
ATOM 5022 N N . PRO A 1 670 ? -10.353 4.710 44.669 1.00 94.12 670 PRO A N 1
ATOM 5023 C CA . PRO A 1 670 ? -11.553 4.852 45.499 1.00 94.12 670 PRO A CA 1
ATOM 5024 C C . PRO A 1 670 ? -12.859 4.631 44.723 1.00 94.12 670 PRO A C 1
ATOM 5026 O O . PRO A 1 670 ? -13.775 3.983 45.229 1.00 94.12 670 PRO A O 1
ATOM 5029 N N . VAL A 1 671 ? -12.932 5.124 43.485 1.00 95.62 671 VAL A N 1
ATOM 5030 C CA . VAL A 1 671 ? -14.116 5.028 42.617 1.00 95.62 671 VAL A CA 1
ATOM 5031 C C . VAL A 1 671 ? -14.357 3.581 42.170 1.00 95.62 671 VAL A C 1
ATOM 5033 O O . VAL A 1 671 ? -15.495 3.103 42.187 1.00 95.62 671 VAL A O 1
ATOM 5036 N N . VAL A 1 672 ? -13.280 2.858 41.840 1.00 94.75 672 VAL A N 1
ATOM 5037 C CA . VAL A 1 672 ? -13.309 1.423 41.514 1.00 94.75 672 VAL A CA 1
ATOM 5038 C C . VAL A 1 672 ? -13.752 0.598 42.726 1.00 94.75 672 VAL A C 1
ATOM 5040 O O . VAL A 1 672 ? -14.675 -0.207 42.611 1.00 94.75 672 VAL A O 1
ATOM 5043 N N . GLN A 1 673 ? -13.168 0.841 43.905 1.00 92.31 673 GLN A N 1
ATOM 5044 C CA . GLN A 1 673 ? -13.494 0.117 45.144 1.00 92.31 673 GLN A CA 1
ATOM 5045 C C . GLN A 1 673 ? -14.930 0.354 45.634 1.00 92.31 673 GLN A C 1
ATOM 5047 O O . GLN A 1 673 ? -15.511 -0.513 46.280 1.00 92.31 673 GLN A O 1
ATOM 5052 N N . LYS A 1 674 ? -15.515 1.517 45.329 1.00 95.00 674 LYS A N 1
ATOM 5053 C CA . LYS A 1 674 ? -16.932 1.824 45.591 1.00 95.00 674 LYS A CA 1
ATOM 5054 C C . LYS A 1 674 ? -17.877 1.300 44.508 1.00 95.00 674 LYS A C 1
ATOM 5056 O O . LYS A 1 674 ? -19.080 1.528 44.599 1.00 95.00 674 LYS A O 1
ATOM 5061 N N . HIS A 1 675 ? -17.353 0.619 43.488 1.00 95.00 675 HIS A N 1
ATOM 5062 C CA . HIS A 1 675 ? -18.112 0.067 42.372 1.00 95.00 675 HIS A CA 1
ATOM 5063 C C . HIS A 1 675 ? -18.864 1.100 41.517 1.00 95.00 675 HIS A C 1
ATOM 5065 O O . HIS A 1 675 ? -19.844 0.734 40.865 1.00 95.00 675 HIS A O 1
ATOM 5071 N N . LEU A 1 676 ? -18.410 2.354 41.468 1.00 96.38 676 LEU A N 1
ATOM 5072 C CA . LEU A 1 676 ? -19.136 3.427 40.778 1.00 96.38 676 LEU A CA 1
ATOM 5073 C C . LEU A 1 676 ? -18.954 3.418 39.248 1.00 96.38 676 LEU A C 1
ATOM 5075 O O . LEU A 1 676 ? -19.804 3.952 38.538 1.00 96.38 676 LEU A O 1
ATOM 5079 N N . VAL A 1 677 ? -17.883 2.791 38.747 1.00 97.19 677 VAL A N 1
ATOM 5080 C CA . VAL A 1 677 ? -17.548 2.661 37.313 1.00 97.19 677 VAL A CA 1
ATOM 5081 C C . VAL A 1 677 ? -17.755 1.227 36.827 1.00 97.19 677 VAL A C 1
ATOM 5083 O O . VAL A 1 677 ? -17.406 0.283 37.533 1.00 97.19 677 VAL A O 1
ATOM 5086 N N . THR A 1 678 ? -18.305 1.026 35.633 1.00 96.81 678 THR A N 1
ATOM 5087 C CA . THR A 1 678 ? -18.506 -0.313 35.042 1.00 96.81 678 THR A CA 1
ATOM 5088 C C . THR A 1 678 ? -17.399 -0.703 34.069 1.00 96.81 678 THR A C 1
ATOM 5090 O O . THR A 1 678 ? -17.193 -1.890 33.844 1.00 96.81 678 THR A O 1
ATOM 5093 N N . GLY A 1 679 ? -16.629 0.251 33.553 1.00 96.44 679 GLY A N 1
ATOM 5094 C CA . GLY A 1 679 ? -15.471 0.002 32.696 1.00 96.44 679 GLY A CA 1
ATOM 5095 C C . GLY A 1 679 ? -14.488 1.163 32.741 1.00 96.44 679 GLY A C 1
ATOM 5096 O O . GLY A 1 679 ? -14.876 2.287 33.066 1.00 96.44 679 GLY A O 1
ATOM 5097 N N . LEU A 1 680 ? -13.228 0.875 32.430 1.00 97.88 680 LEU A N 1
ATOM 5098 C CA . LEU A 1 680 ? -12.150 1.849 32.292 1.00 97.88 680 LEU A CA 1
ATOM 5099 C C . LEU A 1 680 ? -11.355 1.545 31.016 1.00 97.88 680 LEU A C 1
ATOM 5101 O O . LEU A 1 680 ? -11.264 0.391 30.606 1.00 97.88 680 LEU A O 1
ATOM 5105 N N . ALA A 1 681 ? -10.770 2.570 30.406 1.00 96.25 681 ALA A N 1
ATOM 5106 C CA . ALA A 1 681 ? -9.862 2.440 29.274 1.00 96.25 681 ALA A CA 1
ATOM 5107 C C . ALA A 1 681 ? -8.742 3.478 29.384 1.00 96.25 681 ALA A C 1
ATOM 5109 O O . ALA A 1 681 ? -8.999 4.685 29.348 1.00 96.25 681 ALA A O 1
ATOM 5110 N N . HIS A 1 682 ? -7.501 3.008 29.502 1.00 96.75 682 HIS A N 1
ATOM 5111 C CA . HIS A 1 682 ? -6.317 3.859 29.467 1.00 96.75 682 HIS A CA 1
ATOM 5112 C C . HIS A 1 682 ? -6.021 4.238 28.014 1.00 96.75 682 HIS A C 1
ATOM 5114 O O . HIS A 1 682 ? -5.961 3.378 27.136 1.00 96.75 682 HIS A O 1
ATOM 5120 N N . ILE A 1 683 ? -5.890 5.536 27.738 1.00 94.88 683 ILE A N 1
ATOM 5121 C CA . ILE A 1 683 ? -5.749 6.034 26.369 1.00 94.88 683 ILE A CA 1
ATOM 5122 C C . ILE A 1 683 ? -4.264 6.217 26.048 1.00 94.88 683 ILE A C 1
ATOM 5124 O O . ILE A 1 683 ? -3.620 7.176 26.487 1.00 94.88 683 ILE A O 1
ATOM 5128 N N . THR A 1 684 ? -3.724 5.280 25.270 1.00 90.00 684 THR A N 1
ATOM 5129 C CA . THR A 1 684 ? -2.309 5.224 24.874 1.00 90.00 684 THR A CA 1
ATOM 5130 C C . THR A 1 684 ? -2.175 5.052 23.354 1.00 90.00 684 THR A C 1
ATOM 5132 O O . THR A 1 684 ? -2.733 5.848 22.598 1.00 90.00 684 THR A O 1
ATOM 5135 N N . GLY A 1 685 ? -1.431 4.045 22.880 1.00 80.31 685 GLY A N 1
ATOM 5136 C CA . GLY A 1 685 ? -1.372 3.694 21.460 1.00 80.31 685 GLY A CA 1
ATOM 5137 C C . GLY A 1 685 ? -2.729 3.179 20.979 1.00 80.31 685 GLY A C 1
ATOM 5138 O O . GLY A 1 685 ? -3.420 2.488 21.723 1.00 80.31 685 GLY A O 1
ATOM 5139 N N . GLY A 1 686 ? -3.137 3.558 19.768 1.00 78.38 686 GLY A N 1
ATOM 5140 C CA . GLY A 1 686 ? -4.488 3.288 19.264 1.00 78.38 686 GLY A CA 1
ATOM 5141 C C . GLY A 1 686 ? -5.547 4.296 19.745 1.00 78.38 686 GLY A C 1
ATOM 5142 O O . GLY A 1 686 ? -6.685 4.258 19.279 1.00 78.38 686 GLY A O 1
ATOM 5143 N N . GLY A 1 687 ? -5.174 5.230 20.634 1.00 88.44 687 GLY A N 1
ATOM 5144 C CA . GLY A 1 687 ? -5.961 6.416 20.968 1.00 88.44 687 GLY A CA 1
ATOM 5145 C C . GLY A 1 687 ? -7.368 6.099 21.478 1.00 88.44 687 GLY A C 1
ATOM 5146 O O . GLY A 1 687 ? -7.578 5.082 22.143 1.00 88.44 687 GLY A O 1
ATOM 5147 N N . LEU A 1 688 ? -8.335 6.976 21.210 1.00 84.94 688 LEU A N 1
ATOM 5148 C CA . LEU A 1 688 ? -9.727 6.764 21.630 1.00 84.94 688 LEU A CA 1
ATOM 5149 C C . LEU A 1 688 ? -10.393 5.633 20.834 1.00 84.94 688 LEU A C 1
ATOM 5151 O O . LEU A 1 688 ? -11.227 4.912 21.380 1.00 84.94 688 LEU A O 1
ATOM 5155 N N . THR A 1 689 ? -10.009 5.462 19.568 1.00 78.62 689 THR A N 1
ATOM 5156 C CA . THR A 1 689 ? -10.673 4.553 18.626 1.00 78.62 689 THR A CA 1
ATOM 5157 C C . THR A 1 689 ? -10.390 3.082 18.905 1.00 78.62 689 THR A C 1
ATOM 5159 O O . THR A 1 689 ? -11.272 2.260 18.694 1.00 78.62 689 THR A O 1
ATOM 5162 N N . GLU A 1 690 ? -9.205 2.729 19.410 1.00 78.38 690 GLU A N 1
ATOM 5163 C CA . GLU A 1 690 ? -8.852 1.329 19.682 1.00 78.38 690 GLU A CA 1
ATOM 5164 C C . GLU A 1 690 ? -8.868 0.965 21.172 1.00 78.38 690 GLU A C 1
ATOM 5166 O O . GLU A 1 690 ? -9.032 -0.211 21.491 1.00 78.38 690 GLU A O 1
ATOM 5171 N N . ASN A 1 691 ? -8.704 1.924 22.096 1.00 88.38 691 ASN A N 1
ATOM 5172 C CA . ASN A 1 691 ? -8.678 1.616 23.534 1.00 88.38 691 ASN A CA 1
ATOM 5173 C C . ASN A 1 691 ? -10.079 1.555 24.152 1.00 88.38 691 ASN A C 1
ATOM 5175 O O . ASN A 1 691 ? -10.359 0.644 24.928 1.00 88.38 691 ASN A O 1
ATOM 5179 N N . VAL A 1 692 ? -10.982 2.476 23.797 1.00 88.50 692 VAL A N 1
ATOM 5180 C CA . VAL A 1 692 ? -12.347 2.498 24.356 1.00 88.50 692 VAL A CA 1
ATOM 5181 C C . VAL A 1 692 ? -13.131 1.218 24.029 1.00 88.50 692 VAL A C 1
ATOM 5183 O O . VAL A 1 692 ? -13.748 0.673 24.945 1.00 88.50 692 VAL A O 1
ATOM 5186 N N . PRO A 1 693 ? -13.083 0.651 22.805 1.00 82.44 693 PRO A N 1
ATOM 5187 C CA . PRO A 1 693 ? -13.808 -0.586 22.507 1.00 82.44 693 PRO A CA 1
ATOM 5188 C C . PRO A 1 693 ? -13.381 -1.800 23.339 1.00 82.44 693 PRO A C 1
ATOM 5190 O O . PRO A 1 693 ? -14.198 -2.693 23.551 1.00 82.44 693 PRO A O 1
ATOM 5193 N N . ARG A 1 694 ? -12.143 -1.837 23.858 1.00 83.25 694 ARG A N 1
ATOM 5194 C CA . ARG A 1 694 ? -11.619 -2.976 24.641 1.00 83.25 694 ARG A CA 1
ATOM 5195 C C . ARG A 1 694 ? -12.374 -3.214 25.949 1.00 83.25 694 ARG A C 1
ATOM 5197 O O . ARG A 1 694 ? -12.289 -4.309 26.495 1.00 83.25 694 ARG A O 1
ATOM 5204 N N . MET A 1 695 ? -13.097 -2.212 26.459 1.00 89.50 695 MET A N 1
ATOM 5205 C CA . MET A 1 695 ? -13.895 -2.338 27.684 1.00 89.50 695 MET A CA 1
ATOM 5206 C C . MET A 1 695 ? -15.394 -2.583 27.446 1.00 89.50 695 MET A C 1
ATOM 5208 O O . MET A 1 695 ? -16.127 -2.759 28.418 1.00 89.50 695 MET A O 1
ATOM 5212 N N . LEU A 1 696 ? -15.872 -2.575 26.195 1.00 84.50 696 LEU A N 1
ATOM 5213 C CA . LEU A 1 696 ? -17.305 -2.622 25.873 1.00 84.50 696 LEU A CA 1
ATOM 5214 C C . LEU A 1 696 ? -17.786 -4.045 25.535 1.00 84.50 696 LEU A C 1
ATOM 5216 O O . LEU A 1 696 ? -17.039 -4.819 24.935 1.00 84.50 696 LEU A O 1
ATOM 5220 N N . PRO A 1 697 ? -19.047 -4.407 25.848 1.00 80.94 697 PRO A N 1
ATOM 5221 C CA . PRO A 1 697 ? -19.647 -5.629 25.326 1.00 80.94 697 PRO A CA 1
ATOM 5222 C C . PRO A 1 697 ? -19.929 -5.521 23.821 1.00 80.94 697 PRO A C 1
ATOM 5224 O O . PRO A 1 697 ? -20.185 -4.441 23.294 1.00 80.94 697 PRO A O 1
ATOM 5227 N N . SER A 1 698 ? -19.999 -6.668 23.141 1.00 69.81 698 SER A N 1
ATOM 5228 C CA . SER A 1 698 ? -20.190 -6.759 21.684 1.00 69.81 698 SER A CA 1
ATOM 5229 C C . SER A 1 698 ? -21.471 -6.118 21.138 1.00 69.81 698 SER A C 1
ATOM 5231 O O . SER A 1 698 ? -21.533 -5.831 19.951 1.00 69.81 698 SER A O 1
ATOM 5233 N N . HIS A 1 699 ? -22.488 -5.892 21.973 1.00 65.69 699 HIS A N 1
ATOM 5234 C CA . HIS A 1 699 ? -23.774 -5.313 21.568 1.00 65.69 699 HIS A CA 1
ATOM 5235 C C . HIS A 1 699 ? -23.869 -3.790 21.788 1.00 65.69 699 HIS A C 1
ATOM 5237 O O . HIS A 1 699 ? -24.892 -3.191 21.451 1.00 65.69 699 HIS A O 1
ATOM 5243 N N . LEU A 1 700 ? -22.832 -3.160 22.357 1.00 75.38 700 LEU A N 1
ATOM 5244 C CA . LEU A 1 700 ? -22.771 -1.715 22.598 1.00 75.38 700 LEU A CA 1
ATOM 5245 C C . LEU A 1 700 ? -21.577 -1.084 21.868 1.00 75.38 700 LEU A C 1
ATOM 5247 O O . LEU A 1 700 ? -20.588 -1.743 21.539 1.00 75.38 700 LEU A O 1
ATOM 5251 N N . ALA A 1 701 ? -21.682 0.218 21.626 1.00 76.06 701 ALA A N 1
ATOM 5252 C CA . ALA A 1 701 ? -20.611 1.081 21.146 1.00 76.06 701 ALA A CA 1
ATOM 5253 C C . ALA A 1 701 ? -20.529 2.346 22.011 1.00 76.06 701 ALA A C 1
ATOM 5255 O O . ALA A 1 701 ? -21.473 2.690 22.724 1.00 76.06 701 ALA A O 1
ATOM 5256 N N . ALA A 1 702 ? -19.386 3.023 21.958 1.00 81.38 702 ALA A N 1
ATOM 5257 C CA . ALA A 1 702 ? -19.186 4.316 22.594 1.00 81.38 702 ALA A CA 1
ATOM 5258 C C . ALA A 1 702 ? -19.412 5.426 21.569 1.00 81.38 702 ALA A C 1
ATOM 5260 O O . ALA A 1 702 ? -18.712 5.491 20.561 1.00 81.38 702 ALA A O 1
ATOM 5261 N N . GLU A 1 703 ? -20.348 6.320 21.856 1.00 82.94 703 GLU A N 1
ATOM 5262 C CA . GLU A 1 703 ? -20.441 7.606 21.180 1.00 82.94 703 GLU A CA 1
ATOM 5263 C C . GLU A 1 703 ? -19.655 8.633 21.992 1.00 82.94 703 GLU A C 1
ATOM 5265 O O . GLU A 1 703 ? -19.927 8.817 23.179 1.00 82.94 703 GLU A O 1
ATOM 5270 N N . ILE A 1 704 ? -18.683 9.293 21.361 1.00 84.69 704 ILE A N 1
ATOM 5271 C CA . ILE A 1 704 ? -17.836 10.304 22.000 1.00 84.69 704 ILE A CA 1
ATOM 5272 C C . ILE A 1 704 ? -18.006 11.632 21.264 1.00 84.69 704 ILE A C 1
ATOM 5274 O O . ILE A 1 704 ? -17.646 11.754 20.094 1.00 84.69 704 ILE A O 1
ATOM 5278 N N . ASP A 1 705 ? -18.503 12.641 21.973 1.00 84.25 705 ASP A N 1
ATOM 5279 C CA . ASP A 1 705 ? -18.581 14.017 21.504 1.00 84.25 705 ASP A CA 1
ATOM 5280 C C . ASP A 1 705 ? -17.268 14.752 21.806 1.00 84.25 705 ASP A C 1
ATOM 5282 O O . ASP A 1 705 ? -17.005 15.220 22.920 1.00 84.25 705 ASP A O 1
ATOM 5286 N N . VAL A 1 706 ? -16.437 14.873 20.772 1.00 83.06 706 VAL A N 1
ATOM 5287 C CA . VAL A 1 706 ? -15.130 15.543 20.829 1.00 83.06 706 VAL A CA 1
ATOM 5288 C C . VAL A 1 706 ? -15.214 17.052 21.088 1.00 83.06 706 VAL A C 1
ATOM 5290 O O . VAL A 1 706 ? -14.194 17.669 21.390 1.00 83.06 706 VAL A O 1
ATOM 5293 N N . ALA A 1 707 ? -16.399 17.668 21.000 1.00 83.81 707 ALA A N 1
ATOM 5294 C CA . ALA A 1 707 ? -16.588 19.084 21.313 1.00 83.81 707 ALA A CA 1
ATOM 5295 C C . ALA A 1 707 ? -16.668 19.360 22.828 1.00 83.81 707 ALA A C 1
ATOM 5297 O O . ALA A 1 707 ? -16.602 20.516 23.251 1.00 83.81 707 ALA A O 1
ATOM 5298 N N . THR A 1 708 ? -16.793 18.317 23.655 1.00 88.81 708 THR A N 1
ATOM 5299 C CA . THR A 1 708 ? -17.004 18.439 25.111 1.00 88.81 708 THR A CA 1
ATOM 5300 C C . THR A 1 708 ? -15.741 18.777 25.909 1.00 88.81 708 THR A C 1
ATOM 5302 O O . THR A 1 708 ? -15.840 19.190 27.068 1.00 88.81 708 THR A O 1
ATOM 5305 N N . TRP A 1 709 ? -14.550 18.668 25.310 1.00 94.25 709 TRP A N 1
ATOM 5306 C CA . TRP A 1 709 ? -13.299 19.143 25.904 1.00 94.25 709 TRP A CA 1
ATOM 5307 C C . TRP A 1 709 ? -12.489 19.988 24.926 1.00 94.25 709 TRP A C 1
ATOM 5309 O O . TRP A 1 709 ? -12.570 19.872 23.706 1.00 94.25 709 TRP A O 1
ATOM 5319 N N . GLN A 1 710 ? -11.654 20.860 25.482 1.00 90.19 710 GLN A N 1
ATOM 5320 C CA . GLN A 1 710 ? -10.742 21.657 24.679 1.00 90.19 710 GLN A CA 1
ATOM 5321 C C . GLN A 1 710 ? -9.513 20.823 24.314 1.00 90.19 710 GLN A C 1
ATOM 5323 O O . GLN A 1 710 ? -8.766 20.413 25.202 1.00 90.19 710 GLN A O 1
ATOM 5328 N N . LEU A 1 711 ? -9.263 20.642 23.014 1.00 91.69 711 LEU A N 1
ATOM 5329 C CA . LEU A 1 711 ? -8.032 20.023 22.523 1.00 91.69 711 LEU A CA 1
ATOM 5330 C C . LEU A 1 711 ? -6.809 20.832 23.014 1.00 91.69 711 LEU A C 1
ATOM 5332 O O . LEU A 1 711 ? -6.735 22.031 22.713 1.00 91.69 711 LEU A O 1
ATOM 5336 N N . PRO A 1 712 ? -5.861 20.231 23.761 1.00 94.62 712 PRO A N 1
ATOM 5337 C CA . PRO A 1 712 ? -4.666 20.939 24.218 1.00 94.62 712 PRO A CA 1
ATOM 5338 C C . PRO A 1 712 ? -3.818 21.482 23.060 1.00 94.62 712 PRO A C 1
ATOM 5340 O O . PRO A 1 712 ? -3.770 20.891 21.977 1.00 94.62 712 PRO A O 1
ATOM 5343 N N . ASP A 1 713 ? -3.121 22.598 23.288 1.00 95.19 713 ASP A N 1
ATOM 5344 C CA . ASP A 1 713 ? -2.428 23.335 22.220 1.00 95.19 713 ASP A CA 1
ATOM 5345 C C . ASP A 1 713 ? -1.297 22.535 21.560 1.00 95.19 713 ASP A C 1
ATOM 5347 O O . ASP A 1 713 ? -1.091 22.671 20.355 1.00 95.19 713 ASP A O 1
ATOM 5351 N N . VAL A 1 714 ? -0.657 21.613 22.29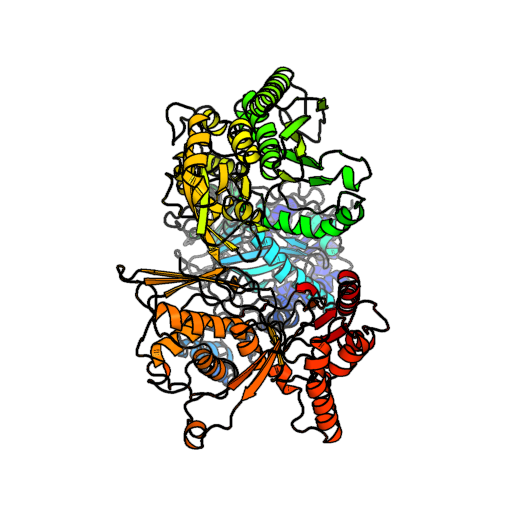1 1.00 95.31 714 VAL A N 1
ATOM 5352 C CA . VAL A 1 714 ? 0.308 20.659 21.716 1.00 95.31 714 VAL A CA 1
ATOM 5353 C C . VAL A 1 714 ? -0.316 19.814 20.603 1.00 95.31 714 VAL A C 1
ATOM 5355 O O . VAL A 1 714 ? 0.272 19.674 19.536 1.00 95.31 714 VAL A O 1
ATOM 5358 N N . PHE A 1 715 ? -1.540 19.306 20.782 1.00 95.75 715 PHE A N 1
ATOM 5359 C CA . PHE A 1 715 ? -2.205 18.481 19.770 1.00 95.75 715 PHE A CA 1
ATOM 5360 C C . PHE A 1 715 ? -2.738 19.317 18.607 1.00 95.75 715 PHE A C 1
ATOM 5362 O O . PHE A 1 715 ? -2.673 18.868 17.465 1.00 95.75 715 PHE A O 1
ATOM 5369 N N . LYS A 1 716 ? -3.213 20.547 18.864 1.00 94.50 716 LYS A N 1
ATOM 5370 C CA . LYS A 1 716 ? -3.556 21.495 17.788 1.00 94.50 716 LYS A CA 1
ATOM 5371 C C . LYS A 1 716 ? -2.337 21.791 16.922 1.00 94.50 716 LYS A C 1
ATOM 5373 O O . LYS A 1 716 ? -2.430 21.778 15.696 1.00 94.50 716 LYS A O 1
ATOM 5378 N N . TRP A 1 717 ? -1.199 22.043 17.565 1.00 95.88 717 TRP A N 1
ATOM 5379 C CA . TRP A 1 717 ? 0.045 22.316 16.870 1.00 95.88 717 TRP A CA 1
ATOM 5380 C C . TRP A 1 717 ? 0.520 21.090 16.093 1.00 95.88 717 TRP A C 1
ATOM 5382 O O . TRP A 1 717 ? 0.754 21.220 14.901 1.00 95.88 717 TRP A O 1
ATOM 5392 N N . LEU A 1 718 ? 0.566 19.899 16.702 1.00 95.12 718 LEU A N 1
ATOM 5393 C CA . LEU A 1 718 ? 0.962 18.659 16.019 1.00 95.12 718 LEU A CA 1
ATOM 5394 C C . LEU A 1 718 ? 0.069 18.353 14.812 1.00 95.12 718 LEU A C 1
ATOM 5396 O O . LEU A 1 718 ? 0.586 18.017 13.748 1.00 95.12 718 LEU A O 1
ATOM 5400 N N . LYS A 1 719 ? -1.251 18.541 14.942 1.00 92.38 719 LYS A N 1
ATOM 5401 C CA . LYS A 1 719 ? -2.203 18.388 13.836 1.00 92.38 719 LYS A CA 1
ATOM 5402 C C . LYS A 1 719 ? -1.842 19.302 12.665 1.00 92.38 719 LYS A C 1
ATOM 5404 O O . LYS A 1 719 ? -1.681 18.833 11.542 1.00 92.38 719 LYS A O 1
ATOM 5409 N N . ASN A 1 720 ? -1.669 20.596 12.932 1.00 90.75 720 ASN A N 1
ATOM 5410 C CA . ASN A 1 720 ? -1.409 21.600 11.898 1.00 90.75 720 ASN A CA 1
ATOM 5411 C C . ASN A 1 720 ? 0.007 21.482 11.311 1.00 90.75 720 ASN A C 1
ATOM 5413 O O . ASN A 1 720 ? 0.194 21.512 10.096 1.00 90.75 720 ASN A O 1
ATOM 5417 N N . ALA A 1 721 ? 1.013 21.336 12.172 1.00 89.50 721 ALA A N 1
ATOM 5418 C CA . ALA A 1 721 ? 2.413 21.216 11.797 1.00 89.50 721 ALA A CA 1
ATOM 5419 C C . ALA A 1 721 ? 2.672 19.924 11.027 1.00 89.50 721 ALA A C 1
ATOM 5421 O O . ALA A 1 721 ? 3.390 19.962 10.034 1.00 89.50 721 ALA A O 1
ATOM 5422 N N . GLY A 1 722 ? 2.050 18.811 11.427 1.00 86.31 722 GLY A N 1
ATOM 5423 C CA . GLY A 1 722 ? 2.155 17.505 10.776 1.00 86.31 722 GLY A CA 1
ATOM 5424 C C . GLY A 1 722 ? 1.196 17.281 9.606 1.00 86.31 722 GLY A C 1
ATOM 5425 O O . GLY A 1 722 ? 1.398 16.336 8.848 1.00 86.31 722 GLY A O 1
ATOM 5426 N N . ASN A 1 723 ? 0.224 18.176 9.396 1.00 86.19 723 ASN A N 1
ATOM 5427 C CA . ASN A 1 723 ? -0.936 17.935 8.531 1.00 86.19 723 ASN A CA 1
ATOM 5428 C C . ASN A 1 723 ? -1.561 16.552 8.802 1.00 86.19 723 ASN A C 1
ATOM 5430 O O . ASN A 1 723 ? -1.775 15.760 7.892 1.00 86.19 723 ASN A O 1
ATOM 5434 N N . VAL A 1 724 ? -1.740 16.227 10.083 1.00 83.06 724 VAL A N 1
ATOM 5435 C CA . VAL A 1 724 ? -2.252 14.923 10.518 1.00 83.06 724 VAL A CA 1
ATOM 5436 C C . VAL A 1 724 ? -3.776 14.955 10.453 1.00 83.06 724 VAL A C 1
ATOM 5438 O O . VAL A 1 724 ? -4.408 15.838 11.041 1.00 83.06 724 VAL A O 1
ATOM 5441 N N . GLU A 1 725 ? -4.372 13.993 9.753 1.00 78.94 725 GLU A N 1
ATOM 5442 C CA . GLU A 1 725 ? -5.828 13.871 9.650 1.00 78.94 725 GLU A CA 1
ATOM 5443 C C . GLU A 1 725 ? -6.486 13.687 11.023 1.00 78.94 725 GLU A C 1
ATOM 5445 O O . GLU A 1 725 ? -5.889 13.156 11.958 1.00 78.94 725 GLU A O 1
ATOM 5450 N N . ALA A 1 726 ? -7.736 14.129 11.172 1.00 77.94 726 ALA A N 1
ATOM 5451 C CA . ALA A 1 726 ? -8.422 14.073 12.467 1.00 77.94 726 ALA A CA 1
ATOM 5452 C C . ALA A 1 726 ? -8.603 12.634 12.987 1.00 77.94 726 ALA A C 1
ATOM 5454 O O . ALA A 1 726 ? -8.441 12.396 14.184 1.00 77.94 726 ALA A O 1
ATOM 5455 N N . SER A 1 727 ? -8.891 11.686 12.092 1.00 75.06 727 SER A N 1
ATOM 5456 C CA . SER A 1 727 ? -8.979 10.257 12.413 1.00 75.06 727 SER A CA 1
ATOM 5457 C C . SER A 1 727 ? -7.636 9.706 12.893 1.00 75.06 727 SER A C 1
ATOM 5459 O O . SER A 1 727 ? -7.570 9.036 13.920 1.00 75.06 727 SER A O 1
ATOM 5461 N N . GLU A 1 728 ? -6.548 10.070 12.214 1.00 79.62 728 GLU A N 1
ATOM 5462 C CA . GLU A 1 728 ? -5.196 9.678 12.606 1.00 79.62 728 GLU A CA 1
ATOM 5463 C C . GLU A 1 728 ? -4.784 10.320 13.937 1.00 79.62 728 GLU A C 1
ATOM 5465 O O . GLU A 1 728 ? -4.169 9.662 14.769 1.00 79.62 728 GLU A O 1
ATOM 5470 N N . MET A 1 729 ? -5.181 11.569 14.206 1.00 87.44 729 MET A N 1
ATOM 5471 C CA . MET A 1 729 ? -4.977 12.197 15.517 1.00 87.44 729 MET A CA 1
ATOM 5472 C C . MET A 1 729 ? -5.672 11.411 16.635 1.00 87.44 729 MET A C 1
ATOM 5474 O O . MET A 1 729 ? -5.067 11.192 17.684 1.00 87.44 729 MET A O 1
ATOM 5478 N N . ALA A 1 730 ? -6.919 10.985 16.410 1.00 83.69 730 ALA A N 1
ATOM 5479 C CA . ALA A 1 730 ? -7.713 10.228 17.378 1.00 83.69 730 ALA A CA 1
ATOM 5480 C C . ALA A 1 730 ? -7.210 8.789 17.592 1.00 83.69 730 ALA A C 1
ATOM 5482 O O . ALA A 1 730 ? -7.458 8.223 18.656 1.00 83.69 730 ALA A O 1
ATOM 5483 N N . ARG A 1 731 ? -6.502 8.223 16.605 1.00 80.31 731 ARG A N 1
ATOM 5484 C CA . ARG A 1 731 ? -5.886 6.888 16.650 1.00 80.31 731 ARG A CA 1
ATOM 5485 C C . ARG A 1 731 ? -4.464 6.906 17.220 1.00 80.31 731 ARG A C 1
ATOM 5487 O O . ARG A 1 731 ? -4.081 6.020 17.974 1.00 80.31 731 ARG A O 1
ATOM 5494 N N . ALA A 1 732 ? -3.648 7.890 16.857 1.00 84.38 732 ALA A N 1
ATOM 5495 C CA . ALA A 1 732 ? -2.235 7.931 17.235 1.00 84.38 732 ALA A CA 1
ATOM 5496 C C . ALA A 1 732 ? -1.998 8.545 18.623 1.00 84.38 732 ALA A C 1
ATOM 5498 O O . ALA A 1 732 ? -0.987 8.244 19.258 1.00 84.38 732 ALA A O 1
ATOM 5499 N N . PHE A 1 733 ? -2.902 9.413 19.091 1.00 93.44 733 PHE A N 1
ATOM 5500 C CA . PHE A 1 733 ? -2.712 10.201 20.306 1.00 93.44 733 PHE A CA 1
ATOM 5501 C C . PHE A 1 733 ? -3.892 10.107 21.274 1.00 93.44 733 PHE A C 1
ATOM 5503 O O . PHE A 1 733 ? -5.017 9.783 20.909 1.00 93.44 733 PHE A O 1
ATOM 5510 N N . ASN A 1 734 ? -3.640 10.506 22.523 1.00 94.19 734 ASN A N 1
ATOM 5511 C CA . ASN A 1 734 ? -4.671 10.625 23.554 1.00 94.19 734 ASN A CA 1
ATOM 5512 C C . ASN A 1 734 ? -5.590 11.853 23.376 1.00 94.19 734 ASN A C 1
ATOM 5514 O O . ASN A 1 734 ? -6.659 11.936 23.973 1.00 94.19 734 ASN A O 1
ATOM 5518 N N . THR A 1 735 ? -5.202 12.820 22.536 1.00 93.44 735 THR A N 1
ATOM 5519 C CA . THR A 1 735 ? -5.990 14.026 22.198 1.00 93.44 735 THR A CA 1
ATOM 5520 C C . THR A 1 735 ? -6.497 14.842 23.400 1.00 93.44 735 THR A C 1
ATOM 5522 O O . THR A 1 735 ? -7.488 15.565 23.309 1.00 93.44 735 THR A O 1
ATOM 5525 N N . GLY A 1 736 ? -5.795 14.774 24.533 1.00 94.94 736 GLY A N 1
ATOM 5526 C CA . GLY A 1 736 ? -6.149 15.483 25.764 1.00 94.94 736 GLY A CA 1
ATOM 5527 C C . GLY A 1 736 ? -6.916 14.653 26.794 1.00 94.94 736 GLY A C 1
ATOM 5528 O O . GLY A 1 736 ? -7.146 15.158 27.892 1.00 94.94 736 GLY A O 1
ATOM 5529 N N . ILE A 1 737 ? -7.279 13.406 26.484 1.00 97.38 737 ILE A N 1
ATOM 5530 C CA . ILE A 1 737 ? -7.971 12.481 27.391 1.00 97.38 737 ILE A CA 1
ATOM 5531 C C . ILE A 1 737 ? -7.059 11.290 27.666 1.00 97.38 737 ILE A C 1
ATOM 5533 O O . ILE A 1 737 ? -6.769 10.524 26.758 1.00 97.38 737 ILE A O 1
ATOM 5537 N N . GLY A 1 738 ? -6.595 11.122 28.903 1.00 96.56 738 GLY A N 1
ATOM 5538 C CA . GLY A 1 738 ? -5.692 10.028 29.272 1.00 96.56 738 GLY A CA 1
ATOM 5539 C C . GLY A 1 738 ? -6.391 8.768 29.787 1.00 96.56 738 GLY A C 1
ATOM 5540 O O . GLY A 1 738 ? -5.807 7.692 29.729 1.00 96.56 738 GLY A O 1
ATOM 5541 N N . MET A 1 739 ? -7.636 8.873 30.253 1.00 97.88 739 MET A N 1
ATOM 5542 C CA . MET A 1 739 ? -8.441 7.741 30.725 1.00 97.88 739 MET A CA 1
ATOM 5543 C C . MET A 1 739 ? -9.914 7.983 30.396 1.00 97.88 739 MET A C 1
ATOM 5545 O O . MET A 1 739 ? -10.384 9.113 30.518 1.00 97.88 739 MET A O 1
ATOM 5549 N N . VAL A 1 740 ? -10.649 6.934 30.033 1.00 98.25 740 VAL A N 1
ATOM 5550 C CA . VAL A 1 740 ? -12.109 6.965 29.859 1.00 98.25 740 VAL A CA 1
ATOM 5551 C C . VAL A 1 740 ? -12.763 5.981 30.824 1.00 98.25 740 VAL A C 1
ATOM 5553 O O . VAL A 1 740 ? -12.265 4.875 31.004 1.00 98.25 740 VAL A O 1
ATOM 5556 N N . ALA A 1 741 ? -13.879 6.371 31.435 1.00 98.25 741 ALA A N 1
ATOM 5557 C CA . ALA A 1 741 ? -14.672 5.551 32.339 1.00 98.25 741 ALA A CA 1
ATOM 5558 C C . ALA A 1 741 ? -16.125 5.445 31.865 1.00 98.25 741 ALA A C 1
ATOM 5560 O O . ALA A 1 741 ? -16.725 6.449 31.483 1.00 98.25 741 ALA A O 1
ATOM 5561 N N . VAL A 1 742 ? -16.706 4.246 31.949 1.00 98.12 742 VAL A N 1
ATOM 5562 C CA . VAL A 1 742 ? -18.154 4.033 31.795 1.00 98.12 742 VAL A CA 1
ATOM 5563 C C . VAL A 1 742 ? -18.807 4.143 33.166 1.00 98.12 742 VAL A C 1
ATOM 5565 O O . VAL A 1 742 ? -18.414 3.451 34.112 1.00 98.12 742 VAL A O 1
ATOM 5568 N N . VAL A 1 743 ? -19.806 5.014 33.279 1.00 98.12 743 VAL A N 1
ATOM 5569 C CA . VAL A 1 743 ? -20.487 5.332 34.534 1.00 98.12 743 VAL A CA 1
ATOM 5570 C C . VAL A 1 743 ? -21.989 5.295 34.324 1.00 98.12 743 VAL A C 1
ATOM 5572 O O . VAL A 1 743 ? -22.520 5.923 33.410 1.00 98.12 743 VAL A O 1
ATOM 5575 N N . LYS A 1 744 ? -22.696 4.598 35.213 1.00 96.69 744 LYS A N 1
ATOM 5576 C CA . LYS A 1 744 ? -24.159 4.638 35.217 1.00 96.69 744 LYS A CA 1
ATOM 5577 C C . LYS A 1 744 ? -24.648 6.058 35.445 1.00 96.69 744 LYS A C 1
ATOM 5579 O O . LYS A 1 744 ? -24.090 6.778 36.274 1.00 96.69 744 LYS A O 1
ATOM 5584 N N . LYS A 1 745 ? -25.712 6.449 34.748 1.00 93.00 745 LYS A N 1
ATOM 5585 C CA . LYS A 1 745 ? -26.232 7.823 34.763 1.00 93.00 745 LYS A CA 1
ATOM 5586 C C . LYS A 1 745 ? -26.469 8.364 36.180 1.00 93.00 745 LYS A C 1
ATOM 5588 O O . LYS A 1 745 ? -26.159 9.519 36.451 1.00 93.00 745 LYS A O 1
ATOM 5593 N N . GLU A 1 746 ? -26.960 7.529 37.091 1.00 94.88 746 GLU A N 1
ATOM 5594 C CA . GLU A 1 746 ? -27.205 7.862 38.499 1.00 94.88 746 GLU A CA 1
ATOM 5595 C C . GLU A 1 746 ? -25.937 8.129 39.331 1.00 94.88 746 GLU A C 1
ATOM 5597 O O . GLU A 1 746 ? -26.012 8.813 40.349 1.00 94.88 746 GLU A O 1
ATOM 5602 N N . ASN A 1 747 ? -24.773 7.634 38.900 1.00 96.56 747 ASN A N 1
ATOM 5603 C CA . ASN A 1 747 ? -23.511 7.744 39.637 1.00 96.56 747 ASN A CA 1
ATOM 5604 C C . ASN A 1 747 ? -22.617 8.891 39.142 1.00 96.56 747 ASN A C 1
ATOM 5606 O O . ASN A 1 747 ? -21.632 9.214 39.807 1.00 96.56 747 ASN A O 1
ATOM 5610 N N . VAL A 1 748 ? -22.937 9.515 38.002 1.00 96.94 748 VAL A N 1
ATOM 5611 C CA . VAL A 1 748 ? -22.077 10.511 37.334 1.00 96.94 748 VAL A CA 1
ATOM 5612 C C . VAL A 1 748 ? -21.678 11.648 38.273 1.00 96.94 748 VAL A C 1
ATOM 5614 O O . VAL A 1 748 ? -20.491 11.919 38.426 1.00 96.94 748 VAL A O 1
ATOM 5617 N N . GLU A 1 749 ? -22.634 12.269 38.969 1.00 96.75 749 GLU A N 1
ATOM 5618 C CA . GLU A 1 749 ? -22.350 13.392 39.877 1.00 96.75 749 GLU A CA 1
ATOM 5619 C C . GLU A 1 749 ? -21.412 13.006 41.029 1.00 96.75 749 GLU A C 1
ATOM 5621 O O . GLU A 1 749 ? -20.578 13.802 41.461 1.00 96.75 749 GLU A O 1
ATOM 5626 N N . GLN A 1 750 ? -21.542 11.783 41.551 1.00 97.44 750 GLN A N 1
ATOM 5627 C CA . GLN A 1 750 ? -20.654 11.292 42.598 1.00 97.44 750 GLN A CA 1
ATOM 5628 C C . GLN A 1 750 ? -19.249 11.040 42.053 1.00 97.44 750 GLN A C 1
ATOM 5630 O O . GLN A 1 750 ? -18.283 11.474 42.675 1.00 97.44 750 GLN A O 1
ATOM 5635 N N . VAL A 1 751 ? -19.140 10.376 40.901 1.00 97.50 751 VAL A N 1
ATOM 5636 C CA . VAL A 1 751 ? -17.852 10.047 40.281 1.00 97.50 751 VAL A CA 1
ATOM 5637 C C . VAL A 1 751 ? -17.076 11.309 39.914 1.00 97.50 751 VAL A C 1
ATOM 5639 O O . VAL A 1 751 ? -15.907 11.414 40.274 1.00 97.50 751 VAL A O 1
ATOM 5642 N N . VAL A 1 752 ? -17.724 12.283 39.265 1.00 97.62 752 VAL A N 1
ATOM 5643 C CA . VAL A 1 752 ? -17.094 13.562 38.893 1.00 97.62 752 VAL A CA 1
ATOM 5644 C C . VAL A 1 752 ? -16.531 14.259 40.130 1.00 97.62 752 VAL A C 1
ATOM 5646 O O . VAL A 1 752 ? -15.346 14.575 40.159 1.00 97.62 752 VAL A O 1
ATOM 5649 N N . ARG A 1 753 ? -17.340 14.409 41.186 1.00 97.44 753 ARG A N 1
ATOM 5650 C CA . ARG A 1 753 ? -16.914 15.048 42.438 1.00 97.44 753 ARG A CA 1
ATOM 5651 C C . ARG A 1 753 ? -15.717 14.346 43.084 1.00 97.44 753 ARG A C 1
ATOM 5653 O O . ARG A 1 753 ? -14.772 15.021 43.469 1.00 97.44 753 ARG A O 1
ATOM 5660 N N . GLU A 1 754 ? -15.735 13.017 43.203 1.00 97.44 754 GLU A N 1
ATOM 5661 C CA . GLU A 1 754 ? -14.633 12.274 43.841 1.00 97.44 754 GLU A CA 1
ATOM 5662 C C . GLU A 1 754 ? -13.314 12.383 43.053 1.00 97.44 754 GLU A C 1
ATOM 5664 O O . GLU A 1 754 ? -12.232 12.465 43.645 1.00 97.44 754 GLU A O 1
ATOM 5669 N N . LEU A 1 755 ? -13.396 12.414 41.720 1.00 97.56 755 LEU A N 1
ATOM 5670 C CA . LEU A 1 755 ? -12.234 12.571 40.846 1.00 97.56 755 LEU A CA 1
ATOM 5671 C C . LEU A 1 755 ? -11.686 14.005 40.897 1.00 97.56 755 LEU A C 1
ATOM 5673 O O . LEU A 1 755 ? -10.476 14.188 41.035 1.00 97.56 755 LEU A O 1
ATOM 5677 N N . GLU A 1 756 ? -12.553 15.019 40.878 1.00 97.25 756 GLU A N 1
ATOM 5678 C CA . GLU A 1 756 ? -12.155 16.428 41.005 1.00 97.25 756 GLU A CA 1
ATOM 5679 C C . GLU A 1 756 ? -11.556 16.748 42.384 1.00 97.25 756 GLU A C 1
ATOM 5681 O O . GLU A 1 756 ? -10.524 17.415 42.466 1.00 97.25 756 GLU A O 1
ATOM 5686 N N . GLU A 1 757 ? -12.126 16.215 43.472 1.00 96.06 757 GLU A N 1
ATOM 5687 C CA . GLU A 1 757 ? -11.560 16.324 44.829 1.00 96.06 757 GLU A CA 1
ATOM 5688 C C . GLU A 1 757 ? -10.175 15.662 44.939 1.00 96.06 757 GLU A C 1
ATOM 5690 O O . GLU A 1 757 ? -9.342 16.085 45.743 1.00 96.06 757 GLU A O 1
ATOM 5695 N N . SER A 1 758 ? -9.904 14.663 44.094 1.00 93.94 758 SER A N 1
ATOM 5696 C CA . SER A 1 758 ? -8.599 14.001 43.974 1.00 93.94 758 SER A CA 1
ATOM 5697 C C . SER A 1 758 ? -7.627 14.730 43.030 1.00 93.94 758 SER A C 1
ATOM 5699 O O . SER A 1 758 ? -6.512 14.254 42.814 1.00 93.94 758 SER A O 1
ATOM 5701 N N . GLY A 1 759 ? -8.019 15.887 42.484 1.00 93.56 759 GLY A N 1
ATOM 5702 C CA . GLY A 1 759 ? -7.190 16.719 41.612 1.00 93.56 759 GLY A CA 1
ATOM 5703 C C . GLY A 1 759 ? -7.213 16.319 40.134 1.00 93.56 759 GLY A C 1
ATOM 5704 O O . GLY A 1 759 ? -6.289 16.681 39.398 1.00 93.56 759 GLY A O 1
ATOM 5705 N N . GLU A 1 760 ? -8.221 15.565 39.690 1.00 96.62 760 GLU A N 1
ATOM 5706 C CA . GLU A 1 760 ? -8.450 15.291 38.270 1.00 96.62 760 GLU A CA 1
ATOM 5707 C C . GLU A 1 760 ? -9.270 16.395 37.606 1.00 96.62 760 GLU A C 1
ATOM 5709 O O . GLU A 1 760 ? -10.154 16.997 38.211 1.00 96.62 760 GLU A O 1
ATOM 5714 N N . LYS A 1 761 ? -9.016 16.621 36.316 1.00 97.00 761 LYS A N 1
ATOM 5715 C CA . LYS A 1 761 ? -9.920 17.394 35.464 1.00 97.00 761 LYS A CA 1
ATOM 5716 C C . LYS A 1 761 ? -10.780 16.422 34.668 1.00 97.00 761 LYS A C 1
ATOM 5718 O O . LYS A 1 761 ? -10.243 15.585 33.940 1.00 97.00 761 LYS A O 1
ATOM 5723 N N . VAL A 1 762 ? -12.094 16.548 34.816 1.00 97.56 762 VAL A N 1
ATOM 5724 C CA . VAL A 1 762 ? -13.074 15.564 34.355 1.00 97.56 762 VAL A CA 1
ATOM 5725 C C . VAL A 1 762 ? -13.960 16.165 33.264 1.00 97.56 762 VAL A C 1
ATOM 5727 O O . VAL A 1 762 ? -14.380 17.316 33.362 1.00 97.56 762 VAL A O 1
ATOM 5730 N N . TYR A 1 763 ? -14.263 15.385 32.230 1.00 97.31 763 TYR A N 1
ATOM 5731 C CA . TYR A 1 763 ? -15.172 15.758 31.148 1.00 97.31 763 TYR A CA 1
ATOM 5732 C C . TYR A 1 763 ? -16.254 14.694 30.991 1.00 97.31 763 TYR A C 1
ATOM 5734 O O . TYR A 1 763 ? -15.963 13.502 31.027 1.00 97.31 763 TYR A O 1
ATOM 5742 N N . THR A 1 764 ? -17.500 15.107 30.776 1.00 96.69 764 THR A N 1
ATOM 5743 C CA . THR A 1 764 ? -18.531 14.190 30.273 1.00 96.69 764 THR A CA 1
ATOM 5744 C C . THR A 1 764 ? -18.408 14.164 28.760 1.00 96.69 764 THR A C 1
ATOM 5746 O O . THR A 1 764 ? -18.706 15.169 28.123 1.00 96.69 764 THR A O 1
ATOM 5749 N N . ILE A 1 765 ? -17.920 13.052 28.211 1.00 94.81 765 ILE A N 1
ATOM 5750 C CA . ILE A 1 765 ? -17.486 12.984 26.810 1.00 94.81 765 ILE A CA 1
ATOM 5751 C C . ILE A 1 765 ? -18.461 12.254 25.897 1.00 94.81 765 ILE A C 1
ATOM 5753 O O . ILE A 1 765 ? -18.257 12.257 24.693 1.00 94.81 765 ILE A O 1
ATOM 5757 N N . GLY A 1 766 ? -19.499 11.615 26.435 1.00 92.38 766 GLY A N 1
ATOM 5758 C CA . GLY A 1 766 ? -20.479 10.923 25.606 1.00 92.38 766 GLY A CA 1
ATOM 5759 C C . GLY A 1 766 ? -21.272 9.860 26.351 1.00 92.38 766 GLY A C 1
ATOM 5760 O O . GLY A 1 766 ? -21.461 9.954 27.568 1.00 92.38 766 GLY A O 1
ATOM 5761 N N . LYS A 1 767 ? -21.750 8.853 25.619 1.00 93.44 767 LYS A N 1
ATOM 5762 C CA . LYS A 1 767 ? -22.631 7.795 26.135 1.00 93.44 767 LYS A CA 1
ATOM 5763 C C . LYS A 1 767 ? -22.418 6.465 25.410 1.00 93.44 767 LYS A C 1
ATOM 5765 O O . LYS A 1 767 ? -21.875 6.418 24.309 1.00 93.44 767 LYS A O 1
ATOM 5770 N N . LEU A 1 768 ? -22.879 5.378 26.018 1.00 84.44 768 LEU A N 1
ATOM 5771 C CA . LEU A 1 768 ? -23.026 4.098 25.338 1.00 84.44 768 LEU A CA 1
ATOM 5772 C C . LEU A 1 768 ? -24.283 4.102 24.472 1.00 84.44 768 LEU A C 1
ATOM 5774 O O . LEU A 1 768 ? -25.362 4.494 24.921 1.00 84.44 768 LEU A O 1
ATOM 5778 N N . ILE A 1 769 ? -24.146 3.608 23.250 1.00 75.88 769 ILE A N 1
ATOM 5779 C CA . ILE A 1 769 ? -25.233 3.435 22.289 1.00 75.88 769 ILE A CA 1
ATOM 5780 C C . ILE A 1 769 ? -25.312 1.974 21.849 1.00 75.88 769 ILE A C 1
ATOM 5782 O O . ILE A 1 769 ? -24.345 1.215 21.964 1.00 75.88 769 ILE A O 1
ATOM 5786 N N . LYS A 1 770 ? -26.465 1.565 21.320 1.00 67.88 770 LYS A N 1
ATOM 5787 C CA . LYS A 1 770 ? -26.547 0.319 20.551 1.00 67.88 770 LYS A CA 1
ATOM 5788 C C . LYS A 1 770 ? -25.843 0.495 19.209 1.00 67.88 770 LYS A C 1
ATOM 5790 O O . LYS A 1 770 ? -25.849 1.585 18.633 1.00 67.88 770 LYS A O 1
ATOM 5795 N N . ARG A 1 771 ? -25.277 -0.591 18.695 1.00 58.59 771 ARG A N 1
ATOM 5796 C CA . ARG A 1 771 ? -24.663 -0.615 17.366 1.00 58.59 771 ARG A CA 1
ATOM 5797 C C . ARG A 1 771 ? -25.736 -0.600 16.257 1.00 58.59 771 ARG A C 1
ATOM 5799 O O . ARG A 1 771 ? -26.748 -1.301 16.366 1.00 58.59 771 ARG A O 1
ATOM 5806 N N . SER A 1 772 ? -25.530 0.231 15.229 1.00 60.47 772 SER A N 1
ATOM 5807 C CA . SER A 1 772 ? -26.339 0.307 13.995 1.00 60.47 772 SER A CA 1
ATOM 5808 C C . SER A 1 772 ? -25.671 -0.496 12.895 1.00 60.47 772 SER A C 1
ATOM 5810 O O . SER A 1 772 ? -24.665 -0.055 12.342 1.00 60.47 772 SER A O 1
ATOM 5812 N N . GLU A 1 773 ? -26.192 -1.678 12.586 1.00 80.69 773 GLU A N 1
ATOM 5813 C CA . GLU A 1 773 ? -25.431 -2.640 11.797 1.00 80.69 773 GLU A CA 1
ATOM 5814 C C . GLU A 1 773 ? -26.339 -3.510 10.911 1.00 80.69 773 GLU A C 1
ATOM 5816 O O . GLU A 1 773 ? -27.480 -3.833 11.259 1.00 80.69 773 GLU A O 1
ATOM 5821 N N . VAL A 1 774 ? -25.826 -3.913 9.745 1.00 89.44 774 VAL A N 1
ATOM 5822 C CA . VAL A 1 774 ? -26.434 -4.921 8.866 1.00 89.44 774 VAL A CA 1
ATOM 5823 C C . VAL A 1 774 ? -25.554 -6.171 8.872 1.00 89.44 774 VAL A C 1
ATOM 5825 O O . VAL A 1 774 ? -24.392 -6.085 8.477 1.00 89.44 774 VAL A O 1
ATOM 5828 N N . PRO A 1 775 ? -26.057 -7.340 9.299 1.00 93.06 775 PRO A N 1
ATOM 5829 C CA . PRO A 1 775 ? -25.235 -8.534 9.366 1.00 93.06 775 PRO A CA 1
ATOM 5830 C C . PRO A 1 775 ? -24.988 -9.091 7.967 1.00 93.06 775 PRO A C 1
ATOM 5832 O O . PRO A 1 775 ? -25.819 -8.973 7.061 1.00 93.06 775 PRO A O 1
ATOM 5835 N N . CYS A 1 776 ? -23.858 -9.766 7.804 1.00 93.69 776 CYS A N 1
ATOM 5836 C CA . CYS A 1 776 ? -23.594 -10.575 6.632 1.00 93.69 776 CYS A CA 1
ATOM 5837 C C . CYS A 1 776 ? -24.542 -11.777 6.598 1.00 93.69 776 CYS A C 1
ATOM 5839 O O . CYS A 1 776 ? -25.163 -12.145 7.602 1.00 93.69 776 CYS A O 1
ATOM 5841 N N . SER A 1 777 ? -24.667 -12.402 5.432 1.00 93.81 777 SER A N 1
ATOM 5842 C CA . SER A 1 777 ? -25.558 -13.544 5.254 1.00 93.81 777 SER A CA 1
ATOM 5843 C C . SER A 1 777 ? -24.880 -14.690 4.517 1.00 93.81 777 SER A C 1
ATOM 5845 O O . SER A 1 777 ? -24.035 -14.506 3.644 1.00 93.81 777 SER A O 1
ATOM 5847 N N . SER A 1 778 ? -25.254 -15.908 4.889 1.00 93.62 778 SER A N 1
ATOM 5848 C CA . SER A 1 778 ? -24.965 -17.119 4.135 1.00 93.62 778 SER A CA 1
ATOM 5849 C C . SER A 1 778 ? -26.268 -17.658 3.556 1.00 93.62 778 SER A C 1
ATOM 5851 O O . SER A 1 778 ? -27.216 -17.922 4.292 1.00 93.62 778 SER A O 1
ATOM 5853 N N . ALA A 1 779 ? -26.308 -17.801 2.236 1.00 91.00 779 ALA A N 1
ATOM 5854 C CA . ALA A 1 779 ? -27.440 -18.308 1.462 1.00 91.00 779 ALA A CA 1
ATOM 5855 C C . ALA A 1 779 ? -27.182 -19.725 0.941 1.00 91.00 779 ALA A C 1
ATOM 5857 O O . ALA A 1 779 ? -26.061 -20.233 1.020 1.00 91.00 779 ALA A O 1
ATOM 5858 N N . ASN A 1 780 ? -28.196 -20.343 0.328 1.00 89.31 780 ASN A N 1
ATOM 5859 C CA . ASN A 1 780 ? -28.097 -21.669 -0.292 1.00 89.31 780 ASN A CA 1
ATOM 5860 C C . ASN A 1 780 ? -27.590 -22.768 0.667 1.00 89.31 780 ASN A C 1
ATOM 5862 O O . ASN A 1 780 ? -26.883 -23.688 0.247 1.00 89.31 780 ASN A O 1
ATOM 5866 N N . ILE A 1 781 ? -27.946 -22.679 1.955 1.00 90.44 781 ILE A N 1
ATOM 5867 C CA . ILE A 1 781 ? -27.458 -23.593 2.998 1.00 90.44 781 ILE A CA 1
ATOM 5868 C C . ILE A 1 781 ? -27.981 -25.007 2.731 1.00 90.44 781 ILE A C 1
ATOM 5870 O O . ILE A 1 781 ? -29.175 -25.293 2.866 1.00 90.44 781 ILE A O 1
ATOM 5874 N N . GLY A 1 782 ? -27.070 -25.904 2.345 1.00 90.56 782 GLY A N 1
ATOM 5875 C CA . GLY A 1 782 ? -27.397 -27.276 1.961 1.00 90.56 782 GLY A CA 1
ATOM 5876 C C . GLY A 1 782 ? -28.478 -27.320 0.867 1.00 90.56 782 GLY A C 1
ATOM 5877 O O . GLY A 1 782 ? -28.279 -26.725 -0.191 1.00 90.56 782 GLY A O 1
ATOM 5878 N N . PRO A 1 783 ? -29.628 -27.990 1.078 1.00 94.06 783 PRO A N 1
ATOM 5879 C CA . PRO A 1 783 ? -30.703 -28.096 0.084 1.00 94.06 783 PRO A CA 1
ATOM 5880 C C . PRO A 1 783 ? -31.464 -26.777 -0.163 1.00 94.06 783 PRO A C 1
ATOM 5882 O O . PRO A 1 783 ? -32.357 -26.736 -1.008 1.00 94.06 783 PRO A O 1
ATOM 5885 N N . GLY A 1 784 ? -31.184 -25.715 0.596 1.00 92.81 784 GLY A N 1
ATOM 5886 C CA . GLY A 1 784 ? -31.983 -24.492 0.667 1.00 92.81 784 GLY A CA 1
ATOM 5887 C C . GLY A 1 784 ? -31.771 -23.472 -0.452 1.00 92.81 784 GLY A C 1
ATOM 5888 O O . GLY A 1 784 ? -31.736 -22.279 -0.162 1.00 92.81 784 GLY A O 1
ATOM 5889 N N . PHE A 1 785 ? -31.602 -23.924 -1.696 1.00 91.56 785 PHE A N 1
ATOM 5890 C CA . PHE A 1 785 ? -31.312 -23.065 -2.850 1.00 91.56 785 PHE A CA 1
ATOM 5891 C C . PHE A 1 785 ? -32.358 -21.946 -3.039 1.00 91.56 785 PHE A C 1
ATOM 5893 O O . PHE A 1 785 ? -33.537 -22.261 -3.195 1.00 91.56 785 PHE A O 1
ATOM 5900 N N . ASP A 1 786 ? -31.926 -20.678 -3.019 1.00 87.88 786 ASP A N 1
ATOM 5901 C CA . ASP A 1 786 ? -32.730 -19.439 -3.106 1.00 87.88 786 ASP A CA 1
ATOM 5902 C C . ASP A 1 786 ? -33.868 -19.315 -2.058 1.00 87.88 786 ASP A C 1
ATOM 5904 O O . ASP A 1 786 ? -34.777 -18.498 -2.207 1.00 87.88 786 ASP A O 1
ATOM 5908 N N . VAL A 1 787 ? -33.850 -20.132 -0.997 1.00 90.62 787 VAL A N 1
ATOM 5909 C CA . VAL A 1 787 ? -34.942 -20.226 -0.006 1.00 90.62 787 VAL A CA 1
ATOM 5910 C C . VAL A 1 787 ? -34.442 -20.034 1.420 1.00 90.62 787 VAL A C 1
ATOM 5912 O O . VAL A 1 787 ? -35.124 -19.393 2.220 1.00 90.62 787 VAL A O 1
ATOM 5915 N N . ILE A 1 788 ? -33.284 -20.600 1.766 1.00 94.62 788 ILE A N 1
ATOM 5916 C CA . ILE A 1 788 ? -32.778 -20.635 3.141 1.00 94.62 788 ILE A CA 1
ATOM 5917 C C . ILE A 1 788 ? -31.556 -19.730 3.283 1.00 94.62 788 ILE A C 1
ATOM 5919 O O . ILE A 1 788 ? -30.556 -19.923 2.588 1.00 94.62 788 ILE A O 1
ATOM 5923 N N . GLY A 1 789 ? -31.619 -18.818 4.252 1.00 95.00 789 GLY A N 1
ATOM 5924 C CA . GLY A 1 789 ? -30.526 -17.919 4.614 1.00 95.00 789 GLY A CA 1
ATOM 5925 C C . GLY A 1 789 ? -30.211 -17.939 6.112 1.00 95.00 789 GLY A C 1
ATOM 5926 O O . GLY A 1 789 ? -31.059 -18.269 6.942 1.00 95.00 789 GLY A O 1
ATOM 5927 N N . LEU A 1 790 ? -28.983 -17.572 6.466 1.00 96.31 790 LEU A N 1
ATOM 5928 C CA . LEU A 1 790 ? -28.512 -17.400 7.840 1.00 96.31 790 LEU A CA 1
ATOM 5929 C C . LEU A 1 790 ? -27.766 -16.077 7.965 1.00 96.31 790 LEU A C 1
ATOM 5931 O O . LEU A 1 790 ? -26.771 -15.869 7.274 1.00 96.31 790 LEU A O 1
ATOM 5935 N N . ALA A 1 791 ? -28.211 -15.209 8.866 1.00 96.38 791 ALA A N 1
ATOM 5936 C CA . ALA A 1 791 ? -27.464 -14.012 9.234 1.00 96.38 791 ALA A CA 1
ATOM 5937 C C . ALA A 1 791 ? -26.307 -14.384 10.165 1.00 96.38 791 ALA A C 1
ATOM 5939 O O . ALA A 1 791 ? -26.514 -15.152 11.106 1.00 96.38 791 ALA A O 1
ATOM 5940 N N . LEU A 1 792 ? -25.114 -13.841 9.939 1.00 95.38 792 LEU A N 1
ATOM 5941 C CA . LEU A 1 792 ? -23.896 -14.183 10.679 1.00 95.38 792 LEU A CA 1
ATOM 5942 C C . LEU A 1 792 ? -23.230 -12.932 11.269 1.00 95.38 792 LEU A C 1
ATOM 5944 O O . LEU A 1 792 ? -23.400 -11.827 10.763 1.00 95.38 792 LEU A O 1
ATOM 5948 N N . SER A 1 793 ? -22.463 -13.119 12.345 1.00 90.44 793 SER A N 1
ATOM 5949 C CA . SER A 1 793 ? -21.846 -12.068 13.170 1.00 90.44 793 SER A CA 1
ATOM 5950 C C . SER A 1 793 ? -20.639 -11.359 12.522 1.00 90.44 793 SER A C 1
ATOM 5952 O O . SER A 1 793 ? -19.555 -11.297 13.103 1.00 90.44 793 SER A O 1
ATOM 5954 N N . ILE A 1 794 ? -20.810 -10.850 11.302 1.00 90.44 794 ILE A N 1
ATOM 5955 C CA . ILE A 1 794 ? -19.936 -9.865 10.647 1.00 90.44 794 ILE A CA 1
ATOM 5956 C C . ILE A 1 794 ? -20.853 -8.750 10.165 1.00 90.44 794 ILE A C 1
ATOM 5958 O O . ILE A 1 794 ? -21.846 -9.040 9.508 1.00 90.44 794 ILE A O 1
ATOM 5962 N N . TRP A 1 795 ? -20.526 -7.501 10.458 1.00 89.75 795 TRP A N 1
ATOM 5963 C CA . TRP A 1 795 ? -21.481 -6.406 10.358 1.00 89.75 795 TRP A CA 1
ATOM 5964 C C . TRP A 1 795 ? -20.995 -5.316 9.410 1.00 89.75 795 TRP A C 1
ATOM 5966 O O . TRP A 1 795 ? -19.865 -4.867 9.528 1.00 89.75 795 TRP A O 1
ATOM 5976 N N . LEU A 1 796 ? -21.846 -4.920 8.465 1.00 92.44 796 LEU A N 1
ATOM 5977 C CA . LEU A 1 796 ? -21.716 -3.699 7.676 1.00 92.44 796 LEU A CA 1
ATOM 5978 C C . LEU A 1 796 ? -22.320 -2.545 8.482 1.00 92.44 796 LEU A C 1
ATOM 5980 O O . LEU A 1 796 ? -23.507 -2.584 8.810 1.00 92.44 796 LEU A O 1
ATOM 5984 N N . GLU A 1 797 ? -21.527 -1.518 8.762 1.00 90.06 797 GLU A N 1
ATOM 5985 C CA . GLU A 1 797 ? -21.931 -0.366 9.571 1.00 90.06 797 GLU A CA 1
ATOM 5986 C C . GLU A 1 797 ? -22.071 0.880 8.686 1.00 90.06 797 GLU A C 1
ATOM 5988 O O . GLU A 1 797 ? -21.263 1.114 7.780 1.00 90.06 797 GLU A O 1
ATOM 5993 N N . LEU A 1 798 ? -23.111 1.681 8.941 1.00 89.12 798 LEU A N 1
ATOM 5994 C CA . LEU A 1 798 ? -23.332 2.975 8.294 1.00 89.12 798 LEU A CA 1
ATOM 5995 C C . LEU A 1 798 ? -23.412 4.071 9.351 1.00 89.12 798 LEU A C 1
ATOM 5997 O O . LEU A 1 798 ? -24.322 4.081 10.176 1.00 89.12 798 LEU A O 1
ATOM 6001 N N . HIS A 1 799 ? -22.494 5.027 9.281 1.00 84.50 799 HIS A N 1
ATOM 6002 C CA . HIS A 1 799 ? -22.499 6.228 10.106 1.00 84.50 799 HIS A CA 1
ATOM 6003 C C . HIS A 1 799 ? -23.007 7.382 9.248 1.00 84.50 799 HIS A C 1
ATOM 6005 O O . HIS A 1 799 ? -22.390 7.732 8.240 1.00 84.50 799 HIS A O 1
ATOM 6011 N N . VAL A 1 800 ? -24.159 7.938 9.617 1.00 84.81 800 VAL A N 1
ATOM 6012 C CA . VAL A 1 800 ? -24.890 8.890 8.777 1.00 84.81 800 VAL A CA 1
ATOM 6013 C C . VAL A 1 800 ? -25.097 10.194 9.530 1.00 84.81 800 VAL A C 1
ATOM 6015 O O . VAL A 1 800 ? -25.699 10.199 10.599 1.00 84.81 800 VAL A O 1
ATOM 6018 N N . ASP A 1 801 ? -24.645 11.293 8.938 1.00 82.81 801 ASP A N 1
ATOM 6019 C CA . ASP A 1 801 ? -24.888 12.656 9.412 1.00 82.81 801 ASP A CA 1
ATOM 6020 C C . ASP A 1 801 ? -25.717 13.419 8.368 1.00 82.81 801 ASP A C 1
ATOM 6022 O O . ASP A 1 801 ? -25.473 13.284 7.167 1.00 82.81 801 ASP A O 1
ATOM 6026 N N . VAL A 1 802 ? -26.733 14.170 8.806 1.00 84.19 802 VAL A N 1
ATOM 6027 C CA . VAL A 1 802 ? -27.613 14.951 7.921 1.00 84.19 802 VAL A CA 1
ATOM 6028 C C . VAL A 1 802 ? -27.762 16.374 8.457 1.00 84.19 802 VAL A C 1
ATOM 6030 O O . VAL A 1 802 ? -28.544 16.617 9.379 1.00 84.19 802 VAL A O 1
ATOM 6033 N N . ASP A 1 803 ? -27.091 17.335 7.823 1.00 82.00 803 ASP A N 1
ATOM 6034 C CA . ASP A 1 803 ? -27.140 18.752 8.194 1.00 82.00 803 ASP A CA 1
ATOM 6035 C C . ASP A 1 803 ? -27.982 19.585 7.217 1.00 82.00 803 ASP A C 1
ATOM 6037 O O . ASP A 1 803 ? -27.486 20.121 6.226 1.00 82.00 803 ASP A O 1
ATOM 6041 N N . THR A 1 804 ? -29.261 19.776 7.556 1.00 78.12 804 THR A N 1
ATOM 6042 C CA . THR A 1 804 ? -30.209 20.578 6.756 1.00 78.12 804 THR A CA 1
ATOM 6043 C C . THR A 1 804 ? -29.950 22.085 6.706 1.00 78.12 804 THR A C 1
ATOM 6045 O O . THR A 1 804 ? -30.613 22.781 5.932 1.00 78.12 804 THR A O 1
ATOM 6048 N N . ALA A 1 805 ? -29.017 22.613 7.504 1.00 76.50 805 ALA A N 1
ATOM 6049 C CA . ALA A 1 805 ? -28.690 24.038 7.517 1.00 76.50 805 ALA A CA 1
ATOM 6050 C C . ALA A 1 805 ? -27.640 24.422 6.459 1.00 76.50 805 ALA A C 1
ATOM 6052 O O . ALA A 1 805 ? -27.490 25.608 6.146 1.00 76.50 805 ALA A O 1
ATOM 6053 N N . VAL A 1 806 ? -26.933 23.442 5.888 1.00 76.31 806 VAL A N 1
ATOM 6054 C CA . VAL A 1 806 ? -25.819 23.658 4.959 1.00 76.31 806 VAL A CA 1
ATOM 6055 C C . VAL A 1 806 ? -26.236 23.356 3.520 1.00 76.31 806 VAL A C 1
ATOM 6057 O O . VAL A 1 806 ? -26.893 22.359 3.218 1.00 76.31 806 VAL A O 1
ATOM 6060 N N . THR A 1 807 ? -25.832 24.229 2.592 1.00 78.62 807 THR A N 1
ATOM 6061 C CA . THR A 1 807 ? -25.949 23.953 1.152 1.00 78.62 807 THR A CA 1
ATOM 6062 C C . THR A 1 807 ? -24.808 23.032 0.737 1.00 78.62 807 THR A C 1
ATOM 6064 O O . THR A 1 807 ? -23.646 23.416 0.844 1.00 78.62 807 THR A O 1
ATOM 6067 N N . SER A 1 808 ? -25.124 21.826 0.272 1.00 81.12 808 SER A N 1
ATOM 6068 C CA . SER A 1 808 ? -24.108 20.854 -0.115 1.00 81.12 808 SER A CA 1
ATOM 6069 C C . SER A 1 808 ? -23.476 21.206 -1.459 1.00 81.12 808 SER A C 1
ATOM 6071 O O . SER A 1 808 ? -24.148 21.621 -2.405 1.00 81.12 808 SER A O 1
ATOM 6073 N N . HIS A 1 809 ? -22.166 20.991 -1.549 1.00 80.50 809 HIS A N 1
ATOM 6074 C CA . HIS A 1 809 ? -21.411 21.036 -2.804 1.00 80.50 809 HIS A CA 1
ATOM 6075 C C . HIS A 1 809 ? -21.123 19.634 -3.364 1.00 80.50 809 HIS A C 1
ATOM 6077 O O . HIS A 1 809 ? -20.511 19.510 -4.425 1.00 80.50 809 HIS A O 1
ATOM 6083 N N . ALA A 1 810 ? -21.542 18.577 -2.661 1.00 78.62 810 ALA A N 1
ATOM 6084 C CA . ALA A 1 810 ? -21.356 17.201 -3.096 1.00 78.62 810 ALA A CA 1
ATOM 6085 C C . ALA A 1 810 ? -22.415 16.805 -4.146 1.00 78.62 810 ALA A C 1
ATOM 6087 O O . ALA A 1 810 ? -23.584 17.187 -4.011 1.00 78.62 810 ALA A O 1
ATOM 6088 N N . PRO A 1 811 ? -22.060 16.016 -5.180 1.00 81.81 811 PRO A N 1
ATOM 6089 C CA . PRO A 1 811 ? -23.036 15.466 -6.117 1.00 81.81 811 PRO A CA 1
ATOM 6090 C C . PRO A 1 811 ? -24.174 14.738 -5.385 1.00 81.81 811 PRO A C 1
ATOM 6092 O O . PRO A 1 811 ? -23.934 13.945 -4.477 1.00 81.81 811 PRO A O 1
ATOM 6095 N N . LEU A 1 812 ? -25.424 15.022 -5.771 1.00 87.62 812 LEU A N 1
ATOM 6096 C CA . LEU A 1 812 ? -26.638 14.470 -5.142 1.00 87.62 812 LEU A CA 1
ATOM 6097 C C . LEU A 1 812 ? -26.739 14.707 -3.618 1.00 87.62 812 LEU A C 1
ATOM 6099 O O . LEU A 1 812 ? -27.482 13.985 -2.950 1.00 87.62 812 LEU A O 1
ATOM 6103 N N . ASN A 1 813 ? -26.049 15.733 -3.100 1.00 91.62 813 ASN A N 1
ATOM 6104 C CA . ASN A 1 813 ? -25.989 16.140 -1.691 1.00 91.62 813 ASN A CA 1
ATOM 6105 C C . ASN A 1 813 ? -25.416 15.087 -0.728 1.00 91.62 813 ASN A C 1
ATOM 6107 O O . ASN A 1 813 ? -25.701 15.143 0.469 1.00 91.62 813 ASN A O 1
ATOM 6111 N N . CYS A 1 814 ? -24.648 14.117 -1.232 1.00 91.00 814 CYS A N 1
ATOM 6112 C CA . CYS A 1 814 ? -24.150 13.006 -0.427 1.00 91.00 814 CYS A CA 1
ATOM 6113 C C . CYS A 1 814 ? -22.632 12.872 -0.537 1.00 91.00 814 CYS A C 1
ATOM 6115 O O . CYS A 1 814 ? -22.097 12.666 -1.628 1.00 91.00 814 CYS A O 1
ATOM 6117 N N . LYS A 1 815 ? -21.941 12.938 0.602 1.00 89.25 815 LYS A N 1
ATOM 6118 C CA . LYS A 1 815 ? -20.519 12.597 0.726 1.00 89.25 815 LYS A CA 1
ATOM 6119 C C . LYS A 1 815 ? -20.387 11.168 1.222 1.00 89.25 815 LYS A C 1
ATOM 6121 O O . LYS A 1 815 ? -21.107 10.778 2.136 1.00 89.25 815 LYS A O 1
ATOM 6126 N N . ILE A 1 816 ? -19.482 10.401 0.623 1.00 87.56 816 ILE A N 1
ATOM 6127 C CA . ILE A 1 816 ? -19.254 9.004 0.995 1.00 87.56 816 ILE A CA 1
ATOM 6128 C C . ILE A 1 816 ? -17.796 8.825 1.376 1.00 87.56 816 ILE A C 1
ATOM 6130 O O . ILE A 1 816 ? -16.899 9.246 0.646 1.00 87.56 816 ILE A O 1
ATOM 6134 N N . THR A 1 817 ? -17.570 8.167 2.501 1.00 84.56 817 THR A N 1
ATOM 6135 C CA . THR A 1 817 ? -16.270 7.615 2.879 1.00 84.56 817 THR A CA 1
ATOM 6136 C C . THR A 1 817 ? -16.446 6.132 3.179 1.00 84.56 817 THR A C 1
ATOM 6138 O O . THR A 1 817 ? -17.542 5.690 3.524 1.00 84.56 817 THR A O 1
ATOM 6141 N N . TYR A 1 818 ? -15.392 5.345 2.988 1.00 85.62 818 TYR A N 1
ATOM 6142 C CA . TYR A 1 818 ? -15.464 3.893 3.105 1.00 85.62 818 TYR A CA 1
ATOM 6143 C C . TYR A 1 818 ? -14.214 3.347 3.793 1.00 85.62 818 TYR A C 1
ATOM 6145 O O . TYR A 1 818 ? -13.098 3.745 3.466 1.00 85.62 818 TYR A O 1
ATOM 6153 N N . GLU A 1 819 ? -14.415 2.408 4.707 1.00 81.00 819 GLU A N 1
ATOM 6154 C CA . GLU A 1 819 ? -13.397 1.622 5.392 1.00 81.00 819 GLU A CA 1
ATOM 6155 C C . GLU A 1 819 ? -13.758 0.129 5.297 1.00 81.00 819 GLU A C 1
ATOM 6157 O O . GLU A 1 819 ? -14.929 -0.251 5.307 1.00 81.00 819 GLU A O 1
ATOM 6162 N N . GLY A 1 820 ? -12.751 -0.742 5.200 1.00 74.31 820 GLY A N 1
ATOM 6163 C CA . GLY A 1 820 ? -12.934 -2.195 5.219 1.00 74.31 820 GLY A CA 1
ATOM 6164 C C . GLY A 1 820 ? -12.496 -2.900 3.934 1.00 74.31 820 GLY A C 1
ATOM 6165 O O . GLY A 1 820 ? -11.604 -2.446 3.217 1.00 74.31 820 GLY A O 1
ATOM 6166 N N . GLN A 1 821 ? -13.088 -4.063 3.659 1.00 69.75 821 GLN A N 1
ATOM 6167 C CA . GLN A 1 821 ? -12.709 -4.917 2.531 1.00 69.75 821 GLN A CA 1
ATOM 6168 C C . GLN A 1 821 ? -13.011 -4.225 1.193 1.00 69.75 821 GLN A C 1
ATOM 6170 O O . GLN A 1 821 ? -14.130 -3.759 0.966 1.00 69.75 821 GLN A O 1
ATOM 6175 N N . GLY A 1 822 ? -12.007 -4.175 0.310 1.00 65.56 822 GLY A N 1
ATOM 6176 C CA . GLY A 1 822 ? -12.123 -3.577 -1.024 1.00 65.56 822 GLY A CA 1
ATOM 6177 C C . GLY A 1 822 ? -12.240 -2.050 -1.036 1.00 65.56 822 GLY A C 1
ATOM 6178 O O . GLY A 1 822 ? -12.698 -1.506 -2.033 1.00 65.56 822 GLY A O 1
ATOM 6179 N N . ALA A 1 823 ? -11.846 -1.349 0.037 1.00 70.62 823 ALA A N 1
ATOM 6180 C CA . ALA A 1 823 ? -12.002 0.107 0.154 1.00 70.62 823 ALA A CA 1
ATOM 6181 C C . ALA A 1 823 ? -11.428 0.911 -1.029 1.00 70.62 823 ALA A C 1
ATOM 6183 O O . ALA A 1 823 ? -11.982 1.945 -1.387 1.00 70.62 823 ALA A O 1
ATOM 6184 N N . GLU A 1 824 ? -10.362 0.416 -1.662 1.00 62.56 824 GLU A N 1
ATOM 6185 C CA . GLU A 1 824 ? -9.725 1.046 -2.827 1.00 62.56 824 GLU A CA 1
ATOM 6186 C C . GLU A 1 824 ? -10.531 0.873 -4.133 1.00 62.56 824 GLU A C 1
ATOM 6188 O O . GLU A 1 824 ? -10.364 1.646 -5.073 1.00 62.56 824 GLU A O 1
ATOM 6193 N N . GLU A 1 825 ? -11.427 -0.117 -4.192 1.00 67.31 825 GLU A N 1
ATOM 6194 C CA . GLU A 1 825 ? -12.205 -0.494 -5.383 1.00 67.31 825 GLU A CA 1
ATOM 6195 C C . GLU A 1 825 ? -13.670 -0.026 -5.316 1.00 67.31 825 GLU A C 1
ATOM 6197 O O . GLU A 1 825 ? -14.389 -0.060 -6.318 1.00 67.31 825 GLU A O 1
ATOM 6202 N N . VAL A 1 826 ? -14.139 0.420 -4.145 1.00 76.81 826 VAL A N 1
ATOM 6203 C CA . VAL A 1 826 ? -15.530 0.839 -3.937 1.00 76.81 826 VAL A CA 1
ATOM 6204 C C . VAL A 1 826 ? -15.736 2.287 -4.404 1.00 76.81 826 VAL A C 1
ATOM 6206 O O . VAL A 1 826 ? -15.070 3.197 -3.909 1.00 76.81 826 VAL A O 1
ATOM 6209 N N . PRO A 1 827 ? -16.701 2.558 -5.307 1.00 80.88 827 PRO A N 1
ATOM 6210 C CA . PRO A 1 827 ? -17.011 3.924 -5.711 1.00 80.88 827 PRO A CA 1
ATOM 6211 C C . PRO A 1 827 ? -17.450 4.779 -4.515 1.00 80.88 827 PRO A C 1
ATOM 6213 O O . PRO A 1 827 ? -18.282 4.349 -3.715 1.00 80.88 827 PRO A O 1
ATOM 6216 N N . LEU A 1 828 ? -16.943 6.011 -4.422 1.00 86.38 828 LEU A N 1
ATOM 6217 C CA . LEU A 1 828 ? -17.315 6.989 -3.384 1.00 86.38 828 LEU A CA 1
ATOM 6218 C C . LEU A 1 828 ? -18.281 8.071 -3.896 1.00 86.38 828 LEU A C 1
ATOM 6220 O O . LEU A 1 828 ? -18.499 9.094 -3.249 1.00 86.38 828 LEU A O 1
ATOM 6224 N N . THR A 1 829 ? -18.878 7.854 -5.066 1.00 82.56 829 THR A N 1
ATOM 6225 C CA . THR A 1 829 ? -19.925 8.711 -5.627 1.00 82.56 829 THR A CA 1
ATOM 6226 C C . THR A 1 829 ? -21.303 8.097 -5.391 1.00 82.56 829 THR A C 1
ATOM 6228 O O . THR A 1 829 ? -21.503 6.883 -5.506 1.00 82.56 829 THR A O 1
ATOM 6231 N N . ALA A 1 830 ? -22.273 8.947 -5.050 1.00 82.12 830 ALA A N 1
ATOM 6232 C CA . ALA A 1 830 ? -23.602 8.525 -4.607 1.00 82.12 830 ALA A CA 1
ATOM 6233 C C . ALA A 1 830 ? -24.413 7.738 -5.645 1.00 82.12 830 ALA A C 1
ATOM 6235 O O . ALA A 1 830 ? -25.257 6.924 -5.291 1.00 82.12 830 ALA A O 1
ATOM 6236 N N . ASP A 1 831 ? -24.150 7.960 -6.926 1.00 79.44 831 ASP A N 1
ATOM 6237 C CA . ASP A 1 831 ? -24.807 7.296 -8.049 1.00 79.44 831 ASP A CA 1
ATOM 6238 C C . ASP A 1 831 ? -24.066 6.053 -8.561 1.00 79.44 831 ASP A C 1
ATOM 6240 O O . ASP A 1 831 ? -24.577 5.380 -9.455 1.00 79.44 831 ASP A O 1
ATOM 6244 N N . SER A 1 832 ? -22.904 5.724 -7.990 1.00 77.75 832 SER A N 1
ATOM 6245 C CA . SER A 1 832 ? -22.079 4.577 -8.396 1.00 77.75 832 SER A CA 1
ATOM 6246 C C . SER A 1 832 ? -21.949 3.525 -7.288 1.00 77.75 832 SER A C 1
ATOM 6248 O O . SER A 1 832 ? -21.930 2.328 -7.575 1.00 77.75 832 SER A O 1
ATOM 6250 N N . ASN A 1 833 ? -21.938 3.941 -6.020 1.00 86.56 833 ASN A N 1
ATOM 6251 C CA . ASN A 1 833 ? -21.871 3.043 -4.866 1.00 86.56 833 ASN A CA 1
ATOM 6252 C C . ASN A 1 833 ? -23.198 2.288 -4.652 1.00 86.56 833 ASN A C 1
ATOM 6254 O O . ASN A 1 833 ? -24.255 2.907 -4.602 1.00 86.56 833 ASN A O 1
ATOM 6258 N N . LEU A 1 834 ? -23.172 0.959 -4.489 1.00 86.19 834 LEU A N 1
ATOM 6259 C CA . LEU A 1 834 ? -24.392 0.138 -4.390 1.00 86.19 834 LEU A CA 1
ATOM 6260 C C . LEU A 1 834 ? -25.330 0.560 -3.243 1.00 86.19 834 LEU A C 1
ATOM 6262 O O . LEU A 1 834 ? -26.547 0.556 -3.433 1.00 86.19 834 LEU A O 1
ATOM 6266 N N . ILE A 1 835 ? -24.788 0.956 -2.087 1.00 91.25 835 ILE A N 1
ATOM 6267 C CA . ILE A 1 835 ? -25.573 1.349 -0.906 1.00 91.25 835 ILE A CA 1
ATOM 6268 C C . ILE A 1 835 ? -26.339 2.638 -1.203 1.00 91.25 835 ILE A C 1
ATOM 6270 O O . ILE A 1 835 ? -27.564 2.692 -1.086 1.00 91.25 835 ILE A O 1
ATOM 6274 N N . THR A 1 836 ? -25.638 3.680 -1.647 1.00 89.69 836 THR A N 1
ATOM 6275 C CA . THR A 1 836 ? -26.259 4.985 -1.903 1.00 89.69 836 THR A CA 1
ATOM 6276 C 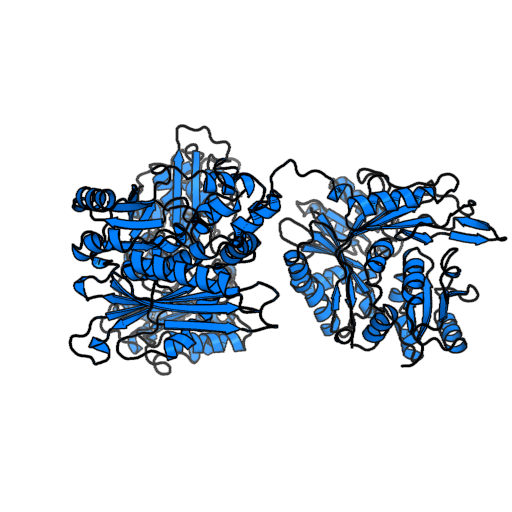C . THR A 1 836 ? -27.055 5.017 -3.204 1.00 89.69 836 THR A C 1
ATOM 6278 O O . THR A 1 836 ? -28.079 5.692 -3.251 1.00 89.69 836 THR A O 1
ATOM 6281 N N . ARG A 1 837 ? -26.711 4.207 -4.212 1.00 87.94 837 ARG A N 1
ATOM 6282 C CA . ARG A 1 837 ? -27.566 3.959 -5.389 1.00 87.94 837 ARG A CA 1
ATOM 6283 C C . ARG A 1 837 ? -28.893 3.331 -5.002 1.00 87.94 837 ARG A C 1
ATOM 6285 O O . ARG A 1 837 ? -29.940 3.773 -5.473 1.00 87.94 837 ARG A O 1
ATOM 6292 N N . THR A 1 838 ? -28.847 2.314 -4.145 1.00 89.50 838 THR A N 1
ATOM 6293 C CA . THR A 1 838 ? -30.050 1.675 -3.605 1.00 89.50 838 THR A CA 1
ATOM 6294 C C . THR A 1 838 ? -30.877 2.693 -2.828 1.00 89.50 838 THR A C 1
ATOM 6296 O O . THR A 1 838 ? -32.081 2.806 -3.054 1.00 89.50 838 THR A O 1
ATOM 6299 N N . ALA A 1 839 ? -30.230 3.507 -1.992 1.00 91.25 839 ALA A N 1
ATOM 6300 C CA . ALA A 1 839 ? -30.916 4.556 -1.257 1.00 91.25 839 ALA A CA 1
ATOM 6301 C C . ALA A 1 839 ? -31.575 5.589 -2.194 1.00 91.25 839 ALA A C 1
ATOM 6303 O O . ALA A 1 839 ? -32.750 5.912 -2.036 1.00 91.25 839 ALA A O 1
ATOM 6304 N N . LEU A 1 840 ? -30.868 6.056 -3.228 1.00 88.75 840 LEU A N 1
ATOM 6305 C CA . LEU A 1 840 ? -31.406 6.983 -4.229 1.00 88.75 840 LEU A CA 1
ATOM 6306 C C . LEU A 1 840 ? -32.612 6.412 -4.969 1.00 88.75 840 LEU A C 1
ATOM 6308 O O . LEU A 1 840 ? -33.564 7.146 -5.218 1.00 88.75 840 LEU A O 1
ATOM 6312 N N . TYR A 1 841 ? -32.597 5.125 -5.315 1.00 87.81 841 TYR A N 1
ATOM 6313 C CA . TYR A 1 841 ? -33.749 4.466 -5.928 1.00 87.81 841 TYR A CA 1
ATOM 6314 C C . TYR A 1 841 ? -34.990 4.550 -5.023 1.00 87.81 841 TYR A C 1
ATOM 6316 O O . TYR A 1 841 ? -36.053 4.984 -5.476 1.00 87.81 841 TYR A O 1
ATOM 6324 N N . VAL A 1 842 ? -34.847 4.221 -3.735 1.00 90.38 842 VAL A N 1
ATOM 6325 C CA . VAL A 1 842 ? -35.949 4.282 -2.758 1.00 90.38 842 VAL A CA 1
ATOM 6326 C C . VAL A 1 842 ? -36.418 5.725 -2.528 1.00 90.38 842 VAL A C 1
ATOM 6328 O O . VAL A 1 842 ? -37.623 5.980 -2.512 1.00 90.38 842 VAL A O 1
ATOM 6331 N N . LEU A 1 843 ? -35.492 6.680 -2.400 1.00 90.75 843 LEU A N 1
ATOM 6332 C CA . LEU A 1 843 ? -35.795 8.109 -2.251 1.00 90.75 843 LEU A CA 1
ATOM 6333 C C . LEU A 1 843 ? -36.577 8.649 -3.457 1.00 90.75 843 LEU A C 1
ATOM 6335 O O . LEU A 1 843 ? -37.594 9.325 -3.287 1.00 90.75 843 LEU A O 1
ATOM 6339 N N . ARG A 1 844 ? -36.155 8.300 -4.677 1.00 88.44 844 ARG A N 1
ATOM 6340 C CA . ARG A 1 844 ? -36.798 8.752 -5.919 1.00 88.44 844 ARG A CA 1
ATOM 6341 C C . ARG A 1 844 ? -38.188 8.161 -6.111 1.00 88.44 844 ARG A C 1
ATOM 6343 O O . ARG A 1 844 ? -39.072 8.890 -6.551 1.00 88.44 844 ARG A O 1
ATOM 6350 N N . CYS A 1 845 ? -38.414 6.913 -5.692 1.00 86.31 845 CYS A N 1
ATOM 6351 C CA . CYS A 1 845 ? -39.766 6.344 -5.613 1.00 86.31 845 CYS A CA 1
ATOM 6352 C C . CYS A 1 845 ? -40.702 7.197 -4.734 1.00 86.31 845 CYS A C 1
ATOM 6354 O O . CYS A 1 845 ? -41.897 7.250 -4.983 1.00 86.31 845 CYS A O 1
ATOM 6356 N N . HIS A 1 846 ? -40.159 7.911 -3.743 1.00 91.25 846 HIS A N 1
ATOM 6357 C CA . HIS A 1 846 ? -40.908 8.790 -2.840 1.00 91.25 846 HIS A CA 1
ATOM 6358 C C . HIS A 1 846 ? -40.770 10.282 -3.194 1.00 91.25 846 HIS A C 1
ATOM 6360 O O . HIS A 1 846 ? -40.948 11.154 -2.341 1.00 91.25 846 HIS A O 1
ATOM 6366 N N . GLY A 1 847 ? -40.434 10.601 -4.449 1.00 87.75 847 GLY A N 1
ATOM 6367 C CA . GLY A 1 847 ? -40.355 11.976 -4.949 1.00 87.75 847 GLY A CA 1
ATOM 6368 C C . GLY A 1 847 ? -39.135 12.776 -4.475 1.00 87.75 847 GLY A C 1
ATOM 6369 O O . GLY A 1 847 ? -39.057 13.977 -4.741 1.00 87.75 847 GLY A O 1
ATOM 6370 N N . GLN A 1 848 ? -38.167 12.145 -3.803 1.00 90.81 848 GLN A N 1
ATOM 6371 C CA . GLN A 1 848 ? -36.925 12.779 -3.353 1.00 90.81 848 GLN A CA 1
ATOM 6372 C C . GLN A 1 848 ? -35.801 12.492 -4.361 1.00 90.81 848 GLN A C 1
ATOM 6374 O O . GLN A 1 848 ? -35.294 11.378 -4.461 1.00 90.81 848 GLN A O 1
ATOM 6379 N N . ARG A 1 849 ? -35.420 13.500 -5.160 1.00 87.50 849 ARG A N 1
ATOM 6380 C CA . ARG A 1 849 ? -34.485 13.322 -6.296 1.00 87.50 849 ARG A CA 1
ATOM 6381 C C . ARG A 1 849 ? -33.023 13.085 -5.895 1.00 87.50 849 ARG A C 1
ATOM 6383 O O . ARG A 1 849 ? -32.270 12.482 -6.667 1.00 87.50 849 ARG A O 1
ATOM 6390 N N . SER A 1 850 ? -32.639 13.577 -4.725 1.00 89.00 850 SER A N 1
ATOM 6391 C CA . SER A 1 850 ? -31.294 13.543 -4.147 1.00 89.00 850 SER A CA 1
ATOM 6392 C C . SER A 1 850 ? -31.391 13.342 -2.635 1.00 89.00 850 SER A C 1
ATOM 6394 O O . SER A 1 850 ? -32.484 13.438 -2.073 1.00 89.00 850 SER A O 1
ATOM 6396 N N . PHE A 1 851 ? -30.257 13.118 -1.970 1.00 91.62 851 PHE A N 1
ATOM 6397 C CA . PHE A 1 851 ? -30.222 13.093 -0.510 1.00 91.62 851 PHE A CA 1
ATOM 6398 C C . PHE A 1 851 ? -30.587 14.472 0.078 1.00 91.62 851 PHE A C 1
ATOM 6400 O O . PHE A 1 851 ? -30.436 15.502 -0.604 1.00 91.62 851 PHE A O 1
ATOM 6407 N N . PRO A 1 852 ? -31.070 14.527 1.331 1.00 89.06 852 PRO A N 1
ATOM 6408 C CA . PRO A 1 852 ? -31.180 15.779 2.070 1.00 89.06 852 PRO A CA 1
ATOM 6409 C C . PRO A 1 852 ? -29.816 16.486 2.142 1.00 89.06 852 PRO A C 1
ATOM 6411 O O . PRO A 1 852 ? -28.792 15.854 2.381 1.00 89.06 852 PRO A O 1
ATOM 6414 N N . SER A 1 853 ? -29.786 17.792 1.885 1.00 83.94 853 SER A N 1
ATOM 6415 C CA . SER A 1 853 ? -28.544 18.578 1.937 1.00 83.94 853 SER A CA 1
ATOM 6416 C C . SER A 1 853 ? -28.189 18.906 3.376 1.00 83.94 853 SER A C 1
ATOM 6418 O O . SER A 1 853 ? -29.100 19.371 4.040 1.00 83.94 853 SER A O 1
ATOM 6420 N N . GLU A 1 854 ? -26.952 18.757 3.858 1.00 85.31 854 GLU A N 1
ATOM 6421 C CA . GLU A 1 854 ? -25.872 17.874 3.378 1.00 85.31 854 GLU A CA 1
ATOM 6422 C C . GLU A 1 854 ? -25.931 16.528 4.113 1.00 85.31 854 GLU A C 1
ATOM 6424 O O . GLU A 1 854 ? -26.009 16.504 5.335 1.00 85.31 854 GLU A O 1
ATOM 6429 N N . THR A 1 855 ? -25.874 15.412 3.378 1.00 88.94 855 THR A N 1
ATOM 6430 C CA . THR A 1 855 ? -25.780 14.066 3.961 1.00 88.94 855 THR A CA 1
ATOM 6431 C C . THR A 1 855 ? -24.343 13.553 3.853 1.00 88.94 855 THR A C 1
ATOM 6433 O O . THR A 1 855 ? -23.768 13.531 2.763 1.00 88.94 855 THR A O 1
ATOM 6436 N N . SER A 1 856 ? -23.764 13.092 4.956 1.00 87.50 856 SER A N 1
ATOM 6437 C CA . SER A 1 856 ? -22.482 12.382 4.983 1.00 87.50 856 SER A CA 1
ATOM 6438 C C . SER A 1 856 ? -22.706 10.933 5.398 1.00 87.50 856 SER A C 1
ATOM 6440 O O . SER A 1 856 ? -23.335 10.675 6.417 1.00 87.50 856 SER A O 1
ATOM 6442 N N . VAL A 1 857 ? -22.197 9.988 4.608 1.00 87.81 857 VAL A N 1
ATOM 6443 C CA . VAL A 1 857 ? -22.305 8.545 4.854 1.00 87.81 857 VAL A CA 1
ATOM 6444 C C . VAL A 1 857 ? -20.901 7.961 4.951 1.00 87.81 857 VAL A C 1
ATOM 6446 O O . VAL A 1 857 ? -20.180 7.892 3.957 1.00 87.81 857 VAL A O 1
ATOM 6449 N N . HIS A 1 858 ? -20.514 7.527 6.142 1.00 88.44 858 HIS A N 1
ATOM 6450 C CA . HIS A 1 858 ? -19.294 6.763 6.362 1.00 88.44 858 HIS A CA 1
ATOM 6451 C C . HIS A 1 858 ? -19.641 5.275 6.477 1.00 88.44 858 HIS A C 1
ATOM 6453 O O . HIS A 1 858 ? -20.468 4.883 7.298 1.00 88.44 858 HIS A O 1
ATOM 6459 N N . ILE A 1 859 ? -19.060 4.460 5.597 1.00 89.12 859 ILE A N 1
ATOM 6460 C CA . ILE A 1 859 ? -19.355 3.033 5.448 1.00 89.12 859 ILE A CA 1
ATOM 6461 C C . ILE A 1 859 ? -18.195 2.226 6.030 1.00 89.12 859 ILE A C 1
ATOM 6463 O O . ILE A 1 859 ? -17.063 2.410 5.593 1.00 89.12 859 ILE A O 1
ATOM 6467 N N . ILE A 1 860 ? -18.474 1.283 6.928 1.00 87.06 860 ILE A N 1
ATOM 6468 C CA . ILE A 1 860 ? -17.486 0.321 7.435 1.00 87.06 860 ILE A CA 1
ATOM 6469 C C . ILE A 1 860 ? -17.943 -1.082 7.032 1.00 87.06 860 ILE A C 1
ATOM 6471 O O . ILE A 1 860 ? -18.948 -1.581 7.532 1.00 87.06 860 ILE A O 1
ATOM 6475 N N . ASN A 1 861 ? -17.233 -1.731 6.104 1.00 89.50 861 ASN A N 1
ATOM 6476 C CA . ASN A 1 861 ? -17.629 -3.036 5.566 1.00 89.50 861 ASN A CA 1
ATOM 6477 C C . ASN A 1 861 ? -16.528 -4.107 5.706 1.00 89.50 861 ASN A C 1
ATOM 6479 O O . ASN A 1 861 ? -15.682 -4.273 4.821 1.00 89.50 861 ASN A O 1
ATOM 6483 N N . PRO A 1 862 ? -16.547 -4.903 6.782 1.00 87.31 862 PRO A N 1
ATOM 6484 C CA . PRO A 1 862 ? -15.654 -6.042 6.963 1.00 87.31 862 PRO A CA 1
ATOM 6485 C C . PRO A 1 862 ? -16.103 -7.305 6.201 1.00 87.31 862 PRO A C 1
ATOM 6487 O O . PRO A 1 862 ? -15.412 -8.326 6.267 1.00 87.31 862 PRO A O 1
ATOM 6490 N N . ILE A 1 863 ? -17.244 -7.284 5.497 1.00 90.62 863 ILE A N 1
ATOM 6491 C CA . ILE A 1 863 ? -17.795 -8.457 4.806 1.00 90.62 863 ILE A CA 1
ATOM 6492 C C . ILE A 1 863 ? -17.019 -8.706 3.500 1.00 90.62 863 ILE A C 1
ATOM 6494 O O . ILE A 1 863 ? -17.008 -7.837 2.626 1.00 90.62 863 ILE A O 1
ATOM 6498 N N . PRO A 1 864 ? -16.426 -9.899 3.294 1.00 86.19 864 PRO A N 1
ATOM 6499 C CA . PRO A 1 864 ? -15.652 -10.185 2.087 1.00 86.19 864 PRO A CA 1
ATOM 6500 C C . PRO A 1 864 ? -16.476 -10.051 0.791 1.00 86.19 864 PRO A C 1
ATOM 6502 O O . PRO A 1 864 ? -17.478 -10.752 0.600 1.00 86.19 864 PRO A O 1
ATOM 6505 N N . LEU A 1 865 ? -16.032 -9.171 -0.113 1.00 83.94 865 LEU A N 1
ATOM 6506 C CA . LEU A 1 865 ? -16.666 -8.923 -1.414 1.00 83.94 865 LEU A CA 1
ATOM 6507 C C . LEU A 1 865 ? -16.513 -10.142 -2.337 1.00 83.94 865 LEU A C 1
ATOM 6509 O O . LEU A 1 865 ? -15.496 -10.828 -2.300 1.00 83.94 865 LEU A O 1
ATOM 6513 N N . GLY A 1 866 ? -17.555 -10.469 -3.112 1.00 80.25 866 GLY A N 1
ATOM 6514 C CA . GLY A 1 866 ? -17.507 -11.530 -4.136 1.00 80.25 866 GLY A CA 1
ATOM 6515 C C . GLY A 1 866 ? -17.253 -12.963 -3.632 1.00 80.25 866 GLY A C 1
ATOM 6516 O O . GLY A 1 866 ? -17.094 -13.885 -4.437 1.00 80.25 866 GLY A O 1
ATOM 6517 N N . ARG A 1 867 ? -17.216 -13.182 -2.307 1.00 88.62 867 ARG A N 1
ATOM 6518 C CA . ARG A 1 867 ? -16.709 -14.431 -1.707 1.00 88.62 867 ARG A CA 1
ATOM 6519 C C . ARG A 1 867 ? -17.763 -15.361 -1.107 1.00 88.62 867 ARG A C 1
ATOM 6521 O O . ARG A 1 867 ? -17.422 -16.465 -0.695 1.00 88.62 867 ARG A O 1
ATOM 6528 N N . GLY A 1 868 ? -19.041 -14.980 -1.113 1.00 84.12 868 GLY A N 1
ATOM 6529 C CA . GLY A 1 868 ? -20.147 -15.855 -0.684 1.00 84.12 868 GLY A CA 1
ATOM 6530 C C . GLY A 1 868 ? -20.666 -15.627 0.739 1.00 84.12 868 GLY A C 1
ATOM 6531 O O . GLY A 1 868 ? -21.362 -16.488 1.260 1.00 84.12 868 GLY A O 1
ATOM 6532 N N . LEU A 1 869 ? -20.368 -14.479 1.358 1.00 92.06 869 LEU A N 1
ATOM 6533 C CA . LEU A 1 869 ? -20.925 -14.055 2.657 1.00 92.06 869 LEU A CA 1
ATOM 6534 C C . LEU A 1 869 ? -21.952 -12.911 2.522 1.00 92.06 869 LEU A C 1
ATOM 6536 O O . LEU A 1 869 ? -22.069 -12.060 3.398 1.00 92.06 869 LEU A O 1
ATOM 6540 N N . GLY A 1 870 ? -22.677 -12.864 1.400 1.00 89.50 870 GLY A N 1
ATOM 6541 C CA . GLY A 1 870 ? -23.850 -11.991 1.265 1.00 89.50 870 GLY A CA 1
ATOM 6542 C C . GLY A 1 870 ? -23.560 -10.486 1.309 1.00 89.50 870 GLY A C 1
ATOM 6543 O O . GLY A 1 870 ? -24.436 -9.717 1.690 1.00 89.50 870 GLY A O 1
ATOM 6544 N N . SER A 1 871 ? -22.351 -10.051 0.931 1.00 89.06 871 SER A N 1
ATOM 6545 C CA . SER A 1 871 ? -21.966 -8.628 0.967 1.00 89.06 871 SER A CA 1
ATOM 6546 C C . SER A 1 871 ? -22.869 -7.741 0.093 1.00 89.06 871 SER A C 1
ATOM 6548 O O . SER A 1 871 ? -23.241 -6.646 0.510 1.00 89.06 871 SER A O 1
ATOM 6550 N N . SER A 1 872 ? -23.307 -8.235 -1.076 1.00 87.06 872 SER A N 1
ATOM 6551 C CA . SER A 1 872 ? -24.291 -7.545 -1.928 1.00 87.06 872 SER A CA 1
ATOM 6552 C C . SER A 1 872 ? -25.615 -7.326 -1.201 1.00 87.06 872 SER A C 1
ATOM 6554 O O . SER A 1 872 ? -26.102 -6.200 -1.162 1.00 87.06 872 SER A O 1
ATOM 6556 N N . GLY A 1 873 ? -26.156 -8.369 -0.569 1.00 89.50 873 GLY A N 1
ATOM 6557 C CA . GLY A 1 873 ? -27.423 -8.277 0.151 1.00 89.50 873 GLY A CA 1
ATOM 6558 C C . GLY A 1 873 ? -27.356 -7.422 1.398 1.00 89.50 873 GLY A C 1
ATOM 6559 O O . GLY A 1 873 ? -28.271 -6.636 1.635 1.00 89.50 873 GLY A O 1
ATOM 6560 N N . ALA A 1 874 ? -26.248 -7.471 2.138 1.00 92.62 874 ALA A N 1
ATOM 6561 C CA . ALA A 1 874 ? -26.016 -6.535 3.231 1.00 92.62 874 ALA A CA 1
ATOM 6562 C C . ALA A 1 874 ? -25.999 -5.081 2.720 1.00 92.62 874 ALA A C 1
ATOM 6564 O O . ALA A 1 874 ? -26.675 -4.229 3.291 1.00 92.62 874 ALA A O 1
ATOM 6565 N N . ALA A 1 875 ? -25.314 -4.801 1.605 1.00 91.50 875 ALA A N 1
ATOM 6566 C CA . ALA A 1 875 ? -25.260 -3.467 1.005 1.00 91.50 875 ALA A CA 1
ATOM 6567 C C . ALA A 1 875 ? -26.627 -2.972 0.491 1.00 91.50 875 ALA A C 1
ATOM 6569 O O . ALA A 1 875 ? -26.973 -1.806 0.687 1.00 91.50 875 ALA A O 1
ATOM 6570 N N . VAL A 1 876 ? -27.425 -3.844 -0.135 1.00 91.81 876 VAL A N 1
ATOM 6571 C CA . VAL A 1 876 ? -28.788 -3.516 -0.589 1.00 91.81 876 VAL A CA 1
ATOM 6572 C C . VAL A 1 876 ? -29.686 -3.198 0.605 1.00 91.81 876 VAL A C 1
ATOM 6574 O O . VAL A 1 876 ? -30.333 -2.151 0.626 1.00 91.81 876 VAL A O 1
ATOM 6577 N N . VAL A 1 877 ? -29.682 -4.050 1.633 1.00 94.88 877 VAL A N 1
ATOM 6578 C CA . VAL A 1 877 ? -30.465 -3.830 2.856 1.00 94.88 877 VAL A CA 1
ATOM 6579 C C . VAL A 1 877 ? -30.037 -2.539 3.560 1.00 94.88 877 VAL A C 1
ATOM 6581 O O . VAL A 1 877 ? -30.894 -1.743 3.947 1.00 94.88 877 VAL A O 1
ATOM 6584 N N . ALA A 1 878 ? -28.729 -2.280 3.655 1.00 93.62 878 ALA A N 1
ATOM 6585 C CA . ALA A 1 878 ? -28.182 -1.048 4.215 1.00 93.62 878 ALA A CA 1
ATOM 6586 C C . ALA A 1 878 ? -28.619 0.193 3.423 1.00 93.62 878 ALA A C 1
ATOM 6588 O O . ALA A 1 878 ? -28.983 1.202 4.017 1.00 93.62 878 ALA A O 1
ATOM 6589 N N . GLY A 1 879 ? -28.654 0.118 2.089 1.00 93.50 879 GLY A N 1
ATOM 6590 C CA . GLY A 1 879 ? -29.128 1.209 1.237 1.00 93.50 879 GLY A CA 1
ATOM 6591 C C . GLY A 1 879 ? -30.622 1.503 1.402 1.00 93.50 879 GLY A C 1
ATOM 6592 O O . GLY A 1 879 ? -31.023 2.667 1.461 1.00 93.50 879 GLY A O 1
ATOM 6593 N N . VAL A 1 880 ? -31.458 0.466 1.522 1.00 94.19 880 VAL A N 1
ATOM 6594 C CA . VAL A 1 880 ? -32.898 0.642 1.776 1.00 94.19 880 VAL A CA 1
ATOM 6595 C C . VAL A 1 880 ? -33.133 1.238 3.166 1.00 94.19 880 VAL A C 1
ATOM 6597 O O . VAL A 1 880 ? -33.932 2.167 3.298 1.00 94.19 880 VAL A O 1
ATOM 6600 N N . ALA A 1 881 ? -32.412 0.755 4.183 1.00 93.75 881 ALA A N 1
ATOM 6601 C CA . ALA A 1 881 ? -32.461 1.309 5.533 1.00 93.75 881 ALA A CA 1
ATOM 6602 C C . ALA A 1 881 ? -31.999 2.776 5.551 1.00 93.75 881 ALA A C 1
ATOM 6604 O O . ALA A 1 881 ? -32.709 3.634 6.067 1.00 93.75 881 ALA A O 1
ATOM 6605 N N . LEU A 1 882 ? -30.880 3.093 4.892 1.00 93.81 882 LEU A N 1
ATOM 6606 C CA . LEU A 1 882 ? -30.370 4.457 4.750 1.00 93.81 882 LEU A CA 1
ATOM 6607 C C . LEU A 1 882 ? -31.433 5.396 4.169 1.00 93.81 882 LEU A C 1
ATOM 6609 O O . LEU A 1 882 ? -31.708 6.437 4.759 1.00 93.81 882 LEU A O 1
ATOM 6613 N N . ALA A 1 883 ? -32.067 5.028 3.050 1.00 93.75 883 ALA A N 1
ATOM 6614 C CA . ALA A 1 883 ? -33.131 5.833 2.449 1.00 93.75 883 ALA A CA 1
ATOM 6615 C C . ALA A 1 883 ? -34.348 6.004 3.354 1.00 93.75 883 ALA A C 1
ATOM 6617 O O . ALA A 1 883 ? -34.927 7.092 3.397 1.00 93.75 883 ALA A O 1
ATOM 6618 N N . ASN A 1 884 ? -34.742 4.942 4.061 1.00 94.44 884 ASN A N 1
ATOM 6619 C CA . ASN A 1 884 ? -35.845 5.004 5.007 1.00 94.44 884 ASN A CA 1
ATOM 6620 C C . ASN A 1 884 ? -35.606 6.080 6.074 1.00 94.44 884 ASN A C 1
ATOM 6622 O O . ASN A 1 884 ? -36.510 6.875 6.353 1.00 94.44 884 ASN A O 1
ATOM 6626 N N . GLU A 1 885 ? -34.385 6.124 6.609 1.00 90.94 885 GLU A N 1
ATOM 6627 C CA . GLU A 1 885 ? -34.002 7.048 7.673 1.00 90.94 885 GLU A CA 1
ATOM 6628 C C . GLU A 1 885 ? -33.787 8.474 7.165 1.00 90.94 885 GLU A C 1
ATOM 6630 O O . GLU A 1 885 ? -34.474 9.395 7.612 1.00 90.94 885 GLU A O 1
ATOM 6635 N N . VAL A 1 886 ? -32.910 8.678 6.175 1.00 90.81 886 VAL A N 1
ATOM 6636 C CA . VAL A 1 886 ? -32.608 10.033 5.672 1.00 90.81 886 VAL A CA 1
ATOM 6637 C C . VAL A 1 886 ? -33.819 10.663 4.983 1.00 90.81 886 VAL A C 1
ATOM 6639 O O . VAL A 1 886 ? -34.063 11.861 5.118 1.00 90.81 886 VAL A O 1
ATOM 6642 N N . GLY A 1 887 ? -34.629 9.852 4.297 1.00 89.75 887 GLY A N 1
ATOM 6643 C CA . GLY A 1 887 ? -35.849 10.291 3.625 1.00 89.75 887 GLY A CA 1
ATOM 6644 C C . GLY A 1 887 ? -37.058 10.426 4.549 1.00 89.75 887 GLY A C 1
ATOM 6645 O O . GLY A 1 887 ? -38.090 10.936 4.108 1.00 89.75 887 GLY A O 1
ATOM 6646 N N . LYS A 1 888 ? -36.953 9.987 5.814 1.00 90.50 888 LYS A N 1
ATOM 6647 C CA . LYS A 1 888 ? -38.047 9.950 6.804 1.00 90.50 888 LYS A CA 1
ATOM 6648 C C . LYS A 1 888 ? -39.295 9.221 6.283 1.00 90.50 888 LYS A C 1
ATOM 6650 O O . LYS A 1 888 ? -40.424 9.659 6.516 1.00 90.50 888 LYS A O 1
ATOM 6655 N N . LEU A 1 889 ? -39.085 8.110 5.574 1.00 91.38 889 LEU A N 1
ATOM 6656 C CA . LEU A 1 889 ? -40.118 7.407 4.801 1.00 91.38 889 LEU A CA 1
ATOM 6657 C C . LEU A 1 889 ? -41.032 6.523 5.663 1.00 91.38 889 LEU A C 1
ATOM 6659 O O . LEU A 1 889 ? -42.177 6.279 5.288 1.00 91.38 889 LEU A O 1
ATOM 6663 N N . LYS A 1 890 ? -40.557 6.082 6.838 1.00 91.19 890 LYS A N 1
ATOM 6664 C CA . LYS A 1 890 ? -41.303 5.233 7.795 1.00 91.19 890 LYS A CA 1
ATOM 6665 C C . LYS A 1 890 ? -41.783 3.902 7.192 1.00 91.19 890 LYS A C 1
ATOM 6667 O O . LYS A 1 890 ? -42.879 3.426 7.496 1.00 91.19 890 LYS A O 1
ATOM 6672 N N . LEU A 1 891 ? -40.959 3.297 6.345 1.00 92.31 891 LEU A N 1
ATOM 6673 C CA . LEU A 1 891 ? -41.180 1.979 5.764 1.00 92.31 891 LEU A CA 1
ATOM 6674 C C . LEU A 1 891 ? -41.122 0.896 6.849 1.00 92.31 891 LEU A C 1
ATOM 6676 O O . LEU A 1 891 ? -40.262 0.897 7.728 1.00 92.31 891 LEU A O 1
ATOM 6680 N N . SER A 1 892 ? -42.033 -0.073 6.772 1.00 92.88 892 SER A N 1
ATOM 6681 C CA . SER A 1 892 ? -41.954 -1.288 7.588 1.00 92.88 892 SER A CA 1
ATOM 6682 C C . SER A 1 892 ? -40.849 -2.214 7.065 1.00 92.88 892 SER A C 1
ATOM 6684 O O . SER A 1 892 ? -40.539 -2.173 5.875 1.00 92.88 892 SER A O 1
ATOM 6686 N N . LYS A 1 893 ? -40.304 -3.124 7.895 1.00 90.94 893 LYS A N 1
ATOM 6687 C CA . LYS A 1 893 ? -39.349 -4.148 7.407 1.00 90.94 893 LYS A CA 1
ATOM 6688 C C . LYS A 1 893 ? -39.915 -4.950 6.225 1.00 90.94 893 LYS A C 1
ATOM 6690 O O . LYS A 1 893 ? -39.194 -5.204 5.273 1.00 90.94 893 LYS A O 1
ATOM 6695 N N . ALA A 1 894 ? -41.215 -5.260 6.230 1.00 91.00 894 ALA A N 1
ATOM 6696 C CA . ALA A 1 894 ? -41.872 -5.929 5.102 1.00 91.00 894 ALA A CA 1
ATOM 6697 C C . ALA A 1 894 ? -41.822 -5.093 3.814 1.00 91.00 894 ALA A C 1
ATOM 6699 O O . ALA A 1 894 ? -41.511 -5.621 2.751 1.00 91.00 894 ALA A O 1
ATOM 6700 N N . ARG A 1 895 ? -42.054 -3.777 3.905 1.00 93.00 895 ARG A N 1
ATOM 6701 C CA . ARG A 1 895 ? -41.942 -2.905 2.733 1.00 93.00 895 ARG A CA 1
ATOM 6702 C C . ARG A 1 895 ? -40.490 -2.714 2.293 1.00 93.00 895 ARG A C 1
ATOM 6704 O O . ARG A 1 895 ? -40.225 -2.643 1.099 1.00 93.00 895 ARG A O 1
ATOM 6711 N N . MET A 1 896 ? -39.549 -2.663 3.234 1.00 93.62 896 MET A N 1
ATOM 6712 C CA . MET A 1 896 ? -38.118 -2.636 2.918 1.00 93.62 896 MET A CA 1
ATOM 6713 C C . MET A 1 896 ? -37.679 -3.910 2.186 1.00 93.62 896 MET A C 1
ATOM 6715 O O . MET A 1 896 ? -36.904 -3.816 1.238 1.00 93.62 896 MET A O 1
ATOM 6719 N N . LEU A 1 897 ? -38.224 -5.077 2.554 1.00 92.25 897 LEU A N 1
ATOM 6720 C CA . LEU A 1 897 ? -37.982 -6.330 1.840 1.00 92.25 897 LEU A CA 1
ATOM 6721 C C . LEU A 1 897 ? -38.439 -6.244 0.375 1.00 92.25 897 LEU A C 1
ATOM 6723 O O . LEU A 1 897 ? -37.677 -6.644 -0.496 1.00 92.25 897 LEU A O 1
ATOM 6727 N N . ASP A 1 898 ? -39.612 -5.669 0.076 1.00 89.62 898 ASP A N 1
ATOM 6728 C CA . ASP A 1 898 ? -40.060 -5.479 -1.318 1.00 89.62 898 ASP A CA 1
ATOM 6729 C C . ASP A 1 898 ? -39.053 -4.650 -2.139 1.00 89.62 898 ASP A C 1
ATOM 6731 O O . ASP A 1 898 ? -38.736 -4.995 -3.278 1.00 89.62 898 ASP A O 1
ATOM 6735 N N . TYR A 1 899 ? -38.509 -3.573 -1.559 1.00 89.94 899 TYR A N 1
ATOM 6736 C CA . TYR A 1 899 ? -37.468 -2.767 -2.209 1.00 89.94 899 TYR A CA 1
ATOM 6737 C C . TYR A 1 899 ? -36.171 -3.551 -2.413 1.00 89.94 899 TYR A C 1
ATOM 6739 O O . TYR A 1 899 ? -35.572 -3.455 -3.484 1.00 89.94 899 TYR A O 1
ATOM 6747 N N . CYS A 1 900 ? -35.758 -4.345 -1.422 1.00 90.31 900 CYS A N 1
ATOM 6748 C CA . CYS A 1 900 ? -34.583 -5.204 -1.544 1.00 90.31 900 CYS A CA 1
ATOM 6749 C C . CYS A 1 900 ? -34.767 -6.224 -2.677 1.00 90.31 900 CYS A C 1
ATOM 6751 O O . CYS A 1 900 ? -33.880 -6.364 -3.510 1.00 90.31 900 CYS A O 1
ATOM 6753 N N . LEU A 1 901 ? -35.936 -6.868 -2.766 1.00 85.69 901 LEU A N 1
ATOM 6754 C CA . LEU A 1 901 ? -36.237 -7.905 -3.762 1.00 85.69 901 LEU A CA 1
ATOM 6755 C C . LEU A 1 901 ? -36.334 -7.387 -5.200 1.00 85.69 901 LEU A C 1
ATOM 6757 O O . LEU A 1 901 ? -36.143 -8.148 -6.150 1.00 85.69 901 LEU A O 1
ATOM 6761 N N . MET A 1 902 ? -36.602 -6.092 -5.371 1.00 78.75 902 MET A N 1
ATOM 6762 C CA . MET A 1 902 ? -36.519 -5.444 -6.681 1.00 78.75 902 MET A CA 1
ATOM 6763 C C . MET A 1 902 ? -35.084 -5.317 -7.191 1.00 78.75 902 MET A C 1
ATOM 6765 O O . MET A 1 902 ? -34.875 -5.268 -8.401 1.00 78.75 902 MET A O 1
ATOM 6769 N N . ILE A 1 903 ? -34.111 -5.252 -6.282 1.00 75.75 903 ILE A N 1
ATOM 6770 C CA . ILE A 1 903 ? -32.692 -5.077 -6.601 1.00 75.75 903 ILE A CA 1
ATOM 6771 C C . ILE A 1 903 ? -31.979 -6.430 -6.615 1.00 75.75 903 ILE A C 1
ATOM 6773 O O . ILE A 1 903 ? -31.234 -6.723 -7.547 1.00 75.75 903 ILE A O 1
ATOM 6777 N N . GLU A 1 904 ? -32.238 -7.264 -5.610 1.00 76.62 904 GLU A N 1
ATOM 6778 C CA . GLU A 1 904 ? -31.674 -8.600 -5.449 1.00 76.62 904 GLU A CA 1
ATOM 6779 C C . GLU A 1 904 ? -32.807 -9.627 -5.402 1.00 76.62 904 GLU A C 1
ATOM 6781 O O . GLU A 1 904 ? -33.518 -9.770 -4.411 1.00 76.62 904 GLU A O 1
ATOM 6786 N N . ARG A 1 905 ? -32.989 -10.365 -6.500 1.00 71.56 905 ARG A N 1
ATOM 6787 C CA . ARG A 1 905 ? -34.112 -11.307 -6.664 1.00 71.56 905 ARG A CA 1
ATOM 6788 C C . ARG A 1 905 ? -33.974 -12.602 -5.853 1.00 71.56 905 ARG A C 1
ATOM 6790 O O . ARG A 1 905 ? -34.813 -13.490 -5.994 1.00 71.56 905 ARG A O 1
ATOM 6797 N N . HIS A 1 906 ? -32.925 -12.734 -5.045 1.00 77.75 906 HIS A N 1
ATOM 6798 C CA . HIS A 1 906 ? -32.679 -13.894 -4.188 1.00 77.75 906 HIS A CA 1
ATOM 6799 C C . HIS A 1 906 ? -33.097 -13.526 -2.759 1.00 77.75 906 HIS A C 1
ATOM 6801 O O . HIS A 1 906 ? -32.407 -12.746 -2.099 1.00 77.75 906 HIS A O 1
ATOM 6807 N N . PRO A 1 907 ? -34.258 -14.010 -2.284 1.00 86.44 907 PRO A N 1
ATOM 6808 C CA . PRO A 1 907 ? -34.820 -13.550 -1.018 1.00 86.44 907 PRO A CA 1
ATOM 6809 C C . PRO A 1 907 ? -34.043 -14.023 0.213 1.00 86.44 907 PRO A C 1
ATOM 6811 O O . PRO A 1 907 ? -34.133 -13.397 1.266 1.00 86.44 907 PRO A O 1
ATOM 6814 N N . ASP A 1 908 ? -33.270 -15.097 0.092 1.00 89.25 908 ASP A N 1
ATOM 6815 C CA . ASP A 1 908 ? -32.546 -15.738 1.185 1.00 89.25 908 ASP A CA 1
ATOM 6816 C C . ASP A 1 908 ? -31.474 -14.840 1.825 1.00 89.25 908 ASP A C 1
ATOM 6818 O O . ASP A 1 908 ? -31.454 -14.712 3.051 1.00 89.25 908 ASP A O 1
ATOM 6822 N N . ASN A 1 909 ? -30.632 -14.168 1.031 1.00 90.25 909 ASN A N 1
ATOM 6823 C CA . ASN A 1 909 ? -29.612 -13.242 1.547 1.00 90.25 909 ASN A CA 1
ATOM 6824 C C . ASN A 1 909 ? -30.238 -12.002 2.201 1.00 90.25 909 ASN A C 1
ATOM 6826 O O . ASN A 1 909 ? -29.938 -11.683 3.355 1.00 90.25 909 ASN A O 1
ATOM 6830 N N . VAL A 1 910 ? -31.118 -11.302 1.475 1.00 92.12 910 VAL A N 1
ATOM 6831 C CA . VAL A 1 910 ? -31.688 -10.024 1.935 1.00 92.12 910 VAL A CA 1
ATOM 6832 C C . VAL A 1 910 ? -32.609 -10.203 3.133 1.00 92.12 910 VAL A C 1
ATOM 6834 O O . VAL A 1 910 ? -32.570 -9.390 4.053 1.00 92.12 910 VAL A O 1
ATOM 6837 N N . ALA A 1 911 ? -33.399 -11.281 3.187 1.00 93.81 911 ALA A N 1
ATOM 6838 C CA . ALA A 1 911 ? -34.247 -11.544 4.343 1.00 93.81 911 ALA A CA 1
ATOM 6839 C C . ALA A 1 911 ? -33.414 -11.931 5.570 1.00 93.81 911 ALA A C 1
ATOM 6841 O O . ALA A 1 911 ? -33.727 -11.478 6.672 1.00 93.81 911 ALA A O 1
ATOM 6842 N N . ALA A 1 912 ? -32.349 -12.724 5.398 1.00 94.69 912 ALA A N 1
ATOM 6843 C CA . ALA A 1 912 ? -31.443 -13.048 6.494 1.00 94.69 912 ALA A CA 1
ATOM 6844 C C . ALA A 1 912 ? -30.789 -11.776 7.050 1.00 94.69 912 ALA A C 1
ATOM 6846 O O . ALA A 1 912 ? -30.893 -11.519 8.247 1.00 94.69 912 ALA A O 1
ATOM 6847 N N . ALA A 1 913 ? -30.211 -10.932 6.192 1.00 95.12 913 ALA A N 1
ATOM 6848 C CA . ALA A 1 913 ? -29.611 -9.667 6.611 1.00 95.12 913 ALA A CA 1
ATOM 6849 C C . ALA A 1 913 ? -30.634 -8.732 7.295 1.00 95.12 913 ALA A C 1
ATOM 6851 O O . ALA A 1 913 ? -30.365 -8.191 8.365 1.00 95.12 913 ALA A O 1
ATOM 6852 N N . LEU A 1 914 ? -31.844 -8.594 6.743 1.00 94.69 914 LEU A N 1
ATOM 6853 C CA . LEU A 1 914 ? -32.862 -7.667 7.251 1.00 94.69 914 LEU A CA 1
ATOM 6854 C C . LEU A 1 914 ? -33.519 -8.114 8.571 1.00 94.69 914 LEU A C 1
ATOM 6856 O O . LEU A 1 914 ? -33.799 -7.279 9.442 1.00 94.69 914 LEU A O 1
ATOM 6860 N N . TYR A 1 915 ? -33.799 -9.411 8.728 1.00 94.06 915 TYR A N 1
ATOM 6861 C CA . TYR A 1 915 ? -34.580 -9.950 9.854 1.00 94.06 915 TYR A CA 1
ATOM 6862 C C . TYR A 1 915 ? -33.772 -10.752 10.875 1.00 94.06 915 TYR A C 1
ATOM 6864 O O . TYR A 1 915 ? -34.248 -10.935 11.996 1.00 94.06 915 TYR A O 1
ATOM 6872 N N . GLY A 1 916 ? -32.576 -11.211 10.511 1.00 93.69 916 GLY A N 1
ATOM 6873 C CA . GLY A 1 916 ? -31.671 -11.924 11.399 1.00 93.69 916 GLY A CA 1
ATOM 6874 C C . GLY A 1 916 ? -31.996 -13.401 11.625 1.00 93.69 916 GLY A C 1
ATOM 6875 O O . GLY A 1 916 ? -33.114 -13.888 11.441 1.00 93.69 916 GLY A O 1
ATOM 6876 N N . GLY A 1 917 ? -30.985 -14.116 12.109 1.00 94.00 917 GLY A N 1
ATOM 6877 C CA . GLY A 1 917 ? -30.992 -15.536 12.433 1.00 94.00 917 GLY A CA 1
ATOM 6878 C C . GLY A 1 917 ? -31.139 -16.435 11.209 1.00 94.00 917 GLY A C 1
ATOM 6879 O O . GLY A 1 917 ? -30.725 -16.087 10.106 1.00 94.00 917 GLY A O 1
ATOM 6880 N N . PHE A 1 918 ? -31.690 -17.627 11.436 1.00 95.94 918 PHE A N 1
ATOM 6881 C CA . PHE A 1 918 ? -31.906 -18.642 10.410 1.00 95.94 918 PHE A CA 1
ATOM 6882 C C . PHE A 1 918 ? -33.315 -18.506 9.828 1.00 95.94 918 PHE A C 1
ATOM 6884 O O . PHE A 1 918 ? -34.297 -18.626 10.562 1.00 95.94 918 PHE A O 1
ATOM 6891 N N . VAL A 1 919 ? -33.431 -18.230 8.530 1.00 95.50 919 VAL A N 1
ATOM 6892 C CA . VAL A 1 919 ? -34.701 -17.870 7.887 1.00 95.50 919 VAL A CA 1
ATOM 6893 C C . VAL A 1 919 ? -34.990 -18.725 6.658 1.00 95.50 919 VAL A C 1
ATOM 6895 O O . VAL A 1 919 ? -34.087 -19.120 5.921 1.00 95.50 919 VAL A O 1
ATOM 6898 N N . GLY A 1 920 ? -36.273 -18.992 6.429 1.00 94.31 920 GLY A N 1
ATOM 6899 C CA . GLY A 1 920 ? -36.802 -19.502 5.169 1.00 94.31 920 GLY A CA 1
ATOM 6900 C C . GLY A 1 920 ? -37.635 -18.446 4.467 1.00 94.31 920 GLY A C 1
ATOM 6901 O O . GLY A 1 920 ? -38.319 -17.662 5.124 1.00 94.31 920 GLY A O 1
ATOM 6902 N N . THR A 1 921 ? -37.590 -18.435 3.142 1.00 92.44 921 THR A N 1
ATOM 6903 C CA . THR A 1 921 ? -38.212 -17.401 2.316 1.00 92.44 921 THR A CA 1
ATOM 6904 C C . THR A 1 921 ? -38.973 -17.983 1.132 1.00 92.44 921 THR A C 1
ATOM 6906 O O . THR A 1 921 ? -38.693 -19.090 0.680 1.00 92.44 921 THR A O 1
ATOM 6909 N N . TYR A 1 922 ? -39.972 -17.255 0.639 1.00 87.81 922 TYR A N 1
ATOM 6910 C CA . TYR A 1 922 ? -40.669 -17.592 -0.602 1.00 87.81 922 TYR A CA 1
ATOM 6911 C C . TYR A 1 922 ? -41.185 -16.331 -1.295 1.00 87.81 922 TYR A C 1
ATOM 6913 O O . TYR A 1 922 ? -41.449 -15.319 -0.643 1.00 87.81 922 TYR A O 1
ATOM 6921 N N . LEU A 1 923 ? -41.326 -16.402 -2.618 1.00 84.69 923 LEU A N 1
ATOM 6922 C CA . LEU A 1 923 ? -41.857 -15.325 -3.455 1.00 84.69 923 LEU A CA 1
ATOM 6923 C C . LEU A 1 923 ? -43.313 -15.620 -3.832 1.00 84.69 923 LEU A C 1
ATOM 6925 O O . LEU A 1 923 ? -43.672 -16.777 -4.053 1.00 84.69 923 LEU A O 1
ATOM 6929 N N . ASN A 1 924 ? -44.139 -14.580 -3.920 1.00 79.50 924 ASN A N 1
ATOM 6930 C CA . ASN A 1 924 ? -45.502 -14.690 -4.439 1.00 79.50 924 ASN A CA 1
ATOM 6931 C C . ASN A 1 924 ? -45.520 -14.666 -5.974 1.00 79.50 924 ASN A C 1
ATOM 6933 O O . ASN A 1 924 ? -44.650 -14.069 -6.609 1.00 79.50 924 ASN A O 1
ATOM 6937 N N . GLU A 1 925 ? -46.549 -15.272 -6.575 1.00 69.62 925 GLU A N 1
ATOM 6938 C CA . GLU A 1 925 ? -46.850 -15.041 -7.991 1.00 69.62 925 GLU A CA 1
ATOM 6939 C C . GLU A 1 925 ? -47.260 -13.574 -8.186 1.00 69.62 925 GLU A C 1
ATOM 6941 O O . GLU A 1 925 ? -48.184 -13.081 -7.535 1.00 69.62 925 GLU A O 1
ATOM 6946 N N . LEU A 1 926 ? -46.550 -12.871 -9.070 1.00 68.62 926 LEU A N 1
ATOM 6947 C CA . LEU A 1 926 ? -46.868 -11.492 -9.432 1.00 68.62 926 LEU A CA 1
ATOM 6948 C C . LEU A 1 926 ? -48.120 -11.449 -10.317 1.00 68.62 926 LEU A C 1
ATOM 6950 O O . LEU A 1 926 ? -48.396 -12.380 -11.076 1.00 68.62 926 LEU A O 1
ATOM 6954 N N . SER A 1 927 ? -48.875 -10.350 -10.249 1.00 69.19 927 SER A N 1
ATOM 6955 C CA . SER A 1 927 ? -50.021 -10.151 -11.138 1.00 69.19 927 SER A CA 1
ATOM 6956 C C . SER A 1 927 ? -49.570 -10.037 -12.606 1.00 69.19 927 SER A C 1
ATOM 6958 O O . SER A 1 927 ? -48.412 -9.726 -12.896 1.00 69.19 927 SER A O 1
ATOM 6960 N N . ALA A 1 928 ? -50.479 -10.269 -13.561 1.00 62.97 928 ALA A N 1
ATOM 6961 C CA . ALA A 1 928 ? -50.166 -10.097 -14.985 1.00 62.97 928 ALA A CA 1
ATOM 6962 C C . ALA A 1 928 ? -49.711 -8.656 -15.308 1.00 62.97 928 ALA A C 1
ATOM 6964 O O . ALA A 1 928 ? -48.798 -8.471 -16.106 1.00 62.97 928 ALA A O 1
ATOM 6965 N N . GLU A 1 929 ? -50.282 -7.657 -14.625 1.00 63.47 929 GLU A N 1
ATOM 6966 C CA . GLU A 1 929 ? -49.923 -6.236 -14.748 1.00 63.47 929 GLU A CA 1
ATOM 6967 C C . GLU A 1 929 ? -48.507 -5.950 -14.213 1.00 63.47 929 GLU A C 1
ATOM 6969 O O . GLU A 1 929 ? -47.724 -5.256 -14.861 1.00 63.47 929 GLU A O 1
ATOM 6974 N N . ASP A 1 930 ? -48.127 -6.564 -13.087 1.00 63.47 930 ASP A N 1
ATOM 6975 C CA . ASP A 1 930 ? -46.771 -6.467 -12.528 1.00 63.47 930 ASP A CA 1
ATOM 6976 C C . ASP A 1 930 ? -45.729 -7.225 -13.371 1.00 63.47 930 ASP A C 1
ATOM 6978 O O . ASP A 1 930 ? -44.561 -6.839 -13.419 1.00 63.47 930 ASP A O 1
ATOM 6982 N N . THR A 1 931 ? -46.152 -8.287 -14.068 1.00 58.03 931 THR A N 1
ATOM 6983 C CA . THR A 1 931 ? -45.301 -9.114 -14.942 1.00 58.03 931 THR A CA 1
ATOM 6984 C C . THR A 1 931 ? -45.008 -8.433 -16.289 1.00 58.03 931 THR A C 1
ATOM 6986 O O . THR A 1 931 ? -43.948 -8.652 -16.875 1.00 58.03 931 THR A O 1
ATOM 6989 N N . GLU A 1 932 ? -45.915 -7.584 -16.789 1.00 50.94 932 GLU A N 1
ATOM 6990 C CA . GLU A 1 932 ? -45.787 -6.880 -18.079 1.00 50.94 932 GLU A CA 1
ATOM 6991 C C . GLU A 1 932 ? -44.920 -5.607 -18.035 1.00 50.94 932 GLU A C 1
ATOM 6993 O O . GLU A 1 932 ? -44.593 -5.045 -19.088 1.00 50.94 932 GLU A O 1
ATOM 6998 N N . ARG A 1 933 ? -44.488 -5.155 -16.850 1.00 56.03 933 ARG A N 1
ATOM 6999 C CA . ARG A 1 933 ? -43.612 -3.983 -16.683 1.00 56.03 933 ARG A CA 1
ATOM 7000 C C . ARG A 1 933 ? -42.204 -4.235 -17.262 1.00 56.03 933 ARG A C 1
ATOM 7002 O O . ARG A 1 933 ? -41.271 -4.607 -16.557 1.00 56.03 933 ARG A O 1
ATOM 7009 N N . LYS A 1 934 ? -42.036 -3.971 -18.567 1.00 41.50 934 LYS A N 1
ATOM 7010 C CA . LYS A 1 934 ? -40.772 -4.087 -19.340 1.00 41.50 934 LYS A CA 1
ATOM 7011 C C . LYS A 1 934 ? -39.633 -3.166 -18.876 1.00 41.50 934 LYS A C 1
ATOM 7013 O O . LYS A 1 934 ? -38.495 -3.375 -19.283 1.00 41.50 934 LYS A O 1
ATOM 7018 N N . GLU A 1 935 ? -39.931 -2.157 -18.060 1.00 46.31 935 GLU A N 1
ATOM 7019 C CA . GLU A 1 935 ? -38.958 -1.202 -17.501 1.00 46.31 935 GLU A CA 1
ATOM 7020 C C . GLU A 1 935 ? -38.227 -1.740 -16.263 1.00 46.31 935 GLU A C 1
ATOM 7022 O O . GLU A 1 935 ? -37.332 -1.083 -15.741 1.00 46.31 935 GLU A O 1
ATOM 7027 N N . ILE A 1 936 ? -38.594 -2.935 -15.793 1.00 45.69 936 ILE A N 1
ATOM 7028 C CA . ILE A 1 936 ? -37.938 -3.622 -14.683 1.00 45.69 936 ILE A CA 1
ATOM 7029 C C . ILE A 1 936 ? -36.825 -4.505 -15.272 1.00 45.69 936 ILE A C 1
ATOM 7031 O O . ILE A 1 936 ? -37.128 -5.587 -15.788 1.00 45.69 936 ILE A O 1
ATOM 7035 N N . PRO A 1 937 ? -35.541 -4.099 -15.239 1.00 39.16 937 PRO A N 1
ATOM 7036 C CA . PRO A 1 937 ? -34.468 -4.954 -15.726 1.00 39.16 937 PRO A CA 1
ATOM 7037 C C . PRO A 1 937 ? -34.435 -6.294 -14.968 1.00 39.16 937 PRO A C 1
ATOM 7039 O O . PRO A 1 937 ? -34.652 -6.382 -13.759 1.00 39.16 937 PRO A O 1
ATOM 7042 N N . LEU A 1 938 ? -34.177 -7.366 -15.717 1.00 40.09 938 LEU A N 1
ATOM 7043 C CA . LEU A 1 938 ? -34.113 -8.755 -15.243 1.00 40.09 938 LEU A CA 1
ATOM 7044 C C . LEU A 1 938 ? -32.711 -9.165 -14.733 1.00 40.09 938 LEU A C 1
ATOM 7046 O O . LEU A 1 938 ? -32.474 -10.351 -14.520 1.00 40.09 938 LEU A O 1
ATOM 7050 N N . SER A 1 939 ? -31.766 -8.231 -14.570 1.00 35.97 939 SER A N 1
ATOM 7051 C CA . SER A 1 939 ? -30.362 -8.527 -14.231 1.00 35.97 939 SER A CA 1
ATOM 7052 C C . SER A 1 939 ? -30.061 -8.481 -12.723 1.00 35.97 939 SER A C 1
ATOM 7054 O O . SER A 1 939 ? -30.684 -7.727 -11.987 1.00 35.97 939 SER A O 1
ATOM 7056 N N . GLU A 1 940 ? -29.079 -9.278 -12.275 1.00 47.41 940 GLU A N 1
ATOM 7057 C CA . GLU A 1 940 ? -28.796 -9.609 -10.859 1.00 47.41 940 GLU A CA 1
ATOM 7058 C C . GLU A 1 940 ? -28.114 -8.527 -9.998 1.00 47.41 940 GLU A C 1
ATOM 7060 O O . GLU A 1 940 ? -27.879 -8.764 -8.823 1.00 47.41 940 GLU A O 1
ATOM 7065 N N . VAL A 1 941 ? -27.827 -7.342 -10.525 1.00 45.69 941 VAL A N 1
ATOM 7066 C CA . VAL A 1 941 ? -27.513 -6.109 -9.777 1.00 45.69 941 VAL A CA 1
ATOM 7067 C C . VAL A 1 941 ? -27.951 -4.972 -10.700 1.00 45.69 941 VAL A C 1
ATOM 7069 O O . VAL A 1 941 ? -27.820 -5.125 -11.918 1.00 45.69 941 VAL A O 1
ATOM 7072 N N . LEU A 1 942 ? -28.501 -3.877 -10.154 1.00 44.94 942 LEU A N 1
ATOM 7073 C CA . LEU A 1 942 ? -28.972 -2.705 -10.914 1.00 44.94 942 LEU A CA 1
ATOM 7074 C C . LEU A 1 942 ? -28.034 -2.405 -12.102 1.00 44.94 942 LEU A C 1
ATOM 7076 O O . LEU A 1 942 ? -26.912 -1.935 -11.865 1.00 44.94 942 LEU A O 1
ATOM 7080 N N . PRO A 1 943 ? -28.448 -2.650 -13.362 1.00 41.81 943 PRO A N 1
ATOM 7081 C CA . PRO A 1 943 ? -27.626 -2.258 -14.493 1.00 41.81 943 PRO A CA 1
ATOM 7082 C C . PRO A 1 943 ? -27.468 -0.735 -14.461 1.00 41.81 943 PRO A C 1
ATOM 7084 O O . PRO A 1 943 ? -28.301 -0.016 -13.893 1.00 41.81 943 PRO A O 1
ATOM 7087 N N . GLU A 1 944 ? -26.380 -0.226 -15.040 1.00 42.19 944 GLU A N 1
ATOM 7088 C CA . GLU A 1 944 ? -26.331 1.189 -15.417 1.00 42.19 944 GLU A CA 1
ATOM 7089 C C . GLU A 1 944 ? -27.624 1.545 -16.164 1.00 42.19 944 GLU A C 1
ATOM 7091 O O . GLU A 1 944 ? -28.151 0.676 -16.866 1.00 42.19 944 GLU A O 1
ATOM 7096 N N . PRO A 1 945 ? -28.184 2.755 -15.983 1.00 43.03 945 PRO A N 1
ATOM 7097 C CA . PRO A 1 945 ? -29.500 3.116 -16.503 1.00 43.03 945 PRO A CA 1
ATOM 7098 C C . PRO A 1 945 ? -29.566 2.953 -18.029 1.00 43.03 945 PRO A C 1
ATOM 7100 O O . PRO A 1 945 ? -29.297 3.868 -18.801 1.00 43.03 945 PRO A O 1
ATOM 7103 N N . ALA A 1 946 ? -29.954 1.760 -18.466 1.00 39.41 946 ALA A N 1
ATOM 7104 C CA . ALA A 1 946 ? -30.153 1.378 -19.848 1.00 39.41 946 ALA A CA 1
ATOM 7105 C C . ALA A 1 946 ? -31.661 1.382 -20.107 1.00 39.41 946 ALA A C 1
ATOM 7107 O O . ALA A 1 946 ? -32.300 0.335 -20.180 1.00 39.41 946 ALA A O 1
ATOM 7108 N N . GLY A 1 947 ? -32.259 2.574 -20.174 1.00 37.66 947 GLY A N 1
ATOM 7109 C CA . GLY A 1 947 ? -33.700 2.681 -20.401 1.00 37.66 947 GLY A CA 1
ATOM 7110 C C . GLY A 1 947 ? -34.263 4.095 -20.339 1.00 37.66 947 GLY A C 1
ATOM 7111 O O . GLY A 1 947 ? -35.010 4.409 -19.423 1.00 37.66 947 GLY A O 1
ATOM 7112 N N . GLY A 1 948 ? -33.960 4.935 -21.332 1.00 42.59 948 GLY A N 1
ATOM 7113 C CA . GLY A 1 948 ? -34.659 6.208 -21.553 1.00 42.59 948 GLY A CA 1
ATOM 7114 C C . GLY A 1 948 ? -34.385 7.308 -20.517 1.00 42.59 948 GLY A C 1
ATOM 7115 O O . GLY A 1 948 ? -33.906 7.075 -19.415 1.00 42.59 948 GLY A O 1
ATOM 7116 N N . VAL A 1 949 ? -34.696 8.548 -20.889 1.00 44.44 949 VAL A N 1
ATOM 7117 C CA . VAL A 1 949 ? -34.353 9.775 -20.142 1.00 44.44 949 VAL A CA 1
ATOM 7118 C C . VAL A 1 949 ? -35.091 9.897 -18.783 1.00 44.44 949 VAL A C 1
ATOM 7120 O O . VAL A 1 949 ? -34.752 10.776 -17.996 1.00 44.44 949 VAL A O 1
ATOM 7123 N N . ASP A 1 950 ? -36.048 9.009 -18.459 1.00 47.00 950 ASP A N 1
ATOM 7124 C CA . ASP A 1 950 ? -36.963 9.162 -17.306 1.00 47.00 950 ASP A CA 1
ATOM 7125 C C . ASP A 1 950 ? -36.838 8.085 -16.195 1.00 47.00 950 ASP A C 1
ATOM 7127 O O . ASP A 1 950 ? -37.057 8.395 -15.025 1.00 47.00 950 ASP A O 1
ATOM 7131 N N . THR A 1 951 ? -36.392 6.849 -16.482 1.00 52.41 951 THR A N 1
ATOM 7132 C CA . THR A 1 951 ? -36.363 5.749 -15.475 1.00 52.41 951 THR A CA 1
ATOM 7133 C C . THR A 1 951 ? -35.367 5.973 -14.332 1.00 52.41 951 THR A C 1
ATOM 7135 O O . THR A 1 951 ? -35.548 5.466 -13.227 1.00 52.41 951 THR A O 1
ATOM 7138 N N . GLY A 1 952 ? -34.324 6.774 -14.563 1.00 58.88 952 GLY A N 1
ATOM 7139 C CA . GLY A 1 952 ? -33.383 7.169 -13.518 1.00 58.88 952 GLY A CA 1
ATOM 7140 C C . GLY A 1 952 ? -33.950 8.219 -12.558 1.00 58.88 952 GLY A C 1
ATOM 7141 O O . GLY A 1 952 ? -33.612 8.194 -11.378 1.00 58.88 952 GLY A O 1
ATOM 7142 N N . SER A 1 953 ? -34.803 9.131 -13.038 1.00 63.34 953 SER A N 1
ATOM 7143 C CA . SER A 1 953 ? -35.342 10.248 -12.239 1.00 63.34 953 SER A CA 1
ATOM 7144 C C . SER A 1 953 ? -36.689 9.929 -11.586 1.00 63.34 953 SER A C 1
ATOM 7146 O O . SER A 1 953 ? -36.940 10.421 -10.488 1.00 63.34 953 SER A O 1
ATOM 7148 N N . ASN A 1 954 ? -37.511 9.096 -12.232 1.00 68.19 954 ASN A N 1
ATOM 7149 C CA . ASN A 1 954 ? -38.795 8.587 -11.747 1.00 68.19 954 ASN A CA 1
ATOM 7150 C C . ASN A 1 954 ? -38.831 7.052 -11.885 1.00 68.19 954 ASN A C 1
ATOM 7152 O O . ASN A 1 954 ? -39.443 6.526 -12.817 1.00 68.19 954 ASN A O 1
ATOM 7156 N N . PRO A 1 955 ? -38.150 6.311 -10.995 1.00 75.31 955 PRO A N 1
ATOM 7157 C CA . PRO A 1 955 ? -38.178 4.858 -11.033 1.00 75.31 955 PRO A CA 1
ATOM 7158 C C . PRO A 1 955 ? -39.560 4.312 -10.622 1.00 75.31 955 PRO A C 1
ATOM 7160 O O . PRO A 1 955 ? -40.240 4.924 -9.793 1.00 75.31 955 PRO A O 1
ATOM 7163 N N . PRO A 1 956 ? -39.984 3.152 -11.158 1.00 71.31 956 PRO A N 1
ATOM 7164 C CA . PRO A 1 956 ? -41.242 2.529 -10.766 1.00 71.31 956 PRO A CA 1
ATOM 7165 C C . PRO A 1 956 ? -41.171 1.984 -9.334 1.00 71.31 956 PRO A C 1
ATOM 7167 O O . PRO A 1 956 ? -40.195 1.343 -8.951 1.00 71.31 956 PRO A O 1
ATOM 7170 N N . GLU A 1 957 ? -42.242 2.170 -8.559 1.00 79.25 957 GLU A N 1
ATOM 7171 C CA . GLU A 1 957 ? -42.353 1.558 -7.233 1.00 79.25 957 GLU A CA 1
ATOM 7172 C C . GLU A 1 957 ? -42.452 0.017 -7.305 1.00 79.25 957 GLU A C 1
ATOM 7174 O O . GLU A 1 957 ? -43.143 -0.503 -8.196 1.00 79.25 957 GLU A O 1
ATOM 7179 N N . PRO A 1 958 ? -41.836 -0.715 -6.346 1.00 81.12 958 PRO A N 1
ATOM 7180 C CA . PRO A 1 958 ? -42.004 -2.159 -6.202 1.00 81.12 958 PRO A CA 1
ATOM 7181 C C . PRO A 1 958 ? -43.471 -2.543 -5.980 1.00 81.12 958 PRO A C 1
ATOM 7183 O O . PRO A 1 958 ? -44.136 -1.871 -5.177 1.00 81.12 958 PRO A O 1
ATOM 7186 N N . PRO A 1 959 ? -43.946 -3.674 -6.535 1.00 82.00 959 PRO A N 1
ATOM 7187 C CA . PRO A 1 959 ? -45.167 -4.323 -6.062 1.00 82.00 959 PRO A CA 1
ATOM 7188 C C . PRO A 1 959 ? -45.131 -4.559 -4.544 1.00 82.00 959 PRO A C 1
ATOM 7190 O O . PRO A 1 959 ? -44.063 -4.610 -3.931 1.00 82.00 959 PRO A O 1
ATOM 7193 N N . VAL A 1 960 ? -46.299 -4.666 -3.915 1.00 84.38 960 VAL A N 1
ATOM 7194 C CA . VAL A 1 960 ? -46.408 -4.900 -2.467 1.00 84.38 960 VAL A CA 1
ATOM 7195 C C . VAL A 1 960 ? -46.499 -6.397 -2.191 1.00 84.38 960 VAL A C 1
ATOM 7197 O O . VAL A 1 960 ? -47.345 -7.078 -2.766 1.00 84.38 960 VAL A O 1
ATOM 7200 N N . GLY A 1 961 ? -45.676 -6.899 -1.269 1.00 84.25 961 GLY A N 1
ATOM 7201 C CA . GLY A 1 961 ? -45.726 -8.294 -0.828 1.00 84.25 961 GLY A CA 1
ATOM 7202 C C . GLY A 1 961 ? -45.082 -9.271 -1.812 1.00 84.25 961 GLY A C 1
ATOM 7203 O O . GLY A 1 961 ? -45.635 -10.349 -2.046 1.00 84.25 961 GLY A O 1
ATOM 7204 N N . ILE A 1 962 ? -43.927 -8.897 -2.371 1.00 83.50 962 ILE A N 1
ATOM 7205 C CA . ILE A 1 962 ? -43.161 -9.695 -3.344 1.00 83.50 962 ILE A CA 1
ATOM 7206 C C . ILE A 1 962 ? -42.641 -10.982 -2.697 1.00 83.50 962 ILE A C 1
ATOM 7208 O O . ILE A 1 962 ? -42.752 -12.061 -3.279 1.00 83.50 962 ILE A O 1
ATOM 7212 N N . GLY A 1 963 ? -42.093 -10.874 -1.485 1.00 82.56 963 GLY A N 1
ATOM 7213 C CA . GLY A 1 963 ? -41.517 -11.999 -0.758 1.00 82.56 963 GLY A CA 1
ATOM 7214 C C . GLY A 1 963 ? -41.911 -12.023 0.709 1.00 82.56 963 GLY A C 1
ATOM 7215 O O . GLY A 1 963 ? -42.227 -11.003 1.318 1.00 82.56 963 GLY A O 1
ATOM 7216 N N . HIS A 1 964 ? -41.886 -13.225 1.270 1.00 86.69 964 HIS A N 1
ATOM 7217 C CA . HIS A 1 964 ? -42.218 -13.515 2.659 1.00 86.69 964 HIS A CA 1
ATOM 7218 C C . HIS A 1 964 ? -41.081 -14.283 3.308 1.00 86.69 964 HIS A C 1
ATOM 7220 O O . HIS A 1 964 ? -40.337 -15.001 2.638 1.00 86.69 964 HIS A O 1
ATOM 7226 N N . TYR A 1 965 ? -40.978 -14.159 4.628 1.00 92.50 965 TYR A N 1
ATOM 7227 C CA . TYR A 1 965 ? -39.982 -14.867 5.415 1.00 92.50 965 TYR A CA 1
ATOM 7228 C C . TYR A 1 965 ? -40.617 -15.536 6.633 1.00 92.50 965 TYR A C 1
ATOM 7230 O O . TYR A 1 965 ? -41.675 -15.136 7.124 1.00 92.50 965 TYR A O 1
ATOM 7238 N N . MET A 1 966 ? -39.932 -16.547 7.144 1.00 93.25 966 MET A N 1
ATOM 7239 C CA . MET A 1 966 ? -40.208 -17.172 8.424 1.00 93.25 966 MET A CA 1
ATOM 7240 C C . MET A 1 966 ? -38.881 -17.465 9.108 1.00 93.25 966 MET A C 1
ATOM 7242 O O . MET A 1 966 ? -37.989 -18.070 8.516 1.00 93.25 966 MET A O 1
ATOM 7246 N N . LYS A 1 967 ? -38.753 -17.037 10.362 1.00 94.75 967 LYS A N 1
ATOM 7247 C CA . LYS A 1 967 ? -37.577 -17.331 11.177 1.00 94.75 967 LYS A CA 1
ATOM 7248 C C . LYS A 1 967 ? -37.726 -18.706 11.816 1.00 94.75 967 LYS A C 1
ATOM 7250 O O . LYS A 1 967 ? -38.747 -19.002 12.436 1.00 94.75 967 LYS A O 1
ATOM 7255 N N . PHE A 1 968 ? -36.711 -19.538 11.658 1.00 95.81 968 PHE A N 1
ATOM 7256 C CA . PHE A 1 968 ? -36.655 -20.872 12.227 1.00 95.81 968 PHE A CA 1
ATOM 7257 C C . PHE A 1 968 ? -35.864 -20.881 13.543 1.00 95.81 968 PHE A C 1
ATOM 7259 O O . PHE A 1 968 ? -34.994 -20.029 13.747 1.00 95.81 968 PHE A O 1
ATOM 7266 N N . PRO A 1 969 ? -36.137 -21.838 14.447 1.00 93.69 969 PRO A N 1
ATOM 7267 C CA . PRO A 1 969 ? -35.313 -22.044 15.633 1.00 93.69 969 PRO A CA 1
ATOM 7268 C C . PRO A 1 969 ? -33.874 -22.432 15.265 1.00 93.69 969 PRO A C 1
ATOM 7270 O O . PRO A 1 969 ? -33.641 -23.095 14.254 1.00 93.69 969 PRO A O 1
ATOM 7273 N N . TRP A 1 970 ? -32.922 -22.063 16.123 1.00 95.06 970 TRP A N 1
ATOM 7274 C CA . TRP A 1 970 ? -31.507 -22.411 15.995 1.00 95.06 970 TRP A CA 1
ATOM 7275 C C . TRP A 1 970 ? -30.958 -22.865 17.348 1.00 95.06 970 TRP A C 1
ATOM 7277 O O . TRP A 1 970 ? -31.174 -22.188 18.354 1.00 95.06 970 TRP A O 1
ATOM 7287 N N . ALA A 1 971 ? -30.249 -23.990 17.375 1.00 95.06 971 ALA A N 1
ATOM 7288 C CA . ALA A 1 971 ? -29.609 -24.499 18.581 1.00 95.06 971 ALA A CA 1
ATOM 7289 C C . ALA A 1 971 ? -28.367 -23.650 18.942 1.00 95.06 971 ALA A C 1
ATOM 7291 O O . ALA A 1 971 ? -27.453 -23.538 18.121 1.00 95.06 971 ALA A O 1
ATOM 7292 N N . PRO A 1 972 ? -28.305 -23.030 20.137 1.00 89.69 972 PRO A N 1
ATOM 7293 C CA . PRO A 1 972 ? -27.250 -22.075 20.506 1.00 89.69 972 PRO A CA 1
ATOM 7294 C C . PRO A 1 972 ? -25.838 -22.681 20.550 1.00 89.69 972 PRO A C 1
ATOM 7296 O O . PRO A 1 972 ? -24.851 -21.948 20.470 1.00 89.69 972 PRO A O 1
ATOM 7299 N N . GLU A 1 973 ? -25.737 -24.005 20.661 1.00 94.75 973 GLU A N 1
ATOM 7300 C CA . GLU A 1 973 ? -24.482 -24.753 20.637 1.00 94.75 973 GLU A CA 1
ATOM 7301 C C . GLU A 1 973 ? -23.835 -24.765 19.245 1.00 94.75 973 GLU A C 1
ATOM 7303 O O . GLU A 1 973 ? -22.625 -24.949 19.143 1.00 94.75 973 GLU A O 1
ATOM 7308 N N . ILE A 1 974 ? -24.612 -24.572 18.171 1.00 95.94 974 ILE A N 1
ATOM 7309 C CA . ILE A 1 974 ? -24.100 -24.607 16.798 1.00 95.94 974 ILE A CA 1
ATOM 7310 C C . ILE A 1 974 ? -23.499 -23.246 16.436 1.00 95.94 974 ILE A C 1
ATOM 7312 O O . ILE A 1 974 ? -24.193 -22.223 16.423 1.00 95.94 974 ILE A O 1
ATOM 7316 N N . LYS A 1 975 ? -22.220 -23.263 16.062 1.00 95.62 975 LYS A N 1
ATOM 7317 C CA . LYS A 1 975 ? -21.463 -22.137 15.506 1.00 95.62 975 LYS A CA 1
ATOM 7318 C C . LYS A 1 975 ? -21.103 -22.416 14.046 1.00 95.62 975 LYS A C 1
ATOM 7320 O O . LYS A 1 975 ? -21.090 -23.568 13.603 1.00 95.62 975 LYS A O 1
ATOM 7325 N N . ALA A 1 976 ? -20.818 -21.362 13.292 1.00 96.31 976 ALA A N 1
ATOM 7326 C CA . ALA A 1 976 ? -20.478 -21.442 11.880 1.00 96.31 976 ALA A CA 1
ATOM 7327 C C . ALA A 1 976 ? -19.000 -21.113 11.654 1.00 96.31 976 ALA A C 1
ATOM 7329 O O . ALA A 1 976 ? -18.546 -20.001 11.898 1.00 96.31 976 ALA A O 1
ATOM 7330 N N . ILE A 1 977 ? -18.245 -22.079 11.150 1.00 97.38 977 ILE A N 1
ATOM 7331 C CA . ILE A 1 977 ? -16.876 -21.897 10.682 1.00 97.38 977 ILE A CA 1
ATOM 7332 C C . ILE A 1 977 ? -16.963 -21.486 9.209 1.00 97.38 977 ILE A C 1
ATOM 7334 O O . ILE A 1 977 ? -17.311 -22.300 8.350 1.00 97.38 977 ILE A O 1
ATOM 7338 N N . ALA A 1 978 ? -16.675 -20.222 8.910 1.00 96.88 978 ALA A N 1
ATOM 7339 C CA . ALA A 1 978 ? -16.619 -19.709 7.547 1.00 96.88 978 ALA A CA 1
ATOM 7340 C C . ALA A 1 978 ? -15.177 -19.776 7.034 1.00 96.88 978 ALA A C 1
ATOM 7342 O O . ALA A 1 978 ? -14.326 -19.028 7.509 1.00 96.88 978 ALA A O 1
ATOM 7343 N N . ILE A 1 979 ? -14.904 -20.658 6.070 1.00 97.19 979 ILE A N 1
ATOM 7344 C CA . ILE A 1 979 ? -13.615 -20.733 5.368 1.00 97.19 979 ILE A CA 1
ATOM 7345 C C . ILE A 1 979 ? -13.716 -19.878 4.109 1.00 97.19 979 ILE A C 1
ATOM 7347 O O . ILE A 1 979 ? -14.563 -20.150 3.262 1.00 97.19 979 ILE A O 1
ATOM 7351 N N . ILE A 1 980 ? -12.864 -18.863 3.989 1.00 95.44 980 ILE A N 1
ATOM 7352 C CA . ILE A 1 980 ? -12.958 -17.779 3.007 1.00 95.44 980 ILE A CA 1
ATOM 7353 C C . ILE A 1 980 ? -11.733 -17.829 2.080 1.00 95.44 980 ILE A C 1
ATOM 7355 O O . ILE A 1 980 ? -10.673 -17.296 2.423 1.00 95.44 980 ILE A O 1
ATOM 7359 N N . PRO A 1 981 ? -11.846 -18.453 0.897 1.00 93.81 981 PRO A N 1
ATOM 7360 C CA . PRO A 1 981 ? -10.788 -18.420 -0.104 1.00 93.81 981 PRO A CA 1
ATOM 7361 C C . PRO A 1 981 ? -10.507 -17.010 -0.636 1.00 93.81 981 PRO A C 1
ATOM 7363 O O . PRO A 1 981 ? -11.422 -16.215 -0.846 1.00 93.81 981 PRO A O 1
ATOM 7366 N N . GLN A 1 982 ? -9.235 -16.712 -0.909 1.00 91.25 982 GLN A N 1
ATOM 7367 C CA . GLN A 1 982 ? -8.758 -15.424 -1.436 1.00 91.25 982 GLN A CA 1
ATOM 7368 C C . GLN A 1 982 ? -8.904 -15.335 -2.965 1.00 91.25 982 GLN A C 1
ATOM 7370 O O . GLN A 1 982 ? -7.963 -14.993 -3.679 1.00 91.25 982 GLN A O 1
ATOM 7375 N N . PHE A 1 983 ? -10.083 -15.687 -3.474 1.00 89.44 983 PHE A N 1
ATOM 7376 C CA . PHE A 1 983 ? -10.489 -15.487 -4.864 1.00 89.44 983 PHE A CA 1
ATOM 7377 C C . PHE A 1 983 ? -12.008 -15.326 -4.939 1.00 89.44 983 PHE A C 1
ATOM 7379 O O . PHE A 1 983 ? -12.715 -15.634 -3.982 1.00 89.44 983 PHE A O 1
ATOM 7386 N N . GLU A 1 984 ? -12.521 -14.862 -6.073 1.00 89.00 984 GLU A N 1
ATOM 7387 C CA . GLU A 1 984 ? -13.948 -14.596 -6.252 1.00 89.00 984 GLU A CA 1
ATOM 7388 C C . GLU A 1 984 ? -14.600 -15.555 -7.246 1.00 89.00 984 GLU A C 1
ATOM 7390 O O . GLU A 1 984 ? -13.987 -16.020 -8.212 1.00 89.00 984 GLU A O 1
ATOM 7395 N N . VAL A 1 985 ? -15.887 -15.820 -7.024 1.00 84.06 985 VAL A N 1
ATOM 7396 C CA . VAL A 1 985 ? -16.746 -16.507 -7.989 1.00 84.06 985 VAL A CA 1
ATOM 7397 C C . VAL A 1 985 ? -17.962 -15.625 -8.225 1.00 84.06 985 VAL A C 1
ATOM 7399 O O . VAL A 1 985 ? -18.807 -15.471 -7.348 1.00 84.06 985 VAL A O 1
ATOM 7402 N N . ALA A 1 986 ? -18.059 -15.053 -9.426 1.00 81.12 986 ALA A N 1
ATOM 7403 C CA . ALA A 1 986 ? -19.201 -14.228 -9.804 1.00 81.12 986 ALA A CA 1
ATOM 7404 C C . ALA A 1 986 ? -20.510 -15.040 -9.778 1.00 81.12 986 ALA A C 1
ATOM 7406 O O . ALA A 1 986 ? -20.562 -16.152 -10.316 1.00 81.12 986 ALA A O 1
ATOM 7407 N N . THR A 1 987 ? -21.590 -14.459 -9.243 1.00 81.19 987 THR A N 1
ATOM 7408 C CA . THR A 1 987 ? -22.919 -15.096 -9.146 1.00 81.19 987 THR A CA 1
ATOM 7409 C C . THR A 1 987 ? -23.412 -15.627 -10.493 1.00 81.19 987 THR A C 1
ATOM 7411 O O . THR A 1 987 ? -23.847 -16.777 -10.583 1.00 81.19 987 THR A O 1
ATOM 7414 N N . ALA A 1 988 ? -23.221 -14.855 -11.568 1.00 79.12 988 ALA A N 1
ATOM 7415 C CA . ALA A 1 988 ? -23.561 -15.263 -12.930 1.00 79.12 988 ALA A CA 1
ATOM 7416 C C . ALA A 1 988 ? -22.834 -16.552 -13.364 1.00 79.12 988 ALA A C 1
ATOM 7418 O O . ALA A 1 988 ? -23.437 -17.435 -13.974 1.00 79.12 988 ALA A O 1
ATOM 7419 N N . LYS A 1 989 ? -21.553 -16.706 -13.000 1.00 83.38 989 LYS A N 1
ATOM 7420 C CA . LYS A 1 989 ? -20.761 -17.915 -13.283 1.00 83.38 989 LYS A CA 1
ATOM 7421 C C . LYS A 1 989 ? -21.206 -19.099 -12.420 1.00 83.38 989 LYS A C 1
ATOM 7423 O O . LYS A 1 989 ? -21.288 -20.220 -12.909 1.00 83.38 989 LYS A O 1
ATOM 7428 N N . ALA A 1 990 ? -21.532 -18.863 -11.151 1.00 86.69 990 ALA A N 1
ATOM 7429 C CA . ALA A 1 990 ? -22.067 -19.898 -10.264 1.00 86.69 990 ALA A CA 1
ATOM 7430 C C . ALA A 1 990 ? -23.457 -20.398 -10.690 1.00 86.69 990 ALA A C 1
ATOM 7432 O O . ALA A 1 990 ? -23.839 -21.529 -10.383 1.00 86.69 990 ALA A O 1
ATOM 7433 N N . ARG A 1 991 ? -24.234 -19.562 -11.383 1.00 87.00 991 ARG A N 1
ATOM 7434 C CA . ARG A 1 991 ? -25.540 -19.919 -11.946 1.00 87.00 991 ARG A CA 1
ATOM 7435 C C . ARG A 1 991 ? -25.434 -20.577 -13.317 1.00 87.00 991 ARG A C 1
ATOM 7437 O O . ARG A 1 991 ? -26.191 -21.505 -13.577 1.00 87.00 991 ARG A O 1
ATOM 7444 N N . SER A 1 992 ? -24.478 -20.178 -14.157 1.00 87.44 992 SER A N 1
ATOM 7445 C CA . SER A 1 992 ? -24.327 -20.737 -15.510 1.00 87.44 992 SER A CA 1
ATOM 7446 C C . SER A 1 992 ? -23.963 -22.226 -15.541 1.00 87.44 992 SER A C 1
ATOM 7448 O O . SER A 1 992 ? -24.188 -22.885 -16.553 1.00 87.44 992 SER A O 1
ATOM 7450 N N . VAL A 1 993 ? -23.432 -22.771 -14.441 1.00 91.75 993 VAL A N 1
ATOM 7451 C CA . VAL A 1 993 ? -23.138 -24.208 -14.302 1.00 91.75 993 VAL A CA 1
ATOM 7452 C C . VAL A 1 993 ? -24.340 -25.050 -13.863 1.00 91.75 993 VAL A C 1
ATOM 7454 O O . VAL A 1 993 ? -24.242 -26.277 -13.857 1.00 91.75 993 VAL A O 1
ATOM 7457 N N . LEU A 1 994 ? -25.460 -24.429 -13.477 1.00 92.19 994 LEU A N 1
ATOM 7458 C CA . LEU A 1 994 ? -26.671 -25.148 -13.081 1.00 92.19 994 LEU A CA 1
ATOM 7459 C C . LEU A 1 994 ? -27.405 -25.690 -14.319 1.00 92.19 994 LEU A C 1
ATOM 7461 O O . LEU A 1 994 ? -27.478 -25.005 -15.342 1.00 92.19 994 LEU A O 1
ATOM 7465 N N . PRO A 1 995 ? -27.972 -26.906 -14.259 1.00 91.88 995 PRO A N 1
ATOM 7466 C CA . PRO A 1 995 ? -28.688 -27.471 -15.392 1.00 91.88 995 PRO A CA 1
ATOM 7467 C C . PRO A 1 995 ? -30.020 -26.748 -15.622 1.00 91.88 995 PRO A C 1
ATOM 7469 O O . PRO A 1 995 ? -30.673 -26.277 -14.692 1.00 91.88 995 PRO A O 1
ATOM 7472 N N . SER A 1 996 ? -30.480 -26.739 -16.873 1.00 90.44 996 SER A N 1
ATOM 7473 C CA . SER A 1 996 ? -31.793 -26.191 -17.242 1.00 90.44 996 SER A CA 1
ATOM 7474 C C . SER A 1 996 ? -32.975 -27.054 -16.778 1.00 90.44 996 SER A C 1
ATOM 7476 O O . SER A 1 996 ? -34.119 -26.607 -16.821 1.00 90.44 996 SER A O 1
ATOM 7478 N N . SER A 1 997 ? -32.727 -28.297 -16.353 1.00 93.12 997 SER A N 1
ATOM 7479 C CA . SER A 1 997 ? -33.744 -29.210 -15.827 1.00 93.12 997 SER A CA 1
ATOM 7480 C C . SER A 1 997 ? -33.147 -30.190 -14.815 1.00 93.12 997 SER A C 1
ATOM 7482 O O . SER A 1 997 ? -31.972 -30.545 -14.900 1.00 93.12 997 SER A O 1
ATOM 7484 N N . TYR A 1 998 ? -33.972 -30.649 -13.870 1.00 94.44 998 TYR A N 1
ATOM 7485 C CA . TYR A 1 998 ? -33.586 -31.608 -12.831 1.00 94.44 998 TYR A CA 1
ATOM 7486 C C . TYR A 1 998 ? -34.401 -32.895 -12.932 1.00 94.44 998 TYR A C 1
ATOM 7488 O O . TYR A 1 998 ? -35.566 -32.888 -13.338 1.00 94.44 998 TYR A O 1
ATOM 7496 N N . SER A 1 999 ? -33.809 -34.015 -12.509 1.00 95.81 999 SER A N 1
ATOM 7497 C CA . SER A 1 999 ? -34.542 -35.275 -12.411 1.00 95.81 999 SER A CA 1
ATOM 7498 C C . SER A 1 999 ? -35.587 -35.203 -11.292 1.00 95.81 999 SER A C 1
ATOM 7500 O O . SER A 1 999 ? -35.348 -34.623 -10.230 1.00 95.81 999 SER A O 1
ATOM 7502 N N . ARG A 1 1000 ? -36.742 -35.859 -11.482 1.00 96.12 1000 ARG A N 1
ATOM 7503 C CA . ARG A 1 1000 ? -37.771 -35.950 -10.430 1.00 96.12 1000 ARG A CA 1
ATOM 7504 C C . ARG A 1 1000 ? -37.196 -36.516 -9.129 1.00 96.12 1000 ARG A C 1
ATOM 7506 O O . ARG A 1 1000 ? -37.570 -36.068 -8.053 1.00 96.12 1000 ARG A O 1
ATOM 7513 N N . SER A 1 1001 ? -36.300 -37.500 -9.221 1.00 96.31 1001 SER A N 1
ATOM 7514 C CA . SER A 1 1001 ? -35.650 -38.106 -8.056 1.00 96.31 1001 SER A CA 1
ATOM 7515 C C . SER A 1 1001 ? -34.786 -37.122 -7.276 1.00 96.31 1001 SER A C 1
ATOM 7517 O O . SER A 1 1001 ? -34.802 -37.168 -6.049 1.00 96.31 1001 SER A O 1
ATOM 7519 N N . ASP A 1 1002 ? -34.062 -36.231 -7.952 1.00 95.81 1002 ASP A N 1
ATOM 7520 C CA . ASP A 1 1002 ? -33.180 -35.274 -7.281 1.00 95.81 1002 ASP A CA 1
ATOM 7521 C C . ASP A 1 1002 ? -33.972 -34.125 -6.657 1.00 95.81 1002 ASP A C 1
ATOM 7523 O O . ASP A 1 1002 ? -33.699 -33.752 -5.519 1.00 95.81 1002 ASP A O 1
ATOM 7527 N N . VAL A 1 1003 ? -35.025 -33.648 -7.331 1.00 95.25 1003 VAL A N 1
ATOM 7528 C CA . VAL A 1 1003 ? -35.950 -32.659 -6.753 1.00 95.25 1003 VAL A CA 1
ATOM 7529 C C . VAL A 1 1003 ? -36.650 -33.229 -5.519 1.00 95.25 1003 VAL A C 1
ATOM 7531 O O . VAL A 1 1003 ? -36.657 -32.594 -4.470 1.00 95.25 1003 VAL A O 1
ATOM 7534 N N . VAL A 1 1004 ? -37.189 -34.453 -5.598 1.00 96.88 1004 VAL A N 1
ATOM 7535 C CA . VAL A 1 1004 ? -37.825 -35.116 -4.444 1.00 96.88 1004 VAL A CA 1
ATOM 7536 C C . VAL A 1 1004 ? -36.825 -35.326 -3.305 1.00 96.88 1004 VAL A C 1
ATOM 7538 O O . VAL A 1 1004 ? -37.173 -35.107 -2.147 1.00 96.88 1004 VAL A O 1
ATOM 7541 N N . PHE A 1 1005 ? -35.584 -35.716 -3.612 1.00 97.06 1005 PHE A N 1
ATOM 7542 C CA . PHE A 1 1005 ? -34.523 -35.829 -2.611 1.00 97.06 1005 PHE A CA 1
ATOM 7543 C C . PHE A 1 1005 ? -34.302 -34.494 -1.894 1.00 97.06 1005 PHE A C 1
ATOM 7545 O O . PHE A 1 1005 ? -34.296 -34.457 -0.664 1.00 97.06 1005 PHE A O 1
ATOM 7552 N N . ASN A 1 1006 ? -34.182 -33.402 -2.648 1.00 95.94 1006 ASN A N 1
ATOM 7553 C CA . ASN A 1 1006 ? -33.934 -32.079 -2.091 1.00 95.94 1006 ASN A CA 1
ATOM 7554 C C . ASN A 1 1006 ? -35.113 -31.576 -1.240 1.00 95.94 1006 ASN A C 1
ATOM 7556 O O . ASN A 1 1006 ? -34.907 -31.089 -0.131 1.00 95.94 1006 ASN A O 1
ATOM 7560 N N . LEU A 1 1007 ? -36.352 -31.801 -1.699 1.00 96.00 1007 LEU A N 1
ATOM 7561 C CA . LEU A 1 1007 ? -37.579 -31.476 -0.958 1.00 96.00 1007 LEU A CA 1
ATOM 7562 C C . LEU A 1 1007 ? -37.667 -32.199 0.396 1.00 96.00 1007 LEU A C 1
ATOM 7564 O O . LEU A 1 1007 ? -38.123 -31.624 1.381 1.00 96.00 1007 LEU A O 1
ATOM 7568 N N . GLN A 1 1008 ? -37.203 -33.449 0.481 1.00 96.44 1008 GLN A N 1
ATOM 7569 C CA . GLN A 1 1008 ? -37.146 -34.167 1.760 1.00 96.44 1008 GLN A CA 1
ATOM 7570 C C . GLN A 1 1008 ? -36.152 -33.523 2.735 1.00 96.44 1008 GLN A C 1
ATOM 7572 O O . GLN A 1 1008 ? -36.425 -33.450 3.931 1.00 96.44 1008 GLN A O 1
ATOM 7577 N N . ARG A 1 1009 ? -34.992 -33.078 2.235 1.00 97.00 1009 ARG A N 1
ATOM 7578 C CA . ARG A 1 1009 ? -33.920 -32.510 3.064 1.00 97.00 1009 ARG A CA 1
ATOM 7579 C C . ARG A 1 1009 ? -34.262 -31.103 3.536 1.00 97.00 1009 ARG A C 1
ATOM 7581 O O . ARG A 1 1009 ? -34.122 -30.826 4.722 1.00 97.00 1009 ARG A O 1
ATOM 7588 N N . ILE A 1 1010 ? -34.799 -30.255 2.658 1.00 94.00 1010 ILE A N 1
ATOM 7589 C CA . ILE A 1 1010 ? -35.217 -28.896 3.029 1.00 94.00 1010 ILE A CA 1
ATOM 7590 C C . ILE A 1 1010 ? -36.357 -28.904 4.059 1.00 94.00 1010 ILE A C 1
ATOM 7592 O O . ILE A 1 1010 ? -36.361 -28.073 4.958 1.00 94.00 1010 ILE A O 1
ATOM 7596 N N . ALA A 1 1011 ? -37.274 -29.879 4.001 1.00 94.19 1011 ALA A N 1
ATOM 7597 C CA . ALA A 1 1011 ? -38.319 -30.040 5.016 1.00 94.19 1011 ALA A CA 1
ATOM 7598 C C . ALA A 1 1011 ? -37.761 -30.478 6.386 1.00 94.19 1011 ALA A C 1
ATOM 7600 O O . ALA A 1 1011 ? -38.333 -30.147 7.423 1.00 94.19 1011 ALA A O 1
ATOM 7601 N N . LEU A 1 1012 ? -36.647 -31.218 6.399 1.00 95.50 1012 LEU A N 1
ATOM 7602 C CA . LEU A 1 1012 ? -35.995 -31.708 7.617 1.00 95.50 1012 LEU A CA 1
ATOM 7603 C C . LEU A 1 1012 ? -35.078 -30.657 8.264 1.00 95.50 1012 LEU A C 1
ATOM 7605 O O . LEU A 1 1012 ? -34.973 -30.608 9.490 1.00 95.50 1012 LEU A O 1
ATOM 7609 N N . LEU A 1 1013 ? -34.412 -29.836 7.448 1.00 95.88 1013 LEU A N 1
ATOM 7610 C CA . LEU A 1 1013 ? -33.314 -28.960 7.859 1.00 95.88 1013 LEU A CA 1
ATOM 7611 C C . LEU A 1 1013 ? -33.675 -27.995 9.008 1.00 95.88 1013 LEU A C 1
ATOM 7613 O O . LEU A 1 1013 ? -32.936 -27.993 9.995 1.00 95.88 1013 LEU A O 1
ATOM 7617 N N . PRO A 1 1014 ? -34.805 -27.253 8.981 1.00 94.44 1014 PRO A N 1
ATOM 7618 C CA . PRO A 1 1014 ? -35.173 -26.367 10.087 1.00 94.44 1014 PRO A CA 1
ATOM 7619 C C . PRO A 1 1014 ? -35.376 -27.078 11.419 1.00 94.44 1014 PRO A C 1
ATOM 7621 O O . PRO A 1 1014 ? -34.947 -26.588 12.461 1.00 94.44 1014 PRO A O 1
ATOM 7624 N N . SER A 1 1015 ? -35.987 -28.265 11.395 1.00 94.75 1015 SER A N 1
ATOM 7625 C CA . SER A 1 1015 ? -36.185 -29.045 12.615 1.00 94.75 1015 SER A CA 1
ATOM 7626 C C . SER A 1 1015 ? -34.876 -29.630 13.145 1.00 94.75 1015 SER A C 1
ATOM 7628 O O . SER A 1 1015 ? -34.747 -29.790 14.356 1.00 94.75 1015 SER A O 1
ATOM 7630 N N . ALA A 1 1016 ? -33.932 -29.978 12.266 1.00 96.00 1016 ALA A N 1
ATOM 7631 C CA . ALA A 1 1016 ? -32.641 -30.534 12.662 1.00 96.00 1016 ALA A CA 1
ATOM 7632 C C . ALA A 1 1016 ? -31.739 -29.469 13.307 1.00 96.00 1016 ALA A C 1
ATOM 7634 O O . ALA A 1 1016 ? -31.164 -29.722 14.362 1.00 96.00 1016 ALA A O 1
ATOM 7635 N N . LEU A 1 1017 ? -31.661 -28.272 12.714 1.00 96.06 1017 LEU A N 1
ATOM 7636 C CA . LEU A 1 1017 ? -30.846 -27.161 13.225 1.00 96.06 1017 LEU A CA 1
ATOM 7637 C C . LEU A 1 1017 ? -31.446 -26.476 14.462 1.00 96.06 1017 LEU A C 1
ATOM 7639 O O . LEU A 1 1017 ? -30.717 -25.859 15.233 1.00 96.06 1017 LEU A O 1
ATOM 7643 N N . GLY A 1 1018 ? -32.759 -26.592 14.673 1.00 94.69 1018 GLY A N 1
ATOM 7644 C CA . GLY A 1 1018 ? -33.447 -26.031 15.836 1.00 94.69 1018 GLY A CA 1
ATOM 7645 C C . GLY A 1 1018 ? -33.428 -26.901 17.097 1.00 94.69 1018 GLY A C 1
ATOM 7646 O O . GLY A 1 1018 ? -33.906 -26.464 18.143 1.00 94.69 1018 GLY A O 1
ATOM 7647 N N . ARG A 1 1019 ? -32.931 -28.141 17.018 1.00 94.56 1019 ARG A N 1
ATOM 7648 C CA . ARG A 1 1019 ? -32.956 -29.104 18.127 1.00 94.56 1019 ARG A CA 1
ATOM 7649 C C . ARG A 1 1019 ? -31.735 -28.929 19.036 1.00 94.56 1019 ARG A C 1
ATOM 7651 O O . ARG A 1 1019 ? -30.610 -29.021 18.562 1.00 94.56 1019 ARG A O 1
ATOM 7658 N N . SER A 1 1020 ? -31.966 -28.769 20.341 1.00 91.88 1020 SER A N 1
ATOM 7659 C CA . SER A 1 1020 ? -30.928 -28.816 21.382 1.00 91.88 1020 SER A CA 1
ATOM 7660 C C . SER A 1 1020 ? -31.165 -30.032 22.305 1.00 91.88 1020 SER A C 1
ATOM 7662 O O . SER A 1 1020 ? -32.296 -30.221 22.773 1.00 91.88 1020 SER A O 1
ATOM 7664 N N . PRO A 1 1021 ? -30.155 -30.898 22.533 1.00 91.94 1021 PRO A N 1
ATOM 7665 C CA . PRO A 1 1021 ? -28.812 -30.837 21.949 1.00 91.94 1021 PRO A CA 1
ATOM 7666 C C . PRO A 1 1021 ? -28.808 -31.164 20.435 1.00 91.94 1021 PRO A C 1
ATOM 7668 O O . PRO A 1 1021 ? -29.673 -31.930 19.986 1.00 91.94 1021 PRO A O 1
ATOM 7671 N N . PRO A 1 1022 ? -27.852 -30.621 19.651 1.00 94.62 1022 PRO A N 1
ATOM 7672 C CA . PRO A 1 1022 ? -27.738 -30.894 18.216 1.00 94.62 1022 PRO A CA 1
ATOM 7673 C C . PRO A 1 1022 ? -27.483 -32.371 17.889 1.00 94.62 1022 PRO A C 1
ATOM 7675 O O . PRO A 1 1022 ? -26.680 -33.039 18.538 1.00 94.62 1022 PRO A O 1
ATOM 7678 N N . ASP A 1 1023 ? -28.125 -32.869 16.830 1.00 95.19 1023 ASP A N 1
ATOM 7679 C CA . ASP A 1 1023 ? -27.897 -34.211 16.280 1.00 95.19 1023 ASP A CA 1
ATOM 7680 C C . ASP A 1 1023 ? -27.070 -34.103 14.990 1.00 95.19 1023 ASP A C 1
ATOM 7682 O O . ASP A 1 1023 ? -27.593 -33.793 13.916 1.00 95.19 1023 ASP A O 1
ATOM 7686 N N . ALA A 1 1024 ? -25.757 -34.320 15.103 1.00 93.94 1024 ALA A N 1
ATOM 7687 C CA . ALA A 1 1024 ? -24.811 -34.119 14.007 1.00 93.94 1024 ALA A CA 1
ATOM 7688 C C . ALA A 1 1024 ? -25.087 -35.017 12.785 1.00 93.94 1024 ALA A C 1
ATOM 7690 O O . ALA A 1 1024 ? -24.893 -34.582 11.651 1.00 93.94 1024 ALA A O 1
ATOM 7691 N N . GLU A 1 1025 ? -25.565 -36.252 12.979 1.00 92.38 1025 GLU A N 1
ATOM 7692 C CA . GLU A 1 1025 ? -25.881 -37.146 11.857 1.00 92.38 1025 GLU A CA 1
ATOM 7693 C C . GLU A 1 1025 ? -27.149 -36.679 11.134 1.00 92.38 1025 GLU A C 1
ATOM 7695 O O . GLU A 1 1025 ? -27.176 -36.615 9.900 1.00 92.38 1025 GLU A O 1
ATOM 7700 N N . GLN A 1 1026 ? -28.176 -36.277 11.888 1.00 94.75 1026 GLN A N 1
ATOM 7701 C CA . GLN A 1 1026 ? -29.408 -35.739 11.316 1.00 94.75 1026 GLN A CA 1
ATOM 7702 C C . GLN A 1 1026 ? -29.164 -34.417 10.569 1.00 94.75 1026 GLN A C 1
ATOM 7704 O O . GLN A 1 1026 ? -29.677 -34.248 9.461 1.00 94.75 1026 GLN A O 1
ATOM 7709 N N . ILE A 1 1027 ? -28.363 -33.505 11.135 1.00 96.56 1027 ILE A N 1
ATOM 7710 C CA . ILE A 1 1027 ? -27.999 -32.227 10.501 1.00 96.56 1027 ILE A CA 1
ATOM 7711 C C . ILE A 1 1027 ? -27.220 -32.481 9.207 1.00 96.56 1027 ILE A C 1
ATOM 7713 O O . ILE A 1 1027 ? -27.593 -31.960 8.155 1.00 96.56 1027 ILE A O 1
ATOM 7717 N N . TYR A 1 1028 ? -26.204 -33.346 9.237 1.00 96.00 1028 TYR A N 1
ATOM 7718 C CA . TYR A 1 1028 ? -25.407 -33.662 8.052 1.00 96.00 1028 TYR A CA 1
ATOM 7719 C C . TYR A 1 1028 ? -26.242 -34.265 6.920 1.00 96.00 1028 TYR A C 1
ATOM 7721 O O . TYR A 1 1028 ? -26.054 -33.905 5.756 1.00 96.00 1028 TYR A O 1
ATOM 7729 N N . LEU A 1 1029 ? -27.190 -35.153 7.244 1.00 94.50 1029 LEU A N 1
ATOM 7730 C CA . LEU A 1 1029 ? -28.123 -35.725 6.268 1.00 94.50 1029 LEU A CA 1
ATOM 7731 C C . LEU A 1 1029 ? -29.106 -34.683 5.720 1.00 94.50 1029 LEU A C 1
ATOM 7733 O O . LEU A 1 1029 ? -29.427 -34.729 4.529 1.00 94.50 1029 LEU A O 1
ATOM 7737 N N . ALA A 1 1030 ? -29.571 -33.757 6.562 1.00 96.31 1030 ALA A N 1
ATOM 7738 C CA . ALA A 1 1030 ? -30.467 -32.673 6.170 1.00 96.31 1030 ALA A CA 1
ATOM 7739 C C . ALA A 1 1030 ? -29.777 -31.610 5.300 1.00 96.31 1030 ALA A C 1
ATOM 7741 O O . ALA A 1 1030 ? -30.441 -30.970 4.495 1.00 96.31 1030 ALA A O 1
ATOM 7742 N N . MET A 1 1031 ? -28.456 -31.447 5.414 1.00 95.50 1031 MET A N 1
ATOM 7743 C CA . MET A 1 1031 ? -27.671 -30.505 4.604 1.00 95.50 1031 MET A CA 1
ATOM 7744 C C . MET A 1 1031 ? -27.258 -31.048 3.227 1.00 95.50 1031 MET A C 1
ATOM 7746 O O . MET A 1 1031 ? -26.663 -30.316 2.439 1.00 95.50 1031 MET A O 1
ATOM 7750 N N . GLN A 1 1032 ? -27.566 -32.309 2.904 1.00 94.81 1032 GLN A N 1
ATOM 7751 C CA . GLN A 1 1032 ? -27.230 -32.873 1.594 1.00 94.81 1032 GLN A CA 1
ATOM 7752 C C . GLN A 1 1032 ? -28.058 -32.226 0.481 1.00 94.81 1032 GLN A C 1
ATOM 7754 O O . GLN A 1 1032 ? -29.286 -32.202 0.544 1.00 94.81 1032 GLN A O 1
ATOM 7759 N N . ASP A 1 1033 ? -27.373 -31.791 -0.574 1.00 95.56 1033 ASP A N 1
ATOM 7760 C CA . ASP A 1 1033 ? -27.963 -31.097 -1.714 1.00 95.56 1033 ASP A CA 1
ATOM 7761 C C . ASP A 1 1033 ? -27.767 -31.870 -3.022 1.00 95.56 1033 ASP A C 1
ATOM 7763 O O . ASP A 1 1033 ? -26.749 -32.535 -3.245 1.00 95.56 1033 ASP A O 1
ATOM 7767 N N . LYS A 1 1034 ? -28.761 -31.749 -3.904 1.00 95.25 1034 LYS A N 1
ATOM 7768 C CA . LYS A 1 1034 ? -28.692 -32.254 -5.279 1.00 95.25 1034 LYS A CA 1
ATOM 7769 C C . LYS A 1 1034 ? -29.049 -31.224 -6.349 1.00 95.25 1034 LYS A C 1
ATOM 7771 O O . LYS A 1 1034 ? -29.064 -31.568 -7.531 1.00 95.25 1034 LYS A O 1
ATOM 7776 N N . VAL A 1 1035 ? -29.348 -29.990 -5.953 1.00 93.94 1035 VAL A N 1
ATOM 7777 C CA . VAL A 1 1035 ? -29.850 -28.958 -6.860 1.00 93.94 1035 VAL A CA 1
ATOM 7778 C C . VAL A 1 1035 ? -28.732 -28.023 -7.304 1.00 93.94 1035 VAL A C 1
ATOM 7780 O O . VAL A 1 1035 ? -28.630 -27.751 -8.492 1.00 93.94 1035 VAL A O 1
ATOM 7783 N N . HIS A 1 1036 ? -27.837 -27.576 -6.423 1.00 93.25 1036 HIS A N 1
ATOM 7784 C CA . HIS A 1 1036 ? -26.859 -26.537 -6.781 1.00 93.25 1036 HIS A CA 1
ATOM 7785 C C . HIS A 1 1036 ? -25.406 -26.901 -6.464 1.00 93.25 1036 HIS A C 1
ATOM 7787 O O . HIS A 1 1036 ? -24.530 -26.759 -7.321 1.00 93.25 1036 HIS A O 1
ATOM 7793 N N . GLN A 1 1037 ? -25.133 -27.448 -5.285 1.00 93.94 1037 GLN A N 1
ATOM 7794 C CA . GLN A 1 1037 ? -23.796 -27.769 -4.801 1.00 93.94 1037 GLN A CA 1
ATOM 7795 C C . GLN A 1 1037 ? -23.061 -28.793 -5.686 1.00 93.94 1037 GLN A C 1
ATOM 7797 O O . GLN A 1 1037 ? -21.880 -28.570 -5.972 1.00 93.94 1037 GLN A O 1
ATOM 7802 N N . PRO A 1 1038 ? -23.688 -29.880 -6.195 1.00 93.69 1038 PRO A N 1
ATOM 7803 C CA . PRO A 1 1038 ? -22.994 -30.833 -7.065 1.00 93.69 1038 PRO A CA 1
ATOM 7804 C C . PRO A 1 1038 ? -22.465 -30.228 -8.365 1.00 93.69 1038 PRO A C 1
ATOM 7806 O O . PRO A 1 1038 ? -21.464 -30.718 -8.887 1.00 93.69 1038 PRO A O 1
ATOM 7809 N N . TYR A 1 1039 ? -23.129 -29.188 -8.870 1.00 93.50 1039 TYR A N 1
ATOM 7810 C CA . TYR A 1 1039 ? -22.776 -28.505 -10.114 1.00 93.50 1039 TYR A CA 1
ATOM 7811 C C . TYR A 1 1039 ? -21.766 -27.383 -9.868 1.00 93.50 1039 TYR A C 1
ATOM 7813 O O . TYR A 1 1039 ? -20.829 -27.198 -10.641 1.00 93.50 1039 TYR A O 1
ATOM 7821 N N . ARG A 1 1040 ? -21.904 -26.675 -8.742 1.00 93.25 1040 ARG A N 1
ATOM 7822 C CA . ARG A 1 1040 ? -21.021 -25.565 -8.361 1.00 93.25 1040 ARG A CA 1
ATOM 7823 C C . ARG A 1 1040 ? -19.677 -26.011 -7.813 1.00 93.25 1040 ARG A C 1
ATOM 7825 O O . ARG A 1 1040 ? -18.705 -25.279 -7.963 1.00 93.25 1040 ARG A O 1
ATOM 7832 N N . LYS A 1 1041 ? -19.576 -27.212 -7.232 1.00 90.38 1041 LYS A N 1
ATOM 7833 C CA . LYS A 1 1041 ? -18.328 -27.657 -6.594 1.00 90.38 1041 LYS A CA 1
ATOM 7834 C C . LYS A 1 1041 ? -17.110 -27.686 -7.524 1.00 90.38 1041 LYS A C 1
ATOM 7836 O O . LYS A 1 1041 ? -15.990 -27.584 -7.046 1.00 90.38 1041 LYS A O 1
ATOM 7841 N N . GLY A 1 1042 ? -17.319 -27.814 -8.838 1.00 89.44 1042 GLY A N 1
ATOM 7842 C CA . GLY A 1 1042 ? -16.243 -27.778 -9.835 1.00 89.44 1042 GLY A CA 1
ATOM 7843 C C . GLY A 1 1042 ? -15.636 -26.389 -10.056 1.00 89.44 1042 GLY A C 1
ATOM 7844 O O . GLY A 1 1042 ? -14.558 -26.286 -10.629 1.00 89.44 1042 GLY A O 1
ATOM 7845 N N . LEU A 1 1043 ? -16.299 -25.325 -9.593 1.00 91.19 1043 LEU A N 1
ATOM 7846 C CA . LEU A 1 1043 ? -15.792 -23.954 -9.673 1.00 91.19 1043 LEU A CA 1
ATOM 7847 C C . LEU A 1 1043 ? -14.728 -23.650 -8.611 1.00 91.19 1043 LEU A C 1
ATOM 7849 O O . LEU A 1 1043 ? -14.054 -22.628 -8.713 1.00 91.19 1043 LEU A O 1
ATOM 7853 N N . ILE A 1 1044 ? -14.601 -24.507 -7.594 1.00 93.62 1044 ILE A N 1
ATOM 7854 C CA . ILE A 1 1044 ? -13.789 -24.268 -6.401 1.00 93.62 1044 ILE A CA 1
ATOM 7855 C C . ILE A 1 1044 ? -12.811 -25.440 -6.261 1.00 93.62 1044 ILE A C 1
ATOM 7857 O O . ILE A 1 1044 ? -13.214 -26.533 -5.848 1.00 93.62 1044 ILE A O 1
ATOM 7861 N N . PRO A 1 1045 ? -11.532 -25.256 -6.632 1.00 90.88 1045 PRO A N 1
ATOM 7862 C CA . PRO A 1 1045 ? -10.535 -26.315 -6.513 1.00 90.88 1045 PRO A CA 1
ATOM 7863 C C . PRO A 1 1045 ? -10.412 -26.805 -5.063 1.00 90.88 1045 PRO A C 1
ATOM 7865 O O . PRO A 1 1045 ? -10.492 -26.017 -4.127 1.00 90.88 1045 PRO A O 1
ATOM 7868 N N . GLY A 1 1046 ? -10.273 -28.118 -4.867 1.00 89.38 1046 GLY A N 1
ATOM 7869 C CA . GLY A 1 1046 ? -10.223 -28.752 -3.540 1.00 89.38 1046 GLY A CA 1
ATOM 7870 C C . GLY A 1 1046 ? -11.585 -29.017 -2.880 1.00 89.38 1046 GLY A C 1
ATOM 7871 O O . GLY A 1 1046 ? -11.701 -29.936 -2.070 1.00 89.38 1046 GLY A O 1
ATOM 7872 N N . LEU A 1 1047 ? -12.659 -28.319 -3.265 1.00 91.81 1047 LEU A N 1
ATOM 7873 C CA . LEU A 1 1047 ? -13.976 -28.506 -2.643 1.00 91.81 1047 LEU A CA 1
ATOM 7874 C C . LEU A 1 1047 ? -14.561 -29.927 -2.781 1.00 91.81 1047 LEU A C 1
ATOM 7876 O O . LEU A 1 1047 ? -15.139 -30.413 -1.807 1.00 91.81 1047 LEU A O 1
ATOM 7880 N N . PRO A 1 1048 ? -14.433 -30.639 -3.922 1.00 92.06 1048 PRO A N 1
ATOM 7881 C CA . PRO A 1 1048 ? -14.885 -32.028 -4.008 1.00 92.06 1048 PRO A CA 1
ATOM 7882 C C . PRO A 1 1048 ? -14.205 -32.954 -2.989 1.00 92.06 1048 PRO A C 1
ATOM 7884 O O . PRO A 1 1048 ? -14.875 -33.821 -2.433 1.00 92.06 1048 PRO A O 1
ATOM 7887 N N . GLU A 1 1049 ? -12.910 -32.750 -2.725 1.00 92.44 1049 GLU A N 1
ATOM 7888 C CA . GLU A 1 1049 ? -12.146 -33.505 -1.724 1.00 92.44 1049 GLU A CA 1
ATOM 7889 C C . GLU A 1 1049 ? -12.622 -33.161 -0.310 1.00 92.44 1049 GLU A C 1
ATOM 7891 O O . GLU A 1 1049 ? -12.879 -34.061 0.491 1.00 92.44 1049 GLU A O 1
ATOM 7896 N N . ILE A 1 1050 ? -12.821 -31.872 -0.021 1.00 93.19 1050 ILE A N 1
ATOM 7897 C CA . ILE A 1 1050 ? -13.309 -31.388 1.277 1.00 93.19 1050 ILE A CA 1
ATOM 7898 C C . ILE A 1 1050 ? -14.684 -31.985 1.599 1.00 93.19 1050 ILE A C 1
ATOM 7900 O O . ILE A 1 1050 ? -14.848 -32.617 2.639 1.00 93.19 1050 ILE A O 1
ATOM 7904 N N . LEU A 1 1051 ? -15.661 -31.865 0.691 1.00 90.50 1051 LEU A N 1
ATOM 7905 C CA . LEU A 1 1051 ? -17.018 -32.386 0.913 1.00 90.50 1051 LEU A CA 1
ATOM 7906 C C . LEU A 1 1051 ? -17.061 -33.917 1.060 1.00 90.50 1051 LEU A C 1
ATOM 7908 O O . LEU A 1 1051 ? -17.997 -34.447 1.659 1.00 90.50 1051 LEU A O 1
ATOM 7912 N N . GLN A 1 1052 ? -16.074 -34.631 0.511 1.00 89.69 1052 GLN A N 1
ATOM 7913 C CA . GLN A 1 1052 ? -15.972 -36.086 0.620 1.00 89.69 1052 GLN A CA 1
ATOM 7914 C C . GLN A 1 1052 ? -15.260 -36.540 1.905 1.00 89.69 1052 GLN A C 1
ATOM 7916 O O . GLN A 1 1052 ? -15.601 -37.591 2.448 1.00 89.69 1052 GLN A O 1
ATOM 7921 N N . SER A 1 1053 ? -14.267 -35.784 2.377 1.00 89.75 1053 SER A N 1
ATOM 7922 C CA . SER A 1 1053 ? -13.384 -36.175 3.488 1.00 89.75 1053 SER A CA 1
ATOM 7923 C C . SER A 1 1053 ? -13.795 -35.590 4.841 1.00 89.75 1053 SER A C 1
ATOM 7925 O O . SER A 1 1053 ? -13.582 -36.226 5.880 1.00 89.75 1053 SER A O 1
ATOM 7927 N N . VAL A 1 1054 ? -14.426 -34.415 4.851 1.00 92.56 1054 VAL A N 1
ATOM 7928 C CA . VAL A 1 1054 ? -14.815 -33.682 6.060 1.00 92.56 1054 VAL A CA 1
ATOM 7929 C C . VAL A 1 1054 ? -16.280 -33.977 6.385 1.00 92.56 1054 VAL A C 1
ATOM 7931 O O . VAL A 1 1054 ? -17.206 -33.399 5.822 1.00 92.56 1054 VAL A O 1
ATOM 7934 N N . THR A 1 1055 ? -16.495 -34.937 7.286 1.00 93.19 1055 THR A N 1
ATOM 7935 C CA . THR A 1 1055 ? -17.817 -35.433 7.700 1.00 93.19 1055 THR A CA 1
ATOM 7936 C C . THR A 1 1055 ? -17.890 -35.529 9.227 1.00 93.19 1055 THR A C 1
ATOM 7938 O O . THR A 1 1055 ? -16.840 -35.670 9.858 1.00 93.19 1055 THR A O 1
ATOM 7941 N N . PRO A 1 1056 ? -19.088 -35.549 9.844 1.00 92.75 1056 PRO A N 1
ATOM 7942 C CA . PRO A 1 1056 ? -19.219 -35.745 11.293 1.00 92.75 1056 PRO A CA 1
ATOM 7943 C C . PRO A 1 1056 ? -18.552 -37.024 11.812 1.00 92.75 1056 PRO A C 1
ATOM 7945 O O . PRO A 1 1056 ? -18.131 -37.094 12.961 1.00 92.75 1056 PRO A O 1
ATOM 7948 N N . LYS A 1 1057 ? -18.438 -38.056 10.961 1.00 91.38 1057 LYS A N 1
ATOM 7949 C CA . LYS A 1 1057 ? -17.776 -39.321 11.310 1.00 91.38 1057 LYS A CA 1
ATOM 7950 C C . LYS A 1 1057 ? -16.255 -39.201 11.333 1.00 91.38 1057 LYS A C 1
ATOM 7952 O O . LYS A 1 1057 ? -15.614 -39.904 12.106 1.00 91.38 1057 LYS A O 1
ATOM 7957 N N . SER A 1 1058 ? -15.681 -38.361 10.472 1.00 91.50 1058 SER A N 1
ATOM 7958 C CA . SER A 1 1058 ? -14.232 -38.148 10.399 1.00 91.50 1058 SER A CA 1
ATOM 7959 C C . SER A 1 1058 ? -13.748 -37.029 11.322 1.00 91.50 1058 SER A C 1
ATOM 7961 O O . SER A 1 1058 ? -12.601 -37.072 11.753 1.00 91.50 1058 SER A O 1
ATOM 7963 N N . HIS A 1 1059 ? -14.606 -36.058 11.643 1.00 93.69 1059 HIS A N 1
ATOM 7964 C CA . HIS A 1 1059 ? -14.254 -34.872 12.421 1.00 93.69 1059 HIS A CA 1
ATOM 7965 C C . HIS A 1 1059 ? -15.268 -34.663 13.557 1.00 93.69 1059 HIS A C 1
ATOM 7967 O O . HIS A 1 1059 ? -16.348 -34.116 13.319 1.00 93.69 1059 HIS A O 1
ATOM 7973 N N . PRO A 1 1060 ? -14.943 -35.097 14.791 1.00 91.81 1060 PRO A N 1
ATOM 7974 C CA . PRO A 1 1060 ? -15.793 -34.875 15.958 1.00 91.81 1060 PRO A CA 1
ATOM 7975 C C . PRO A 1 1060 ? -16.105 -33.388 16.159 1.00 91.81 1060 PRO A C 1
ATOM 7977 O O . PRO A 1 1060 ? -15.227 -32.543 15.993 1.00 91.81 1060 PRO A O 1
ATOM 7980 N N . GLY A 1 1061 ? -17.344 -33.068 16.528 1.00 92.00 1061 GLY A N 1
ATOM 7981 C CA . GLY A 1 1061 ? -17.823 -31.691 16.688 1.00 92.00 1061 GLY A CA 1
ATOM 7982 C C . GLY A 1 1061 ? -18.420 -31.073 15.420 1.00 92.00 1061 GLY A C 1
ATOM 7983 O O . GLY A 1 1061 ? -19.201 -30.133 15.535 1.00 92.00 1061 GLY A O 1
ATOM 7984 N N . LEU A 1 1062 ? -18.140 -31.611 14.225 1.00 96.50 1062 LEU A N 1
ATOM 7985 C CA . LEU A 1 1062 ? -18.772 -31.162 12.980 1.00 96.50 1062 LEU A CA 1
ATOM 7986 C C . LEU A 1 1062 ? -20.219 -31.673 12.885 1.00 96.50 1062 LEU A C 1
ATOM 7988 O O . LEU A 1 1062 ? -20.469 -32.873 12.972 1.00 96.50 1062 LEU A O 1
ATOM 7992 N N . CYS A 1 1063 ? -21.162 -30.776 12.610 1.00 96.50 1063 CYS A N 1
ATOM 7993 C CA . CYS A 1 1063 ? -22.567 -31.094 12.349 1.00 96.50 1063 CYS A CA 1
ATOM 7994 C C . CYS A 1 1063 ? -22.894 -31.126 10.854 1.00 96.50 1063 CYS A C 1
ATOM 7996 O O . CYS A 1 1063 ? -23.704 -31.937 10.419 1.00 96.50 1063 CYS A O 1
ATOM 7998 N N . GLY A 1 1064 ? -22.279 -30.263 10.046 1.00 94.62 1064 GLY A N 1
ATOM 7999 C CA . GLY A 1 1064 ? -22.537 -30.228 8.611 1.00 94.62 1064 GLY A CA 1
ATOM 8000 C C . GLY A 1 1064 ? -21.644 -29.256 7.857 1.00 94.62 1064 GLY A C 1
ATOM 8001 O O . GLY A 1 1064 ? -20.982 -28.423 8.461 1.00 94.62 1064 GLY A O 1
ATOM 8002 N N . ILE A 1 1065 ? -21.586 -29.388 6.534 1.00 95.12 1065 ILE A N 1
ATOM 8003 C CA . ILE A 1 1065 ? -20.701 -28.590 5.682 1.00 95.12 1065 ILE A CA 1
ATOM 8004 C C . ILE A 1 1065 ? -21.364 -28.342 4.331 1.00 95.12 1065 ILE A C 1
ATOM 8006 O O . ILE A 1 1065 ? -21.951 -29.255 3.746 1.00 95.12 1065 ILE A O 1
ATOM 8010 N N . CYS A 1 1066 ? -21.306 -27.106 3.847 1.00 94.50 1066 CYS A N 1
ATOM 8011 C CA . CYS A 1 1066 ? -21.880 -26.726 2.561 1.00 94.50 1066 CYS A CA 1
ATOM 8012 C C . CYS A 1 1066 ? -21.182 -25.506 1.955 1.00 94.50 1066 CYS A C 1
ATOM 8014 O O . CYS A 1 1066 ? -20.360 -24.849 2.595 1.00 94.50 1066 CYS A O 1
ATOM 8016 N N . LEU A 1 1067 ? -21.524 -25.214 0.704 1.00 93.25 1067 LEU A N 1
ATOM 8017 C CA . LEU A 1 1067 ? -21.205 -23.940 0.072 1.00 93.25 1067 LEU A CA 1
ATOM 8018 C C . LEU A 1 1067 ? -22.040 -22.796 0.644 1.00 93.25 1067 LEU A C 1
ATOM 8020 O O . LEU A 1 1067 ? -23.246 -22.943 0.822 1.00 93.25 1067 LEU A O 1
ATOM 8024 N N . SER A 1 1068 ? -21.399 -21.647 0.860 1.00 92.12 1068 SER A N 1
ATOM 8025 C CA . SER A 1 1068 ? -22.059 -20.409 1.269 1.00 92.12 1068 SER A CA 1
ATOM 8026 C C . SER A 1 1068 ? -22.396 -19.553 0.046 1.00 92.12 1068 SER A C 1
ATOM 8028 O O . SER A 1 1068 ? -21.523 -18.946 -0.581 1.00 92.12 1068 SER A O 1
ATOM 8030 N N . GLY A 1 1069 ? -23.679 -19.483 -0.301 1.00 86.69 1069 GLY A N 1
ATOM 8031 C CA . GLY A 1 1069 ? -24.175 -18.648 -1.390 1.00 86.69 1069 GLY A CA 1
ATOM 8032 C C . GLY A 1 1069 ? -23.669 -19.077 -2.773 1.00 86.69 1069 GLY A C 1
ATOM 8033 O O . GLY A 1 1069 ? -23.670 -20.257 -3.125 1.00 86.69 1069 GLY A O 1
ATOM 8034 N N . ALA A 1 1070 ? -23.315 -18.093 -3.601 1.00 82.56 1070 ALA A N 1
ATOM 8035 C CA . ALA A 1 1070 ? -22.761 -18.296 -4.943 1.00 82.56 1070 ALA A CA 1
ATOM 8036 C C . ALA A 1 1070 ? -21.222 -18.211 -4.989 1.00 82.56 1070 ALA A C 1
ATOM 8038 O O . ALA A 1 1070 ? -20.624 -18.494 -6.027 1.00 82.56 1070 ALA A O 1
ATOM 8039 N N . GLY A 1 1071 ? -20.595 -17.811 -3.879 1.00 86.88 1071 GLY A N 1
ATOM 8040 C CA . GLY A 1 1071 ? -19.153 -17.616 -3.781 1.00 86.88 1071 GLY A CA 1
ATOM 8041 C C . GLY A 1 1071 ? -18.391 -18.874 -3.344 1.00 86.88 1071 GLY A C 1
ATOM 8042 O O . GLY A 1 1071 ? -18.992 -19.918 -3.088 1.00 86.88 1071 GLY A O 1
ATOM 8043 N N . PRO A 1 1072 ? -17.054 -18.782 -3.245 1.00 92.75 1072 PRO A N 1
ATOM 8044 C CA . PRO A 1 1072 ? -16.190 -19.895 -2.872 1.00 92.75 1072 PRO A CA 1
ATOM 8045 C C . PRO A 1 1072 ? -16.146 -20.220 -1.373 1.00 92.75 1072 PRO A C 1
ATOM 8047 O O . PRO A 1 1072 ? -15.521 -21.213 -1.005 1.00 92.75 1072 PRO A O 1
ATOM 8050 N N . THR A 1 1073 ? -16.779 -19.419 -0.508 1.00 95.06 1073 THR A N 1
ATOM 8051 C CA . THR A 1 1073 ? -16.781 -19.666 0.942 1.00 95.06 1073 THR A CA 1
ATOM 8052 C C . THR A 1 1073 ? -17.435 -21.004 1.288 1.00 95.06 1073 THR A C 1
ATOM 8054 O O . THR A 1 1073 ? -18.520 -21.336 0.802 1.00 95.06 1073 THR A O 1
ATOM 8057 N N . ILE A 1 1074 ? -16.792 -21.750 2.186 1.00 95.50 1074 ILE A N 1
ATOM 8058 C CA . ILE A 1 1074 ? -17.343 -22.967 2.787 1.00 95.50 1074 ILE A CA 1
ATOM 8059 C C . ILE A 1 1074 ? -17.886 -22.625 4.170 1.00 95.50 1074 ILE A C 1
ATOM 8061 O O . ILE A 1 1074 ? -17.175 -22.044 4.988 1.00 95.50 1074 ILE A O 1
ATOM 8065 N N . LEU A 1 1075 ? -19.126 -23.029 4.437 1.00 96.25 1075 LEU A N 1
ATOM 8066 C CA . LEU A 1 1075 ? -19.743 -22.934 5.753 1.00 96.25 1075 LEU A CA 1
ATOM 8067 C C . LEU A 1 1075 ? -19.765 -24.319 6.404 1.00 96.25 1075 LEU A C 1
ATOM 8069 O O . LEU A 1 1075 ? -20.487 -25.210 5.946 1.00 96.25 1075 LEU A O 1
ATOM 8073 N N . ALA A 1 1076 ? -18.987 -24.498 7.470 1.00 96.81 1076 ALA A N 1
ATOM 8074 C CA . ALA A 1 1076 ? -19.009 -25.703 8.290 1.00 96.81 1076 ALA A CA 1
ATOM 8075 C C . ALA A 1 1076 ? -19.690 -25.404 9.633 1.00 96.81 1076 ALA A C 1
ATOM 8077 O O . ALA A 1 1076 ? -19.243 -24.552 10.395 1.00 96.81 1076 ALA A O 1
ATOM 8078 N N . LEU A 1 1077 ? -20.794 -26.087 9.919 1.00 97.38 1077 LEU A N 1
ATOM 8079 C CA . LEU A 1 1077 ? -21.526 -25.978 11.176 1.00 97.38 1077 LEU A CA 1
ATOM 8080 C C . LEU A 1 1077 ? -20.944 -26.970 12.176 1.00 97.38 1077 LEU A C 1
ATOM 8082 O O . LEU A 1 1077 ? -20.837 -28.156 11.860 1.00 97.38 1077 LEU A O 1
ATOM 8086 N N . ALA A 1 1078 ? -20.586 -26.501 13.366 1.00 97.19 1078 ALA A N 1
ATOM 8087 C CA . ALA A 1 1078 ? -19.951 -27.316 14.395 1.00 97.19 1078 ALA A CA 1
ATOM 8088 C C . ALA A 1 1078 ? -20.353 -26.860 15.804 1.00 97.19 1078 ALA A C 1
ATOM 8090 O O . ALA A 1 1078 ? -20.768 -25.718 15.994 1.00 97.19 1078 ALA A O 1
ATOM 8091 N N . THR A 1 1079 ? -20.204 -27.741 16.790 1.00 96.12 1079 THR A N 1
ATOM 8092 C CA . THR A 1 1079 ? -20.416 -27.435 18.218 1.00 96.12 1079 THR A CA 1
ATOM 8093 C C . THR A 1 1079 ? -19.110 -27.295 18.999 1.00 96.12 1079 THR A C 1
ATOM 8095 O O . THR A 1 1079 ? -19.090 -26.681 20.059 1.00 96.12 1079 THR A O 1
ATOM 8098 N N . GLU A 1 1080 ? -18.020 -27.870 18.490 1.00 91.75 1080 GLU A N 1
ATOM 8099 C CA . GLU A 1 1080 ? -16.687 -27.871 19.102 1.00 91.75 1080 GLU A CA 1
ATOM 8100 C C . GLU A 1 1080 ? -15.610 -28.178 18.042 1.00 91.75 1080 GLU A C 1
ATOM 8102 O O . GLU A 1 1080 ? -15.928 -28.418 16.876 1.00 91.75 1080 GLU A O 1
ATOM 8107 N N . ASN A 1 1081 ? -14.330 -28.189 18.436 1.00 92.81 1081 ASN A N 1
ATOM 8108 C CA . ASN A 1 1081 ? -13.176 -28.491 17.568 1.00 92.81 1081 ASN A CA 1
ATOM 8109 C C . ASN A 1 1081 ? -13.029 -27.572 16.339 1.00 92.81 1081 ASN A C 1
ATOM 8111 O O . ASN A 1 1081 ? -12.525 -27.995 15.295 1.00 92.81 1081 ASN A O 1
ATOM 8115 N N . PHE A 1 1082 ? -13.436 -26.307 16.470 1.00 91.75 1082 PHE A N 1
ATOM 8116 C CA . PHE A 1 1082 ? -13.497 -25.346 15.367 1.00 91.75 1082 PHE A CA 1
ATOM 8117 C C . PHE A 1 1082 ? -12.171 -25.204 14.611 1.00 91.75 1082 PHE A C 1
ATOM 8119 O O . PHE A 1 1082 ? -12.140 -25.380 13.394 1.00 91.75 1082 PHE A O 1
ATOM 8126 N N . ASP A 1 1083 ? -11.062 -24.983 15.324 1.00 88.56 1083 ASP A N 1
ATOM 8127 C CA . ASP A 1 1083 ? -9.736 -24.842 14.715 1.00 88.56 1083 ASP A CA 1
ATOM 8128 C C . ASP A 1 1083 ? -9.295 -26.104 13.973 1.00 88.56 1083 ASP A C 1
ATOM 8130 O O . ASP A 1 1083 ? -8.710 -26.027 12.896 1.00 88.56 1083 ASP A O 1
ATOM 8134 N N . ALA A 1 1084 ? -9.546 -27.285 14.543 1.00 88.94 1084 ALA A N 1
ATOM 8135 C CA . ALA A 1 1084 ? -9.133 -28.546 13.933 1.00 88.94 1084 ALA A CA 1
ATOM 8136 C C . ALA A 1 1084 ? -9.883 -28.784 12.617 1.00 88.94 1084 ALA A C 1
ATOM 8138 O O . ALA A 1 1084 ? -9.266 -29.129 11.610 1.00 88.94 1084 ALA A O 1
ATOM 8139 N N . ILE A 1 1085 ? -11.196 -28.535 12.614 1.00 92.31 1085 ILE A N 1
ATOM 8140 C CA . ILE A 1 1085 ? -12.035 -28.616 11.415 1.00 92.31 1085 ILE A CA 1
ATOM 8141 C C . ILE A 1 1085 ? -11.564 -27.594 10.372 1.00 92.31 1085 ILE A C 1
ATOM 8143 O O . ILE A 1 1085 ? -11.374 -27.954 9.211 1.00 92.31 1085 ILE A O 1
ATOM 8147 N N . ALA A 1 1086 ? -11.329 -26.342 10.779 1.00 93.56 1086 ALA A N 1
ATOM 8148 C CA . ALA A 1 1086 ? -10.876 -25.290 9.877 1.00 93.56 1086 ALA A CA 1
ATOM 8149 C C . ALA A 1 1086 ? -9.524 -25.628 9.237 1.00 93.56 1086 ALA A C 1
ATOM 8151 O O . ALA A 1 1086 ? -9.401 -25.590 8.015 1.00 93.56 1086 ALA A O 1
ATOM 8152 N N . ASN A 1 1087 ? -8.534 -26.034 10.036 1.00 91.31 1087 ASN A N 1
ATOM 8153 C CA . ASN A 1 1087 ? -7.182 -26.326 9.558 1.00 91.31 1087 ASN A CA 1
ATOM 8154 C C . ASN A 1 1087 ? -7.149 -27.457 8.523 1.00 91.31 1087 ASN A C 1
ATOM 8156 O O . ASN A 1 1087 ? -6.450 -27.331 7.525 1.00 91.31 1087 ASN A O 1
ATOM 8160 N N . VAL A 1 1088 ? -7.951 -28.515 8.683 1.00 93.12 1088 VAL A N 1
ATOM 8161 C CA . VAL A 1 1088 ? -8.023 -29.589 7.673 1.00 93.12 1088 VAL A CA 1
ATOM 8162 C C . VAL A 1 1088 ? -8.538 -29.063 6.327 1.00 93.12 1088 VAL A C 1
ATOM 8164 O O . VAL A 1 1088 ? -8.044 -29.449 5.260 1.00 93.12 1088 VAL A O 1
ATOM 8167 N N . ILE A 1 1089 ? -9.519 -28.160 6.361 1.00 93.75 1089 ILE A N 1
ATOM 8168 C CA . ILE A 1 1089 ? -10.059 -27.537 5.152 1.00 93.75 1089 ILE A CA 1
ATOM 8169 C C . ILE A 1 1089 ? -9.013 -26.595 4.529 1.00 93.75 1089 ILE A C 1
ATOM 8171 O O . ILE A 1 1089 ? -8.795 -26.649 3.317 1.00 93.75 1089 ILE A O 1
ATOM 8175 N N . LEU A 1 1090 ? -8.321 -25.789 5.344 1.00 93.94 1090 LEU A N 1
ATOM 8176 C CA . LEU A 1 1090 ? -7.233 -24.908 4.901 1.00 93.94 1090 LEU A CA 1
ATOM 8177 C C . LEU A 1 1090 ? -6.087 -25.692 4.255 1.00 93.94 1090 LEU A C 1
ATOM 8179 O O . LEU A 1 1090 ? -5.640 -25.323 3.173 1.00 93.94 1090 LEU A O 1
ATOM 8183 N N . ASP A 1 1091 ? -5.653 -26.796 4.862 1.00 93.00 1091 ASP A N 1
ATOM 8184 C CA . ASP A 1 1091 ? -4.589 -27.655 4.333 1.00 93.00 1091 ASP A CA 1
ATOM 8185 C C . ASP A 1 1091 ? -4.970 -28.238 2.968 1.00 93.00 1091 ASP A C 1
ATOM 8187 O O . ASP A 1 1091 ? -4.136 -28.358 2.068 1.00 93.00 1091 ASP A O 1
ATOM 8191 N N . THR A 1 1092 ? -6.245 -28.583 2.784 1.00 91.81 1092 THR A N 1
ATOM 8192 C CA . THR A 1 1092 ? -6.745 -29.095 1.502 1.00 91.81 1092 THR A CA 1
ATOM 8193 C C . THR A 1 1092 ? -6.741 -28.010 0.427 1.00 91.81 1092 THR A C 1
ATOM 8195 O O . THR A 1 1092 ? -6.332 -28.265 -0.708 1.00 91.81 1092 THR A O 1
ATOM 8198 N N . PHE A 1 1093 ? -7.113 -26.777 0.771 1.00 93.62 1093 PHE A N 1
ATOM 8199 C CA . PHE A 1 1093 ? -6.986 -25.639 -0.139 1.00 93.62 1093 PHE A CA 1
ATOM 8200 C C . PHE A 1 1093 ? -5.528 -25.279 -0.443 1.00 93.62 1093 PHE A C 1
ATOM 8202 O O . PHE A 1 1093 ? -5.200 -25.015 -1.600 1.00 93.62 1093 PHE A O 1
ATOM 8209 N N . ALA A 1 1094 ? -4.636 -25.350 0.546 1.00 90.69 1094 ALA A N 1
ATOM 8210 C CA . ALA A 1 1094 ? -3.213 -25.080 0.373 1.00 90.69 1094 ALA A CA 1
ATOM 8211 C C . ALA A 1 1094 ? -2.555 -26.057 -0.616 1.00 90.69 1094 ALA A C 1
ATOM 8213 O O . ALA A 1 1094 ? -1.755 -25.636 -1.446 1.00 90.69 1094 ALA A O 1
ATOM 8214 N N . LYS A 1 1095 ? -2.950 -27.340 -0.610 1.00 91.81 1095 LYS A N 1
ATOM 8215 C CA . LYS A 1 1095 ? -2.524 -28.326 -1.630 1.00 91.81 1095 LYS A CA 1
ATOM 8216 C C . LYS A 1 1095 ? -2.951 -27.959 -3.055 1.00 91.81 1095 LYS A C 1
ATOM 8218 O O . LYS A 1 1095 ? -2.380 -28.480 -4.007 1.00 91.81 1095 LYS A O 1
ATOM 8223 N N . ASN A 1 1096 ? -3.967 -27.110 -3.194 1.00 87.88 1096 ASN A N 1
ATOM 8224 C CA . ASN A 1 1096 ? -4.482 -26.610 -4.466 1.00 87.88 1096 ASN A CA 1
ATOM 8225 C C . ASN A 1 1096 ? -4.014 -25.166 -4.753 1.00 87.88 1096 ASN A C 1
ATOM 8227 O O . ASN A 1 1096 ? -4.619 -24.497 -5.587 1.00 87.88 1096 ASN A O 1
ATOM 8231 N N . ASP A 1 1097 ? -2.976 -24.676 -4.060 1.00 90.12 1097 ASP A N 1
ATOM 8232 C CA . ASP A 1 1097 ? -2.429 -23.313 -4.171 1.00 90.12 1097 ASP A CA 1
ATOM 8233 C C . ASP A 1 1097 ? -3.440 -22.189 -3.855 1.00 90.12 1097 ASP A C 1
ATOM 8235 O O . ASP A 1 1097 ? -3.296 -21.048 -4.301 1.00 90.12 1097 ASP A O 1
ATOM 8239 N N . ILE A 1 1098 ? -4.466 -22.485 -3.049 1.00 90.69 1098 ILE A N 1
ATOM 8240 C CA . ILE A 1 1098 ? -5.489 -21.514 -2.648 1.00 90.69 1098 ILE A CA 1
ATOM 8241 C C . ILE A 1 1098 ? -5.210 -21.034 -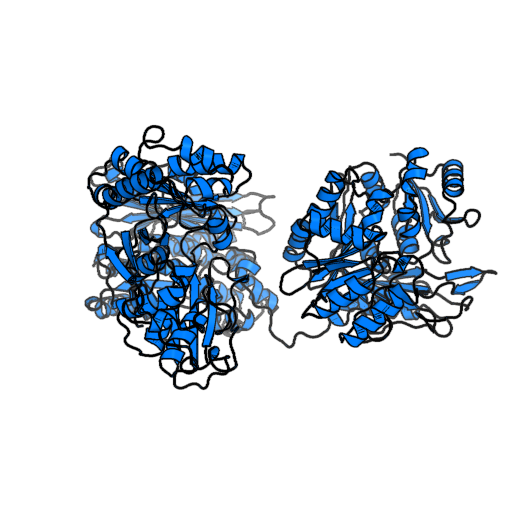1.226 1.00 90.69 1098 ILE A C 1
ATOM 8243 O O . ILE A 1 1098 ? -5.309 -21.788 -0.257 1.00 90.69 1098 ILE A O 1
ATOM 8247 N N . LYS A 1 1099 ? -4.926 -19.736 -1.089 1.00 91.31 1099 LYS A N 1
ATOM 8248 C CA . LYS A 1 1099 ? -4.886 -19.067 0.216 1.00 91.31 1099 LYS A CA 1
ATOM 8249 C C . LYS A 1 1099 ? -6.306 -18.868 0.731 1.00 91.31 1099 LYS A C 1
ATOM 8251 O O . LYS A 1 1099 ? -7.169 -18.411 -0.015 1.00 91.31 1099 LYS A O 1
ATOM 8256 N N . CYS A 1 1100 ? -6.533 -19.179 1.999 1.00 90.81 1100 CYS A N 1
ATOM 8257 C CA . CYS A 1 1100 ? -7.822 -19.020 2.659 1.00 90.81 1100 CYS A CA 1
ATOM 8258 C C . CYS A 1 1100 ? -7.621 -18.392 4.037 1.00 90.81 1100 CYS A C 1
ATOM 8260 O O . CYS A 1 1100 ? -6.656 -18.730 4.720 1.00 90.81 1100 CYS A O 1
ATOM 8262 N N . ASP A 1 1101 ? -8.569 -17.554 4.444 1.00 90.56 1101 ASP A N 1
ATOM 8263 C CA . ASP A 1 1101 ? -8.760 -17.179 5.846 1.00 90.56 1101 ASP A CA 1
ATOM 8264 C C . ASP A 1 1101 ? -9.928 -17.983 6.422 1.00 90.56 1101 ASP A C 1
ATOM 8266 O O . ASP A 1 1101 ? -10.702 -18.589 5.678 1.00 90.56 1101 ASP A O 1
ATOM 8270 N N . TRP A 1 1102 ? -10.103 -17.976 7.740 1.00 94.94 1102 TRP A N 1
ATOM 8271 C CA . TRP A 1 1102 ? -11.337 -18.473 8.336 1.00 94.94 1102 TRP A CA 1
ATOM 8272 C C . TRP A 1 1102 ? -11.794 -17.625 9.516 1.00 94.94 1102 TRP A C 1
ATOM 8274 O O . TRP A 1 1102 ? -11.000 -16.922 10.140 1.00 94.94 1102 TRP A O 1
ATOM 8284 N N . LYS A 1 1103 ? -13.096 -17.676 9.802 1.00 92.50 1103 LYS A N 1
ATOM 8285 C CA . LYS A 1 1103 ? -13.723 -17.001 10.942 1.00 92.50 1103 LYS A CA 1
ATOM 8286 C C . LYS A 1 1103 ? -14.701 -17.942 11.638 1.00 92.50 1103 LYS A C 1
ATOM 8288 O O . LYS A 1 1103 ? -15.418 -18.686 10.969 1.00 92.50 1103 LYS A O 1
ATOM 8293 N N . LEU A 1 1104 ? -14.748 -17.881 12.967 1.00 94.75 1104 LEU A N 1
ATOM 8294 C CA . LEU A 1 1104 ? -15.815 -18.485 13.761 1.00 94.75 1104 LEU A CA 1
ATOM 8295 C C . LEU A 1 1104 ? -16.927 -17.451 13.948 1.00 94.75 1104 LEU A C 1
ATOM 8297 O O . LEU A 1 1104 ? -16.674 -16.369 14.470 1.00 94.75 1104 LEU A O 1
ATOM 8301 N N . LEU A 1 1105 ? -18.131 -17.776 13.493 1.00 93.56 1105 LEU A N 1
ATOM 8302 C CA . LEU A 1 1105 ? -19.269 -16.868 13.423 1.00 93.56 1105 LEU A CA 1
ATOM 8303 C C . LEU A 1 1105 ? -20.479 -17.445 14.151 1.00 93.56 1105 LEU A C 1
ATOM 8305 O O . LEU A 1 1105 ? -20.698 -18.659 14.187 1.00 93.56 1105 LEU A O 1
ATOM 8309 N N . GLU A 1 1106 ? -21.301 -16.550 14.685 1.00 90.56 1106 GLU A N 1
ATOM 8310 C CA . GLU A 1 1106 ? -22.559 -16.887 15.344 1.00 90.56 1106 GLU A CA 1
ATOM 8311 C C . GLU A 1 1106 ? -23.752 -16.332 14.560 1.00 90.56 1106 GLU A C 1
ATOM 8313 O O . GLU A 1 1106 ? -23.601 -15.335 13.848 1.00 90.56 1106 GLU A O 1
ATOM 8318 N N . PRO A 1 1107 ? -24.951 -16.931 14.685 1.00 91.75 1107 PRO A N 1
ATOM 8319 C CA . PRO A 1 1107 ? -26.147 -16.362 14.086 1.00 91.75 1107 PRO A CA 1
ATOM 8320 C C . PRO A 1 1107 ? -26.475 -14.970 14.644 1.00 91.75 1107 PRO A C 1
ATOM 8322 O O . PRO A 1 1107 ? -26.746 -14.817 15.836 1.00 91.75 1107 PRO A O 1
ATOM 8325 N N . ALA A 1 1108 ? -26.533 -13.968 13.771 1.00 91.62 1108 ALA A N 1
ATOM 8326 C CA . ALA A 1 1108 ? -26.929 -12.606 14.119 1.00 91.62 1108 ALA A CA 1
ATOM 8327 C C . ALA A 1 1108 ? -28.459 -12.511 14.229 1.00 91.62 1108 ALA A C 1
ATOM 8329 O O . ALA A 1 1108 ? -29.152 -12.424 13.219 1.00 91.62 1108 ALA A O 1
ATOM 8330 N N . GLN A 1 1109 ? -29.015 -12.577 15.441 1.00 88.12 1109 GLN A N 1
ATOM 8331 C CA . GLN A 1 1109 ? -30.457 -12.789 15.634 1.00 88.12 1109 GLN A CA 1
ATOM 8332 C C . GLN A 1 1109 ? -31.343 -11.591 15.263 1.00 88.12 1109 GLN A C 1
ATOM 8334 O O . GLN A 1 1109 ? -32.484 -11.813 14.859 1.00 88.12 1109 GLN A O 1
ATOM 8339 N N . ASP A 1 1110 ? -30.854 -10.360 15.376 1.00 83.31 1110 ASP A N 1
ATOM 8340 C CA . ASP A 1 1110 ? -31.700 -9.160 15.271 1.00 83.31 1110 ASP A CA 1
ATOM 8341 C C . ASP A 1 1110 ? -31.850 -8.620 13.835 1.00 83.31 1110 ASP A C 1
ATOM 8343 O O . ASP A 1 1110 ? -32.774 -7.850 13.538 1.00 83.31 1110 ASP A O 1
ATOM 8347 N N . GLY A 1 1111 ? -30.981 -9.070 12.924 1.00 89.31 1111 GLY A N 1
ATOM 8348 C CA . GLY A 1 1111 ? -30.914 -8.563 11.555 1.00 89.31 1111 GLY A CA 1
ATOM 8349 C C . GLY A 1 1111 ? -30.445 -7.114 11.540 1.00 89.31 1111 GLY A C 1
ATOM 8350 O O . GLY A 1 1111 ? -29.679 -6.698 12.402 1.00 89.31 1111 GLY A O 1
ATOM 8351 N N . THR A 1 1112 ? -30.937 -6.334 10.584 1.00 91.12 1112 THR A N 1
ATOM 8352 C CA . THR A 1 1112 ? -30.648 -4.901 10.506 1.00 91.12 1112 THR A CA 1
ATOM 8353 C C . THR A 1 1112 ? -31.231 -4.132 11.685 1.00 91.12 1112 THR A C 1
ATOM 8355 O O . THR A 1 1112 ? -32.442 -4.214 11.956 1.00 91.12 1112 THR A O 1
ATOM 8358 N N . THR A 1 1113 ? -30.377 -3.328 12.316 1.00 84.25 1113 THR A N 1
ATOM 8359 C CA . THR A 1 1113 ? -30.715 -2.371 13.373 1.00 84.25 1113 THR A CA 1
ATOM 8360 C C . THR A 1 1113 ? -30.394 -0.941 12.937 1.00 84.25 1113 THR A C 1
ATOM 8362 O O . THR A 1 1113 ? -29.510 -0.704 12.120 1.00 84.25 1113 THR A O 1
ATOM 8365 N N . VAL A 1 1114 ? -31.142 0.020 13.482 1.00 77.62 1114 VAL A N 1
ATOM 8366 C CA . VAL A 1 1114 ? -30.907 1.460 13.316 1.00 77.62 1114 VAL A CA 1
ATOM 8367 C C . VAL A 1 1114 ? -30.941 2.089 14.701 1.00 77.62 1114 VAL A C 1
ATOM 8369 O O . VAL A 1 1114 ? -31.834 1.798 15.502 1.00 77.62 1114 VAL A O 1
ATOM 8372 N N . THR A 1 1115 ? -29.969 2.942 14.978 1.00 65.12 1115 THR A N 1
ATOM 8373 C CA . THR A 1 1115 ? -29.778 3.663 16.230 1.00 65.12 1115 THR A CA 1
ATOM 8374 C C . THR A 1 1115 ? -29.591 5.135 15.899 1.00 65.12 1115 THR A C 1
ATOM 8376 O O . THR A 1 1115 ? -28.953 5.490 14.911 1.00 65.12 1115 THR A O 1
ATOM 8379 N N . TYR A 1 1116 ? -30.238 5.988 16.686 1.00 61.97 1116 TYR A N 1
ATOM 8380 C CA . TYR A 1 1116 ? -30.184 7.434 16.515 1.00 61.97 1116 TYR A CA 1
ATOM 8381 C C . TYR A 1 1116 ? -29.249 7.994 17.585 1.00 61.97 1116 TYR A C 1
ATOM 8383 O O . TYR A 1 1116 ? -29.431 7.686 18.768 1.00 61.97 1116 TYR A O 1
ATOM 8391 N N . SER A 1 1117 ? -28.261 8.774 17.154 1.00 47.38 1117 SER A N 1
ATOM 8392 C CA . SER A 1 1117 ? -27.322 9.510 18.002 1.00 47.38 1117 SER A CA 1
ATOM 8393 C C . SER A 1 1117 ? -27.976 10.709 18.686 1.00 47.38 1117 SER A C 1
ATOM 8395 O O . SER A 1 1117 ? -28.658 11.498 17.988 1.00 47.38 1117 SER A O 1
#